Protein 5U1G (pdb70)

Solvent-accessible surface area: 34318 Å² total; per-residue (Å²): 70,81,0,3,0,1,2,2,6,44,16,15,0,17,16,22,34,4,0,2,1,5,1,2,4,2,21,140,72,61,82,86,3,0,0,6,0,11,26,85,49,77,5,0,24,28,10,28,112,23,25,192,12,43,11,65,43,71,63,16,97,45,53,120,40,0,18,22,1,52,170,87,8,47,143,48,60,14,0,5,0,1,2,7,27,22,79,35,20,24,11,2,0,1,0,0,3,0,33,0,0,1,0,0,0,12,8,33,9,24,8,5,16,4,0,29,48,0,11,59,10,12,109,8,0,54,108,17,46,142,14,39,7,26,0,1,23,5,72,62,35,137,15,81,46,5,47,67,15,8,103,58,1,14,146,96,33,60,31,105,38,7,222,31,17,8,32,71,63,99,21,11,46,52,2,8,0,0,4,31,2,1,18,77,21,113,52,55,52,0,67,28,22,1,82,84,1,6,106,34,4,30,136,42,30,81,55,62,88,145,103,57,90,0,2,0,6,0,0,29,40,37,10,0,17,14,26,30,2,0,2,0,9,0,7,5,2,26,168,71,61,70,98,4,0,0,4,1,7,23,82,68,70,8,1,25,58,13,29,129,34,42,195,17,54,13,61,44,79,58,20,92,45,56,134,40,0,26,18,6,56,158,79,13,44,135,48,63,11,0,3,0,1,1,3,20,46,60,61,23,5,3,1,0,0,0,0,7,0,33,0,0,3,0,0,0,6,5,30,19,32,17,22,40,6,0,27,45,0,10,65,11,12,112,11,0,53,118,15,47,150,11,41,8,28,0,2,12,5,53,65,42,138,27,88,54,8,28,88,9,11,92,69,5,3,156,88,36,64,32,104,36,13,199,18,10,5,30,63,65,97,16,11,39,76,11,5,0,44,10,44,3,0,25,106,44,107,49,56,43,0,69,28,27,1,82,75,3,6,81,24,10,38,140,41,26,56,56,66,99,157,136,67,55,0,1,0,1,2,0,40,36,24,12,0,15,13,25,32,3,0,0,0,3,1,8,3,4,19,129,77,70,66,93,3,0,0,6,0,7,21,79,87,69,12,0,6,73,18,18,144,38,66,108,42,53,13,65,43,81,59,14,104,40,49,113,64,1,24,23,2,57,182,88,15,42,134,41,69,13,0,4,1,0,4,4,26,42,59,72,33,5,9,0,0,0,0,4,5,7,40,2,0,0,0,0,0,11,7,30,13,33,13,4,22,2,0,23,56,0,12,58,11,17,115,11,0,56,95,11,146,139,13,57,8,31,0,0,25,4,65,50,47,126,16,72,76,1,30,63,8,5,140,86,3,7,160,75,31,69,35,110,44,13,207,20,23,6,32,58,70,96,22,14,43,69,5,8,4,62,2,14,4,0,14,92,36,116,55,46,57,0,61,25,17,2,77,97,1,12,124,24,5,34,129,34,21,101,88,75,137,213,64,93,0,1,0,2,1,1,12,46,13,8,0,19,12,22,36,4,0,1,2,4,1,5,3,2,21,137,84,64,73,92,3,0,0,4,0,8,24,77,61,70,4,0,5,60,12,18,152,38,64,108,39,54,12,68,48,71,58,17,92,37,59,123,57,0,23,31,2,56,175,90,12,49,136,43,65,10,0,3,1,0,2,4,25,18,81,42,17,16,12,2,0,0,0,0,5,0,26,0,0,0,2,0,0,5,7,27,4,23,9,4,6,2,0,6,25,1,9,41,12,16,114,5,0,55,122,9,50,155,7,56,13,31,2,0,19,7,70,56,40,140,17,86,74,0,35,71,2,6,122,73,2,14,135,83,37,62,30,118,42,14,215,19,22,8,36,68,70,103,21,16,42,61,8,5,1,71,1,18,2,0,18,96,29,120,47,47,53,0,58,28,24,1,81,94,0,10,121,28,0,32,137,31,41,97,100,120,127,48,73,108,75,23,6,139,135,82,113,132,65,4,85,127,54,93,72,62,71,42,92,30,9,2,100,58,14,11,132,61,61,64,44,31,114,75,56,24,182,110

Nearest PDB structures (foldseek):
  4e07-assembly3_A  TM=9.900E-01  e=2.829E-35  Escherichia coli
  4e09-assembly1_A-2  TM=9.935E-01  e=7.713E-35  Escherichia coli
  4e03-assembly3_A  TM=9.875E-01  e=4.671E-35  Escherichia coli
  4dzz-assembly3_A  TM=9.693E-01  e=1.196E-34  Escherichia coli
  3r9j-assembly1_B-1  TM=7.779E-01  e=2.847E-09  Escherichia coli K-12

Radius of gyration: 28.16 Å; Cα contacts (8 Å, |Δi|>4): 1787; chains: 8; bounding box: 77×77×77 Å

CATH classification: 3.40.50.300

Sequence (882 aa):
MKVISFLNPKGGSGKTTAVINIATALSRSGYNIAVVDTDPQMSLTNWSKAGKAAFDVFTAASEKDVYGIRKDLADYDFAIVDGAGSLSVITSAAVMVSDLVIIPVTPSPLDFSAAGSVVTVLEAQAYSRKVEARFLITRKIEMATMLNVLKESIKDTGVKAFRTAITQRQVYVKSILDGDSVFESSDGAAKGEIEILTKEIVRIFEATHHHMKVISFLNPKGGSGKTTAVINIATALSRSGYNIAVVDTDPQMSLTNWSKAGKAAFDVFTAASEKDVYGIRKDLADYDFAIVDGAGSLSVITSAAVMVSDLVIIPVTPSPLDFSAAGSVVTVLEAQAYSRKVEARFLITRKIEMATMLNVLKESIKDTGVKAFRTAITQRQVYVKSILDGDSVFESSDGAAKGEIEILTKEIVRIFEATHHHMKVISFLNPKGGSGKTTAVINIATALSRSGYNIAVVDTDPQMSLTNWSKAGKAAFDVFTAASEKDVYGIRKDLADYDFAIVDGAGSLSVITSAAVMVSDLVIIPVTPSPLDFSAAGSVVTVLEAQAYSRKVEARFLITRKIEMATMLNVLKESIKDTGVKAFRTAITQRQVYVKSILDGDSVFESSDGAAKGEIEILTKEIVRIFEATHHMKVISFLNPKGGSGKTTAVINIATALSRSGYNIAVVDTDPQMSLTNWSKAGKAAFDVFTAASEKDVYGIRKDLADYDFAIVDGAGSLSVITSAAVMVSDLVIIPVTPSPLDFSAAGSVVTVLEAQAYSRKVEARFLITRKIEMATMLNVLKESIKDTGVKAFRTAITQRQVYVKSILDGDSVFESSDGAAKGEIEILTKEIVRIFEATHKKMTFGENRMTFGENRTSVKKMTFGENRDLESVKKMTFGEN

B-factor: mean 56.74, std 16.4, range [6.55, 115.8]

Structure (mmCIF, N/CA/C/O backbone):
data_5U1G
#
_entry.id   5U1G
#
_cell.length_a   87.360
_cell.length_b   87.510
_cell.length_c   133.990
_cell.angle_alpha   90.000
_cell.angle_beta   90.000
_cell.angle_gamma   90.000
#
_symmetry.space_group_name_H-M   'P 21 21 21'
#
loop_
_entity.id
_entity.type
_entity.pdbx_description
1 polymer ParA
2 polymer 'TP228 ParB fragment'
3 non-polymer 'PHOSPHOAMINOPHOSPHONIC ACID-ADENYLATE ESTER'
#
loop_
_atom_site.group_PDB
_atom_site.id
_atom_site.type_symbol
_atom_site.label_atom_id
_atom_site.label_alt_id
_atom_site.label_comp_id
_atom_site.label_asym_id
_atom_site.label_entity_id
_atom_site.label_seq_id
_atom_site.pdbx_PDB_ins_code
_atom_site.Cartn_x
_atom_site.Cartn_y
_atom_site.Cartn_z
_atom_site.occupancy
_atom_site.B_iso_or_equiv
_atom_site.auth_seq_id
_atom_site.auth_comp_id
_atom_site.auth_asym_id
_atom_site.auth_atom_id
_atom_site.pdbx_PDB_model_num
ATOM 1 N N . MET A 1 1 ? -39.642 -17.050 27.832 1.00 37.89 1 MET D N 1
ATOM 2 C CA . MET A 1 1 ? -39.216 -17.200 26.415 1.00 38.22 1 MET D CA 1
ATOM 3 C C . MET A 1 1 ? -38.197 -16.136 26.050 1.00 38.37 1 MET D C 1
ATOM 4 O O . MET A 1 1 ? -38.229 -15.031 26.586 1.00 39.52 1 MET D O 1
ATOM 9 N N . LYS A 1 2 ? -37.286 -16.476 25.142 1.00 38.22 2 LYS D N 1
ATOM 10 C CA . LYS A 1 2 ? -36.262 -15.533 24.716 1.00 38.32 2 LYS D CA 1
ATOM 11 C C . LYS A 1 2 ? -36.166 -15.488 23.196 1.00 37.57 2 LYS D C 1
ATOM 12 O O . LYS A 1 2 ? -36.273 -16.514 22.524 1.00 37.65 2 LYS D O 1
ATOM 18 N N . VAL A 1 3 ? -35.983 -14.280 22.670 1.00 37.79 3 VAL D N 1
ATOM 19 C CA . VAL A 1 3 ? -35.868 -14.061 21.235 1.00 37.05 3 VAL D CA 1
ATOM 20 C C . VAL A 1 3 ? -34.398 -13.945 20.857 1.00 37.19 3 VAL D C 1
ATOM 21 O O . VAL A 1 3 ? -33.577 -13.431 21.625 1.00 39.56 3 VAL D O 1
ATOM 25 N N . ILE A 1 4 ? -34.074 -14.428 19.664 1.00 36.46 4 ILE D N 1
ATOM 26 C CA . ILE A 1 4 ? -32.697 -14.434 19.151 1.00 35.77 4 ILE D CA 1
ATOM 27 C C . ILE A 1 4 ? -32.741 -14.083 17.669 1.00 36.26 4 ILE D C 1
ATOM 28 O O . ILE A 1 4 ? -33.596 -14.585 16.932 1.00 36.24 4 ILE D O 1
ATOM 33 N N . SER A 1 5 ? -31.816 -13.236 17.231 1.00 36.77 5 SER D N 1
ATOM 34 C CA . SER A 1 5 ? -31.811 -12.801 15.843 1.00 37.50 5 SER D CA 1
ATOM 35 C C . SER A 1 5 ? -30.467 -12.940 15.159 1.00 37.57 5 SER D C 1
ATOM 36 O O . SER A 1 5 ? -29.428 -12.765 15.779 1.00 37.76 5 SER D O 1
ATOM 39 N N . PHE A 1 6 ? -30.498 -13.276 13.874 1.00 37.52 6 PHE D N 1
ATOM 40 C CA . PHE A 1 6 ? -29.269 -13.409 13.077 1.00 37.60 6 PHE D CA 1
ATOM 41 C C . PHE A 1 6 ? -29.303 -12.334 11.992 1.00 38.97 6 PHE D C 1
ATOM 42 O O . PHE A 1 6 ? -29.660 -12.601 10.845 1.00 38.68 6 PHE D O 1
ATOM 50 N N . LEU A 1 7 ? -28.881 -11.130 12.362 1.00 40.67 7 LEU D N 1
ATOM 51 C CA . LEU A 1 7 ? -28.960 -9.995 11.464 1.00 41.93 7 LEU D CA 1
ATOM 52 C C . LEU A 1 7 ? -27.640 -9.515 10.929 1.00 44.10 7 LEU D C 1
ATOM 53 O O . LEU A 1 7 ? -26.691 -9.269 11.679 1.00 46.09 7 LEU D O 1
ATOM 58 N N . ASN A 1 8 ? -27.576 -9.427 9.612 1.00 54.86 8 ASN D N 1
ATOM 59 C CA . ASN A 1 8 ? -26.406 -8.942 8.905 1.00 57.19 8 ASN D CA 1
ATOM 60 C C . ASN A 1 8 ? -26.792 -8.644 7.464 1.00 57.26 8 ASN D C 1
ATOM 61 O O . ASN A 1 8 ? -26.914 -9.559 6.650 1.00 58.02 8 ASN D O 1
ATOM 66 N N . PRO A 1 9 ? -27.006 -7.359 7.153 1.00 57.72 9 PRO D N 1
ATOM 67 C CA . PRO A 1 9 ? -27.522 -6.879 5.864 1.00 58.32 9 PRO D CA 1
ATOM 68 C C . PRO A 1 9 ? -26.801 -7.415 4.614 1.00 58.79 9 PRO D C 1
ATOM 69 O O . PRO A 1 9 ? -27.289 -7.187 3.510 1.00 59.73 9 PRO D O 1
ATOM 73 N N . LYS A 1 10 ? -25.688 -8.122 4.783 1.00 58.75 10 LYS D N 1
ATOM 74 C CA . LYS A 1 10 ? -24.918 -8.634 3.646 1.00 58.69 10 LYS D CA 1
ATOM 75 C C . LYS A 1 10 ? -25.308 -10.064 3.272 1.00 57.38 10 LYS D C 1
ATOM 76 O O . LYS A 1 10 ? -25.787 -10.821 4.113 1.00 55.59 10 LYS D O 1
ATOM 82 N N . GLY A 1 11 ? -25.114 -10.398 1.995 1.00 47.52 11 GLY D N 1
ATOM 83 C CA . GLY A 1 11 ? -25.666 -11.630 1.447 1.00 45.63 11 GLY D CA 1
ATOM 84 C C . GLY A 1 11 ? -25.061 -12.994 1.565 1.00 44.12 11 GLY D C 1
ATOM 85 O O . GLY A 1 11 ? -25.782 -13.977 1.692 1.00 42.41 11 GLY D O 1
ATOM 86 N N . GLY A 1 12 ? -23.742 -13.073 1.519 1.00 44.96 12 GLY D N 1
ATOM 87 C CA . GLY A 1 12 ? -23.093 -14.377 1.621 1.00 46.92 12 GLY D CA 1
ATOM 88 C C . GLY A 1 12 ? -22.649 -14.727 3.031 1.00 47.18 12 GLY D C 1
ATOM 89 O O . GLY A 1 12 ? -21.928 -15.715 3.248 1.00 47.65 12 GLY D O 1
ATOM 90 N N . SER A 1 13 ? -23.161 -13.945 3.985 1.00 46.96 13 SER D N 1
ATOM 91 C CA . SER A 1 13 ? -22.785 -14.044 5.395 1.00 46.42 13 SER D CA 1
ATOM 92 C C . SER A 1 13 ? -23.256 -15.248 6.185 1.00 45.98 13 SER D C 1
ATOM 93 O O . SER A 1 13 ? -23.111 -15.297 7.406 1.00 45.11 13 SER D O 1
ATOM 96 N N . GLY A 1 14 ? -23.869 -16.195 5.483 1.00 45.81 14 GLY D N 1
ATOM 97 C CA . GLY A 1 14 ? -24.275 -17.428 6.128 1.00 45.06 14 GLY D CA 1
ATOM 98 C C . GLY A 1 14 ? -25.305 -17.349 7.226 1.00 44.28 14 GLY D C 1
ATOM 99 O O . GLY A 1 14 ? -25.336 -18.206 8.116 1.00 44.41 14 GLY D O 1
ATOM 100 N N . LYS A 1 15 ? -26.150 -16.325 7.181 1.00 42.81 15 LYS D N 1
ATOM 101 C CA . LYS A 1 15 ? -27.202 -16.185 8.186 1.00 40.71 15 LYS D CA 1
ATOM 102 C C . LYS A 1 15 ? -28.093 -17.435 8.203 1.00 39.04 15 LYS D C 1
ATOM 103 O O . LYS A 1 15 ? -28.123 -18.173 9.189 1.00 37.78 15 LYS D O 1
ATOM 109 N N . THR A 1 16 ? -28.810 -17.653 7.104 1.00 38.32 16 THR D N 1
ATOM 110 C CA . THR A 1 16 ? -29.703 -18.797 6.948 1.00 38.66 16 THR D CA 1
ATOM 111 C C . THR A 1 16 ? -29.059 -20.114 7.384 1.00 39.46 16 THR D C 1
ATOM 112 O O . THR A 1 16 ? -29.599 -20.818 8.242 1.00 39.26 16 THR D O 1
ATOM 116 N N . THR A 1 17 ? -27.909 -20.434 6.795 1.00 39.82 17 THR D N 1
ATOM 117 C CA . THR A 1 17 ? -27.196 -21.677 7.114 1.00 39.65 17 THR D CA 1
ATOM 118 C C . THR A 1 17 ? -26.934 -21.829 8.611 1.00 37.83 17 THR D C 1
ATOM 119 O O . THR A 1 17 ? -27.117 -22.906 9.182 1.00 35.55 17 THR D O 1
ATOM 123 N N . ALA A 1 18 ? -26.501 -20.740 9.240 1.00 37.27 18 ALA D N 1
ATOM 124 C CA . ALA A 1 18 ? -26.228 -20.766 10.668 1.00 36.61 18 ALA D CA 1
ATOM 125 C C . ALA A 1 18 ? -27.493 -21.120 11.436 1.00 35.78 18 ALA D C 1
ATOM 126 O O . ALA A 1 18 ? -27.534 -22.123 12.150 1.00 35.89 18 ALA D O 1
ATOM 128 N N . VAL A 1 19 ? -28.525 -20.299 11.257 1.00 34.15 19 VAL D N 1
ATOM 129 C CA . VAL A 1 19 ? -29.804 -20.486 11.926 1.00 32.98 19 VAL D CA 1
ATOM 130 C C . VAL A 1 19 ? -30.271 -21.942 11.949 1.00 32.09 19 VAL D C 1
ATOM 131 O O . VAL A 1 19 ? -30.660 -22.463 12.995 1.00 31.86 19 VAL D O 1
ATOM 135 N N . ILE A 1 20 ? -30.242 -22.592 10.791 1.00 30.46 20 ILE D N 1
ATOM 136 C CA . ILE A 1 20 ? -30.683 -23.965 10.704 1.00 29.26 20 ILE D CA 1
ATOM 137 C C . ILE A 1 20 ? -29.893 -24.864 11.638 1.00 28.60 20 ILE D C 1
ATOM 138 O O . ILE A 1 20 ? -30.436 -25.425 12.581 1.00 27.38 20 ILE D O 1
ATOM 143 N N . ASN A 1 21 ? -28.596 -24.976 11.380 1.00 28.95 21 ASN D N 1
ATOM 144 C CA . ASN A 1 21 ? -27.724 -25.841 12.164 1.00 29.45 21 ASN D CA 1
ATOM 145 C C . ASN A 1 21 ? -27.719 -25.550 13.660 1.00 28.97 21 ASN D C 1
ATOM 146 O O . ASN A 1 21 ? -27.679 -26.474 14.479 1.00 29.94 21 ASN D O 1
ATOM 151 N N . ILE A 1 22 ? -27.760 -24.276 14.020 1.00 27.83 22 ILE D N 1
ATOM 152 C CA . ILE A 1 22 ? -27.759 -23.887 15.425 1.00 27.31 22 ILE D CA 1
ATOM 153 C C . ILE A 1 22 ? -29.091 -24.242 16.080 1.00 28.66 22 ILE D C 1
ATOM 154 O O . ILE A 1 22 ? -29.125 -24.768 17.196 1.00 28.78 22 ILE D O 1
ATOM 159 N N . ALA A 1 23 ? -30.191 -23.954 15.379 1.00 28.81 23 ALA D N 1
ATOM 160 C CA . ALA A 1 23 ? -31.537 -24.239 15.890 1.00 28.12 23 ALA D CA 1
ATOM 161 C C . ALA A 1 23 ? -31.692 -25.734 16.140 1.00 28.25 23 ALA D C 1
ATOM 162 O O . ALA A 1 23 ? -32.159 -26.145 17.197 1.00 28.45 23 ALA D O 1
ATOM 164 N N . THR A 1 24 ? -31.320 -26.542 15.150 1.00 28.57 24 THR D N 1
ATOM 165 C CA . THR A 1 24 ? -31.379 -27.994 15.274 1.00 28.43 24 THR D CA 1
ATOM 166 C C . THR A 1 24 ? -30.630 -28.400 16.531 1.00 30.39 24 THR D C 1
ATOM 167 O O . THR A 1 24 ? -31.160 -29.143 17.353 1.00 31.45 24 THR D O 1
ATOM 171 N N . ALA A 1 25 ? -29.401 -27.903 16.680 1.00 30.95 25 ALA D N 1
ATOM 172 C CA . ALA A 1 25 ? -28.576 -28.225 17.837 1.00 31.96 25 ALA D CA 1
ATOM 173 C C . ALA A 1 25 ? -29.304 -27.948 19.152 1.00 32.77 25 ALA D C 1
ATOM 174 O O . ALA A 1 25 ? -29.106 -28.657 20.137 1.00 33.06 25 ALA D O 1
ATOM 176 N N . LEU A 1 26 ? -30.157 -26.928 19.156 1.00 33.89 26 LEU D N 1
ATOM 177 C CA . LEU A 1 26 ? -30.901 -26.559 20.354 1.00 35.21 26 LEU D CA 1
ATOM 178 C C . LEU A 1 26 ? -32.113 -27.447 20.614 1.00 37.50 26 LEU D C 1
ATOM 179 O O . LEU A 1 26 ? -32.414 -27.784 21.759 1.00 38.70 26 LEU D O 1
ATOM 184 N N . SER A 1 27 ? -32.806 -27.824 19.542 1.00 39.50 27 SER D N 1
ATOM 185 C CA . SER A 1 27 ? -34.002 -28.648 19.660 1.00 41.80 27 SER D CA 1
ATOM 186 C C . SER A 1 27 ? -33.652 -30.055 20.099 1.00 43.54 27 SER D C 1
ATOM 187 O O . SER A 1 27 ? -34.304 -30.630 20.981 1.00 42.74 27 SER D O 1
ATOM 190 N N . ARG A 1 28 ? -32.629 -30.619 19.461 1.00 44.90 28 ARG D N 1
ATOM 191 C CA . ARG A 1 28 ? -32.152 -31.955 19.800 1.00 44.68 28 ARG D CA 1
ATOM 192 C C . ARG A 1 28 ? -31.501 -31.963 21.187 1.00 43.83 28 ARG D C 1
ATOM 193 O O . ARG A 1 28 ? -31.088 -33.008 21.669 1.00 43.92 28 ARG D O 1
ATOM 201 N N . SER A 1 29 ? -31.402 -30.793 21.816 1.00 43.07 29 SER D N 1
ATOM 202 C CA . SER A 1 29 ? -30.844 -30.691 23.162 1.00 43.05 29 SER D CA 1
ATOM 203 C C . SER A 1 29 ? -31.960 -30.631 24.217 1.00 43.05 29 SER D C 1
ATOM 204 O O . SER A 1 29 ? -31.682 -30.512 25.411 1.00 42.79 29 SER D O 1
ATOM 207 N N . GLY A 1 30 ? -33.211 -30.710 23.751 1.00 43.20 30 GLY D N 1
ATOM 208 C CA . GLY A 1 30 ? -34.354 -30.692 24.634 1.00 43.85 30 GLY D CA 1
ATOM 209 C C . GLY A 1 30 ? -35.349 -29.579 24.393 1.00 43.55 30 GLY D C 1
ATOM 210 O O . GLY A 1 30 ? -36.538 -29.835 24.255 1.00 45.08 30 GLY D O 1
ATOM 211 N N . TYR A 1 31 ? -34.860 -28.346 24.299 1.00 43.14 31 TYR D N 1
ATOM 212 C CA . TYR A 1 31 ? -35.745 -27.193 24.159 1.00 42.20 31 TYR D CA 1
ATOM 213 C C . TYR A 1 31 ? -36.728 -27.268 23.011 1.00 42.96 31 TYR D C 1
ATOM 214 O O . TYR A 1 31 ? -36.613 -28.117 22.131 1.00 45.40 31 TYR D O 1
ATOM 223 N N . ASN A 1 32 ? -37.709 -26.373 23.048 1.00 42.30 32 ASN D N 1
ATOM 224 C CA . ASN A 1 32 ? -38.723 -26.227 21.991 1.00 42.93 32 ASN D CA 1
ATOM 225 C C . ASN A 1 32 ? -38.356 -24.958 21.199 1.00 43.15 32 ASN D C 1
ATOM 226 O O . ASN A 1 32 ? -38.513 -23.842 21.706 1.00 43.04 32 ASN D O 1
ATOM 231 N N . ILE A 1 33 ? -37.909 -25.120 19.954 1.00 43.69 33 ILE D N 1
ATOM 232 C CA . ILE A 1 33 ? -37.497 -23.965 19.161 1.00 42.57 33 ILE D CA 1
ATOM 233 C C . ILE A 1 33 ? -38.382 -23.669 17.963 1.00 42.22 33 ILE D C 1
ATOM 234 O O . ILE A 1 33 ? -38.763 -24.574 17.216 1.00 42.67 33 ILE D O 1
ATOM 239 N N . ALA A 1 34 ? -38.722 -22.392 17.808 1.00 40.61 34 ALA D N 1
ATOM 240 C CA . ALA A 1 34 ? -39.537 -21.916 16.692 1.00 40.46 34 ALA D CA 1
ATOM 241 C C . ALA A 1 34 ? -38.729 -20.876 15.907 1.00 40.12 34 ALA D C 1
ATOM 242 O O . ALA A 1 34 ? -38.203 -19.925 16.485 1.00 39.85 34 ALA D O 1
ATOM 244 N N . VAL A 1 35 ? -38.660 -21.047 14.590 1.00 40.59 35 VAL D N 1
ATOM 245 C CA . VAL A 1 35 ? -37.876 -20.162 13.731 1.00 41.11 35 VAL D CA 1
ATOM 246 C C . VAL A 1 35 ? -38.738 -19.358 12.778 1.00 42.16 35 VAL D C 1
ATOM 247 O O . VAL A 1 35 ? -39.655 -19.892 12.157 1.00 42.96 35 VAL D O 1
ATOM 251 N N . VAL A 1 36 ? -38.437 -18.069 12.671 1.00 42.90 36 VAL D N 1
ATOM 252 C CA . VAL A 1 36 ? -39.178 -17.167 11.792 1.00 42.74 36 VAL D CA 1
ATOM 253 C C . VAL A 1 36 ? -38.325 -16.725 10.605 1.00 41.90 36 VAL D C 1
ATOM 254 O O . VAL A 1 36 ? -37.321 -16.033 10.773 1.00 41.10 36 VAL D O 1
ATOM 258 N N . ASP A 1 37 ? -38.728 -17.143 9.411 1.00 41.81 37 ASP D N 1
ATOM 259 C CA . ASP A 1 37 ? -38.044 -16.772 8.177 1.00 41.68 37 ASP D CA 1
ATOM 260 C C . ASP A 1 37 ? -38.580 -15.424 7.694 1.00 41.37 37 ASP D C 1
ATOM 261 O O . ASP A 1 37 ? -39.789 -15.255 7.533 1.00 43.35 37 ASP D O 1
ATOM 266 N N . THR A 1 38 ? -37.686 -14.467 7.455 1.00 39.39 38 THR D N 1
ATOM 267 C CA . THR A 1 38 ? -38.099 -13.143 6.999 1.00 37.88 38 THR D CA 1
ATOM 268 C C . THR A 1 38 ? -37.525 -12.791 5.627 1.00 39.56 38 THR D C 1
ATOM 269 O O . THR A 1 38 ? -37.442 -11.615 5.258 1.00 39.79 38 THR D O 1
ATOM 273 N N . ASP A 1 39 ? -37.133 -13.802 4.870 1.00 40.83 39 ASP D N 1
ATOM 274 C CA . ASP A 1 39 ? -36.573 -13.571 3.551 1.00 42.46 39 ASP D CA 1
ATOM 275 C C . ASP A 1 39 ? -37.687 -13.483 2.510 1.00 41.61 39 ASP D C 1
ATOM 276 O O . ASP A 1 39 ? -38.604 -14.291 2.506 1.00 40.99 39 ASP D O 1
ATOM 281 N N . PRO A 1 40 ? -37.652 -12.445 1.660 1.00 41.60 40 PRO D N 1
ATOM 282 C CA . PRO A 1 40 ? -38.662 -12.233 0.614 1.00 43.76 40 PRO D CA 1
ATOM 283 C C . PRO A 1 40 ? -38.568 -13.350 -0.433 1.00 45.52 40 PRO D C 1
ATOM 284 O O . PRO A 1 40 ? -39.469 -13.513 -1.264 1.00 46.54 40 PRO D O 1
ATOM 288 N N . GLN A 1 41 ? -37.457 -14.095 -0.396 1.00 46.08 41 GLN D N 1
ATOM 289 C CA . GLN A 1 41 ? -37.198 -15.201 -1.315 1.00 48.74 41 GLN D CA 1
ATOM 290 C C . GLN A 1 41 ? -37.490 -16.525 -0.614 1.00 47.88 41 GLN D C 1
ATOM 291 O O . GLN A 1 41 ? -37.445 -17.589 -1.234 1.00 48.93 41 GLN D O 1
ATOM 297 N N . MET A 1 42 ? -37.781 -16.444 0.682 1.00 46.38 42 MET D N 1
ATOM 298 C CA . MET A 1 42 ? -38.122 -17.620 1.477 1.00 46.44 42 MET D CA 1
ATOM 299 C C . MET A 1 42 ? -37.202 -18.797 1.202 1.00 47.48 42 MET D C 1
ATOM 300 O O . MET A 1 42 ? -37.653 -19.857 0.775 1.00 49.51 42 MET D O 1
ATOM 305 N N . SER A 1 43 ? -35.909 -18.617 1.430 1.00 46.17 43 SER D N 1
ATOM 306 C CA . SER A 1 43 ? -34.962 -19.706 1.207 1.00 44.18 43 SER D CA 1
ATOM 307 C C . SER A 1 43 ? -35.085 -20.762 2.298 1.00 41.78 43 SER D C 1
ATOM 308 O O . SER A 1 43 ? -35.153 -21.946 2.003 1.00 42.63 43 SER D O 1
ATOM 311 N N . LEU A 1 44 ? -35.114 -20.323 3.553 1.00 39.41 44 LEU D N 1
ATOM 312 C CA . LEU A 1 44 ? -35.222 -21.246 4.677 1.00 38.18 44 LEU D CA 1
ATOM 313 C C . LEU A 1 44 ? -36.529 -22.013 4.593 1.00 38.27 44 LEU D C 1
ATOM 314 O O . LEU A 1 44 ? -36.562 -23.203 4.878 1.00 38.19 44 LEU D O 1
ATOM 319 N N . THR A 1 45 ? -37.599 -21.334 4.194 1.00 38.75 45 THR D N 1
ATOM 320 C CA . THR A 1 45 ? -38.907 -21.975 4.073 1.00 40.94 45 THR D CA 1
ATOM 321 C C . THR A 1 45 ? -38.882 -22.998 2.952 1.00 42.23 45 THR D C 1
ATOM 322 O O . THR A 1 45 ? -39.330 -24.130 3.122 1.00 42.57 45 THR D O 1
ATOM 326 N N . ASN A 1 46 ? -38.367 -22.589 1.800 1.00 44.11 46 ASN D N 1
ATOM 327 C CA . ASN A 1 46 ? -38.253 -23.474 0.643 1.00 48.62 46 ASN D CA 1
ATOM 328 C C . ASN A 1 46 ? -37.459 -24.726 1.063 1.00 49.79 46 ASN D C 1
ATOM 329 O O . ASN A 1 46 ? -37.637 -25.813 0.499 1.00 52.04 46 ASN D O 1
ATOM 334 N N . TRP A 1 47 ? -36.588 -24.557 2.055 1.00 47.47 47 TRP D N 1
ATOM 335 C CA . TRP A 1 47 ? -35.810 -25.652 2.590 1.00 45.98 47 TRP D CA 1
ATOM 336 C C . TRP A 1 47 ? -36.683 -26.541 3.486 1.00 48.21 47 TRP D C 1
ATOM 337 O O . TRP A 1 47 ? -36.710 -27.759 3.323 1.00 50.88 47 TRP D O 1
ATOM 348 N N . SER A 1 48 ? -37.431 -25.918 4.387 1.00 48.76 48 SER D N 1
ATOM 349 C CA . SER A 1 48 ? -38.239 -26.640 5.354 1.00 50.03 48 SER D CA 1
ATOM 350 C C . SER A 1 48 ? -39.337 -27.508 4.760 1.00 54.23 48 SER D C 1
ATOM 351 O O . SER A 1 48 ? -39.831 -28.420 5.418 1.00 56.34 48 SER D O 1
ATOM 354 N N . LYS A 1 49 ? -39.682 -27.277 3.501 1.00 58.32 49 LYS D N 1
ATOM 355 C CA . LYS A 1 49 ? -40.817 -28.002 2.902 1.00 63.48 49 LYS D CA 1
ATOM 356 C C . LYS A 1 49 ? -40.510 -29.413 2.421 1.00 66.33 49 LYS D C 1
ATOM 357 O O . LYS A 1 49 ? -41.344 -30.050 1.767 1.00 70.35 49 LYS D O 1
ATOM 363 N N . ALA A 1 50 ? -39.366 -29.930 2.850 1.00 65.84 50 ALA D N 1
ATOM 364 C CA . ALA A 1 50 ? -38.849 -31.177 2.278 1.00 68.59 50 ALA D CA 1
ATOM 365 C C . ALA A 1 50 ? -38.456 -32.254 3.253 1.00 69.70 50 ALA D C 1
ATOM 366 O O . ALA A 1 50 ? -39.093 -33.297 3.298 1.00 71.90 50 ALA D O 1
ATOM 368 N N . GLY A 1 51 ? -37.372 -32.032 3.989 1.00 70.25 51 GLY D N 1
ATOM 369 C CA . GLY A 1 51 ? -36.996 -32.983 5.025 1.00 71.67 51 GLY D CA 1
ATOM 370 C C . GLY A 1 51 ? -37.627 -32.398 6.288 1.00 70.60 51 GLY D C 1
ATOM 371 O O . GLY A 1 51 ? -37.784 -31.178 6.374 1.00 69.40 51 GLY D O 1
ATOM 372 N N . LYS A 1 52 ? -38.036 -33.229 7.241 1.00 70.61 52 LYS D N 1
ATOM 373 C CA . LYS A 1 52 ? -38.595 -32.642 8.440 1.00 68.49 52 LYS D CA 1
ATOM 374 C C . LYS A 1 52 ? -37.480 -32.019 9.279 1.00 65.85 52 LYS D C 1
ATOM 375 O O . LYS A 1 52 ? -36.462 -32.652 9.576 1.00 65.47 52 LYS D O 1
ATOM 381 N N . ALA A 1 53 ? -37.680 -30.753 9.624 1.00 62.31 53 ALA D N 1
ATOM 382 C CA . ALA A 1 53 ? -36.739 -30.037 10.469 1.00 59.21 53 ALA D CA 1
ATOM 383 C C . ALA A 1 53 ? -37.030 -30.442 11.923 1.00 57.90 53 ALA D C 1
ATOM 384 O O . ALA A 1 53 ? -38.091 -30.999 12.218 1.00 59.81 53 ALA D O 1
ATOM 386 N N . ALA A 1 54 ? -36.097 -30.162 12.825 1.00 53.86 54 ALA D N 1
ATOM 387 C CA . ALA A 1 54 ? -36.279 -30.539 14.220 1.00 51.55 54 ALA D CA 1
ATOM 388 C C . ALA A 1 54 ? -36.973 -29.442 15.011 1.00 49.89 54 ALA D C 1
ATOM 389 O O . ALA A 1 54 ? -37.493 -29.674 16.102 1.00 49.30 54 ALA D O 1
ATOM 391 N N . PHE A 1 55 ? -37.000 -28.247 14.434 1.00 48.71 55 PHE D N 1
ATOM 392 C CA . PHE A 1 55 ? -37.627 -27.089 15.063 1.00 48.40 55 PHE D CA 1
ATOM 393 C C . PHE A 1 55 ? -38.855 -26.698 14.251 1.00 49.78 55 PHE D C 1
ATOM 394 O O . PHE A 1 55 ? -39.086 -27.241 13.170 1.00 51.75 55 PHE D O 1
ATOM 402 N N . ASP A 1 56 ? -39.649 -25.771 14.778 1.00 49.39 56 ASP D N 1
ATOM 403 C CA . ASP A 1 56 ? -40.844 -25.317 14.075 1.00 50.90 56 ASP D CA 1
ATOM 404 C C . ASP A 1 56 ? -40.483 -24.179 13.132 1.00 50.42 56 ASP D C 1
ATOM 405 O O . ASP A 1 56 ? -39.726 -23.276 13.498 1.00 50.13 56 ASP D O 1
ATOM 410 N N . VAL A 1 57 ? -41.004 -24.236 11.911 1.00 50.29 57 VAL D N 1
ATOM 411 C CA . VAL A 1 57 ? -40.733 -23.192 10.934 1.00 48.11 57 VAL D CA 1
ATOM 412 C C . VAL A 1 57 ? -41.979 -22.347 10.707 1.00 46.81 57 VAL D C 1
ATOM 413 O O . VAL A 1 57 ? -43.100 -22.852 10.690 1.00 46.67 57 VAL D O 1
ATOM 417 N N . PHE A 1 58 ? -41.758 -21.046 10.566 1.00 39.91 58 PHE D N 1
ATOM 418 C CA . PHE A 1 58 ? -42.828 -20.088 10.311 1.00 40.95 58 PHE D CA 1
ATOM 419 C C . PHE A 1 58 ? -42.413 -19.247 9.113 1.00 41.27 58 PHE D C 1
ATOM 420 O O . PHE A 1 58 ? -41.364 -19.487 8.519 1.00 40.56 58 PHE D O 1
ATOM 428 N N . THR A 1 59 ? -43.246 -18.281 8.748 1.00 42.33 59 THR D N 1
ATOM 429 C CA . THR A 1 59 ? -42.930 -17.396 7.636 1.00 43.39 59 THR D CA 1
ATOM 430 C C . THR A 1 59 ? -43.581 -16.021 7.824 1.00 46.30 59 THR D C 1
ATOM 431 O O . THR A 1 59 ? -44.786 -15.919 8.029 1.00 47.45 59 THR D O 1
ATOM 435 N N . ALA A 1 60 ? -42.767 -14.970 7.745 1.00 48.18 60 ALA D N 1
ATOM 436 C CA . ALA A 1 60 ? -43.237 -13.606 7.912 1.00 50.76 60 ALA D CA 1
ATOM 437 C C . ALA A 1 60 ? -43.523 -12.953 6.569 1.00 52.28 60 ALA D C 1
ATOM 438 O O . ALA A 1 60 ? -42.791 -13.154 5.598 1.00 51.49 60 ALA D O 1
ATOM 440 N N . ALA A 1 61 ? -44.594 -12.162 6.527 1.00 54.72 61 ALA D N 1
ATOM 441 C CA . ALA A 1 61 ? -45.005 -11.478 5.304 1.00 55.63 61 ALA D CA 1
ATOM 442 C C . ALA A 1 61 ? -44.596 -10.015 5.352 1.00 57.80 61 ALA D C 1
ATOM 443 O O . ALA A 1 61 ? -44.574 -9.334 4.328 1.00 58.30 61 ALA D O 1
ATOM 445 N N . SER A 1 62 ? -44.267 -9.546 6.551 1.00 59.70 62 SER D N 1
ATOM 446 C CA . SER A 1 62 ? -43.840 -8.170 6.746 1.00 62.80 62 SER D CA 1
ATOM 447 C C . SER A 1 62 ? -43.345 -7.994 8.178 1.00 63.92 62 SER D C 1
ATOM 448 O O . SER A 1 62 ? -43.395 -8.930 8.970 1.00 62.98 62 SER D O 1
ATOM 451 N N . GLU A 1 63 ? -42.847 -6.801 8.497 1.00 65.85 63 GLU D N 1
ATOM 452 C CA . GLU A 1 63 ? -42.380 -6.516 9.848 1.00 67.35 63 GLU D CA 1
ATOM 453 C C . GLU A 1 63 ? -43.528 -6.665 10.853 1.00 65.92 63 GLU D C 1
ATOM 454 O O . GLU A 1 63 ? -43.287 -6.804 12.052 1.00 65.90 63 GLU D O 1
ATOM 460 N N . LYS A 1 64 ? -44.767 -6.618 10.366 1.00 64.30 64 LYS D N 1
ATOM 461 C CA . LYS A 1 64 ? -45.933 -6.801 11.225 1.00 64.22 64 LYS D CA 1
ATOM 462 C C . LYS A 1 64 ? -45.849 -8.167 11.916 1.00 63.57 64 LYS D C 1
ATOM 463 O O . LYS A 1 64 ? -46.284 -8.327 13.058 1.00 64.05 64 LYS D O 1
ATOM 469 N N . ASP A 1 65 ? -45.276 -9.147 11.219 1.00 62.44 65 ASP D N 1
ATOM 470 C CA . ASP A 1 65 ? -45.138 -10.493 11.755 1.00 60.21 65 ASP D CA 1
ATOM 471 C C . ASP A 1 65 ? -44.000 -10.625 12.749 1.00 60.27 65 ASP D C 1
ATOM 472 O O . ASP A 1 65 ? -44.015 -11.514 13.595 1.00 59.54 65 ASP D O 1
ATOM 477 N N . VAL A 1 66 ? -43.013 -9.738 12.653 1.00 61.17 66 VAL D N 1
ATOM 478 C CA . VAL A 1 66 ? -41.881 -9.779 13.571 1.00 60.44 66 VAL D CA 1
ATOM 479 C C . VAL A 1 66 ? -42.192 -9.079 14.893 1.00 62.10 66 VAL D C 1
ATOM 480 O O . VAL A 1 66 ? -41.857 -9.587 15.963 1.00 61.57 66 VAL D O 1
ATOM 484 N N . TYR A 1 67 ? -42.842 -7.921 14.818 1.00 63.81 67 TYR D N 1
ATOM 485 C CA . TYR A 1 67 ? -43.170 -7.150 16.010 1.00 65.81 67 TYR D CA 1
ATOM 486 C C . TYR A 1 67 ? -44.059 -7.905 16.993 1.00 65.25 67 TYR D C 1
ATOM 487 O O . TYR A 1 67 ? -44.056 -7.617 18.188 1.00 66.14 67 TYR D O 1
ATOM 496 N N . GLY A 1 68 ? -44.805 -8.879 16.477 1.00 64.07 68 GLY D N 1
ATOM 497 C CA . GLY A 1 68 ? -45.712 -9.640 17.314 1.00 65.10 68 GLY D CA 1
ATOM 498 C C . GLY A 1 68 ? -45.241 -11.020 17.717 1.00 65.44 68 GLY D C 1
ATOM 499 O O . GLY A 1 68 ? -46.032 -11.836 18.185 1.00 64.88 68 GLY D O 1
ATOM 500 N N . ILE A 1 69 ? -43.947 -11.282 17.569 1.00 65.90 69 ILE D N 1
ATOM 501 C CA . ILE A 1 69 ? -43.417 -12.595 17.901 1.00 65.70 69 ILE D CA 1
ATOM 502 C C . ILE A 1 69 ? -43.590 -12.992 19.364 1.00 67.51 69 ILE D C 1
ATOM 503 O O . ILE A 1 69 ? -43.887 -14.153 19.665 1.00 67.29 69 ILE D O 1
ATOM 508 N N . ARG A 1 70 ? -43.406 -12.033 20.272 1.00 69.10 70 ARG D N 1
ATOM 509 C CA . ARG A 1 70 ? -43.510 -12.329 21.699 1.00 70.17 70 ARG D CA 1
ATOM 510 C C . ARG A 1 70 ? -44.926 -12.749 22.048 1.00 71.24 70 ARG D C 1
ATOM 511 O O . ARG A 1 70 ? -45.190 -13.298 23.122 1.00 72.08 70 ARG D O 1
ATOM 519 N N . LYS A 1 71 ? -45.828 -12.503 21.105 1.00 71.18 71 LYS D N 1
ATOM 520 C CA . LYS A 1 71 ? -47.228 -12.859 21.245 1.00 72.06 71 LYS D CA 1
ATOM 521 C C . LYS A 1 71 ? -47.544 -14.233 20.634 1.00 70.34 71 LYS D C 1
ATOM 522 O O . LYS A 1 71 ? -48.095 -15.101 21.308 1.00 71.62 71 LYS D O 1
ATOM 528 N N . ASP A 1 72 ? -47.170 -14.434 19.371 1.00 68.12 72 ASP D N 1
ATOM 529 C CA . ASP A 1 72 ? -47.486 -15.675 18.674 1.00 64.74 72 ASP D CA 1
ATOM 530 C C . ASP A 1 72 ? -46.717 -16.884 19.177 1.00 62.77 72 ASP D C 1
ATOM 531 O O . ASP A 1 72 ? -47.308 -17.867 19.632 1.00 62.35 72 ASP D O 1
ATOM 536 N N . LEU A 1 73 ? -45.390 -16.798 19.109 1.00 60.75 73 LEU D N 1
ATOM 537 C CA . LEU A 1 73 ? -44.536 -17.915 19.511 1.00 59.47 73 LEU D CA 1
ATOM 538 C C . LEU A 1 73 ? -44.113 -17.783 20.963 1.00 60.63 73 LEU D C 1
ATOM 539 O O . LEU A 1 73 ? -42.926 -17.880 21.283 1.00 61.25 73 LEU D O 1
ATOM 544 N N . ALA A 1 74 ? -45.089 -17.582 21.842 1.00 60.61 74 ALA D N 1
ATOM 545 C CA . ALA A 1 74 ? -44.799 -17.401 23.257 1.00 59.84 74 ALA D CA 1
ATOM 546 C C . ALA A 1 74 ? -44.684 -18.714 24.005 1.00 58.52 74 ALA D C 1
ATOM 547 O O . ALA A 1 74 ? -43.963 -18.806 24.996 1.00 58.74 74 ALA D O 1
ATOM 549 N N . ASP A 1 75 ? -45.386 -19.734 23.522 1.00 56.76 75 ASP D N 1
ATOM 550 C CA . ASP A 1 75 ? -45.359 -21.048 24.158 1.00 55.83 75 ASP D CA 1
ATOM 551 C C . ASP A 1 75 ? -44.036 -21.759 23.927 1.00 53.05 75 ASP D C 1
ATOM 552 O O . ASP A 1 75 ? -43.716 -22.724 24.614 1.00 52.27 75 ASP D O 1
ATOM 557 N N . TYR A 1 76 ? -43.261 -21.267 22.963 1.00 49.94 76 TYR D N 1
ATOM 558 C CA . TYR A 1 76 ? -41.959 -21.854 22.653 1.00 46.40 76 TYR D CA 1
ATOM 559 C C . TYR A 1 76 ? -40.894 -21.417 23.653 1.00 46.11 76 TYR D C 1
ATOM 560 O O . TYR A 1 76 ? -41.140 -20.582 24.521 1.00 46.61 76 TYR D O 1
ATOM 569 N N . ASP A 1 77 ? -39.707 -21.999 23.523 1.00 45.08 77 ASP D N 1
ATOM 570 C CA . ASP A 1 77 ? -38.582 -21.691 24.403 1.00 45.37 77 ASP D CA 1
ATOM 571 C C . AS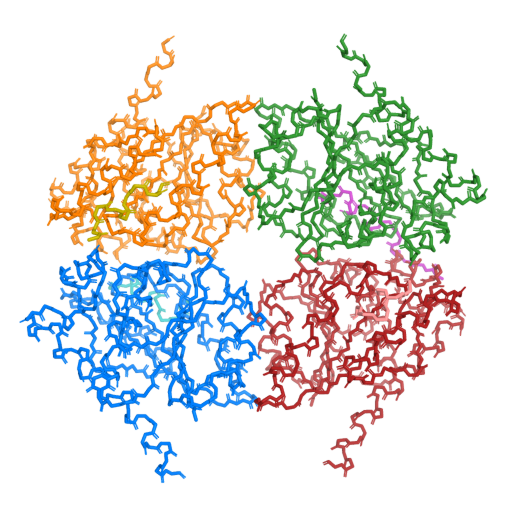P A 1 77 ? -37.633 -20.671 23.776 1.00 44.55 77 ASP D C 1
ATOM 572 O O . ASP A 1 77 ? -37.040 -19.850 24.478 1.00 45.73 77 ASP D O 1
ATOM 577 N N . PHE A 1 78 ? -37.482 -20.730 22.458 1.00 42.04 78 PHE D N 1
ATOM 578 C CA . PHE A 1 78 ? -36.632 -19.785 21.749 1.00 39.38 78 PHE D CA 1
ATOM 579 C C . PHE A 1 78 ? -37.220 -19.415 20.393 1.00 37.90 78 PHE D C 1
ATOM 580 O O . PHE A 1 78 ? -37.805 -20.258 19.708 1.00 37.08 78 PHE D O 1
ATOM 588 N N . ALA A 1 79 ? -37.089 -18.143 20.027 1.00 36.94 79 ALA D N 1
ATOM 589 C CA . ALA A 1 79 ? -37.561 -17.663 18.728 1.00 34.57 79 ALA D CA 1
ATOM 590 C C . ALA A 1 79 ? -36.343 -17.163 17.944 1.00 33.90 79 ALA D C 1
ATOM 591 O O . ALA A 1 79 ? -35.685 -16.208 18.351 1.00 34.92 79 ALA D O 1
ATOM 593 N N . ILE A 1 80 ? -36.051 -17.800 16.818 1.00 31.84 80 ILE D N 1
ATOM 594 C CA . ILE A 1 80 ? -34.893 -17.416 16.023 1.00 30.78 80 ILE D CA 1
ATOM 595 C C . ILE A 1 80 ? -35.341 -16.639 14.799 1.00 31.33 80 ILE D C 1
ATOM 596 O O . ILE A 1 80 ? -36.417 -16.893 14.257 1.00 32.00 80 ILE D O 1
ATOM 601 N N . VAL A 1 81 ? -34.521 -15.687 14.366 1.00 31.44 81 VAL D N 1
ATOM 602 C CA . VAL A 1 81 ? -34.861 -14.871 13.218 1.00 31.32 81 VAL D CA 1
ATOM 603 C C . VAL A 1 81 ? -33.828 -14.920 12.106 1.00 32.07 81 VAL D C 1
ATOM 604 O O . VAL A 1 81 ? -32.677 -14.521 12.298 1.00 34.02 81 VAL D O 1
ATOM 608 N N . ASP A 1 82 ? -34.230 -15.463 10.959 1.00 31.73 82 ASP D N 1
ATOM 609 C CA . ASP A 1 82 ? -33.358 -15.471 9.775 1.00 32.97 82 ASP D CA 1
ATOM 610 C C . ASP A 1 82 ? -33.585 -14.114 9.063 1.00 36.68 82 ASP D C 1
ATOM 611 O O . ASP A 1 82 ? -34.422 -14.004 8.167 1.00 38.80 82 ASP D O 1
ATOM 616 N N . GLY A 1 83 ? -32.794 -13.108 9.443 1.00 39.76 83 GLY D N 1
ATOM 617 C CA . GLY A 1 83 ? -32.961 -11.765 8.908 1.00 43.55 83 GLY D CA 1
ATOM 618 C C . GLY A 1 83 ? -32.827 -11.651 7.416 1.00 45.45 83 GLY D C 1
ATOM 619 O O . GLY A 1 83 ? -32.070 -12.406 6.798 1.00 44.45 83 GLY D O 1
ATOM 620 N N . ALA A 1 84 ? -33.550 -10.698 6.833 1.00 47.94 84 ALA D N 1
ATOM 621 C CA . ALA A 1 84 ? -33.509 -10.502 5.393 1.00 49.61 84 ALA D CA 1
ATOM 622 C C . ALA A 1 84 ? -32.139 -10.007 4.928 1.00 50.84 84 ALA D C 1
ATOM 623 O O . ALA A 1 84 ? -31.467 -9.258 5.639 1.00 51.30 84 ALA D O 1
ATOM 625 N N . GLY A 1 85 ? -31.739 -10.449 3.735 1.00 51.13 85 GLY D N 1
ATOM 626 C CA . GLY A 1 85 ? -30.469 -10.043 3.167 1.00 52.33 85 GLY D CA 1
ATOM 627 C C . GLY A 1 85 ? -30.488 -8.604 2.684 1.00 54.63 85 GLY D C 1
ATOM 628 O O . GLY A 1 85 ? -29.495 -8.108 2.157 1.00 56.20 85 GLY D O 1
ATOM 629 N N . SER A 1 86 ? -31.617 -7.931 2.863 1.00 56.44 86 SER D N 1
ATOM 630 C CA . SER A 1 86 ? -31.747 -6.541 2.451 1.00 59.58 86 SER D CA 1
ATOM 631 C C . SER A 1 86 ? -31.499 -5.591 3.611 1.00 61.89 86 SER D C 1
ATOM 632 O O . SER A 1 86 ? -31.421 -6.006 4.769 1.00 62.12 86 SER D O 1
ATOM 635 N N . LEU A 1 87 ? -31.360 -4.309 3.286 1.00 63.85 87 LEU D N 1
ATOM 636 C CA . LEU A 1 87 ? -31.156 -3.272 4.316 1.00 64.99 87 LEU D CA 1
ATOM 637 C C . LEU A 1 87 ? -32.556 -2.705 4.620 1.00 64.77 87 LEU D C 1
ATOM 638 O O . LEU A 1 87 ? -32.818 -1.522 4.409 1.00 66.59 87 LEU D O 1
ATOM 643 N N . SER A 1 88 ? -33.421 -3.549 5.169 1.00 62.55 88 SER D N 1
ATOM 644 C CA . SER A 1 88 ? -34.810 -3.170 5.413 1.00 61.67 88 SER D CA 1
ATOM 645 C C . SER A 1 88 ? -35.121 -2.803 6.835 1.00 61.77 88 SER D C 1
ATOM 646 O O . SER A 1 88 ? -34.227 -2.515 7.621 1.00 60.45 88 SER D O 1
ATOM 649 N N . VAL A 1 89 ? -36.408 -2.808 7.157 1.00 62.04 89 VAL D N 1
ATOM 650 C CA . VAL A 1 89 ? -36.870 -2.505 8.504 1.00 63.22 89 VAL D CA 1
ATOM 651 C C . VAL A 1 89 ? -36.740 -3.745 9.381 1.00 62.93 89 VAL D C 1
ATOM 652 O O . VAL A 1 89 ? -36.759 -3.649 10.605 1.00 63.10 89 VAL D O 1
ATOM 656 N N . ILE A 1 90 ? -36.624 -4.913 8.756 1.00 62.46 90 ILE D N 1
ATOM 657 C CA . ILE A 1 90 ? -36.496 -6.171 9.496 1.00 60.19 90 ILE D CA 1
ATOM 658 C C . ILE A 1 90 ? -35.374 -6.095 10.519 1.00 60.67 90 ILE D C 1
ATOM 659 O O . ILE A 1 90 ? -35.529 -6.561 11.645 1.00 60.20 90 ILE D O 1
ATOM 664 N N . THR A 1 91 ? -34.238 -5.532 10.116 1.00 60.56 91 THR D N 1
ATOM 665 C CA . THR A 1 91 ? -33.107 -5.381 11.024 1.00 59.46 91 THR D CA 1
ATOM 666 C C . THR A 1 91 ? -33.543 -4.482 12.175 1.00 60.72 91 THR D C 1
ATOM 667 O O . THR A 1 91 ? -33.217 -4.729 13.333 1.00 59.50 91 THR D O 1
ATOM 671 N N . SER A 1 92 ? -34.284 -3.435 11.836 1.00 63.03 92 SER D N 1
ATOM 672 C CA . SER A 1 92 ? -34.799 -2.486 12.817 1.00 65.34 92 SER D CA 1
ATOM 673 C C . SER A 1 92 ? -35.833 -3.155 13.740 1.00 63.26 92 SER D C 1
ATOM 674 O O . SER A 1 92 ? -35.820 -2.957 14.959 1.00 63.71 92 SER D O 1
ATOM 677 N N . ALA A 1 93 ? -36.717 -3.944 13.131 1.00 60.17 93 ALA D N 1
ATOM 678 C CA . ALA A 1 93 ? -37.776 -4.653 13.828 1.00 58.00 93 ALA D CA 1
ATOM 679 C C . ALA A 1 93 ? -37.185 -5.638 14.817 1.00 56.39 93 ALA D C 1
ATOM 680 O O . ALA A 1 93 ? -37.357 -5.514 16.027 1.00 56.43 93 ALA D O 1
ATOM 682 N N . ALA A 1 94 ? -36.478 -6.616 14.270 1.00 55.39 94 ALA D N 1
ATOM 683 C CA . ALA A 1 94 ? -35.836 -7.663 15.043 1.00 54.47 94 ALA D CA 1
ATOM 684 C C . ALA A 1 94 ? -35.232 -7.189 16.361 1.00 55.06 94 ALA D C 1
ATOM 685 O O . ALA A 1 94 ? -35.662 -7.608 17.432 1.00 54.79 94 ALA D O 1
ATOM 687 N N . VAL A 1 95 ? -34.251 -6.299 16.280 1.00 55.87 95 VAL D N 1
ATOM 688 C CA . VAL A 1 95 ? -33.566 -5.821 17.476 1.00 57.27 95 VAL D CA 1
ATOM 689 C C . VAL A 1 95 ? -34.537 -5.297 18.514 1.00 58.92 95 VAL D C 1
ATOM 690 O O . VAL A 1 95 ? -34.359 -5.502 19.712 1.00 58.90 95 VAL D O 1
ATOM 694 N N . MET A 1 96 ? -35.575 -4.625 18.036 1.00 61.54 96 MET D N 1
ATOM 695 C CA . MET A 1 96 ? -36.586 -4.033 18.902 1.00 63.93 96 MET D CA 1
ATOM 696 C C . MET A 1 96 ? -37.164 -5.052 19.886 1.00 63.61 96 MET D C 1
ATOM 697 O O . MET A 1 96 ? -37.442 -4.726 21.039 1.00 63.90 96 MET D O 1
ATOM 702 N N . VAL A 1 97 ? -37.335 -6.288 19.426 1.00 62.63 97 VAL D N 1
ATOM 703 C CA . VAL A 1 97 ? -37.886 -7.349 20.256 1.00 61.09 97 VAL D CA 1
ATOM 704 C C . VAL A 1 97 ? -36.979 -8.576 20.352 1.00 60.29 97 VAL D C 1
ATOM 705 O O . VAL A 1 97 ? -37.361 -9.664 19.921 1.00 60.01 97 VAL D O 1
ATOM 709 N N . SER A 1 98 ? -35.785 -8.404 20.918 1.00 59.84 98 SER D N 1
ATOM 710 C CA . SER A 1 98 ? -34.857 -9.522 21.062 1.00 59.02 98 SER D CA 1
ATOM 711 C C . SER A 1 98 ? -34.063 -9.497 22.364 1.00 59.19 98 SER D C 1
ATOM 712 O O . SER A 1 98 ? -33.738 -8.425 22.879 1.00 61.21 98 SER D O 1
ATOM 715 N N . ASP A 1 99 ? -33.749 -10.679 22.895 1.00 56.76 99 ASP D N 1
ATOM 716 C CA . ASP A 1 99 ? -32.954 -10.755 24.116 1.00 55.42 99 ASP D CA 1
ATOM 717 C C . ASP A 1 99 ? -31.504 -10.995 23.733 1.00 53.70 99 ASP D C 1
ATOM 718 O O . ASP A 1 99 ? -30.612 -10.925 24.573 1.00 53.40 99 ASP D O 1
ATOM 723 N N . LEU A 1 100 ? -31.280 -11.246 22.449 1.00 53.02 100 LEU D N 1
ATOM 724 C CA . LEU A 1 100 ? -29.950 -11.535 21.947 1.00 52.68 100 LEU D CA 1
ATOM 725 C C . LEU A 1 100 ? -29.874 -11.324 20.442 1.00 52.16 100 LEU D C 1
ATOM 726 O O . LEU A 1 100 ? -30.794 -11.689 19.707 1.00 53.07 100 LEU D O 1
ATOM 731 N N . VAL A 1 101 ? -28.783 -10.713 19.995 1.00 50.51 101 VAL D N 1
ATOM 732 C CA . VAL A 1 101 ? -28.572 -10.483 18.578 1.00 49.66 101 VAL D CA 1
ATOM 733 C C . VAL A 1 101 ? -27.220 -11.054 18.146 1.00 48.39 101 VAL D C 1
ATOM 734 O O . VAL A 1 101 ? -26.189 -10.740 18.736 1.00 49.55 101 VAL D O 1
ATOM 738 N N . ILE A 1 102 ? -27.249 -11.906 17.123 1.00 46.62 102 ILE D N 1
ATOM 739 C CA . ILE A 1 102 ? -26.041 -12.507 16.568 1.00 44.64 102 ILE D CA 1
ATOM 740 C C . ILE A 1 102 ? -25.774 -11.867 15.200 1.00 44.59 102 ILE D C 1
ATOM 741 O O . ILE A 1 102 ? -26.667 -11.782 14.358 1.00 43.21 102 ILE D O 1
ATOM 746 N N . ILE A 1 103 ? -24.538 -11.429 14.989 1.00 46.04 103 ILE D N 1
ATOM 747 C CA . ILE A 1 103 ? -24.153 -10.788 13.741 1.00 46.68 103 ILE D CA 1
ATOM 748 C C . ILE A 1 103 ? -23.144 -11.635 12.976 1.00 45.96 103 ILE D C 1
ATOM 749 O O . ILE A 1 103 ? -21.945 -11.587 13.259 1.00 47.18 103 ILE D O 1
ATOM 754 N N . PRO A 1 104 ? -23.614 -12.430 12.004 1.00 45.05 104 PRO D N 1
ATOM 755 C CA . PRO A 1 104 ? -22.745 -13.288 11.198 1.00 45.12 104 PRO D CA 1
ATOM 756 C C . PRO A 1 104 ? -21.883 -12.518 10.198 1.00 47.71 104 PRO D C 1
ATOM 757 O O . PRO A 1 104 ? -22.407 -11.852 9.295 1.00 49.25 104 PRO D O 1
ATOM 761 N N . VAL A 1 105 ? -20.559 -12.625 10.356 1.00 48.75 105 VAL D N 1
ATOM 762 C CA . VAL A 1 105 ? -19.592 -11.970 9.477 1.00 49.05 105 VAL D CA 1
ATOM 763 C C . VAL A 1 105 ? -18.626 -13.026 8.949 1.00 47.25 105 VAL D C 1
ATOM 764 O O . VAL A 1 105 ? -18.274 -13.967 9.662 1.00 45.52 105 VAL D O 1
ATOM 768 N N . THR A 1 106 ? -18.193 -12.870 7.705 1.00 48.91 106 THR D N 1
ATOM 769 C CA . THR A 1 106 ? -17.285 -13.843 7.110 1.00 50.22 106 THR D CA 1
ATOM 770 C C . THR A 1 106 ? -15.902 -13.235 6.904 1.00 51.30 106 THR D C 1
ATOM 771 O O . THR A 1 106 ? -15.748 -12.016 6.825 1.00 52.97 106 THR D O 1
ATOM 775 N N . PRO A 1 107 ? -14.869 -14.090 6.850 1.00 52.17 107 PRO D N 1
ATOM 776 C CA . PRO A 1 107 ? -13.477 -13.679 6.661 1.00 55.03 107 PRO D CA 1
ATOM 777 C C . PRO A 1 107 ? -13.264 -13.046 5.288 1.00 56.58 107 PRO D C 1
ATOM 778 O O . PRO A 1 107 ? -12.696 -13.686 4.401 1.00 56.31 107 PRO D O 1
ATOM 782 N N . SER A 1 108 ? -13.728 -11.808 5.099 1.00 58.46 108 SER D N 1
ATOM 783 C CA . SER A 1 108 ? -13.543 -11.101 3.834 1.00 61.45 108 SER D CA 1
ATOM 784 C C . SER A 1 108 ? -13.732 -9.605 4.040 1.00 63.51 108 SER D C 1
ATOM 785 O O . SER A 1 108 ? -14.414 -9.181 4.966 1.00 62.09 108 SER D O 1
ATOM 788 N N . PRO A 1 109 ? -13.157 -8.792 3.146 1.00 67.58 109 PRO D N 1
ATOM 789 C CA . PRO A 1 109 ? -13.251 -7.330 3.197 1.00 73.37 109 PRO D CA 1
ATOM 790 C C . PRO A 1 109 ? -14.517 -6.666 2.719 1.00 76.62 109 PRO D C 1
ATOM 791 O O . PRO A 1 109 ? -14.866 -5.566 3.166 1.00 77.64 109 PRO D O 1
ATOM 795 N N . LEU A 1 110 ? -15.178 -7.331 1.783 1.00 78.02 110 LEU D N 1
ATOM 796 C CA . LEU A 1 110 ? -16.409 -6.802 1.203 1.00 82.95 110 LEU D CA 1
ATOM 797 C C . LEU A 1 110 ? -17.620 -7.228 2.032 1.00 84.13 110 LEU D C 1
ATOM 798 O O . LEU A 1 110 ? -18.733 -6.708 1.862 1.00 86.07 110 LEU D O 1
ATOM 803 N N . ASP A 1 111 ? -17.384 -8.155 2.957 1.00 91.61 111 ASP D N 1
ATOM 804 C CA . ASP A 1 111 ? -18.437 -8.660 3.839 1.00 90.10 111 ASP D CA 1
ATOM 805 C C . ASP A 1 111 ? -18.722 -7.779 5.066 1.00 90.12 111 ASP D C 1
ATOM 806 O O . ASP A 1 111 ? -19.846 -7.785 5.565 1.00 89.22 111 ASP D O 1
ATOM 811 N N . PHE A 1 112 ? -17.723 -7.032 5.550 1.00 91.46 112 PHE D N 1
ATOM 812 C CA . PHE A 1 112 ? -17.912 -6.175 6.724 1.00 91.33 112 PHE D CA 1
ATOM 813 C C . PHE A 1 112 ? -18.547 -4.824 6.367 1.00 92.13 112 PHE D C 1
ATOM 814 O O . PHE A 1 112 ? -18.562 -3.866 7.153 1.00 92.35 112 PHE D O 1
ATOM 822 N N . SER A 1 113 ? -19.114 -4.778 5.159 1.00 92.58 113 SER D N 1
ATOM 823 C CA . SER A 1 113 ? -19.784 -3.624 4.570 1.00 91.71 113 SER D CA 1
ATOM 824 C C . SER A 1 113 ? -20.949 -3.042 5.353 1.00 89.69 113 SER D C 1
ATOM 825 O O . SER A 1 113 ? -20.895 -1.884 5.778 1.00 89.40 113 SER D O 1
ATOM 828 N N . ALA A 1 114 ? -22.025 -3.808 5.498 1.00 87.21 114 ALA D N 1
ATOM 829 C CA . ALA A 1 114 ? -23.175 -3.319 6.253 1.00 84.00 114 ALA D CA 1
ATOM 830 C C . ALA A 1 114 ? -23.273 -4.055 7.574 1.00 81.23 114 ALA D C 1
ATOM 831 O O . ALA A 1 114 ? -24.290 -3.968 8.258 1.00 79.43 114 ALA D O 1
ATOM 833 N N . ALA A 1 115 ? -22.226 -4.811 7.916 1.00 79.20 115 ALA D N 1
ATOM 834 C CA . ALA A 1 115 ? -22.206 -5.517 9.198 1.00 76.11 115 ALA D CA 1
ATOM 835 C C . ALA A 1 115 ? -22.184 -4.466 10.315 1.00 74.51 115 ALA D C 1
ATOM 836 O O . ALA A 1 115 ? -22.705 -4.686 11.401 1.00 73.89 115 ALA D O 1
ATOM 838 N N . GLY A 1 116 ? -21.571 -3.319 10.012 1.00 73.32 116 GLY D N 1
ATOM 839 C CA . GLY A 1 116 ? -21.499 -2.230 10.967 1.00 71.06 116 GLY D CA 1
ATOM 840 C C . GLY A 1 116 ? -22.875 -1.629 11.206 1.00 68.35 116 GLY D C 1
ATOM 841 O O . GLY A 1 116 ? -23.129 -1.020 12.250 1.00 67.86 116 GLY D O 1
ATOM 842 N N . SER A 1 117 ? -23.763 -1.805 10.235 1.00 66.01 117 SER D N 1
ATOM 843 C CA . SER A 1 117 ? -25.121 -1.292 10.339 1.00 64.15 117 SER D CA 1
ATOM 844 C C . SER A 1 117 ? -25.812 -1.774 11.609 1.00 61.72 117 SER D C 1
ATOM 845 O O . SER A 1 117 ? -26.217 -0.976 12.454 1.00 60.28 117 SER D O 1
ATOM 848 N N . VAL A 1 118 ? -25.939 -3.089 11.734 1.00 59.97 118 VAL D N 1
ATOM 849 C CA . VAL A 1 118 ? -26.603 -3.692 12.876 1.00 57.92 118 VAL D CA 1
ATOM 850 C C . VAL A 1 118 ? -26.105 -3.141 14.205 1.00 58.05 118 VAL D C 1
ATOM 851 O O . VAL A 1 118 ? -26.898 -2.852 15.104 1.00 58.12 118 VAL D O 1
ATOM 855 N N . VAL A 1 119 ? -24.790 -2.976 14.308 1.00 58.33 119 VAL D N 1
ATOM 856 C CA . VAL A 1 119 ? -24.165 -2.521 15.541 1.00 58.18 119 VAL D CA 1
ATOM 857 C C . VAL A 1 119 ? -24.732 -1.220 16.074 1.00 58.24 119 VAL D C 1
ATOM 858 O O . VAL A 1 119 ? -24.874 -1.049 17.282 1.00 58.48 119 VAL D O 1
ATOM 862 N N . THR A 1 120 ? -25.071 -0.307 15.172 1.00 58.80 120 THR D N 1
ATOM 863 C CA . THR A 1 120 ? -25.598 0.999 15.580 1.00 60.21 120 THR D CA 1
ATOM 864 C C . THR A 1 120 ? -27.077 0.987 15.947 1.00 58.84 120 THR D C 1
ATOM 865 O O . THR A 1 120 ? -27.531 1.811 16.745 1.00 59.22 120 THR D O 1
ATOM 869 N N . VAL A 1 121 ? -27.831 0.065 15.354 1.00 56.76 121 VAL D N 1
ATOM 870 C CA . VAL A 1 121 ? -29.250 -0.049 15.666 1.00 55.16 121 VAL D CA 1
ATOM 871 C C . VAL A 1 121 ? -29.416 -0.679 17.053 1.00 54.85 121 VAL D C 1
ATOM 872 O O . VAL A 1 121 ? -30.464 -0.544 17.686 1.00 54.51 121 VAL D O 1
ATOM 876 N N . LEU A 1 122 ? -28.378 -1.375 17.513 1.00 55.06 122 LEU D N 1
ATOM 877 C CA . LEU A 1 122 ? -28.385 -2.003 18.838 1.00 55.05 122 LEU D CA 1
ATOM 878 C C . LEU A 1 122 ? -28.018 -0.976 19.901 1.00 56.32 122 LEU D C 1
ATOM 879 O O . LEU A 1 122 ? -28.595 -0.969 20.991 1.00 55.99 122 LEU D O 1
ATOM 884 N N . GLU A 1 123 ? -27.031 -0.137 19.592 1.00 58.12 123 GLU D N 1
ATOM 885 C CA . GLU A 1 123 ? -26.629 0.933 20.498 1.00 59.31 123 GLU D CA 1
ATOM 886 C C . GLU A 1 123 ? -27.795 1.916 20.571 1.00 59.49 123 GLU D C 1
ATOM 887 O O . GLU A 1 123 ? -28.057 2.495 21.619 1.00 60.07 123 GLU D O 1
ATOM 893 N N . ALA A 1 124 ? -28.491 2.082 19.446 1.00 59.76 124 ALA D N 1
ATOM 894 C CA . ALA A 1 124 ? -29.635 2.980 19.353 1.00 61.24 124 ALA D CA 1
ATOM 895 C C . ALA A 1 124 ? -30.809 2.406 20.146 1.00 61.75 124 ALA D C 1
ATOM 896 O O . ALA A 1 124 ? -31.678 3.138 20.626 1.00 61.56 124 ALA D O 1
ATOM 898 N N . GLN A 1 125 ? -30.829 1.086 20.271 1.00 63.09 125 GLN D N 1
ATOM 899 C CA . GLN A 1 125 ? -31.870 0.402 21.028 1.00 64.21 125 GLN D CA 1
ATOM 900 C C . GLN A 1 125 ? -31.495 0.365 22.512 1.00 65.19 125 GLN D C 1
ATOM 901 O O . GLN A 1 125 ? -32.366 0.322 23.381 1.00 65.54 125 GLN D O 1
ATOM 907 N N . ALA A 1 126 ? -30.193 0.395 22.786 1.00 65.32 126 ALA D N 1
ATOM 908 C CA . ALA A 1 126 ? -29.682 0.347 24.149 1.00 65.56 126 ALA D CA 1
ATOM 909 C C . ALA A 1 126 ? -30.334 1.389 25.046 1.00 66.81 126 ALA D C 1
ATOM 910 O O . ALA A 1 126 ? -30.305 1.272 26.269 1.00 66.78 126 ALA D O 1
ATOM 912 N N . TYR A 1 127 ? -30.929 2.404 24.429 1.00 68.31 127 TYR D N 1
ATOM 913 C CA . TYR A 1 127 ? -31.577 3.477 25.172 1.00 69.72 127 TYR D CA 1
ATOM 914 C C . TYR A 1 127 ? -32.890 3.021 25.813 1.00 68.53 127 TYR D C 1
ATOM 915 O O . TYR A 1 127 ? -33.125 3.254 27.000 1.00 68.30 127 TYR D O 1
ATOM 924 N N . SER A 1 128 ? -33.733 2.358 25.027 1.00 67.62 128 SER D N 1
ATOM 925 C CA . SER A 1 128 ? -35.028 1.894 25.511 1.00 67.25 128 SER D CA 1
ATOM 926 C C . SER A 1 128 ? -34.938 0.563 26.253 1.00 67.46 128 SER D C 1
ATOM 927 O O . SER A 1 128 ? -35.611 0.364 27.266 1.00 68.85 128 SER D O 1
ATOM 930 N N . ARG A 1 129 ? -34.116 -0.350 25.745 1.00 66.11 129 ARG D N 1
ATOM 931 C CA . ARG A 1 129 ? -33.922 -1.648 26.384 1.00 64.49 129 ARG D CA 1
ATOM 932 C C . ARG A 1 129 ? -32.623 -2.305 25.913 1.00 62.88 129 ARG D C 1
ATOM 933 O O . ARG A 1 129 ? -32.497 -2.688 24.752 1.00 61.89 129 ARG D O 1
ATOM 941 N N . LYS A 1 130 ? -31.659 -2.414 26.823 1.00 62.33 130 LYS D N 1
ATOM 942 C CA . LYS A 1 130 ? -30.375 -3.032 26.523 1.00 61.96 130 LYS D CA 1
ATOM 943 C C . LYS A 1 130 ? -30.544 -4.397 25.855 1.00 60.54 130 LYS D C 1
ATOM 944 O O . LYS A 1 130 ? -31.144 -5.313 26.428 1.00 60.30 130 LYS D O 1
ATOM 950 N N . VAL A 1 131 ? -30.023 -4.524 24.635 1.00 59.17 131 VAL D N 1
ATOM 951 C CA . VAL A 1 131 ? -30.094 -5.784 23.899 1.00 57.05 131 VAL D CA 1
ATOM 952 C C . VAL A 1 131 ? -28.684 -6.346 23.703 1.00 56.26 131 VAL D C 1
ATOM 953 O O . VAL A 1 131 ? -27.822 -5.707 23.093 1.00 56.27 131 VAL D O 1
ATOM 957 N N . GLU A 1 132 ? -28.469 -7.553 24.219 1.00 55.16 132 GLU D N 1
ATOM 958 C CA . GLU A 1 132 ? -27.174 -8.213 24.133 1.00 55.15 132 GLU D CA 1
ATOM 959 C C . GLU A 1 132 ? -26.782 -8.446 22.676 1.00 54.93 132 GLU D C 1
ATOM 960 O O . GLU A 1 132 ? -27.625 -8.377 21.791 1.00 55.81 132 GLU D O 1
ATOM 966 N N . ALA A 1 133 ? -25.506 -8.723 22.426 1.00 54.50 133 ALA D N 1
ATOM 967 C CA . ALA A 1 133 ? -25.032 -8.960 21.062 1.00 53.42 133 ALA D CA 1
ATOM 968 C C . ALA A 1 133 ? -23.680 -9.664 20.993 1.00 52.65 133 ALA D C 1
ATOM 969 O O . ALA A 1 133 ? -22.801 -9.441 21.822 1.00 52.74 133 ALA D O 1
ATOM 971 N N . ARG A 1 134 ? -23.527 -10.498 19.973 1.00 51.53 134 ARG D N 1
ATOM 972 C CA . ARG A 1 134 ? -22.313 -11.264 19.753 1.00 51.30 134 ARG D CA 1
ATOM 973 C C . ARG A 1 134 ? -22.097 -11.460 18.258 1.00 49.46 134 ARG D C 1
ATOM 974 O O . ARG A 1 134 ? -23.041 -11.740 17.523 1.00 48.92 134 ARG D O 1
ATOM 982 N N . PHE A 1 135 ? -20.859 -11.283 17.807 1.00 34.05 135 PHE D N 1
ATOM 983 C CA . PHE A 1 135 ? -20.539 -11.513 16.406 1.00 32.20 135 PHE D CA 1
ATOM 984 C C . PHE A 1 135 ? -20.288 -13.005 16.226 1.00 30.93 135 PHE D C 1
ATOM 985 O O . PHE A 1 135 ? -19.981 -13.717 17.186 1.00 31.35 135 PHE D O 1
ATOM 993 N N . LEU A 1 136 ? -20.432 -13.475 14.992 1.00 29.27 136 LEU D N 1
ATOM 994 C CA . LEU A 1 136 ? -20.251 -14.888 14.697 1.00 27.75 136 LEU D CA 1
ATOM 995 C C . LEU A 1 136 ? -19.437 -15.088 13.435 1.00 27.08 136 LEU D C 1
ATOM 996 O O . LEU A 1 136 ? -19.889 -14.789 12.327 1.00 26.58 136 LEU D O 1
ATOM 1001 N N . ILE A 1 137 ? -18.220 -15.574 13.617 1.00 26.68 137 ILE D N 1
ATOM 1002 C CA . ILE A 1 137 ? -17.336 -15.836 12.497 1.00 27.01 137 ILE D CA 1
ATOM 1003 C C . ILE A 1 137 ? -17.958 -17.017 11.759 1.00 27.16 137 ILE D C 1
ATOM 1004 O O . ILE A 1 137 ? -18.392 -17.992 12.381 1.00 26.26 137 ILE D O 1
ATOM 1009 N N . THR A 1 138 ? -18.015 -16.928 10.437 1.00 28.77 138 THR D N 1
ATOM 1010 C CA . THR A 1 138 ? -18.605 -18.002 9.641 1.00 31.39 138 THR D CA 1
ATOM 1011 C C . THR A 1 138 ? -17.786 -18.287 8.396 1.00 34.32 138 THR D C 1
ATOM 1012 O O . THR A 1 138 ? -17.086 -17.410 7.886 1.00 35.93 138 THR D O 1
ATOM 1016 N N . ARG A 1 139 ? -17.891 -19.517 7.906 1.00 36.40 139 ARG D N 1
ATOM 1017 C CA . ARG A 1 139 ? -17.128 -19.940 6.746 1.00 39.52 139 ARG D CA 1
ATOM 1018 C C . ARG A 1 139 ? -15.655 -19.647 7.002 1.00 41.39 139 ARG D C 1
ATOM 1019 O O . ARG A 1 139 ? -14.913 -19.283 6.087 1.00 43.32 139 ARG D O 1
ATOM 1027 N N . LYS A 1 140 ? -15.254 -19.790 8.256 1.00 41.81 140 LYS D N 1
ATOM 1028 C CA . LYS A 1 140 ? -13.888 -19.552 8.630 1.00 45.27 140 LYS D CA 1
ATOM 1029 C C . LYS A 1 140 ? -12.945 -20.382 7.766 1.00 48.47 140 LYS D C 1
ATOM 1030 O O . LYS A 1 140 ? -12.967 -21.615 7.807 1.00 49.99 140 LYS D O 1
ATOM 1036 N N . ILE A 1 141 ? -12.163 -19.690 6.947 1.00 51.39 141 ILE D N 1
ATOM 1037 C CA . ILE A 1 141 ? -11.168 -20.344 6.122 1.00 55.77 141 ILE D CA 1
ATOM 1038 C C . ILE A 1 141 ? -9.844 -20.258 6.890 1.00 58.84 141 ILE D C 1
ATOM 1039 O O . ILE A 1 141 ? -9.798 -19.686 7.983 1.00 58.07 141 ILE D O 1
ATOM 1044 N N . GLU A 1 142 ? -8.779 -20.843 6.342 1.00 63.67 142 GLU D N 1
ATOM 1045 C CA . GLU A 1 142 ? -7.502 -20.790 7.026 1.00 67.01 142 GLU D CA 1
ATOM 1046 C C . GLU A 1 142 ? -6.583 -19.719 6.468 1.00 68.27 142 GLU D C 1
ATOM 1047 O O . GLU A 1 142 ? -5.789 -19.961 5.558 1.00 70.13 142 GLU D O 1
ATOM 1053 N N . MET A 1 143 ? -6.728 -18.516 7.016 1.00 67.47 143 MET D N 1
ATOM 1054 C CA . MET A 1 143 ? -5.904 -17.377 6.626 1.00 69.09 143 MET D CA 1
ATOM 1055 C C . MET A 1 143 ? -5.709 -16.479 7.843 1.00 69.53 143 MET D C 1
ATOM 1056 O O . MET A 1 143 ? -6.605 -15.707 8.202 1.00 68.64 143 MET D O 1
ATOM 1061 N N . ALA A 1 144 ? -4.545 -16.593 8.483 1.00 71.32 144 ALA D N 1
ATOM 1062 C CA . ALA A 1 144 ? -4.252 -15.785 9.660 1.00 72.11 144 ALA D CA 1
ATOM 1063 C C . ALA A 1 144 ? -4.335 -14.309 9.312 1.00 72.92 144 ALA D C 1
ATOM 1064 O O . ALA A 1 144 ? -4.742 -13.480 10.135 1.00 71.89 144 ALA D O 1
ATOM 1066 N N . THR A 1 145 ? -3.954 -13.991 8.082 1.00 74.86 145 THR D N 1
ATOM 1067 C CA . THR A 1 145 ? -3.979 -12.623 7.609 1.00 76.79 145 THR D CA 1
ATOM 1068 C C . THR A 1 145 ? -5.375 -12.015 7.737 1.00 74.41 145 THR D C 1
ATOM 1069 O O . THR A 1 145 ? -5.596 -11.100 8.529 1.00 73.77 145 THR D O 1
ATOM 1073 N N . MET A 1 146 ? -6.312 -12.559 6.966 1.00 73.02 146 MET D N 1
ATOM 1074 C CA . MET A 1 146 ? -7.672 -12.056 6.940 1.00 70.77 146 MET D CA 1
ATOM 1075 C C . MET A 1 146 ? -8.366 -12.143 8.279 1.00 67.07 146 MET D C 1
ATOM 1076 O O . MET A 1 146 ? -9.135 -11.253 8.650 1.00 66.59 146 MET D O 1
ATOM 1081 N N . LEU A 1 147 ? -8.088 -13.221 9.010 1.00 64.22 147 LEU D N 1
ATOM 1082 C CA . LEU A 1 147 ? -8.716 -13.446 10.310 1.00 61.82 147 LEU D CA 1
ATOM 1083 C C . LEU A 1 147 ? -8.447 -12.303 11.274 1.00 63.15 147 LEU D C 1
ATOM 1084 O O . LEU A 1 147 ? -9.306 -11.946 12.083 1.00 61.79 147 LEU D O 1
ATOM 1089 N N . ASN A 1 148 ? -7.241 -11.745 11.203 1.00 65.38 148 ASN D N 1
ATOM 1090 C CA . ASN A 1 148 ? -6.890 -10.619 12.056 1.00 66.32 148 ASN D CA 1
ATOM 1091 C C . ASN A 1 148 ? -7.512 -9.328 11.532 1.00 65.62 148 ASN D C 1
ATOM 1092 O O . ASN A 1 148 ? -7.947 -8.479 12.307 1.00 65.25 148 ASN D O 1
ATOM 1097 N N . VAL A 1 149 ? -7.537 -9.186 10.211 1.00 65.27 149 VAL D N 1
ATOM 1098 C CA . VAL A 1 149 ? -8.107 -8.005 9.568 1.00 65.07 149 VAL D CA 1
ATOM 1099 C C . VAL A 1 149 ? -9.589 -7.898 9.902 1.00 62.82 149 VAL D C 1
ATOM 1100 O O . VAL A 1 149 ? -10.175 -6.821 9.826 1.00 63.47 149 VAL D O 1
ATOM 1104 N N . LEU A 1 150 ? -10.191 -9.030 10.260 1.00 60.53 150 LEU D N 1
ATOM 1105 C CA . LEU A 1 150 ? -11.599 -9.066 10.656 1.00 57.16 150 LEU D CA 1
ATOM 1106 C C . LEU A 1 150 ? -11.640 -8.949 12.184 1.00 58.08 150 LEU D C 1
ATOM 1107 O O . LEU A 1 150 ? -12.284 -8.048 12.728 1.00 57.74 150 LEU D O 1
ATOM 1112 N N . LYS A 1 151 ? -10.935 -9.865 12.854 1.00 59.63 151 LYS D N 1
ATOM 1113 C CA . LYS A 1 151 ? -10.828 -9.893 14.314 1.00 61.78 151 LYS D CA 1
ATOM 1114 C C . LYS A 1 151 ? -10.680 -8.484 14.894 1.00 64.81 151 LYS D C 1
ATOM 1115 O O . LYS A 1 151 ? -11.284 -8.157 15.917 1.00 64.54 151 LYS D O 1
ATOM 1121 N N . GLU A 1 152 ? -9.876 -7.656 14.231 1.00 68.28 152 GLU D N 1
ATOM 1122 C CA . GLU A 1 152 ? -9.670 -6.264 14.649 1.00 71.76 152 GLU D CA 1
ATOM 1123 C C . GLU A 1 152 ? -10.959 -5.459 14.457 1.00 69.77 152 GLU D C 1
ATOM 1124 O O . GLU A 1 152 ? -11.356 -4.693 15.333 1.00 70.14 152 GLU D O 1
ATOM 1130 N N . SER A 1 153 ? -11.580 -5.608 13.291 1.00 67.28 153 SER D N 1
ATOM 1131 C CA . SER A 1 153 ? -12.832 -4.932 13.010 1.00 65.55 153 SER D CA 1
ATOM 1132 C C . SER A 1 153 ? -13.875 -5.320 14.056 1.00 64.02 153 SER D C 1
ATOM 1133 O O . SER A 1 153 ? -14.633 -4.475 14.534 1.00 63.81 153 SER D O 1
ATOM 1136 N N . ILE A 1 154 ? -13.886 -6.598 14.420 1.00 62.81 154 ILE D N 1
ATOM 1137 C CA . ILE A 1 154 ? -14.857 -7.128 15.376 1.00 61.27 154 ILE D CA 1
ATOM 1138 C C . ILE A 1 154 ? -14.553 -6.640 16.786 1.00 63.13 154 ILE D C 1
ATOM 1139 O O . ILE A 1 154 ? -15.289 -6.948 17.727 1.00 62.29 154 ILE D O 1
ATOM 1144 N N . LYS A 1 155 ? -13.471 -5.875 16.928 1.00 65.88 155 LYS D N 1
ATOM 1145 C CA . LYS A 1 155 ? -13.072 -5.359 18.235 1.00 68.24 155 LYS D CA 1
ATOM 1146 C C . LYS A 1 155 ? -13.390 -3.883 18.404 1.00 69.57 155 LYS D C 1
ATOM 1147 O O . LYS A 1 155 ? -13.931 -3.477 19.433 1.00 69.72 155 LYS D O 1
ATOM 1153 N N . ASP A 1 156 ? -13.046 -3.081 17.401 1.00 71.10 156 ASP D N 1
ATOM 1154 C CA . ASP A 1 156 ? -13.314 -1.644 17.457 1.00 73.70 156 ASP D CA 1
ATOM 1155 C C . ASP A 1 156 ? -14.791 -1.406 17.732 1.00 70.55 156 ASP D C 1
ATOM 1156 O O . ASP A 1 156 ? -15.157 -0.504 18.488 1.00 71.68 156 ASP D O 1
ATOM 1161 N N . THR A 1 157 ? -15.630 -2.239 17.117 1.00 66.08 157 THR D N 1
ATOM 1162 C CA . THR A 1 157 ? -17.085 -2.159 17.257 1.00 62.70 157 THR D CA 1
ATOM 1163 C C . THR A 1 157 ? -17.528 -2.073 18.717 1.00 62.96 157 THR D C 1
ATOM 1164 O O . THR A 1 157 ? -18.484 -1.368 19.044 1.00 64.16 157 THR D O 1
ATOM 1168 N N . GLY A 1 158 ? -16.833 -2.806 19.580 1.00 62.66 158 GLY D N 1
ATOM 1169 C CA . GLY A 1 158 ? -17.139 -2.782 20.999 1.00 62.65 158 GLY D CA 1
ATOM 1170 C C . GLY A 1 158 ? -18.090 -3.859 21.458 1.00 58.92 158 GLY D C 1
ATOM 1171 O O . GLY A 1 158 ? -18.801 -3.672 22.443 1.00 59.56 158 GLY D O 1
ATOM 1172 N N . VAL A 1 159 ? -18.119 -4.980 20.742 1.00 55.44 159 VAL D N 1
ATOM 1173 C CA . VAL A 1 159 ? -18.989 -6.092 21.116 1.00 52.72 159 VAL D CA 1
ATOM 1174 C C . VAL A 1 159 ? -18.192 -7.393 21.167 1.00 50.83 159 VAL D C 1
ATOM 1175 O O . VAL A 1 159 ? -17.135 -7.509 20.544 1.00 51.12 159 VAL D O 1
ATOM 1179 N N . LYS A 1 160 ? -18.695 -8.364 21.923 1.00 49.41 160 LYS D N 1
ATOM 1180 C CA . LYS A 1 160 ? -18.025 -9.658 22.032 1.00 48.17 160 LYS D CA 1
ATOM 1181 C C . LYS A 1 160 ? -18.259 -10.498 20.779 1.00 45.90 160 LYS D C 1
ATOM 1182 O O . LYS A 1 160 ? -19.027 -10.122 19.892 1.00 44.97 160 LYS D O 1
ATOM 1188 N N . ALA A 1 161 ? -17.572 -11.633 20.715 1.00 44.94 161 ALA D N 1
ATOM 1189 C CA . ALA A 1 161 ? -17.701 -12.569 19.605 1.00 42.70 161 ALA D CA 1
ATOM 1190 C C . ALA A 1 161 ? -17.424 -13.971 20.138 1.00 42.17 161 ALA D C 1
ATOM 1191 O O . ALA A 1 161 ? -16.444 -14.195 20.837 1.00 43.50 161 ALA D O 1
ATOM 1193 N N . PHE A 1 162 ? -18.292 -14.913 19.797 1.00 41.53 162 PHE D N 1
ATOM 1194 C CA . PHE A 1 162 ? -18.146 -16.281 20.273 1.00 42.02 162 PHE D CA 1
ATOM 1195 C C . PHE A 1 162 ? -16.767 -16.842 20.024 1.00 43.34 162 PHE D C 1
ATOM 1196 O O . PHE A 1 162 ? -16.203 -16.682 18.942 1.00 43.54 162 PHE D O 1
ATOM 1204 N N . ARG A 1 163 ? -16.227 -17.495 21.046 1.00 45.52 163 ARG D N 1
ATOM 1205 C CA . ARG A 1 163 ? -14.894 -18.085 20.982 1.00 47.79 163 ARG D CA 1
ATOM 1206 C C . ARG A 1 163 ? -14.803 -19.114 19.868 1.00 46.22 163 ARG D C 1
ATOM 1207 O O . ARG A 1 163 ? -13.727 -19.373 19.332 1.00 46.37 163 ARG D O 1
ATOM 1215 N N . THR A 1 164 ? -15.940 -19.704 19.527 1.00 44.79 164 THR D N 1
ATOM 1216 C CA . THR A 1 164 ? -15.983 -20.689 18.446 1.00 43.53 164 THR D CA 1
ATOM 1217 C C . THR A 1 164 ? -16.467 -20.016 17.160 1.00 41.95 164 THR D C 1
ATOM 1218 O O . THR A 1 164 ? -17.160 -18.991 17.197 1.00 41.95 164 THR D O 1
ATOM 1222 N N . ALA A 1 165 ? -16.090 -20.596 16.030 1.00 40.11 165 ALA D N 1
ATOM 1223 C CA . ALA A 1 165 ? -16.491 -20.077 14.734 1.00 38.12 165 ALA D CA 1
ATOM 1224 C C . ALA A 1 165 ? -17.085 -21.195 13.893 1.00 37.48 165 ALA D C 1
ATOM 1225 O O . ALA A 1 165 ? -16.925 -22.381 14.210 1.00 38.05 165 ALA D O 1
ATOM 1227 N N . ILE A 1 166 ? -17.790 -20.813 12.834 1.00 36.86 166 ILE D N 1
ATOM 1228 C CA . ILE A 1 166 ? -18.383 -21.791 11.910 1.00 36.98 166 ILE D CA 1
ATOM 1229 C C . ILE A 1 166 ? -17.428 -21.920 10.722 1.00 37.79 166 ILE D C 1
ATOM 1230 O O . ILE A 1 166 ? -17.261 -20.984 9.941 1.00 38.26 166 ILE D O 1
ATOM 1235 N N . THR A 1 167 ? -16.814 -23.081 10.589 1.00 38.20 167 THR D N 1
ATOM 1236 C CA . THR A 1 167 ? -15.855 -23.294 9.521 1.00 40.06 167 THR D CA 1
ATOM 1237 C C . THR A 1 167 ? -16.543 -23.512 8.185 1.00 40.42 167 THR D C 1
ATOM 1238 O O . THR A 1 167 ? -17.739 -23.780 8.141 1.00 39.51 167 THR D O 1
ATOM 1242 N N . GLN A 1 168 ? -15.788 -23.355 7.103 1.00 41.97 168 GLN D N 1
ATOM 1243 C CA . GLN A 1 168 ? -16.315 -23.645 5.781 1.00 44.91 168 GLN D CA 1
ATOM 1244 C C . GLN A 1 168 ? -16.109 -25.143 5.499 1.00 46.87 168 GLN D C 1
ATOM 1245 O O . GLN A 1 168 ? -14.989 -25.648 5.529 1.00 49.82 168 GLN D O 1
ATOM 1251 N N . ARG A 1 169 ? -17.202 -25.840 5.228 1.00 46.60 169 ARG D N 1
ATOM 1252 C CA . ARG A 1 169 ? -17.155 -27.263 4.935 1.00 47.93 169 ARG D CA 1
ATOM 1253 C C . ARG A 1 169 ? -18.211 -27.611 3.891 1.00 48.94 169 ARG D C 1
ATOM 1254 O O . ARG A 1 169 ? -19.323 -27.081 3.915 1.00 48.41 169 ARG D O 1
ATOM 1262 N N . GLN A 1 170 ? -17.858 -28.511 2.976 1.00 51.23 170 GLN D N 1
ATOM 1263 C CA . GLN A 1 170 ? -18.759 -28.895 1.903 1.00 52.50 170 GLN D CA 1
ATOM 1264 C C . GLN A 1 170 ? -19.984 -29.603 2.433 1.00 52.37 170 GLN D C 1
ATOM 1265 O O . GLN A 1 170 ? -20.917 -29.875 1.682 1.00 55.95 170 GLN D O 1
ATOM 1271 N N . VAL A 1 171 ? -19.984 -29.919 3.728 1.00 49.47 171 VAL D N 1
ATOM 1272 C CA . VAL A 1 171 ? -21.143 -30.556 4.358 1.00 46.46 171 VAL D CA 1
ATOM 1273 C C . VAL A 1 171 ? -22.223 -29.515 4.682 1.00 42.78 171 VAL D C 1
ATOM 1274 O O . VAL A 1 171 ? -23.400 -29.749 4.432 1.00 43.30 171 VAL D O 1
ATOM 1278 N N . TYR A 1 172 ? -21.819 -28.375 5.239 1.00 38.81 172 TYR D N 1
ATOM 1279 C CA . TYR A 1 172 ? -22.764 -27.325 5.579 1.00 36.00 172 TYR D CA 1
ATOM 1280 C C . TYR A 1 172 ? -23.612 -26.950 4.369 1.00 36.74 172 TYR D C 1
ATOM 1281 O O . TYR A 1 172 ? -24.713 -26.437 4.514 1.00 36.13 172 TYR D O 1
ATOM 1290 N N . VAL A 1 173 ? -23.086 -27.205 3.178 1.00 38.74 173 VAL D N 1
ATOM 1291 C CA . VAL A 1 173 ? -23.784 -26.889 1.936 1.00 40.82 173 VAL D CA 1
ATOM 1292 C C . VAL A 1 173 ? -24.488 -28.125 1.406 1.00 44.28 173 VAL D C 1
ATOM 1293 O O . VAL A 1 173 ? -25.688 -28.092 1.107 1.00 46.30 173 VAL D O 1
ATOM 1297 N N . LYS A 1 174 ? -23.731 -29.204 1.261 1.00 46.73 174 LYS D N 1
ATOM 1298 C CA . LYS A 1 174 ? -24.282 -30.452 0.778 1.00 49.89 174 LYS D CA 1
ATOM 1299 C C . LYS A 1 174 ? -25.511 -30.833 1.581 1.00 50.78 174 LYS D C 1
ATOM 1300 O O . LYS A 1 174 ? -26.432 -31.412 1.029 1.00 53.84 174 LYS D O 1
ATOM 1306 N N . SER A 1 175 ? -25.544 -30.449 2.857 1.00 49.73 175 SER D N 1
ATOM 1307 C CA . SER A 1 175 ? -26.651 -30.815 3.753 1.00 49.83 175 SER D CA 1
ATOM 1308 C C . SER A 1 175 ? -27.933 -30.046 3.463 1.00 48.02 175 SER D C 1
ATOM 1309 O O . SER A 1 175 ? -29.032 -30.543 3.685 1.00 48.54 175 SER D O 1
ATOM 1312 N N . ILE A 1 176 ? -27.783 -28.825 2.977 1.00 46.07 176 ILE D N 1
ATOM 1313 C CA . ILE A 1 176 ? -28.925 -27.996 2.639 1.00 45.89 176 ILE D CA 1
ATOM 1314 C C . ILE A 1 176 ? -29.525 -28.394 1.292 1.00 50.63 176 ILE D C 1
ATOM 1315 O O . ILE A 1 176 ? -30.709 -28.136 1.028 1.00 53.79 176 ILE D O 1
ATOM 1320 N N . LEU A 1 177 ? -28.713 -29.023 0.445 1.00 52.87 177 LEU D N 1
ATOM 1321 C CA . LEU A 1 177 ? -29.169 -29.482 -0.871 1.00 57.42 177 LEU D CA 1
ATOM 1322 C C . LEU A 1 177 ? -30.127 -30.651 -0.674 1.00 60.32 177 LEU D C 1
ATOM 1323 O O . LEU A 1 177 ? -31.205 -30.681 -1.274 1.00 60.41 177 LEU D O 1
ATOM 1328 N N . ASP A 1 178 ? -29.719 -31.616 0.160 1.00 61.94 178 ASP D N 1
ATOM 1329 C CA . ASP A 1 178 ? -30.584 -32.751 0.434 1.00 64.46 178 ASP D CA 1
ATOM 1330 C C . ASP A 1 178 ? -31.811 -32.230 1.171 1.00 62.49 178 ASP D C 1
ATOM 1331 O O . ASP A 1 178 ? -32.891 -32.258 0.637 1.00 65.57 178 ASP D O 1
ATOM 1336 N N . GLY A 1 179 ? -31.617 -31.705 2.379 1.00 59.38 179 GLY D N 1
ATOM 1337 C CA . GLY A 1 179 ? -32.733 -31.221 3.176 1.00 55.96 179 GLY D CA 1
ATOM 1338 C C . GLY A 1 179 ? -32.418 -31.360 4.655 1.00 52.47 179 GLY D C 1
ATOM 1339 O O . GLY A 1 179 ? -33.103 -30.788 5.506 1.00 50.00 179 GLY D O 1
ATOM 1340 N N . ASP A 1 180 ? -31.372 -32.118 4.960 1.00 51.43 180 ASP D N 1
ATOM 1341 C CA . ASP A 1 180 ? -30.971 -32.316 6.342 1.00 47.86 180 ASP D CA 1
ATOM 1342 C C . ASP A 1 180 ? -30.249 -31.091 6.869 1.00 42.78 180 ASP D C 1
ATOM 1343 O O . ASP A 1 180 ? -30.109 -30.088 6.173 1.00 41.24 180 ASP D O 1
ATOM 1348 N N . SER A 1 181 ? -29.854 -31.181 8.134 1.00 39.29 181 SER D N 1
ATOM 1349 C CA . SER A 1 181 ? -29.024 -30.153 8.741 1.00 36.08 181 SER D CA 1
ATOM 1350 C C . SER A 1 181 ? -27.610 -30.791 8.716 1.00 37.09 181 SER D C 1
ATOM 1351 O O . SER A 1 181 ? -27.264 -31.485 7.762 1.00 38.68 181 SER D O 1
ATOM 1354 N N . VAL A 1 182 ? -26.802 -30.547 9.743 1.00 36.41 182 VAL D N 1
ATOM 1355 C CA . VAL A 1 182 ? -25.466 -31.140 9.790 1.00 37.28 182 VAL D CA 1
ATOM 1356 C C . VAL A 1 182 ? -25.407 -32.312 10.782 1.00 38.72 182 VAL D C 1
ATOM 1357 O O . VAL A 1 182 ? -24.418 -33.057 10.813 1.00 42.03 182 VAL D O 1
ATOM 1361 N N . PHE A 1 183 ? -26.463 -32.476 11.586 1.00 36.39 183 PHE D N 1
ATOM 1362 C CA . PHE A 1 183 ? -26.523 -33.571 12.554 1.00 35.65 183 PHE D CA 1
ATOM 1363 C C . PHE A 1 183 ? -27.139 -34.809 11.925 1.00 38.82 183 PHE D C 1
ATOM 1364 O O . PHE A 1 183 ? -27.281 -35.839 12.578 1.00 40.89 183 PHE D O 1
ATOM 1372 N N . GLU A 1 184 ? -27.518 -34.695 10.657 1.00 41.26 184 GLU D N 1
ATOM 1373 C CA . GLU A 1 184 ? -28.083 -35.820 9.931 1.00 47.45 184 GLU D CA 1
ATOM 1374 C C . GLU A 1 184 ? -27.039 -36.312 8.927 1.00 50.83 184 GLU D C 1
ATOM 1375 O O . GLU A 1 184 ? -27.314 -36.514 7.749 1.00 51.90 184 GLU D O 1
ATOM 1381 N N . SER A 1 185 ? -25.826 -36.502 9.435 1.00 53.32 185 SER D N 1
ATOM 1382 C CA . SER A 1 185 ? -24.674 -36.964 8.657 1.00 57.36 185 SER D CA 1
ATOM 1383 C C . SER A 1 185 ? -23.555 -37.330 9.631 1.00 58.91 185 SER D C 1
ATOM 1384 O O . SER A 1 185 ? -23.541 -36.872 10.767 1.00 56.86 185 SER D O 1
ATOM 1387 N N . SER A 1 186 ? -22.592 -38.113 9.171 1.00 63.01 186 SER D N 1
ATOM 1388 C CA . SER A 1 186 ? -21.535 -38.592 10.053 1.00 64.94 186 SER D CA 1
ATOM 1389 C C . SER A 1 186 ? -20.400 -37.626 10.321 1.00 64.45 186 SER D C 1
ATOM 1390 O O . SER A 1 186 ? -19.604 -37.841 11.236 1.00 65.44 186 SER D O 1
ATOM 1393 N N . ASP A 1 187 ? -20.308 -36.561 9.527 1.00 63.72 187 ASP D N 1
ATOM 1394 C CA . ASP A 1 187 ? -19.227 -35.581 9.708 1.00 61.89 187 ASP D CA 1
ATOM 1395 C C . ASP A 1 187 ? -19.258 -35.047 11.143 1.00 59.10 187 ASP D C 1
ATOM 1396 O O . ASP A 1 187 ? -20.233 -34.431 11.567 1.00 57.33 187 ASP D O 1
ATOM 1401 N N . GLY A 1 188 ? -18.173 -35.301 11.875 1.00 58.33 188 GLY D N 1
ATOM 1402 C CA . GLY A 1 188 ? -18.082 -34.890 13.268 1.00 55.05 188 GLY D CA 1
ATOM 1403 C C . GLY A 1 188 ? -17.285 -33.619 13.481 1.00 51.56 188 GLY D C 1
ATOM 1404 O O . GLY A 1 188 ? -17.112 -33.161 14.614 1.00 49.83 188 GLY D O 1
ATOM 1405 N N . ALA A 1 189 ? -16.784 -33.057 12.386 1.00 49.97 189 ALA D N 1
ATOM 1406 C CA . ALA A 1 189 ? -16.031 -31.810 12.439 1.00 47.68 189 ALA D CA 1
ATOM 1407 C C . ALA A 1 189 ? -16.983 -30.638 12.688 1.00 45.64 189 ALA D C 1
ATOM 1408 O O . ALA A 1 189 ? -16.634 -29.674 13.369 1.00 43.61 189 ALA D O 1
ATOM 1410 N N . ALA A 1 190 ? -18.188 -30.734 12.129 1.00 45.10 190 ALA D N 1
ATOM 1411 C CA . ALA A 1 190 ? -19.194 -29.684 12.267 1.00 42.52 190 ALA D CA 1
ATOM 1412 C C . ALA A 1 190 ? -20.123 -29.989 13.434 1.00 41.57 190 ALA D C 1
ATOM 1413 O O . ALA A 1 190 ? -20.423 -29.114 14.258 1.00 40.24 190 ALA D O 1
ATOM 1415 N N . LYS A 1 191 ? -20.575 -31.234 13.495 1.00 42.40 191 LYS D N 1
ATOM 1416 C CA . LYS A 1 191 ? -21.471 -31.688 14.550 1.00 42.75 191 LYS D CA 1
ATOM 1417 C C . LYS A 1 191 ? -20.963 -31.283 15.939 1.00 41.59 191 LYS D C 1
ATOM 1418 O O . LYS A 1 191 ? -21.744 -31.191 16.897 1.00 40.67 191 LYS D O 1
ATOM 1424 N N . GLY A 1 192 ? -19.652 -31.048 16.027 1.00 40.88 192 GLY D N 1
ATOM 1425 C CA . GLY A 1 192 ? -19.046 -30.665 17.284 1.00 40.35 192 GLY D CA 1
ATOM 1426 C C . GLY A 1 192 ? -19.084 -29.173 17.549 1.00 38.53 192 GLY D C 1
ATOM 1427 O O . GLY A 1 192 ? -19.624 -28.732 18.564 1.00 37.67 192 GLY D O 1
ATOM 1428 N N . GLU A 1 193 ? -18.526 -28.387 16.633 1.00 37.57 193 GLU D N 1
ATOM 1429 C CA . GLU A 1 193 ? -18.472 -26.933 16.792 1.00 35.69 193 GLU D CA 1
ATOM 1430 C C . GLU A 1 193 ? -19.832 -26.296 16.990 1.00 34.00 193 GLU D C 1
ATOM 1431 O O . GLU A 1 193 ? -19.980 -25.387 17.806 1.00 33.36 193 GLU D O 1
ATOM 1437 N N . ILE A 1 194 ? -20.819 -26.752 16.224 1.00 32.73 194 ILE D N 1
ATOM 1438 C CA . ILE A 1 194 ? -22.172 -26.223 16.344 1.00 30.52 194 ILE D CA 1
ATOM 1439 C C . ILE A 1 194 ? -22.678 -26.483 17.754 1.00 30.78 194 ILE D C 1
ATOM 1440 O O . ILE A 1 194 ? -23.320 -25.628 18.364 1.00 29.71 194 ILE D O 1
ATOM 1445 N N . GLU A 1 195 ? -22.378 -27.676 18.260 1.00 32.30 195 GLU D N 1
ATOM 1446 C CA . GLU A 1 195 ? -22.803 -28.082 19.590 1.00 32.66 195 GLU D CA 1
ATOM 1447 C C . GLU A 1 195 ? -22.112 -27.243 20.673 1.00 32.81 195 GLU D C 1
ATOM 1448 O O . GLU A 1 195 ? -22.710 -26.924 21.698 1.00 32.53 195 GLU D O 1
ATOM 1454 N N . ILE A 1 196 ? -20.854 -26.891 20.432 1.00 33.93 196 ILE D N 1
ATOM 1455 C CA . ILE A 1 196 ? -20.085 -26.091 21.382 1.00 36.20 196 ILE D CA 1
ATOM 1456 C C . ILE A 1 196 ? -20.558 -24.636 21.344 1.00 35.51 196 ILE D C 1
ATOM 1457 O O . ILE A 1 196 ? -20.736 -23.996 22.386 1.00 36.73 196 ILE D O 1
ATOM 1462 N N . LEU A 1 197 ? -20.736 -24.125 20.129 1.00 34.11 197 LEU D N 1
ATOM 1463 C CA . LEU A 1 197 ? -21.208 -22.769 19.910 1.00 32.29 197 LEU D CA 1
ATOM 1464 C C . LEU A 1 197 ? -22.565 -22.603 20.591 1.00 31.24 197 LEU D C 1
ATOM 1465 O O . LEU A 1 197 ? -22.835 -21.590 21.234 1.00 30.98 197 LEU D O 1
ATOM 1470 N N . THR A 1 198 ? -23.412 -23.609 20.431 1.00 30.51 198 THR D N 1
ATOM 1471 C CA . THR A 1 198 ? -24.741 -23.609 21.016 1.00 29.89 198 THR D CA 1
ATOM 1472 C C . THR A 1 198 ? -24.661 -23.561 22.538 1.00 31.15 198 THR D C 1
ATOM 1473 O O . THR A 1 198 ? -25.433 -22.849 23.178 1.00 31.61 198 THR D O 1
ATOM 1477 N N . LYS A 1 199 ? -23.732 -24.324 23.117 1.00 32.61 199 LYS D N 1
ATOM 1478 C CA . LYS A 1 199 ? -23.559 -24.349 24.573 1.00 34.13 199 LYS D CA 1
ATOM 1479 C C . LYS A 1 199 ? -23.246 -22.949 25.105 1.00 33.67 199 LYS D C 1
ATOM 1480 O O . LYS A 1 199 ? -23.574 -22.627 26.245 1.00 33.05 199 LYS D O 1
ATOM 1486 N N . GLU A 1 200 ? -22.594 -22.125 24.284 1.00 33.10 200 GLU D N 1
ATOM 1487 C CA . GLU A 1 200 ? -22.280 -20.747 24.672 1.00 33.92 200 GLU D CA 1
ATOM 1488 C C . GLU A 1 200 ? -23.573 -19.957 24.841 1.00 33.52 200 GLU D C 1
ATOM 1489 O O . GLU A 1 200 ? -23.791 -19.320 25.872 1.00 35.18 200 GLU D O 1
ATOM 1495 N N . ILE A 1 201 ? -24.415 -19.992 23.807 1.00 30.94 201 ILE D N 1
ATOM 1496 C CA . ILE A 1 201 ? -25.687 -19.288 23.807 1.00 28.06 201 ILE D CA 1
ATOM 1497 C C . ILE A 1 201 ? -26.480 -19.601 25.069 1.00 29.67 201 ILE D C 1
ATOM 1498 O O . ILE A 1 201 ? -27.097 -18.712 25.656 1.00 29.84 201 ILE D O 1
ATOM 1503 N N . VAL A 1 202 ? -26.461 -20.864 25.486 1.00 32.03 202 VAL D N 1
ATOM 1504 C CA . VAL A 1 202 ? -27.165 -21.301 26.696 1.00 34.99 202 VAL D CA 1
ATOM 1505 C C . VAL A 1 202 ? -26.587 -20.638 27.950 1.00 38.50 202 VAL D C 1
ATOM 1506 O O . VAL A 1 202 ? -27.312 -20.350 28.896 1.00 39.01 202 VAL D O 1
ATOM 1510 N N . ARG A 1 203 ? -25.277 -20.409 27.952 1.00 41.59 203 ARG D N 1
ATOM 1511 C CA . ARG A 1 203 ? -24.609 -19.751 29.075 1.00 45.65 203 ARG D CA 1
ATOM 1512 C C . ARG A 1 203 ? -25.029 -18.287 29.192 1.00 45.78 203 ARG D C 1
ATOM 1513 O O . ARG A 1 203 ? -25.153 -17.753 30.292 1.00 47.35 203 ARG D O 1
ATOM 1521 N N . ILE A 1 204 ? -25.227 -17.641 28.048 1.00 44.77 204 ILE D N 1
ATOM 1522 C CA . ILE A 1 204 ? -25.631 -16.238 28.014 1.00 45.55 204 ILE D CA 1
ATOM 1523 C C . ILE A 1 204 ? -26.929 -16.034 28.802 1.00 46.09 204 ILE D C 1
ATOM 1524 O O . ILE A 1 204 ? -27.032 -15.101 29.609 1.00 47.35 204 ILE D O 1
ATOM 1529 N N . PHE A 1 205 ? -27.913 -16.905 28.566 1.00 45.42 205 PHE D N 1
ATOM 1530 C CA . PHE A 1 205 ? -29.190 -16.824 29.261 1.00 46.30 205 PHE D CA 1
ATOM 1531 C C . PHE A 1 205 ? -29.100 -17.466 30.642 1.00 50.13 205 PHE D C 1
ATOM 1532 O O . PHE A 1 205 ? -30.053 -17.431 31.420 1.00 50.75 205 PHE D O 1
ATOM 1540 N N . GLU A 1 206 ? -27.952 -18.068 30.929 1.00 53.23 206 GLU D N 1
ATOM 1541 C CA . GLU A 1 206 ? -27.717 -18.677 32.227 1.00 58.69 206 GLU D CA 1
ATOM 1542 C C . GLU A 1 206 ? -27.423 -17.551 33.222 1.00 62.24 206 GLU D C 1
ATOM 1543 O O . GLU A 1 206 ? -27.780 -17.636 34.399 1.00 63.61 206 GLU D O 1
ATOM 1549 N N . ALA A 1 207 ? -26.773 -16.496 32.728 1.00 64.24 207 ALA D N 1
ATOM 1550 C CA . ALA A 1 207 ? -26.426 -15.334 33.535 1.00 69.50 207 ALA D CA 1
ATOM 1551 C C . ALA A 1 207 ? -27.608 -14.372 33.700 1.00 71.89 207 ALA D C 1
ATOM 1552 O O . ALA A 1 207 ? -27.460 -13.276 34.238 1.00 74.29 207 ALA D O 1
ATOM 1554 N N . THR A 1 208 ? -28.773 -14.766 33.191 1.00 72.41 208 THR D N 1
ATOM 1555 C CA . THR A 1 208 ? -29.972 -13.954 33.384 1.00 74.29 208 THR D CA 1
ATOM 1556 C C . THR A 1 208 ? -30.794 -14.634 34.492 1.00 76.68 208 THR D C 1
ATOM 1557 O O . THR A 1 208 ? -31.708 -14.039 35.067 1.00 78.61 208 THR D O 1
ATOM 1559 N N . HIS A 1 209 ? -30.459 -15.895 34.765 1.00 76.71 209 HIS D N 1
ATOM 1560 C CA . HIS A 1 209 ? -31.089 -16.632 35.850 1.00 77.61 209 HIS D CA 1
ATOM 1561 C C . HIS A 1 209 ? -30.252 -16.356 37.113 1.00 78.58 209 HIS D C 1
ATOM 1562 O O . HIS A 1 209 ? -30.748 -16.463 38.237 1.00 80.59 209 HIS D O 1
ATOM 1564 N N . HIS A 1 210 ? -28.982 -16.005 36.909 1.00 75.91 210 HIS D N 1
ATOM 1565 C CA . HIS A 1 210 ? -28.083 -15.684 38.011 1.00 75.38 210 HIS D CA 1
ATOM 1566 C C . HIS A 1 210 ? -28.376 -14.256 38.489 1.00 78.13 210 HIS D C 1
ATOM 1567 O O . HIS A 1 210 ? -28.386 -13.984 39.693 1.00 81.07 210 HIS D O 1
ATOM 1574 N N . HIS A 1 211 ? -28.592 -13.348 37.536 1.00 76.30 211 HIS D N 1
ATOM 1575 C CA . HIS A 1 211 ? -28.933 -11.972 37.863 1.00 77.09 211 HIS D CA 1
ATOM 1576 C C . HIS A 1 211 ? -30.041 -11.471 36.937 1.00 74.00 211 HIS D C 1
ATOM 1577 O O . HIS A 1 211 ? -31.186 -11.389 37.408 1.00 57.02 211 HIS D O 1
ATOM 1579 N N . MET B 1 1 ? -33.736 17.048 27.505 1.00 61.66 1 MET A N 1
ATOM 1580 C CA . MET B 1 1 ? -34.152 17.212 26.082 1.00 59.47 1 MET A CA 1
ATOM 1581 C C . MET B 1 1 ? -35.138 16.112 25.716 1.00 58.30 1 MET A C 1
ATOM 1582 O O . MET B 1 1 ? -34.867 14.930 25.926 1.00 60.13 1 MET A O 1
ATOM 1587 N N . LYS B 1 2 ? -36.281 16.507 25.162 1.00 55.95 2 LYS A N 1
ATOM 1588 C CA . LYS B 1 2 ? -37.324 15.558 24.796 1.00 55.85 2 LYS A CA 1
ATOM 1589 C C . LYS B 1 2 ? -37.417 15.423 23.292 1.00 53.52 2 LYS A C 1
ATOM 1590 O O . LYS B 1 2 ? -37.070 16.345 22.560 1.00 52.19 2 LYS A O 1
ATOM 1596 N N . VAL B 1 3 ? -37.897 14.269 22.838 1.00 52.64 3 VAL A N 1
ATOM 1597 C CA . VAL B 1 3 ? -37.991 13.983 21.414 1.00 51.15 3 VAL A CA 1
ATOM 1598 C C . VAL B 1 3 ? -39.444 13.919 20.974 1.00 50.72 3 VAL A C 1
ATOM 1599 O O . VAL B 1 3 ? -40.320 13.503 21.735 1.00 52.46 3 VAL A O 1
ATOM 1603 N N . ILE B 1 4 ? -39.690 14.323 19.734 1.00 48.95 4 ILE A N 1
ATOM 1604 C CA . ILE B 1 4 ? -41.040 14.349 19.170 1.00 47.16 4 ILE A CA 1
ATOM 1605 C C . ILE B 1 4 ? -40.943 14.047 17.679 1.00 46.83 4 ILE A C 1
ATOM 1606 O O . ILE B 1 4 ? -40.147 14.657 16.968 1.00 47.21 4 ILE A O 1
ATOM 1611 N N . SER B 1 5 ? -41.761 13.114 17.212 1.00 46.25 5 SER A N 1
ATOM 1612 C CA . SER B 1 5 ? -41.725 12.704 15.815 1.00 46.09 5 SER A CA 1
ATOM 1613 C C . SER B 1 5 ? -43.076 12.820 15.127 1.00 46.23 5 SER A C 1
ATOM 1614 O O . SER B 1 5 ? -44.112 12.576 15.734 1.00 48.57 5 SER A O 1
ATOM 1617 N N . PHE B 1 6 ? -43.055 13.205 13.856 1.00 44.99 6 PHE A N 1
ATOM 1618 C CA . PHE B 1 6 ? -44.276 13.331 13.038 1.00 44.41 6 PHE A CA 1
ATOM 1619 C C . PHE B 1 6 ? -44.207 12.216 11.966 1.00 47.19 6 PHE A C 1
ATOM 1620 O O . PHE B 1 6 ? -43.635 12.412 10.897 1.00 47.49 6 PHE A O 1
ATOM 1628 N N . LEU B 1 7 ? -44.837 11.072 12.243 1.00 50.70 7 LEU A N 1
ATOM 1629 C CA . LEU B 1 7 ? -44.739 9.910 11.356 1.00 53.88 7 LEU A CA 1
ATOM 1630 C C . LEU B 1 7 ? -46.038 9.441 10.720 1.00 57.15 7 LEU A C 1
ATOM 1631 O O . LEU B 1 7 ? -47.051 9.283 11.398 1.00 58.43 7 LEU A O 1
ATOM 1636 N N . ASN B 1 8 ? -46.007 9.225 9.405 1.00 59.76 8 ASN A N 1
ATOM 1637 C CA . ASN B 1 8 ? -47.184 8.779 8.653 1.00 62.87 8 ASN A CA 1
ATOM 1638 C C . ASN B 1 8 ? -46.827 8.701 7.174 1.00 63.78 8 ASN A C 1
ATOM 1639 O O . ASN B 1 8 ? -46.736 9.719 6.490 1.00 64.35 8 ASN A O 1
ATOM 1644 N N . PRO B 1 9 ? -46.616 7.482 6.658 1.00 65.22 9 PRO A N 1
ATOM 1645 C CA . PRO B 1 9 ? -46.277 7.283 5.252 1.00 65.91 9 PRO A CA 1
ATOM 1646 C C . PRO B 1 9 ? -46.997 8.118 4.189 1.00 65.92 9 PRO A C 1
ATOM 1647 O O . PRO B 1 9 ? -46.357 8.609 3.265 1.00 67.59 9 PRO A O 1
ATOM 1651 N N . LYS B 1 10 ? -48.314 8.281 4.311 1.00 64.89 10 LYS A N 1
ATOM 1652 C CA . LYS B 1 10 ? -49.117 9.000 3.302 1.00 65.50 10 LYS A CA 1
ATOM 1653 C C . LYS B 1 10 ? -48.543 10.379 2.986 1.00 62.88 10 LYS A C 1
ATOM 1654 O O . LYS B 1 10 ? -48.201 11.128 3.892 1.00 61.64 10 LYS A O 1
ATOM 1660 N N . GLY B 1 11 ? -48.467 10.718 1.699 1.00 62.26 11 GLY A N 1
ATOM 1661 C CA . GLY B 1 11 ? -47.870 11.985 1.280 1.00 60.27 11 GLY A CA 1
ATOM 1662 C C . GLY B 1 11 ? -48.669 13.265 1.442 1.00 59.58 11 GLY A C 1
ATOM 1663 O O . GLY B 1 11 ? -48.098 14.349 1.490 1.00 59.38 11 GLY A O 1
ATOM 1664 N N . GLY B 1 12 ? -49.989 13.148 1.503 1.00 60.30 12 GLY A N 1
ATOM 1665 C CA . GLY B 1 12 ? -50.826 14.322 1.679 1.00 61.15 12 GLY A CA 1
ATOM 1666 C C . GLY B 1 12 ? -51.176 14.576 3.139 1.00 59.76 12 GLY A C 1
ATOM 1667 O O . GLY B 1 12 ? -51.925 15.510 3.454 1.00 60.84 12 GLY A O 1
ATOM 1668 N N . SER B 1 13 ? -50.622 13.748 4.017 1.00 57.04 13 SER A N 1
ATOM 1669 C CA . SER B 1 13 ? -50.868 13.814 5.461 1.00 57.30 13 SER A CA 1
ATOM 1670 C C . SER B 1 13 ? -50.550 15.123 6.241 1.00 56.51 13 SER A C 1
ATOM 1671 O O . SER B 1 13 ? -51.070 15.300 7.335 1.00 56.77 13 SER A O 1
ATOM 1674 N N . GLY B 1 14 ? -49.690 15.998 5.704 1.00 56.33 14 GLY A N 1
ATOM 1675 C CA . GLY B 1 14 ? -49.385 17.282 6.354 1.00 54.87 14 GLY A CA 1
ATOM 1676 C C . GLY B 1 14 ? -48.428 17.234 7.502 1.00 53.98 14 GLY A C 1
ATOM 1677 O O . GLY B 1 14 ? -48.488 18.032 8.455 1.00 53.92 14 GLY A O 1
ATOM 1678 N N . LYS B 1 15 ? -47.523 16.269 7.416 1.00 53.73 15 LYS A N 1
ATOM 1679 C CA . LYS B 1 15 ? -46.552 16.075 8.462 1.00 52.08 15 LYS A CA 1
ATOM 1680 C C . LYS B 1 15 ? -45.597 17.275 8.420 1.00 49.38 15 LYS A C 1
ATOM 1681 O O . LYS B 1 15 ? -45.491 18.028 9.404 1.00 48.77 15 LYS A O 1
ATOM 1687 N N . THR B 1 16 ? -44.933 17.418 7.284 1.00 47.13 16 THR A N 1
ATOM 1688 C CA . THR B 1 16 ? -43.973 18.488 7.032 1.00 43.98 16 THR A CA 1
ATOM 1689 C C . THR B 1 16 ? -44.566 19.843 7.394 1.00 41.63 16 THR A C 1
ATOM 1690 O O . THR B 1 16 ? -44.018 20.549 8.246 1.00 39.35 16 THR A O 1
ATOM 1694 N N . THR B 1 17 ? -45.696 20.192 6.768 1.00 39.75 17 THR A N 1
ATOM 1695 C CA . THR B 1 17 ? -46.330 21.485 7.029 1.00 38.05 17 THR A CA 1
ATOM 1696 C C . THR B 1 17 ? -46.638 21.703 8.507 1.00 36.71 17 THR A C 1
ATOM 1697 O O . THR B 1 17 ? -46.357 22.771 9.059 1.00 36.15 17 THR A O 1
ATOM 1701 N N . ALA B 1 18 ? -47.209 20.685 9.143 1.00 36.10 18 ALA A N 1
ATOM 1702 C CA . ALA B 1 18 ? -47.537 20.788 10.556 1.00 35.16 18 ALA A CA 1
ATOM 1703 C C . ALA B 1 18 ? -46.284 21.095 11.372 1.00 33.47 18 ALA A C 1
ATOM 1704 O O . ALA B 1 18 ? -46.277 22.009 12.191 1.00 32.42 18 ALA A O 1
ATOM 1706 N N . VAL B 1 19 ? -45.218 20.342 11.106 1.00 32.52 19 VAL A N 1
ATOM 1707 C CA . VAL B 1 19 ? -43.953 20.516 11.814 1.00 30.48 19 VAL A CA 1
ATOM 1708 C C . VAL B 1 19 ? -43.461 21.955 11.780 1.00 27.57 19 VAL A C 1
ATOM 1709 O O . VAL B 1 19 ? -43.035 22.494 12.795 1.00 26.72 19 VAL A O 1
ATOM 1713 N N . ILE B 1 20 ? -43.489 22.562 10.601 1.00 25.64 20 ILE A N 1
ATOM 1714 C CA . ILE B 1 20 ? -43.033 23.929 10.463 1.00 25.45 20 ILE A CA 1
ATOM 1715 C C . ILE B 1 20 ? -43.786 24.901 11.354 1.00 26.65 20 ILE A C 1
ATOM 1716 O O . ILE B 1 20 ? -43.212 25.528 12.245 1.00 26.06 20 ILE A O 1
ATOM 1721 N N . ASN B 1 21 ? -45.079 25.027 11.096 1.00 28.63 21 ASN A N 1
ATOM 1722 C CA . ASN B 1 21 ? -45.950 25.934 11.844 1.00 29.85 21 ASN A CA 1
ATOM 1723 C C . ASN B 1 21 ? -46.009 25.613 13.340 1.00 30.84 21 ASN A C 1
ATOM 1724 O O . ASN B 1 21 ? -46.114 26.519 14.169 1.00 32.90 21 ASN A O 1
ATOM 1729 N N . ILE B 1 22 ? -45.945 24.328 13.676 1.00 31.23 22 ILE A N 1
ATOM 1730 C CA . ILE B 1 22 ? -45.977 23.890 15.068 1.00 30.68 22 ILE A CA 1
ATOM 1731 C C . ILE B 1 22 ? -44.651 24.227 15.753 1.00 31.73 22 ILE A C 1
ATOM 1732 O O . ILE B 1 22 ? -44.636 24.771 16.857 1.00 32.48 22 ILE A O 1
ATOM 1737 N N . ALA B 1 23 ? -43.539 23.915 15.082 1.00 32.72 23 ALA A N 1
ATOM 1738 C CA . ALA B 1 23 ? -42.194 24.161 15.625 1.00 32.62 23 ALA A CA 1
ATOM 1739 C C . ALA B 1 23 ? -41.986 25.645 15.914 1.00 33.13 23 ALA A C 1
ATOM 1740 O O . ALA B 1 23 ? -41.500 26.015 16.983 1.00 34.63 23 ALA A O 1
ATOM 1742 N N . THR B 1 24 ? -42.335 26.493 14.949 1.00 32.33 24 THR A N 1
ATOM 1743 C CA . THR B 1 24 ? -42.206 27.934 15.118 1.00 31.85 24 THR A CA 1
ATOM 1744 C C . THR B 1 24 ? -42.926 28.364 16.388 1.00 33.68 24 THR A C 1
ATOM 1745 O O . THR B 1 24 ? -42.374 29.105 17.198 1.00 33.76 24 THR A O 1
ATOM 1749 N N . ALA B 1 25 ? -44.158 27.891 16.556 1.00 35.36 25 ALA A N 1
ATOM 1750 C CA . ALA B 1 25 ? -44.953 28.239 17.725 1.00 37.42 25 ALA A CA 1
ATOM 1751 C C . ALA B 1 25 ? -44.179 27.988 19.011 1.00 38.07 25 ALA A C 1
ATOM 1752 O O . ALA B 1 25 ? -44.349 28.708 19.993 1.00 38.28 25 ALA A O 1
ATOM 1754 N N . LEU B 1 26 ? -43.315 26.977 18.988 1.00 39.23 26 LEU A N 1
ATOM 1755 C CA . LEU B 1 26 ? -42.514 26.612 20.159 1.00 41.62 26 LEU A CA 1
ATOM 1756 C C . LEU B 1 26 ? -41.428 27.629 20.492 1.00 43.19 26 LEU A C 1
ATOM 1757 O O . LEU B 1 26 ? -41.182 27.917 21.662 1.00 44.33 26 LEU A O 1
ATOM 1762 N N . SER B 1 27 ? -40.774 28.161 19.462 1.00 44.41 27 SER A N 1
ATOM 1763 C CA . SER B 1 27 ? -39.726 29.158 19.656 1.00 47.57 27 SER A CA 1
ATOM 1764 C C . SER B 1 27 ? -40.302 30.456 20.211 1.00 49.36 27 SER A C 1
ATOM 1765 O O . SER B 1 27 ? -39.733 31.065 21.124 1.00 50.18 27 SER A O 1
ATOM 1768 N N . ARG B 1 28 ? -41.424 30.887 19.640 1.00 49.47 28 ARG A N 1
ATOM 1769 C CA . ARG B 1 28 ? -42.100 32.094 20.107 1.00 50.79 28 ARG A CA 1
ATOM 1770 C C . ARG B 1 28 ? -42.588 31.919 21.548 1.00 52.01 28 ARG A C 1
ATOM 1771 O O . ARG B 1 28 ? -42.937 32.892 22.206 1.00 53.00 28 ARG A O 1
ATOM 1779 N N . SER B 1 29 ? -42.608 30.677 22.031 1.00 52.56 29 SER A N 1
ATOM 1780 C CA . SER B 1 29 ? -43.029 30.394 23.403 1.00 53.72 29 SER A CA 1
ATOM 1781 C C . SER B 1 29 ? -41.837 30.501 24.363 1.00 54.02 29 SER A C 1
ATOM 1782 O O . SER B 1 29 ? -42.023 30.661 25.568 1.00 54.90 29 SER A O 1
ATOM 1785 N N . GLY B 1 30 ? -40.627 30.394 23.808 1.00 52.91 30 GLY A N 1
ATOM 1786 C CA . GLY B 1 30 ? -39.417 30.516 24.588 1.00 52.73 30 GLY A CA 1
ATOM 1787 C C . GLY B 1 30 ? -38.389 29.439 24.319 1.00 51.48 30 GLY A C 1
ATOM 1788 O O . GLY B 1 30 ? -37.202 29.723 24.196 1.00 52.79 30 GLY A O 1
ATOM 1789 N N . TYR B 1 31 ? -38.850 28.202 24.185 1.00 50.26 31 TYR A N 1
ATOM 1790 C CA . TYR B 1 31 ? -37.946 27.079 24.011 1.00 48.72 31 TYR A CA 1
ATOM 1791 C C . TYR B 1 31 ? -36.975 27.206 22.855 1.00 48.21 31 TYR A C 1
ATOM 1792 O O . TYR B 1 31 ? -37.208 27.962 21.919 1.00 47.29 31 TYR A O 1
ATOM 1801 N N . ASN B 1 32 ? -35.858 26.493 22.975 1.00 49.44 32 ASN A N 1
ATOM 1802 C CA . ASN B 1 32 ? -34.884 26.357 21.885 1.00 51.10 32 ASN A CA 1
ATOM 1803 C C . ASN B 1 32 ? -35.257 25.037 21.160 1.00 49.86 32 ASN A C 1
ATOM 1804 O O . ASN B 1 32 ? -35.224 23.964 21.764 1.00 50.51 32 ASN A O 1
ATOM 1809 N N . ILE B 1 33 ? -35.572 25.110 19.868 1.00 48.72 33 ILE A N 1
ATOM 1810 C CA . ILE B 1 33 ? -35.964 23.910 19.140 1.00 46.93 33 ILE A CA 1
ATOM 1811 C C . ILE B 1 33 ? -35.047 23.536 17.989 1.00 46.05 33 ILE A C 1
ATOM 1812 O O . ILE B 1 33 ? -34.463 24.394 17.325 1.00 46.88 33 ILE A O 1
ATOM 1817 N N . ALA B 1 34 ? -34.916 22.231 17.784 1.00 44.45 34 ALA A N 1
ATOM 1818 C CA . ALA B 1 34 ? -34.094 21.658 16.730 1.00 43.71 34 ALA A CA 1
ATOM 1819 C C . ALA B 1 34 ? -34.957 20.681 15.943 1.00 43.35 34 ALA A C 1
ATOM 1820 O O . ALA B 1 34 ? -35.565 19.779 16.518 1.00 44.75 34 ALA A O 1
ATOM 1822 N N . VAL B 1 35 ? -34.995 20.855 14.629 1.00 42.60 35 VAL A N 1
ATOM 1823 C CA . VAL B 1 35 ? -35.814 20.017 13.759 1.00 42.35 35 VAL A CA 1
ATOM 1824 C C . VAL B 1 35 ? -34.941 19.152 12.858 1.00 42.45 35 VAL A C 1
ATOM 1825 O O . VAL B 1 35 ? -33.951 19.635 12.304 1.00 44.03 35 VAL A O 1
ATOM 1829 N N . VAL B 1 36 ? -35.298 17.875 12.731 1.00 40.97 36 VAL A N 1
ATOM 1830 C CA . VAL B 1 36 ? -34.553 16.948 11.884 1.00 40.18 36 VAL A CA 1
ATOM 1831 C C . VAL B 1 36 ? -35.374 16.603 10.649 1.00 37.85 36 VAL A C 1
ATOM 1832 O O . VAL B 1 36 ? -36.456 16.042 10.760 1.00 37.02 36 VAL A O 1
ATOM 1836 N N . ASP B 1 37 ? -34.846 16.937 9.480 1.00 36.92 37 ASP A N 1
ATOM 1837 C CA . ASP B 1 37 ? -35.501 16.658 8.210 1.00 36.50 37 ASP A CA 1
ATOM 1838 C C . ASP B 1 37 ? -35.027 15.303 7.681 1.00 36.60 37 ASP A C 1
ATOM 1839 O O . ASP B 1 37 ? -33.860 15.138 7.342 1.00 38.41 37 ASP A O 1
ATOM 1844 N N . THR B 1 38 ? -35.935 14.340 7.595 1.00 35.51 38 THR A N 1
ATOM 1845 C CA . THR B 1 38 ? -35.581 13.011 7.129 1.00 36.61 38 THR A CA 1
ATOM 1846 C C . THR B 1 38 ? -36.219 12.669 5.786 1.00 38.74 38 THR A C 1
ATOM 1847 O O . THR B 1 38 ? -36.479 11.496 5.489 1.00 39.95 38 THR A O 1
ATOM 1851 N N . ASP B 1 39 ? -36.475 13.686 4.973 1.00 39.04 39 ASP A N 1
ATOM 1852 C CA . ASP B 1 39 ? -37.057 13.448 3.666 1.00 40.46 39 ASP A CA 1
ATOM 1853 C C . ASP B 1 39 ? -35.965 13.416 2.598 1.00 40.43 39 ASP A C 1
ATOM 1854 O O . ASP B 1 39 ? -35.095 14.285 2.556 1.00 39.14 39 ASP A O 1
ATOM 1859 N N . PRO B 1 40 ? -35.974 12.368 1.747 1.00 41.72 40 PRO A N 1
ATOM 1860 C CA . PRO B 1 40 ? -35.021 12.131 0.647 1.00 44.21 40 PRO A CA 1
ATOM 1861 C C . PRO B 1 40 ? -35.096 13.227 -0.415 1.00 45.39 40 PRO A C 1
ATOM 1862 O O . PRO B 1 40 ? -34.250 13.298 -1.318 1.00 47.21 40 PRO A O 1
ATOM 1866 N N . GLN B 1 41 ? -36.147 14.045 -0.325 1.00 45.37 41 GLN A N 1
ATOM 1867 C CA . GLN B 1 41 ? -36.360 15.167 -1.239 1.00 46.38 41 GLN A CA 1
ATOM 1868 C C . GLN B 1 41 ? -36.001 16.457 -0.490 1.00 45.08 41 GLN A C 1
ATOM 1869 O O . GLN B 1 41 ? -35.762 17.498 -1.103 1.00 44.24 41 GLN A O 1
ATOM 1875 N N . MET B 1 42 ? -35.985 16.371 0.839 1.00 43.93 42 MET A N 1
ATOM 1876 C CA . MET B 1 42 ? -35.626 17.500 1.693 1.00 42.38 42 MET A CA 1
ATOM 1877 C C . MET B 1 42 ? -36.456 18.725 1.379 1.00 41.19 42 MET A C 1
ATOM 1878 O O . MET B 1 42 ? -35.908 19.793 1.132 1.00 42.31 42 MET A O 1
ATOM 1883 N N . SER B 1 43 ? -37.775 18.583 1.396 1.00 40.34 43 SER A N 1
ATOM 1884 C CA . SER B 1 43 ? -38.652 19.709 1.094 1.00 38.55 43 SER A CA 1
ATOM 1885 C C . SER B 1 43 ? -38.639 20.754 2.204 1.00 36.47 43 SER A C 1
ATOM 1886 O O . SER B 1 43 ? -38.735 21.944 1.936 1.00 36.32 43 SER A O 1
ATOM 1889 N N . LEU B 1 44 ? -38.517 20.306 3.447 1.00 35.93 44 LEU A N 1
ATOM 1890 C CA . LEU B 1 44 ? -38.469 21.218 4.581 1.00 35.17 44 LEU A CA 1
ATOM 1891 C C . LEU B 1 44 ? -37.132 21.952 4.550 1.00 35.14 44 LEU A C 1
ATOM 1892 O O . LEU B 1 44 ? -37.054 23.120 4.914 1.00 35.93 44 LEU A O 1
ATOM 1897 N N . THR B 1 45 ? -36.088 21.272 4.092 1.00 35.14 45 THR A N 1
ATOM 1898 C CA . THR B 1 45 ? -34.758 21.869 4.010 1.00 36.05 45 THR A CA 1
ATOM 1899 C C . THR B 1 45 ? -34.728 23.006 2.999 1.00 36.65 45 THR A C 1
ATOM 1900 O O . THR B 1 45 ? -34.232 24.087 3.293 1.00 37.82 45 THR A O 1
ATOM 1904 N N . ASN B 1 46 ? -35.249 22.766 1.802 1.00 37.03 46 ASN A N 1
ATOM 1905 C CA . ASN B 1 46 ? -35.279 23.787 0.761 1.00 37.87 46 ASN A CA 1
ATOM 1906 C C . ASN B 1 46 ? -36.042 25.001 1.262 1.00 38.62 46 ASN A C 1
ATOM 1907 O O . ASN B 1 46 ? -35.675 26.132 0.963 1.00 40.07 46 ASN A O 1
ATOM 1912 N N . TRP B 1 47 ? -37.111 24.758 2.013 1.00 38.97 47 TRP A N 1
ATOM 1913 C CA . TRP B 1 47 ? -37.923 25.831 2.566 1.00 40.74 47 TRP A CA 1
ATOM 1914 C C . TRP B 1 47 ? -37.073 26.731 3.459 1.00 42.78 47 TRP A C 1
ATOM 1915 O O . TRP B 1 47 ? -37.088 27.958 3.319 1.00 45.34 47 TRP A O 1
ATOM 1926 N N . SER B 1 48 ? -36.325 26.122 4.363 1.00 44.95 48 SER A N 1
ATOM 1927 C CA . SER B 1 48 ? -35.468 26.864 5.274 1.00 48.79 48 SER A CA 1
ATOM 1928 C C . SER B 1 48 ? -34.451 27.751 4.538 1.00 51.94 48 SER A C 1
ATOM 1929 O O . SER B 1 48 ? -33.947 28.721 5.099 1.00 52.72 48 SER A O 1
ATOM 1932 N N . LYS B 1 49 ? -34.235 27.455 3.261 1.00 54.91 49 LYS A N 1
ATOM 1933 C CA . LYS B 1 49 ? -33.176 28.102 2.492 1.00 58.28 49 LYS A CA 1
ATOM 1934 C C . LYS B 1 49 ? -33.308 29.538 2.029 1.00 60.27 49 LYS A C 1
ATOM 1935 O O . LYS B 1 49 ? -32.305 30.211 1.787 1.00 61.96 49 LYS A O 1
ATOM 1941 N N . ALA B 1 50 ? -34.539 30.021 1.911 1.00 61.07 50 ALA A N 1
ATOM 1942 C CA . ALA B 1 50 ? -34.758 31.386 1.414 1.00 63.65 50 ALA A CA 1
ATOM 1943 C C . ALA B 1 50 ? -35.547 32.219 2.399 1.00 63.17 50 ALA A C 1
ATOM 1944 O O . ALA B 1 50 ? -36.492 32.925 2.037 1.00 64.17 50 ALA A O 1
ATOM 1946 N N . GLY B 1 51 ? -35.120 32.135 3.650 1.00 60.82 51 GLY A N 1
ATOM 1947 C CA . GLY B 1 51 ? -35.777 32.837 4.729 1.00 59.13 51 GLY A CA 1
ATOM 1948 C C . GLY B 1 51 ? -35.172 32.352 6.025 1.00 56.93 51 GLY A C 1
ATOM 1949 O O . GLY B 1 51 ? -34.440 31.368 6.034 1.00 55.41 51 GLY A O 1
ATOM 1950 N N . LYS B 1 52 ? -35.482 33.030 7.121 1.00 57.18 52 LYS A N 1
ATOM 1951 C CA . LYS B 1 52 ? -34.922 32.652 8.399 1.00 56.12 52 LYS A CA 1
ATOM 1952 C C . LYS B 1 52 ? -35.966 31.994 9.283 1.00 54.38 52 LYS A C 1
ATOM 1953 O O . LYS B 1 52 ? -36.940 32.621 9.692 1.00 55.89 52 LYS A O 1
ATOM 1959 N N . ALA B 1 53 ? -35.774 30.707 9.541 1.00 52.12 53 ALA A N 1
ATOM 1960 C CA . ALA B 1 53 ? -36.682 29.963 10.404 1.00 49.93 53 ALA A CA 1
ATOM 1961 C C . ALA B 1 53 ? -36.472 30.425 11.852 1.00 49.73 53 ALA A C 1
ATOM 1962 O O . ALA B 1 53 ? -35.506 31.135 12.155 1.00 51.85 53 ALA A O 1
ATOM 1964 N N . ALA B 1 54 ? -37.387 30.040 12.737 1.00 46.47 54 ALA A N 1
ATOM 1965 C CA . ALA B 1 54 ? -37.276 30.423 14.135 1.00 45.44 54 ALA A CA 1
ATOM 1966 C C . ALA B 1 54 ? -36.574 29.325 14.910 1.00 44.98 54 ALA A C 1
ATOM 1967 O O . ALA B 1 54 ? -36.090 29.542 16.022 1.00 45.16 54 ALA A O 1
ATOM 1969 N N . PHE B 1 55 ? -36.501 28.144 14.301 1.00 44.67 55 PHE A N 1
ATOM 1970 C CA . PHE B 1 55 ? -35.852 26.986 14.917 1.00 45.12 55 PHE A CA 1
ATOM 1971 C C . PHE B 1 55 ? -34.604 26.618 14.122 1.00 46.56 55 PHE A C 1
ATOM 1972 O O . PHE B 1 55 ? -34.223 27.332 13.191 1.00 48.00 55 PHE A O 1
ATOM 1980 N N . ASP B 1 56 ? -33.963 25.516 14.497 1.00 46.29 56 ASP A N 1
ATOM 1981 C CA . ASP B 1 56 ? -32.767 25.055 13.797 1.00 45.75 56 ASP A CA 1
ATOM 1982 C C . ASP B 1 56 ? -33.109 23.908 12.854 1.00 44.23 56 ASP A C 1
ATOM 1983 O O . ASP B 1 56 ? -33.794 22.958 13.242 1.00 43.98 56 ASP A O 1
ATOM 1988 N N . VAL B 1 57 ? -32.646 24.009 11.613 1.00 42.20 57 VAL A N 1
ATOM 1989 C CA . VAL B 1 57 ? -32.906 22.978 10.624 1.00 40.94 57 VAL A CA 1
ATOM 1990 C C . VAL B 1 57 ? -31.703 22.061 10.430 1.00 41.89 57 VAL A C 1
ATOM 1991 O O . VAL B 1 57 ? -30.655 22.487 9.928 1.00 43.46 57 VAL A O 1
ATOM 1995 N N . PHE B 1 58 ? -31.861 20.811 10.862 1.00 35.73 58 PHE A N 1
ATOM 1996 C CA . PHE B 1 58 ? -30.831 19.793 10.717 1.00 36.88 58 PHE A CA 1
ATOM 1997 C C . PHE B 1 58 ? -31.324 18.765 9.699 1.00 37.37 58 PHE A C 1
ATOM 1998 O O . PHE B 1 58 ? -32.401 18.209 9.869 1.00 36.97 58 PHE A O 1
ATOM 2006 N N . THR B 1 59 ? -30.537 18.506 8.653 1.00 38.77 59 THR A N 1
ATOM 2007 C CA . THR B 1 59 ? -30.934 17.537 7.632 1.00 39.72 59 THR A CA 1
ATOM 2008 C C . THR B 1 59 ? -30.208 16.213 7.791 1.00 41.04 59 THR A C 1
ATOM 2009 O O . THR B 1 59 ? -28.993 16.178 7.933 1.00 42.82 59 THR A O 1
ATOM 2013 N N . ALA B 1 60 ? -30.967 15.122 7.742 1.00 43.00 60 ALA A N 1
ATOM 2014 C CA . ALA B 1 60 ? -30.422 13.785 7.921 1.00 46.66 60 ALA A CA 1
ATOM 2015 C C . ALA B 1 60 ? -29.938 13.153 6.628 1.00 49.04 60 ALA A C 1
ATOM 2016 O O . ALA B 1 60 ? -30.629 13.186 5.606 1.00 48.54 60 ALA A O 1
ATOM 2018 N N . ALA B 1 61 ? -28.734 12.591 6.681 1.00 51.90 61 ALA A N 1
ATOM 2019 C CA . ALA B 1 61 ? -28.137 11.911 5.534 1.00 52.79 61 ALA A CA 1
ATOM 2020 C C . ALA B 1 61 ? -28.755 10.516 5.379 1.00 53.74 61 ALA A C 1
ATOM 2021 O O . ALA B 1 61 ? -28.750 9.949 4.287 1.00 53.35 61 ALA A O 1
ATOM 2023 N N . SER B 1 62 ? -29.253 9.967 6.486 1.00 55.10 62 SER A N 1
ATOM 2024 C CA . SER B 1 62 ? -29.921 8.674 6.500 1.00 56.18 62 SER A CA 1
ATOM 2025 C C . SER B 1 62 ? -30.307 8.295 7.923 1.00 57.42 62 SER A C 1
ATOM 2026 O O . SER B 1 62 ? -30.188 9.096 8.844 1.00 56.62 62 SER A O 1
ATOM 2029 N N . GLU B 1 63 ? -30.776 7.062 8.084 1.00 59.60 63 GLU A N 1
ATOM 2030 C CA . GLU B 1 63 ? -31.193 6.523 9.377 1.00 61.86 63 GLU A CA 1
ATOM 2031 C C . GLU B 1 63 ? -30.061 6.535 10.401 1.00 63.24 63 GLU A C 1
ATOM 2032 O O . GLU B 1 63 ? -30.300 6.420 11.603 1.00 64.16 63 GLU A O 1
ATOM 2038 N N . LYS B 1 64 ? -28.831 6.681 9.919 1.00 63.45 64 LYS A N 1
ATOM 2039 C CA . LYS B 1 64 ? -27.666 6.704 10.792 1.00 65.04 64 LYS A CA 1
ATOM 2040 C C . LYS B 1 64 ? -27.605 7.981 11.634 1.00 65.02 64 LYS A C 1
ATOM 2041 O O . LYS B 1 64 ? -26.792 8.094 12.547 1.00 65.71 64 LYS A O 1
ATOM 2047 N N . ASP B 1 65 ? -28.487 8.928 11.341 1.00 64.34 65 ASP A N 1
ATOM 2048 C CA . ASP B 1 65 ? -28.515 10.208 12.056 1.00 63.97 65 ASP A CA 1
ATOM 2049 C C . ASP B 1 65 ? -29.683 10.312 13.032 1.00 62.68 65 ASP A C 1
ATOM 2050 O O . ASP B 1 65 ? -29.590 11.010 14.038 1.00 62.85 65 ASP A O 1
ATOM 2055 N N . VAL B 1 66 ? -30.783 9.622 12.729 1.00 60.50 66 VAL A N 1
ATOM 2056 C CA . VAL B 1 66 ? -31.937 9.631 13.616 1.00 58.04 66 VAL A CA 1
ATOM 2057 C C . VAL B 1 66 ? -31.618 8.744 14.818 1.00 59.55 66 VAL A C 1
ATOM 2058 O O . VAL B 1 66 ? -32.062 9.006 15.933 1.00 58.87 66 VAL A O 1
ATOM 2062 N N . TYR B 1 67 ? -30.836 7.699 14.575 1.00 61.28 67 TYR A N 1
ATOM 2063 C CA . TYR B 1 67 ? -30.448 6.756 15.612 1.00 63.34 67 TYR A CA 1
ATOM 2064 C C . TYR B 1 67 ? -29.478 7.338 16.640 1.00 64.34 67 TYR A C 1
ATOM 2065 O O . TYR B 1 67 ? -28.950 6.611 17.485 1.00 65.87 67 TYR A O 1
ATOM 2074 N N . GLY B 1 68 ? -29.243 8.645 16.558 1.00 64.03 68 GLY A N 1
ATOM 2075 C CA . GLY B 1 68 ? -28.355 9.298 17.508 1.00 66.27 68 GLY A CA 1
ATOM 2076 C C . GLY B 1 68 ? -28.807 10.696 17.896 1.00 66.43 68 GLY A C 1
ATOM 2077 O O . GLY B 1 68 ? -28.018 11.485 18.407 1.00 67.15 68 GLY A O 1
ATOM 2078 N N . ILE B 1 69 ? -30.084 10.992 17.681 1.00 65.65 69 ILE A N 1
ATOM 2079 C CA . ILE B 1 69 ? -30.615 12.321 17.967 1.00 64.33 69 ILE A CA 1
ATOM 2080 C C . ILE B 1 69 ? -30.454 12.760 19.414 1.00 64.25 69 ILE A C 1
ATOM 2081 O O . ILE B 1 69 ? -30.106 13.907 19.684 1.00 64.23 69 ILE A O 1
ATOM 2086 N N . ARG B 1 70 ? -30.689 11.841 20.344 1.00 64.25 70 ARG A N 1
ATOM 2087 C CA . ARG B 1 70 ? -30.614 12.173 21.762 1.00 64.25 70 ARG A CA 1
ATOM 2088 C C . ARG B 1 70 ? -29.211 12.519 22.217 1.00 65.28 70 ARG A C 1
ATOM 2089 O O . ARG B 1 70 ? -29.015 13.045 23.313 1.00 65.66 70 ARG A O 1
ATOM 2097 N N . LYS B 1 71 ? -28.235 12.242 21.359 1.00 65.65 71 LYS A N 1
ATOM 2098 C CA . LYS B 1 71 ? -26.837 12.517 21.672 1.00 65.56 71 LYS A CA 1
ATOM 2099 C C . LYS B 1 71 ? -26.319 13.761 20.959 1.00 63.45 71 LYS A C 1
ATOM 2100 O O . LYS B 1 71 ? -25.587 14.554 21.541 1.00 63.73 71 LYS A O 1
ATOM 2106 N N . ASP B 1 72 ? -26.713 13.939 19.702 1.00 60.74 72 ASP A N 1
ATOM 2107 C CA . ASP B 1 72 ? -26.269 15.085 18.918 1.00 58.05 72 ASP A CA 1
ATOM 2108 C C . ASP B 1 72 ? -26.905 16.374 19.418 1.00 55.17 72 ASP A C 1
ATOM 2109 O O . ASP B 1 72 ? -26.231 17.237 19.979 1.00 56.06 72 ASP A O 1
ATOM 2114 N N . LEU B 1 73 ? -28.216 16.487 19.220 1.00 51.16 73 LEU A N 1
ATOM 2115 C CA . LEU B 1 73 ? -28.971 17.679 19.607 1.00 47.47 73 LEU A CA 1
ATOM 2116 C C . LEU B 1 73 ? -29.451 17.565 21.045 1.00 48.09 73 LEU A C 1
ATOM 2117 O O . LEU B 1 73 ? -30.624 17.794 21.338 1.00 46.36 73 LEU A O 1
ATOM 2122 N N . ALA B 1 74 ? -28.535 17.236 21.944 1.00 50.35 74 ALA A N 1
ATOM 2123 C CA . ALA B 1 74 ? -28.880 17.035 23.341 1.00 51.02 74 ALA A CA 1
ATOM 2124 C C . ALA B 1 74 ? -29.262 18.317 24.040 1.00 51.12 74 ALA A C 1
ATOM 2125 O O . ALA B 1 74 ? -30.343 18.418 24.616 1.00 50.43 74 ALA A O 1
ATOM 2127 N N . ASP B 1 75 ? -28.370 19.307 23.961 1.00 52.14 75 ASP A N 1
ATOM 2128 C CA . ASP B 1 75 ? -28.573 20.599 24.614 1.00 52.59 75 ASP A CA 1
ATOM 2129 C C . ASP B 1 75 ? -29.819 21.391 24.229 1.00 49.97 75 ASP A C 1
ATOM 2130 O O . ASP B 1 75 ? -30.034 22.488 24.739 1.00 49.55 75 ASP A O 1
ATOM 2135 N N . TYR B 1 76 ? -30.631 20.860 23.321 1.00 47.54 76 TYR A N 1
ATOM 2136 C CA . TYR B 1 76 ? -31.871 21.542 22.947 1.00 43.99 76 TYR A CA 1
ATOM 2137 C C . TYR B 1 76 ? -33.007 21.146 23.905 1.00 41.87 76 TYR A C 1
ATOM 2138 O O . TYR B 1 76 ? -32.870 20.214 24.695 1.00 41.28 76 TYR A O 1
ATOM 2147 N N . ASP B 1 77 ? -34.118 21.872 23.840 1.00 39.50 77 ASP A N 1
ATOM 2148 C CA . ASP B 1 77 ? -35.262 21.601 24.699 1.00 37.88 77 ASP A CA 1
ATOM 2149 C C . ASP B 1 77 ? -36.179 20.578 24.057 1.00 36.91 77 ASP A C 1
ATOM 2150 O O . ASP B 1 77 ? -36.762 19.735 24.740 1.00 38.64 77 ASP A O 1
ATOM 2155 N N . PHE B 1 78 ? -36.308 20.659 22.739 1.00 35.26 78 PHE A N 1
ATOM 2156 C CA . PHE B 1 78 ? -37.146 19.731 21.990 1.00 32.78 78 PHE A CA 1
ATOM 2157 C C . PHE B 1 78 ? -36.513 19.410 20.640 1.00 33.48 78 PHE A C 1
ATOM 2158 O O . PHE B 1 78 ? -36.007 20.304 19.960 1.00 35.20 78 PHE A O 1
ATOM 2166 N N . ALA B 1 79 ? -36.529 18.129 20.270 1.00 32.72 79 ALA A N 1
ATOM 2167 C CA . ALA B 1 79 ? -35.983 17.672 18.981 1.00 32.74 79 ALA A CA 1
ATOM 2168 C C . ALA B 1 79 ? -37.147 17.119 18.143 1.00 32.25 79 ALA A C 1
ATOM 2169 O O . ALA B 1 79 ? -37.672 16.044 18.429 1.00 32.01 79 ALA A O 1
ATOM 2171 N N . ILE B 1 80 ? -37.519 17.849 17.095 1.00 32.21 80 ILE A N 1
ATOM 2172 C CA . ILE B 1 80 ? -38.652 17.484 16.255 1.00 31.93 80 ILE A CA 1
ATOM 2173 C C . ILE B 1 80 ? -38.228 16.850 14.958 1.00 32.18 80 ILE A C 1
ATOM 2174 O O . ILE B 1 80 ? -37.335 17.353 14.288 1.00 32.42 80 ILE A O 1
ATOM 2179 N N . VAL B 1 81 ? -38.896 15.768 14.580 1.00 31.28 81 VAL A N 1
ATOM 2180 C CA . VAL B 1 81 ? -38.546 15.046 13.369 1.00 31.30 81 VAL A CA 1
ATOM 2181 C C . VAL B 1 81 ? -39.635 15.104 12.309 1.00 31.36 81 VAL A C 1
ATOM 2182 O O . VAL B 1 81 ? -40.806 14.856 12.598 1.00 32.34 81 VAL A O 1
ATOM 2186 N N . ASP B 1 82 ? -39.244 15.486 11.094 1.00 31.35 82 ASP A N 1
ATOM 2187 C CA . ASP B 1 82 ? -40.152 15.503 9.940 1.00 30.72 82 ASP A CA 1
ATOM 2188 C C . ASP B 1 82 ? -40.039 14.128 9.236 1.00 34.23 82 ASP A C 1
ATOM 2189 O O . ASP B 1 82 ? -39.254 13.960 8.304 1.00 37.20 82 ASP A O 1
ATOM 2194 N N . GLY B 1 83 ? -40.851 13.167 9.675 1.00 36.39 83 GLY A N 1
ATOM 2195 C CA . GLY B 1 83 ? -40.824 11.821 9.120 1.00 41.08 83 GLY A CA 1
ATOM 2196 C C . GLY B 1 83 ? -41.003 11.801 7.617 1.00 43.95 83 GLY A C 1
ATOM 2197 O O . GLY B 1 83 ? -41.453 12.792 7.042 1.00 42.55 83 GLY A O 1
ATOM 2198 N N . ALA B 1 84 ? -40.706 10.668 6.982 1.00 48.22 84 ALA A N 1
ATOM 2199 C CA . ALA B 1 84 ? -40.779 10.583 5.523 1.00 51.89 84 ALA A CA 1
ATOM 2200 C C . ALA B 1 84 ? -41.926 9.741 4.995 1.00 54.75 84 ALA A C 1
ATOM 2201 O O . ALA B 1 84 ? -42.529 8.970 5.738 1.00 55.34 84 ALA A O 1
ATOM 2203 N N . GLY B 1 85 ? -42.201 9.886 3.699 1.00 57.20 85 GLY A N 1
ATOM 2204 C CA . GLY B 1 85 ? -43.318 9.191 3.092 1.00 60.42 85 GLY A CA 1
ATOM 2205 C C . GLY B 1 85 ? -43.020 7.872 2.435 1.00 63.77 85 GLY A C 1
ATOM 2206 O O . GLY B 1 85 ? -43.937 7.131 2.109 1.00 66.19 85 GLY A O 1
ATOM 2207 N N . SER B 1 86 ? -41.747 7.540 2.275 1.00 65.82 86 SER A N 1
ATOM 2208 C CA . SER B 1 86 ? -41.396 6.302 1.584 1.00 68.45 86 SER A CA 1
ATOM 2209 C C . SER B 1 86 ? -40.480 5.374 2.347 1.00 68.75 86 SER A C 1
ATOM 2210 O O . SER B 1 86 ? -40.644 4.150 2.288 1.00 69.65 86 SER A O 1
ATOM 2213 N N . LEU B 1 87 ? -39.511 5.944 3.061 1.00 67.95 87 LEU A N 1
ATOM 2214 C CA . LEU B 1 87 ? -38.591 5.127 3.859 1.00 67.75 87 LEU A CA 1
ATOM 2215 C C . LEU B 1 87 ? -39.293 4.743 5.162 1.00 67.66 87 LEU A C 1
ATOM 2216 O O . LEU B 1 87 ? -39.196 5.469 6.155 1.00 68.47 87 LEU A O 1
ATOM 2221 N N . SER B 1 88 ? -39.984 3.599 5.161 1.00 66.35 88 SER A N 1
ATOM 2222 C CA . SER B 1 88 ? -40.698 3.152 6.351 1.00 63.48 88 SER A CA 1
ATOM 2223 C C . SER B 1 88 ? -39.742 2.675 7.447 1.00 62.48 88 SER A C 1
ATOM 2224 O O . SER B 1 88 ? -40.171 2.252 8.514 1.00 61.95 88 SER A O 1
ATOM 2227 N N . VAL B 1 89 ? -38.445 2.736 7.170 1.00 61.81 89 VAL A N 1
ATOM 2228 C CA . VAL B 1 89 ? -37.438 2.354 8.151 1.00 62.68 89 VAL A CA 1
ATOM 2229 C C . VAL B 1 89 ? -37.188 3.531 9.092 1.00 62.91 89 VAL A C 1
ATOM 2230 O O . VAL B 1 89 ? -36.649 3.365 10.189 1.00 63.65 89 VAL A O 1
ATOM 2234 N N . ILE B 1 90 ? -37.569 4.726 8.649 1.00 62.14 90 ILE A N 1
ATOM 2235 C CA . ILE B 1 90 ? -37.436 5.937 9.465 1.00 59.43 90 ILE A CA 1
ATOM 2236 C C . ILE B 1 90 ? -38.556 5.935 10.510 1.00 57.89 90 ILE A C 1
ATOM 2237 O O . ILE B 1 90 ? -38.386 6.444 11.615 1.00 57.66 90 ILE A O 1
ATOM 2242 N N . THR B 1 91 ? -39.704 5.380 10.134 1.00 55.50 91 THR A N 1
ATOM 2243 C CA . THR B 1 91 ? -40.833 5.286 11.039 1.00 53.03 91 THR A CA 1
ATOM 2244 C C . THR B 1 91 ? -40.438 4.387 12.207 1.00 52.19 91 THR A C 1
ATOM 2245 O O . THR B 1 91 ? -40.872 4.588 13.335 1.00 51.33 91 THR A O 1
ATOM 2249 N N . SER B 1 92 ? -39.601 3.403 11.916 1.00 52.60 92 SER A N 1
ATOM 2250 C CA . SER B 1 92 ? -39.133 2.460 12.923 1.00 54.28 92 SER A CA 1
ATOM 2251 C C . SER B 1 92 ? -37.987 3.046 13.759 1.00 52.67 92 SER A C 1
ATOM 2252 O O 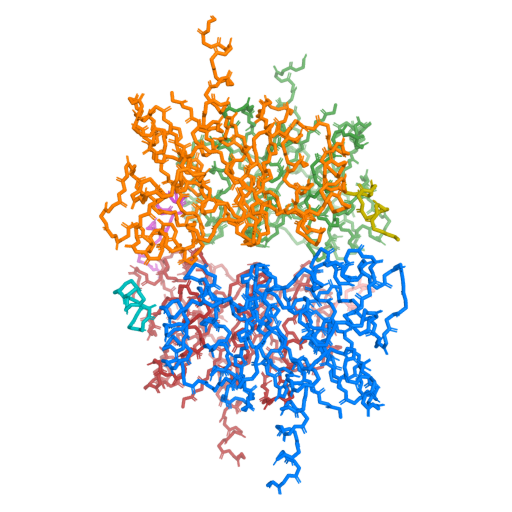. SER B 1 92 ? -37.856 2.748 14.949 1.00 53.30 92 SER A O 1
ATOM 2255 N N . ALA B 1 93 ? -37.153 3.866 13.124 1.00 50.49 93 ALA A N 1
ATOM 2256 C CA . ALA B 1 93 ? -36.037 4.499 13.811 1.00 49.62 93 ALA A CA 1
ATOM 2257 C C . ALA B 1 93 ? -36.554 5.507 14.829 1.00 48.59 93 ALA A C 1
ATOM 2258 O O . ALA B 1 93 ? -36.262 5.424 16.020 1.00 48.05 93 ALA A O 1
ATOM 2260 N N . ALA B 1 94 ? -37.339 6.456 14.335 1.00 48.21 94 ALA A N 1
ATOM 2261 C CA . ALA B 1 94 ? -37.905 7.528 15.144 1.00 47.78 94 ALA A CA 1
ATOM 2262 C C . ALA B 1 94 ? -38.542 7.075 16.453 1.00 48.16 94 ALA A C 1
ATOM 2263 O O . ALA B 1 94 ? -38.114 7.484 17.532 1.00 48.89 94 ALA A O 1
ATOM 2265 N N . VAL B 1 95 ? -39.569 6.243 16.360 1.00 48.02 95 VAL A N 1
ATOM 2266 C CA . VAL B 1 95 ? -40.267 5.776 17.548 1.00 48.44 95 VAL A CA 1
ATOM 2267 C C . VAL B 1 95 ? -39.317 5.263 18.618 1.00 50.58 95 VAL A C 1
ATOM 2268 O O . VAL B 1 95 ? -39.548 5.460 19.808 1.00 48.15 95 VAL A O 1
ATOM 2272 N N . MET B 1 96 ? -38.231 4.635 18.179 1.00 54.98 96 MET A N 1
ATOM 2273 C CA . MET B 1 96 ? -37.277 4.024 19.095 1.00 58.74 96 MET A CA 1
ATOM 2274 C C . MET B 1 96 ? -36.519 5.008 19.975 1.00 58.68 96 MET A C 1
ATOM 2275 O O . MET B 1 96 ? -35.889 4.617 20.962 1.00 60.53 96 MET A O 1
ATOM 2280 N N . VAL B 1 97 ? -36.588 6.287 19.623 1.00 55.94 97 VAL A N 1
ATOM 2281 C CA . VAL B 1 97 ? -35.875 7.321 20.363 1.00 54.65 97 VAL A CA 1
ATOM 2282 C C . VAL B 1 97 ? -36.714 8.561 20.663 1.00 51.92 97 VAL A C 1
ATOM 2283 O O . VAL B 1 97 ? -36.166 9.635 20.916 1.00 52.02 97 VAL A O 1
ATOM 2287 N N . SER B 1 98 ? -38.035 8.420 20.634 1.00 47.90 98 SER A N 1
ATOM 2288 C CA . SER B 1 98 ? -38.895 9.557 20.918 1.00 44.14 98 SER A CA 1
ATOM 2289 C C . SER B 1 98 ? -39.659 9.419 22.236 1.00 43.83 98 SER A C 1
ATOM 2290 O O . SER B 1 98 ? -39.754 8.328 22.798 1.00 45.65 98 SER A O 1
ATOM 2293 N N . ASP B 1 99 ? -40.167 10.550 22.738 1.00 41.76 99 ASP A N 1
ATOM 2294 C CA . ASP B 1 99 ? -40.975 10.567 23.958 1.00 39.47 99 ASP A CA 1
ATOM 2295 C C . ASP B 1 99 ? -42.410 10.888 23.556 1.00 36.92 99 ASP A C 1
ATOM 2296 O O . ASP B 1 99 ? -43.324 10.824 24.377 1.00 36.67 99 ASP A O 1
ATOM 2301 N N . LEU B 1 100 ? -42.588 11.246 22.289 1.00 35.07 100 LEU A N 1
ATOM 2302 C CA . LEU B 1 100 ? -43.901 11.562 21.752 1.00 33.13 100 LEU A CA 1
ATOM 2303 C C . LEU B 1 100 ? -43.901 11.381 20.238 1.00 32.94 100 LEU A C 1
ATOM 2304 O O . LEU B 1 100 ? -42.988 11.860 19.555 1.00 33.08 100 LEU A O 1
ATOM 2309 N N . VAL B 1 101 ? -44.906 10.664 19.730 1.00 30.96 101 VAL A N 1
ATOM 2310 C CA . VAL B 1 101 ? -45.035 10.452 18.300 1.00 29.88 101 VAL A CA 1
ATOM 2311 C C . VAL B 1 101 ? -46.406 10.941 17.858 1.00 29.41 101 VAL A C 1
ATOM 2312 O O . VAL B 1 101 ? -47.421 10.363 18.228 1.00 31.12 101 VAL A O 1
ATOM 2316 N N . ILE B 1 102 ? -46.426 12.013 17.074 1.00 28.76 102 ILE A N 1
ATOM 2317 C CA . ILE B 1 102 ? -47.671 12.568 16.559 1.00 28.06 102 ILE A CA 1
ATOM 2318 C C . ILE B 1 102 ? -47.951 12.012 15.160 1.00 29.86 102 ILE A C 1
ATOM 2319 O O . ILE B 1 102 ? -47.095 12.075 14.271 1.00 30.66 102 ILE A O 1
ATOM 2324 N N . ILE B 1 103 ? -49.151 11.465 14.989 1.00 31.28 103 ILE A N 1
ATOM 2325 C CA . ILE B 1 103 ? -49.557 10.890 13.724 1.00 33.41 103 ILE A CA 1
ATOM 2326 C C . ILE B 1 103 ? -50.590 11.735 13.007 1.00 33.83 103 ILE A C 1
ATOM 2327 O O . ILE B 1 103 ? -51.765 11.733 13.375 1.00 34.58 103 ILE A O 1
ATOM 2332 N N . PRO B 1 104 ? -50.147 12.521 12.004 1.00 34.19 104 PRO A N 1
ATOM 2333 C CA . PRO B 1 104 ? -51.051 13.392 11.243 1.00 35.91 104 PRO A CA 1
ATOM 2334 C C . PRO B 1 104 ? -51.875 12.565 10.241 1.00 38.58 104 PRO A C 1
ATOM 2335 O O . PRO B 1 104 ? -51.338 11.732 9.496 1.00 39.67 104 PRO A O 1
ATOM 2339 N N . VAL B 1 105 ? -53.181 12.821 10.220 1.00 40.35 105 VAL A N 1
ATOM 2340 C CA . VAL B 1 105 ? -54.120 12.152 9.328 1.00 41.98 105 VAL A CA 1
ATOM 2341 C C . VAL B 1 105 ? -55.122 13.182 8.826 1.00 43.59 105 VAL A C 1
ATOM 2342 O O . VAL B 1 105 ? -55.567 14.048 9.586 1.00 43.67 105 VAL A O 1
ATOM 2346 N N . THR B 1 106 ? -55.480 13.086 7.554 1.00 46.55 106 THR A N 1
ATOM 2347 C CA . THR B 1 106 ? -56.401 14.042 6.969 1.00 50.32 106 THR A CA 1
ATOM 2348 C C . THR B 1 106 ? -57.783 13.422 6.880 1.00 53.40 106 THR A C 1
ATOM 2349 O O . THR B 1 106 ? -57.932 12.200 6.935 1.00 54.01 106 THR A O 1
ATOM 2353 N N . PRO B 1 107 ? -58.825 14.271 6.798 1.00 56.00 107 PRO A N 1
ATOM 2354 C CA . PRO B 1 107 ? -60.204 13.809 6.704 1.00 58.85 107 PRO A CA 1
ATOM 2355 C C . PRO B 1 107 ? -60.516 13.259 5.323 1.00 61.40 107 PRO A C 1
ATOM 2356 O O . PRO B 1 107 ? -61.473 13.697 4.694 1.00 61.62 107 PRO A O 1
ATOM 2360 N N . SER B 1 108 ? -59.673 12.359 4.818 1.00 63.32 108 SER A N 1
ATOM 2361 C CA . SER B 1 108 ? -59.976 11.700 3.560 1.00 66.18 108 SER A CA 1
ATOM 2362 C C . SER B 1 108 ? -59.913 10.195 3.804 1.00 66.15 108 SER A C 1
ATOM 2363 O O . SER B 1 108 ? -59.002 9.695 4.457 1.00 62.82 108 SER A O 1
ATOM 2366 N N . PRO B 1 109 ? -60.902 9.461 3.278 1.00 69.12 109 PRO A N 1
ATOM 2367 C CA . PRO B 1 109 ? -60.970 8.006 3.427 1.00 72.73 109 PRO A CA 1
ATOM 2368 C C . PRO B 1 109 ? -59.711 7.303 2.917 1.00 74.56 109 PRO A C 1
ATOM 2369 O O . PRO B 1 109 ? -59.242 6.326 3.510 1.00 73.79 109 PRO A O 1
ATOM 2373 N N . LEU B 1 110 ? -59.167 7.812 1.813 1.00 76.44 110 LEU A N 1
ATOM 2374 C CA . LEU B 1 110 ? -57.992 7.216 1.202 1.00 78.37 110 LEU A CA 1
ATOM 2375 C C . LEU B 1 110 ? -56.682 7.778 1.737 1.00 78.01 110 LEU A C 1
ATOM 2376 O O . LEU B 1 110 ? -55.615 7.331 1.322 1.00 79.07 110 LEU A O 1
ATOM 2381 N N . ASP B 1 111 ? -56.743 8.733 2.647 1.00 87.34 111 ASP A N 1
ATOM 2382 C CA . ASP B 1 111 ? -55.512 9.296 3.215 1.00 86.03 111 ASP A CA 1
ATOM 2383 C C . ASP B 1 111 ? -55.144 8.635 4.585 1.00 85.59 111 ASP A C 1
ATOM 2384 O O . ASP B 1 111 ? -54.183 9.057 5.239 1.00 82.84 111 ASP A O 1
ATOM 2389 N N . PHE B 1 112 ? -55.874 7.581 4.986 1.00 87.41 112 PHE A N 1
ATOM 2390 C CA . PHE B 1 112 ? -55.705 6.961 6.303 1.00 86.39 112 PHE A CA 1
ATOM 2391 C C . PHE B 1 112 ? -55.014 5.658 6.398 1.00 82.74 112 PHE A C 1
ATOM 2392 O O . PHE B 1 112 ? -54.615 5.189 7.460 1.00 81.55 112 PHE A O 1
ATOM 2400 N N . SER B 1 113 ? -54.878 5.030 5.259 1.00 81.21 113 SER A N 1
ATOM 2401 C CA . SER B 1 113 ? -54.251 3.752 5.253 1.00 78.23 113 SER A CA 1
ATOM 2402 C C . SER B 1 113 ? -53.034 3.543 6.166 1.00 75.03 113 SER A C 1
ATOM 2403 O O . SER B 1 113 ? -52.948 2.523 6.851 1.00 74.34 113 SER A O 1
ATOM 2406 N N . ALA B 1 114 ? -52.092 4.490 6.183 1.00 72.38 114 ALA A N 1
ATOM 2407 C CA . ALA B 1 114 ? -50.842 4.302 6.922 1.00 68.20 114 ALA A CA 1
ATOM 2408 C C . ALA B 1 114 ? -50.842 4.602 8.410 1.00 67.82 114 ALA A C 1
ATOM 2409 O O . ALA B 1 114 ? -49.942 4.178 9.144 1.00 65.90 114 ALA A O 1
ATOM 2411 N N . ALA B 1 115 ? -51.840 5.365 8.848 1.00 69.57 115 ALA A N 1
ATOM 2412 C CA . ALA B 1 115 ? -51.975 5.685 10.263 1.00 69.51 115 ALA A CA 1
ATOM 2413 C C . ALA B 1 115 ? -51.652 4.415 11.067 1.00 66.66 115 ALA A C 1
ATOM 2414 O O . ALA B 1 115 ? -50.825 4.434 11.983 1.00 64.80 115 ALA A O 1
ATOM 2416 N N . GLY B 1 116 ? -52.304 3.323 10.677 1.00 65.52 116 GLY A N 1
ATOM 2417 C CA . GLY B 1 116 ? -52.123 2.059 11.340 1.00 62.85 116 GLY A CA 1
ATOM 2418 C C . GLY B 1 116 ? -50.707 1.609 11.612 1.00 57.96 116 GLY A C 1
ATOM 2419 O O . GLY B 1 116 ? -50.355 1.343 12.765 1.00 57.81 116 GLY A O 1
ATOM 2420 N N . SER B 1 117 ? -49.880 1.551 10.572 1.00 54.31 117 SER A N 1
ATOM 2421 C CA . SER B 1 117 ? -48.523 1.037 10.744 1.00 49.96 117 SER A CA 1
ATOM 2422 C C . SER B 1 117 ? -47.770 1.621 11.925 1.00 47.44 117 SER A C 1
ATOM 2423 O O . SER B 1 117 ? -47.315 0.888 12.801 1.00 45.23 117 SER A O 1
ATOM 2426 N N . VAL B 1 118 ? -47.680 2.946 11.975 1.00 46.59 118 VAL A N 1
ATOM 2427 C CA . VAL B 1 118 ? -46.947 3.624 13.048 1.00 44.32 118 VAL A CA 1
ATOM 2428 C C . VAL B 1 118 ? -47.469 3.181 14.403 1.00 45.14 118 VAL A C 1
ATOM 2429 O O . VAL B 1 118 ? -46.734 3.184 15.398 1.00 45.12 118 VAL A O 1
ATOM 2433 N N . VAL B 1 119 ? -48.749 2.817 14.432 1.00 46.32 119 VAL A N 1
ATOM 2434 C CA . VAL B 1 119 ? -49.399 2.342 15.649 1.00 46.83 119 VAL A CA 1
ATOM 2435 C C . VAL B 1 119 ? -48.810 1.009 16.085 1.00 45.04 119 VAL A C 1
ATOM 2436 O O . VAL B 1 119 ? -48.330 0.879 17.208 1.00 45.44 119 VAL A O 1
ATOM 2440 N N . THR B 1 120 ? -48.861 0.013 15.204 1.00 44.07 120 THR A N 1
ATOM 2441 C CA . THR B 1 120 ? -48.327 -1.315 15.523 1.00 41.77 120 THR A CA 1
ATOM 2442 C C . THR B 1 120 ? -46.815 -1.267 15.770 1.00 41.65 120 THR A C 1
ATOM 2443 O O . THR B 1 120 ? -46.276 -2.112 16.494 1.00 43.95 120 THR A O 1
ATOM 2447 N N . VAL B 1 121 ? -46.133 -0.287 15.168 1.00 39.53 121 VAL A N 1
ATOM 2448 C CA . VAL B 1 121 ? -44.692 -0.139 15.368 1.00 38.44 121 VAL A CA 1
ATOM 2449 C C . VAL B 1 121 ? -44.446 0.526 16.724 1.00 40.24 121 VAL A C 1
ATOM 2450 O O . VAL B 1 121 ? -43.350 0.442 17.282 1.00 41.32 121 VAL A O 1
ATOM 2454 N N . LEU B 1 122 ? -45.475 1.194 17.241 1.00 41.66 122 LEU A N 1
ATOM 2455 C CA . LEU B 1 122 ? -45.408 1.860 18.542 1.00 44.37 122 LEU A CA 1
ATOM 2456 C C . LEU B 1 122 ? -45.693 0.851 19.650 1.00 48.25 122 LEU A C 1
ATOM 2457 O O . LEU B 1 122 ? -44.922 0.732 20.612 1.00 50.03 122 LEU A O 1
ATOM 2462 N N . GLU B 1 123 ? -46.818 0.146 19.517 1.00 50.90 123 GLU A N 1
ATOM 2463 C CA . GLU B 1 123 ? -47.203 -0.879 20.484 1.00 53.75 123 GLU A CA 1
ATOM 2464 C C . GLU B 1 123 ? -46.086 -1.922 20.561 1.00 52.86 123 GLU A C 1
ATOM 2465 O O . GLU B 1 123 ? -45.880 -2.543 21.598 1.00 52.66 123 GLU A O 1
ATOM 2471 N N . ALA B 1 124 ? -45.382 -2.108 19.448 1.00 51.29 124 ALA A N 1
ATOM 2472 C CA . ALA B 1 124 ? -44.268 -3.039 19.389 1.00 52.49 124 ALA A CA 1
ATOM 2473 C C . ALA B 1 124 ? -43.135 -2.518 20.277 1.00 53.85 124 ALA A C 1
ATOM 2474 O O . ALA B 1 124 ? -42.540 -3.271 21.054 1.00 56.12 124 ALA A O 1
ATOM 2476 N N . GLN B 1 125 ? -42.839 -1.230 20.154 1.00 53.78 125 GLN A N 1
ATOM 2477 C CA . GLN B 1 125 ? -41.797 -0.593 20.946 1.00 55.67 125 GLN A CA 1
ATOM 2478 C C . GLN B 1 125 ? -42.135 -0.632 22.440 1.00 58.98 125 GLN A C 1
ATOM 2479 O O . GLN B 1 125 ? -41.237 -0.636 23.286 1.00 60.63 125 GLN A O 1
ATOM 2485 N N . ALA B 1 126 ? -43.431 -0.685 22.749 1.00 60.36 126 ALA A N 1
ATOM 2486 C CA . ALA B 1 126 ? -43.907 -0.672 24.130 1.00 62.31 126 ALA A CA 1
ATOM 2487 C C . ALA B 1 126 ? -43.203 -1.630 25.096 1.00 64.12 126 ALA A C 1
ATOM 2488 O O . ALA B 1 126 ? -43.088 -1.339 26.286 1.00 65.62 126 ALA A O 1
ATOM 2490 N N . TYR B 1 127 ? -42.734 -2.767 24.591 1.00 63.95 127 TYR A N 1
ATOM 2491 C CA . TYR B 1 127 ? -42.073 -3.751 25.443 1.00 65.67 127 TYR A CA 1
ATOM 2492 C C . TYR B 1 127 ? -40.734 -3.239 25.955 1.00 64.88 127 TYR A C 1
ATOM 2493 O O . TYR B 1 127 ? -40.301 -3.581 27.062 1.00 65.28 127 TYR A O 1
ATOM 2502 N N . SER B 1 128 ? -40.083 -2.409 25.146 1.00 63.42 128 SER A N 1
ATOM 2503 C CA . SER B 1 128 ? -38.787 -1.847 25.502 1.00 63.48 128 SER A CA 1
ATOM 2504 C C . SER B 1 128 ? -38.922 -0.482 26.183 1.00 63.68 128 SER A C 1
ATOM 2505 O O . SER B 1 128 ? -38.172 -0.174 27.109 1.00 64.49 128 SER A O 1
ATOM 2508 N N . ARG B 1 129 ? -39.887 0.325 25.736 1.00 62.58 129 ARG A N 1
ATOM 2509 C CA . ARG B 1 129 ? -40.099 1.655 26.303 1.00 61.74 129 ARG A CA 1
ATOM 2510 C C . ARG B 1 129 ? -41.411 2.264 25.814 1.00 59.61 129 ARG A C 1
ATOM 2511 O O . ARG B 1 129 ? -41.597 2.492 24.619 1.00 56.48 129 ARG A O 1
ATOM 2519 N N . LYS B 1 130 ? -42.316 2.517 26.749 1.00 61.28 130 LYS A N 1
ATOM 2520 C CA . LYS B 1 130 ? -43.607 3.106 26.430 1.00 62.28 130 LYS A CA 1
ATOM 2521 C C . LYS B 1 130 ? -43.459 4.463 25.744 1.00 59.65 130 LYS A C 1
ATOM 2522 O O . LYS B 1 130 ? -43.172 5.469 26.395 1.00 59.15 130 LYS A O 1
ATOM 2528 N N . VAL B 1 131 ? -43.643 4.481 24.427 1.00 57.67 131 VAL A N 1
ATOM 2529 C CA . VAL B 1 131 ? -43.566 5.724 23.664 1.00 57.81 131 VAL A CA 1
ATOM 2530 C C . VAL B 1 131 ? -44.979 6.299 23.502 1.00 61.22 131 VAL A C 1
ATOM 2531 O O . VAL B 1 131 ? -45.832 5.710 22.833 1.00 62.31 131 VAL A O 1
ATOM 2535 N N . GLU B 1 132 ? -45.207 7.459 24.112 1.00 63.02 132 GLU A N 1
ATOM 2536 C CA . GLU B 1 132 ? -46.513 8.111 24.069 1.00 65.20 132 GLU A CA 1
ATOM 2537 C C . GLU B 1 132 ? -46.847 8.539 22.646 1.00 63.76 132 GLU A C 1
ATOM 2538 O O . GLU B 1 132 ? -45.971 8.972 21.907 1.00 62.19 132 GLU A O 1
ATOM 2544 N N . ALA B 1 133 ? -48.112 8.417 22.262 1.00 63.71 133 ALA A N 1
ATOM 2545 C CA . ALA B 1 133 ? -48.548 8.788 20.919 1.00 61.78 133 ALA A CA 1
ATOM 2546 C C . ALA B 1 133 ? -49.901 9.492 20.910 1.00 63.74 133 ALA A C 1
ATOM 2547 O O . ALA B 1 133 ? -50.703 9.345 21.828 1.00 64.94 133 ALA A O 1
ATOM 2549 N N . ARG B 1 134 ? -50.145 10.240 19.842 1.00 63.35 134 ARG A N 1
ATOM 2550 C CA . ARG B 1 134 ? -51.372 10.997 19.669 1.00 66.55 134 ARG A CA 1
ATOM 2551 C C . ARG B 1 134 ? -51.583 11.280 18.189 1.00 65.70 134 ARG A C 1
ATOM 2552 O O . ARG B 1 134 ? -50.633 11.572 17.472 1.00 63.48 134 ARG A O 1
ATOM 2560 N N . PHE B 1 135 ? -52.822 11.171 17.725 1.00 71.79 135 PHE A N 1
ATOM 2561 C CA . PHE B 1 135 ? -53.120 11.482 16.333 1.00 69.81 135 PHE A CA 1
ATOM 2562 C C . PHE B 1 135 ? -53.290 12.999 16.213 1.00 66.81 135 PHE A C 1
ATOM 2563 O O . PHE B 1 135 ? -53.171 13.724 17.199 1.00 65.47 135 PHE A O 1
ATOM 2571 N N . LEU B 1 136 ? -53.557 13.471 15.001 1.00 65.25 136 LEU A N 1
ATOM 2572 C CA . LEU B 1 136 ? -53.725 14.898 14.760 1.00 63.07 136 LEU A CA 1
ATOM 2573 C C . LEU B 1 136 ? -54.439 15.120 13.434 1.00 62.29 136 LEU A C 1
ATOM 2574 O O . LEU B 1 136 ? -53.877 14.897 12.362 1.00 61.49 136 LEU A O 1
ATOM 2579 N N . ILE B 1 137 ? -55.687 15.560 13.519 1.00 61.73 137 ILE A N 1
ATOM 2580 C CA . ILE B 1 137 ? -56.487 15.797 12.328 1.00 63.06 137 ILE A CA 1
ATOM 2581 C C . ILE B 1 137 ? -55.934 17.042 11.654 1.00 64.01 137 ILE A C 1
ATOM 2582 O O . ILE B 1 137 ? -55.717 18.066 12.302 1.00 62.44 137 ILE A O 1
ATOM 2587 N N . THR B 1 138 ? -55.699 16.951 10.353 1.00 66.09 138 THR A N 1
ATOM 2588 C CA . THR B 1 138 ? -55.139 18.065 9.599 1.00 67.05 138 THR A CA 1
ATOM 2589 C C . THR B 1 138 ? -55.934 18.283 8.324 1.00 68.46 138 THR A C 1
ATOM 2590 O O . THR B 1 138 ? -56.541 17.359 7.805 1.00 68.73 138 THR A O 1
ATOM 2594 N N . ARG B 1 139 ? -55.918 19.507 7.815 1.00 69.47 139 ARG A N 1
ATOM 2595 C CA . ARG B 1 139 ? -56.661 19.844 6.611 1.00 71.20 139 ARG A CA 1
ATOM 2596 C C . ARG B 1 139 ? -58.149 19.639 6.869 1.00 72.42 139 ARG A C 1
ATOM 2597 O O . ARG B 1 139 ? -58.933 19.436 5.940 1.00 74.70 139 ARG A O 1
ATOM 2605 N N . LYS B 1 140 ? -58.524 19.689 8.141 1.00 72.44 140 LYS A N 1
ATOM 2606 C CA . LYS B 1 140 ? -59.905 19.518 8.517 1.00 73.71 140 LYS A CA 1
ATOM 2607 C C . LYS B 1 140 ? -60.839 20.482 7.809 1.00 74.73 140 LYS A C 1
ATOM 2608 O O . LYS B 1 140 ? -60.713 21.702 7.933 1.00 73.48 140 LYS A O 1
ATOM 2614 N N . ILE B 1 141 ? -61.747 19.904 7.032 1.00 78.13 141 ILE A N 1
ATOM 2615 C CA . ILE B 1 141 ? -62.777 20.655 6.335 1.00 80.98 141 ILE A CA 1
ATOM 2616 C C . ILE B 1 141 ? -64.098 20.170 6.950 1.00 82.89 141 ILE A C 1
ATOM 2617 O O . ILE B 1 141 ? -64.154 19.063 7.487 1.00 84.33 141 ILE A O 1
ATOM 2622 N N . GLU B 1 142 ? -65.153 20.981 6.877 1.00 84.67 142 GLU A N 1
ATOM 2623 C CA . GLU B 1 142 ? -66.408 20.570 7.483 1.00 87.17 142 GLU A CA 1
ATOM 2624 C C . GLU B 1 142 ? -67.073 19.432 6.741 1.00 89.72 142 GLU A C 1
ATOM 2625 O O . GLU B 1 142 ? -67.746 19.622 5.729 1.00 89.49 142 GLU A O 1
ATOM 2631 N N . MET B 1 143 ? -66.838 18.228 7.253 1.00 91.74 143 MET A N 1
ATOM 2632 C CA . MET B 1 143 ? -67.402 17.003 6.694 1.00 94.57 143 MET A CA 1
ATOM 2633 C C . MET B 1 143 ? -67.974 16.195 7.850 1.00 94.91 143 MET A C 1
ATOM 2634 O O . MET B 1 143 ? -67.272 15.376 8.435 1.00 94.76 143 MET A O 1
ATOM 2639 N N . ALA B 1 144 ? -69.240 16.419 8.180 1.00 95.02 144 ALA A N 1
ATOM 2640 C CA . ALA B 1 144 ? -69.848 15.696 9.285 1.00 95.52 144 ALA A CA 1
ATOM 2641 C C . ALA B 1 144 ? -69.567 14.206 9.196 1.00 97.02 144 ALA A C 1
ATOM 2642 O O . ALA B 1 144 ? -69.091 13.593 10.153 1.00 97.10 144 ALA A O 1
ATOM 2644 N N . THR B 1 145 ? -69.840 13.637 8.028 1.00 98.77 145 THR A N 1
ATOM 2645 C CA . THR B 1 145 ? -69.661 12.214 7.802 1.00 101.10 145 THR A CA 1
ATOM 2646 C C . THR B 1 145 ? -68.198 11.782 7.854 1.00 100.22 145 THR A C 1
ATOM 2647 O O . THR B 1 145 ? -67.795 11.000 8.717 1.00 100.30 145 THR A O 1
ATOM 2651 N N . MET B 1 146 ? -67.405 12.320 6.931 1.00 98.62 146 MET A N 1
ATOM 2652 C CA . MET B 1 146 ? -65.996 11.974 6.814 1.00 96.47 146 MET A CA 1
ATOM 2653 C C . MET B 1 146 ? -65.228 12.125 8.111 1.00 92.60 146 MET A C 1
ATOM 2654 O O . MET B 1 146 ? -64.251 11.420 8.342 1.00 92.52 146 MET A O 1
ATOM 2659 N N . LEU B 1 147 ? -65.679 13.040 8.962 1.00 89.09 147 LEU A N 1
ATOM 2660 C CA . LEU B 1 147 ? -65.018 13.296 10.234 1.00 86.33 147 LEU A CA 1
ATOM 2661 C C . LEU B 1 147 ? -65.400 12.291 11.303 1.00 88.20 147 LEU A C 1
ATOM 2662 O O . LEU B 1 147 ? -64.559 11.845 12.081 1.00 88.11 147 LEU A O 1
ATOM 2667 N N . ASN B 1 148 ? -66.674 11.931 11.336 1.00 90.81 148 ASN A N 1
ATOM 2668 C CA . ASN B 1 148 ? -67.162 11.003 12.341 1.00 93.45 148 ASN A CA 1
ATOM 2669 C C . ASN B 1 148 ? -66.419 9.673 12.279 1.00 94.95 148 ASN A C 1
ATOM 2670 O O . ASN B 1 148 ? -66.148 9.046 13.303 1.00 95.64 148 ASN A O 1
ATOM 2675 N N . VAL B 1 149 ? -66.072 9.272 11.060 1.00 95.79 149 VAL A N 1
ATOM 2676 C CA . VAL B 1 149 ? -65.411 7.991 10.797 1.00 97.98 149 VAL A CA 1
ATOM 2677 C C . VAL B 1 149 ? -63.930 8.031 11.034 1.00 96.99 149 VAL A C 1
ATOM 2678 O O . VAL B 1 149 ? -63.327 7.031 11.422 1.00 98.87 149 VAL A O 1
ATOM 2682 N N . LEU B 1 150 ? -63.327 9.162 10.698 1.00 94.72 150 LEU A N 1
ATOM 2683 C CA . LEU B 1 150 ? -61.917 9.347 10.999 1.00 92.17 150 LEU A CA 1
ATOM 2684 C C . LEU B 1 150 ? -61.863 9.316 12.536 1.00 92.04 150 LEU A C 1
ATOM 2685 O O . LEU B 1 150 ? -60.898 8.829 13.118 1.00 90.66 150 LEU A O 1
ATOM 2690 N N . LYS B 1 151 ? -62.925 9.814 13.169 1.00 92.44 151 LYS A N 1
ATOM 2691 C CA . LYS B 1 151 ? -63.031 9.836 14.619 1.00 92.42 151 LYS A CA 1
ATOM 2692 C C . LYS B 1 151 ? -63.267 8.437 15.186 1.00 95.22 151 LYS A C 1
ATOM 2693 O O . LYS B 1 151 ? -63.051 8.198 16.373 1.00 96.02 151 LYS A O 1
ATOM 2699 N N . GLU B 1 152 ?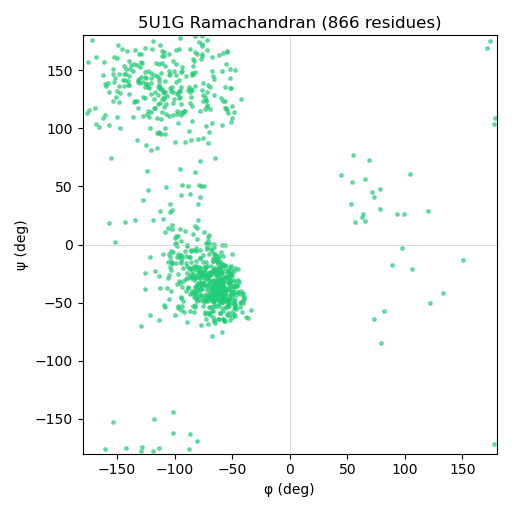 -63.716 7.516 14.336 1.00 97.26 152 GLU A N 1
ATOM 2700 C CA . GLU B 1 152 ? -63.956 6.140 14.768 1.00 99.34 152 GLU A CA 1
ATOM 2701 C C . GLU B 1 152 ? -62.747 5.261 14.450 1.00 99.77 152 GLU A C 1
ATOM 2702 O O . GLU B 1 152 ? -62.465 4.304 15.165 1.00 100.87 152 GLU A O 1
ATOM 2708 N N . SER B 1 153 ? -62.044 5.588 13.370 1.00 98.33 153 SER A N 1
ATOM 2709 C CA . SER B 1 153 ? -60.836 4.862 12.994 1.00 97.91 153 SER A CA 1
ATOM 2710 C C . SER B 1 153 ? -59.784 5.155 14.066 1.00 96.61 153 SER A C 1
ATOM 2711 O O . SER B 1 153 ? -59.113 4.247 14.561 1.00 96.90 153 SER A O 1
ATOM 2714 N N . ILE B 1 154 ? -59.652 6.433 14.412 1.00 94.43 154 ILE A N 1
ATOM 2715 C CA . ILE B 1 154 ? -58.715 6.871 15.441 1.00 93.41 154 ILE A CA 1
ATOM 2716 C C . ILE B 1 154 ? -59.059 6.189 16.764 1.00 95.73 154 ILE A C 1
ATOM 2717 O O . ILE B 1 154 ? -58.185 5.948 17.592 1.00 96.16 154 ILE A O 1
ATOM 2722 N N . LYS B 1 155 ? -60.339 5.897 16.961 1.00 97.82 155 LYS A N 1
ATOM 2723 C CA . LYS B 1 155 ? -60.794 5.252 18.180 1.00 99.70 155 LYS A CA 1
ATOM 2724 C C . LYS B 1 155 ? -60.344 3.797 18.260 1.00 100.83 155 LYS A C 1
ATOM 2725 O O . LYS B 1 155 ? -59.720 3.387 19.236 1.00 101.10 155 LYS A O 1
ATOM 2731 N N . ASP B 1 156 ? -60.659 3.028 17.225 1.00 101.91 156 ASP A N 1
ATOM 2732 C CA . ASP B 1 156 ? -60.321 1.616 17.181 1.00 103.80 156 ASP A CA 1
ATOM 2733 C C . ASP B 1 156 ? -58.877 1.325 17.560 1.00 101.44 156 ASP A C 1
ATOM 2734 O O . ASP B 1 156 ? -58.589 0.323 18.219 1.00 103.41 156 ASP A O 1
ATOM 2739 N N . THR B 1 157 ? -57.978 2.223 17.165 1.00 96.85 157 THR A N 1
ATOM 2740 C CA . THR B 1 157 ? -56.546 2.042 17.398 1.00 93.49 157 THR A CA 1
ATOM 2741 C C . THR B 1 157 ? -56.171 1.975 18.870 1.00 90.98 157 THR A C 1
ATOM 2742 O O . THR B 1 157 ? -55.268 1.236 19.261 1.00 91.38 157 THR A O 1
ATOM 2746 N N . GLY B 1 158 ? -56.872 2.758 19.680 1.00 88.13 158 GLY A N 1
ATOM 2747 C CA . GLY B 1 158 ? -56.629 2.780 21.110 1.00 86.58 158 GLY A CA 1
ATOM 2748 C C . GLY B 1 158 ? -55.907 4.026 21.566 1.00 84.01 158 GLY A C 1
ATOM 2749 O O . GLY B 1 158 ? -55.955 4.391 22.742 1.00 85.07 158 GLY A O 1
ATOM 2750 N N . VAL B 1 159 ? -55.232 4.690 20.634 1.00 81.14 159 VAL A N 1
ATOM 2751 C CA . VAL B 1 159 ? -54.483 5.898 20.965 1.00 77.13 159 VAL A CA 1
ATOM 2752 C C . VAL B 1 159 ? -55.439 7.069 21.144 1.00 76.27 159 VAL A C 1
ATOM 2753 O O . VAL B 1 159 ? -56.608 7.001 20.755 1.00 77.17 159 VAL A O 1
ATOM 2757 N N . LYS B 1 160 ? -54.941 8.135 21.757 1.00 74.01 160 LYS A N 1
ATOM 2758 C CA . LYS B 1 160 ? -55.731 9.341 21.955 1.00 72.02 160 LYS A CA 1
ATOM 2759 C C . LYS B 1 160 ? -55.590 10.251 20.730 1.00 70.01 160 LYS A C 1
ATOM 2760 O O . LYS B 1 160 ? -54.959 9.884 19.739 1.00 69.99 160 LYS A O 1
ATOM 2766 N N . ALA B 1 161 ? -56.199 11.429 20.803 1.00 68.03 161 ALA A N 1
ATOM 2767 C CA . ALA B 1 161 ? -56.118 12.410 19.729 1.00 65.31 161 ALA A CA 1
ATOM 2768 C C . ALA B 1 161 ? -56.037 13.818 20.329 1.00 62.89 161 ALA A C 1
ATOM 2769 O O . ALA B 1 161 ? -55.941 13.981 21.544 1.00 60.53 161 ALA A O 1
ATOM 2771 N N . PHE B 1 162 ? -56.060 14.830 19.471 1.00 62.60 162 PHE A N 1
ATOM 2772 C CA . PHE B 1 162 ? -56.004 16.209 19.925 1.00 63.43 162 PHE A CA 1
ATOM 2773 C C . PHE B 1 162 ? -57.301 16.956 19.641 1.00 64.36 162 PHE A C 1
ATOM 2774 O O . PHE B 1 162 ? -57.894 16.809 18.574 1.00 64.00 162 PHE A O 1
ATOM 2782 N N . ARG B 1 163 ? -57.746 17.744 20.616 1.00 66.27 163 ARG A N 1
ATOM 2783 C CA . ARG B 1 163 ? -58.963 18.541 20.477 1.00 67.67 163 ARG A CA 1
ATOM 2784 C C . ARG B 1 163 ? -58.821 19.491 19.292 1.00 66.43 163 ARG A C 1
ATOM 2785 O O . ARG B 1 163 ? -59.733 19.633 18.476 1.00 65.70 163 ARG A O 1
ATOM 2793 N N . THR B 1 164 ? -57.668 20.149 19.214 1.00 65.20 164 THR A N 1
ATOM 2794 C CA . THR B 1 164 ? -57.401 21.074 18.125 1.00 62.88 164 THR A CA 1
ATOM 2795 C C . THR B 1 164 ? -57.059 20.279 16.871 1.00 62.74 164 THR A C 1
ATOM 2796 O O . THR B 1 164 ? -56.683 19.112 16.942 1.00 64.44 164 THR A O 1
ATOM 2800 N N . ALA B 1 165 ? -57.209 20.923 15.726 1.00 60.77 165 ALA A N 1
ATOM 2801 C CA . ALA B 1 165 ? -56.907 20.312 14.456 1.00 61.18 165 ALA A CA 1
ATOM 2802 C C . ALA B 1 165 ? -56.529 21.381 13.453 1.00 60.91 165 ALA A C 1
ATOM 2803 O O . ALA B 1 165 ? -57.121 22.458 13.437 1.00 60.15 165 ALA A O 1
ATOM 2805 N N . ILE B 1 166 ? -55.522 21.099 12.637 1.00 61.43 166 ILE A N 1
ATOM 2806 C CA . ILE B 1 166 ? -55.138 22.051 11.607 1.00 61.36 166 ILE A CA 1
ATOM 2807 C C . ILE B 1 166 ? -56.319 22.064 10.629 1.00 61.80 166 ILE A C 1
ATOM 2808 O O . ILE B 1 166 ? -57.022 21.064 10.473 1.00 62.22 166 ILE A O 1
ATOM 2813 N N . THR B 1 167 ? -56.545 23.204 9.998 1.00 60.93 167 THR A N 1
ATOM 2814 C CA . THR B 1 167 ? -57.632 23.313 9.049 1.00 61.67 167 THR A CA 1
ATOM 2815 C C . THR B 1 167 ? -57.100 23.532 7.644 1.00 62.21 167 THR A C 1
ATOM 2816 O O . THR B 1 167 ? -55.985 23.994 7.457 1.00 62.29 167 THR A O 1
ATOM 2820 N N . GLN B 1 168 ? -57.900 23.145 6.664 1.00 63.52 168 GLN A N 1
ATOM 2821 C CA . GLN B 1 168 ? -57.563 23.355 5.265 1.00 65.11 168 GLN A CA 1
ATOM 2822 C C . GLN B 1 168 ? -57.720 24.857 4.969 1.00 63.65 168 GLN A C 1
ATOM 2823 O O . GLN B 1 168 ? -58.835 25.351 4.788 1.00 65.07 168 GLN A O 1
ATOM 2829 N N . ARG B 1 169 ? -56.599 25.567 4.909 1.00 61.87 169 ARG A N 1
ATOM 2830 C CA . ARG B 1 169 ? -56.612 26.996 4.653 1.00 59.90 169 ARG A CA 1
ATOM 2831 C C . ARG B 1 169 ? -55.562 27.440 3.649 1.00 59.18 169 ARG A C 1
ATOM 2832 O O . ARG B 1 169 ? -54.506 26.832 3.533 1.00 60.86 169 ARG A O 1
ATOM 2840 N N . GLN B 1 170 ? -55.877 28.497 2.911 1.00 58.07 170 GLN A N 1
ATOM 2841 C CA . GLN B 1 170 ? -54.979 29.064 1.919 1.00 57.10 170 GLN A CA 1
ATOM 2842 C C . GLN B 1 170 ? -53.622 29.377 2.537 1.00 56.40 170 GLN A C 1
ATOM 2843 O O . GLN B 1 170 ? -52.585 29.007 1.995 1.00 58.36 170 GLN A O 1
ATOM 2849 N N . VAL B 1 171 ? -53.639 30.053 3.683 1.00 54.72 171 VAL A N 1
ATOM 2850 C CA . VAL B 1 171 ? -52.417 30.458 4.371 1.00 53.10 171 VAL A CA 1
ATOM 2851 C C . VAL B 1 171 ? -51.388 29.356 4.569 1.00 52.35 171 VAL A C 1
ATOM 2852 O O . VAL B 1 171 ? -50.224 29.536 4.242 1.00 53.99 171 VAL A O 1
ATOM 2856 N N . TYR B 1 172 ? -51.811 28.214 5.098 1.00 49.83 172 TYR A N 1
ATOM 2857 C CA . TYR B 1 172 ? -50.884 27.121 5.347 1.00 49.21 172 TYR A CA 1
ATOM 2858 C C . TYR B 1 172 ? -50.074 26.730 4.118 1.00 50.56 172 TYR A C 1
ATOM 2859 O O . TYR B 1 172 ? -49.004 26.132 4.229 1.00 50.79 172 TYR A O 1
ATOM 2868 N N . VAL B 1 173 ? -50.588 27.065 2.944 1.00 51.34 173 VAL A N 1
ATOM 2869 C CA . VAL B 1 173 ? -49.919 26.742 1.690 1.00 53.16 173 VAL A CA 1
ATOM 2870 C C . VAL B 1 173 ? -49.268 27.980 1.077 1.00 52.62 173 VAL A C 1
ATOM 2871 O O . VAL B 1 173 ? -48.293 27.868 0.334 1.00 54.27 173 VAL A O 1
ATOM 2875 N N . LYS B 1 174 ? -49.806 29.154 1.399 1.00 51.57 174 LYS A N 1
ATOM 2876 C CA . LYS B 1 174 ? -49.288 30.415 0.879 1.00 51.13 174 LYS A CA 1
ATOM 2877 C C . LYS B 1 174 ? -48.017 30.823 1.618 1.00 50.24 174 LYS A C 1
ATOM 2878 O O . LYS B 1 174 ? -47.077 31.335 1.012 1.00 51.01 174 LYS A O 1
ATOM 2884 N N . SER B 1 175 ? -47.993 30.589 2.928 1.00 49.35 175 SER A N 1
ATOM 2885 C CA . SER B 1 175 ? -46.829 30.903 3.753 1.00 49.44 175 SER A CA 1
ATOM 2886 C C . SER B 1 175 ? -45.632 30.037 3.339 1.00 50.89 175 SER A C 1
ATOM 2887 O O . SER B 1 175 ? -44.513 30.520 3.259 1.00 51.73 175 SER A O 1
ATOM 2890 N N . ILE B 1 176 ? -45.861 28.758 3.092 1.00 53.58 176 ILE A N 1
ATOM 2891 C CA . ILE B 1 176 ? -44.785 27.893 2.630 1.00 56.38 176 ILE A CA 1
ATOM 2892 C C . ILE B 1 176 ? -44.264 28.429 1.298 1.00 59.36 176 ILE A C 1
ATOM 2893 O O . ILE B 1 176 ? -43.055 28.544 1.100 1.00 62.84 176 ILE A O 1
ATOM 2898 N N . LEU B 1 177 ? -45.183 28.772 0.403 1.00 60.90 177 LEU A N 1
ATOM 2899 C CA . LEU B 1 177 ? -44.843 29.270 -0.923 1.00 63.29 177 LEU A CA 1
ATOM 2900 C C . LEU B 1 177 ? -43.805 30.386 -0.915 1.00 63.18 177 LEU A C 1
ATOM 2901 O O . LEU B 1 177 ? -42.903 30.408 -1.754 1.00 64.48 177 LEU A O 1
ATOM 2906 N N . ASP B 1 178 ? -43.924 31.310 0.034 1.00 61.74 178 ASP A N 1
ATOM 2907 C CA . ASP B 1 178 ? -42.978 32.426 0.122 1.00 60.58 178 ASP A CA 1
ATOM 2908 C C . ASP B 1 178 ? -41.748 32.063 0.942 1.00 59.40 178 ASP A C 1
ATOM 2909 O O . ASP B 1 178 ? -40.681 32.640 0.751 1.00 60.43 178 ASP A O 1
ATOM 2914 N N . GLY B 1 179 ? -41.911 31.111 1.858 1.00 57.76 179 GLY A N 1
ATOM 2915 C CA . GLY B 1 179 ? -40.808 30.665 2.688 1.00 57.07 179 GLY A CA 1
ATOM 2916 C C . GLY B 1 179 ? -40.891 31.199 4.098 1.00 55.72 179 GLY A C 1
ATOM 2917 O O . GLY B 1 179 ? -39.996 31.914 4.552 1.00 56.84 179 GLY A O 1
ATOM 2918 N N . ASP B 1 180 ? -41.971 30.858 4.794 1.00 54.11 180 ASP A N 1
ATOM 2919 C CA . ASP B 1 180 ? -42.179 31.307 6.167 1.00 51.67 180 ASP A CA 1
ATOM 2920 C C . ASP B 1 180 ? -43.421 30.686 6.775 1.00 49.49 180 ASP A C 1
ATOM 2921 O O . ASP B 1 180 ? -44.320 30.254 6.055 1.00 49.80 180 ASP A O 1
ATOM 2926 N N . SER B 1 181 ? -43.460 30.632 8.104 1.00 47.39 181 SER A N 1
ATOM 2927 C CA . SER B 1 181 ? -44.596 30.061 8.816 1.00 46.52 181 SER A CA 1
ATOM 2928 C C . SER B 1 181 ? -45.807 30.992 8.731 1.00 44.70 181 SER A C 1
ATOM 2929 O O . SER B 1 181 ? -45.719 32.086 8.191 1.00 44.60 181 SER A O 1
ATOM 2932 N N . VAL B 1 182 ? -46.931 30.535 9.273 1.00 43.29 182 VAL A N 1
ATOM 2933 C CA . VAL B 1 182 ? -48.185 31.272 9.264 1.00 42.08 182 VAL A CA 1
ATOM 2934 C C . VAL B 1 182 ? -48.177 32.460 10.219 1.00 40.36 182 VAL A C 1
ATOM 2935 O O . VAL B 1 182 ? -49.003 33.364 10.094 1.00 40.98 182 VAL A O 1
ATOM 2939 N N . PHE B 1 183 ? -47.258 32.451 11.185 1.00 38.80 183 PHE A N 1
ATOM 2940 C CA . PHE B 1 183 ? -47.146 33.550 12.143 1.00 37.85 183 PHE A CA 1
ATOM 2941 C C . PHE B 1 183 ? -46.583 34.795 11.468 1.00 38.84 183 PHE A C 1
ATOM 2942 O O . PHE B 1 183 ? -46.351 35.800 12.122 1.00 39.47 183 PHE A O 1
ATOM 2950 N N . GLU B 1 184 ? -46.354 34.717 10.158 1.00 41.08 184 GLU A N 1
ATOM 2951 C CA . GLU B 1 184 ? -45.861 35.858 9.380 1.00 43.45 184 GLU A CA 1
ATOM 2952 C C . GLU B 1 184 ? -47.046 36.629 8.786 1.00 44.99 184 GLU A C 1
ATOM 2953 O O . GLU B 1 184 ? -46.918 37.787 8.385 1.00 46.99 184 GLU A O 1
ATOM 2959 N N . SER B 1 185 ? -48.188 35.960 8.707 1.00 46.08 185 SER A N 1
ATOM 2960 C CA . SER B 1 185 ? -49.403 36.600 8.240 1.00 47.35 185 SER A CA 1
ATOM 2961 C C . SER B 1 185 ? -50.202 36.983 9.498 1.00 47.25 185 SER A C 1
ATOM 2962 O O . SER B 1 185 ? -49.887 36.543 10.603 1.00 47.64 185 SER A O 1
ATOM 2965 N N . SER B 1 186 ? -51.225 37.812 9.324 1.00 47.23 186 SER A N 1
ATOM 2966 C CA . SER B 1 186 ? -52.045 38.238 10.441 1.00 47.26 186 SER A CA 1
ATOM 2967 C C . SER B 1 186 ? -53.362 37.483 10.470 1.00 48.75 186 SER A C 1
ATOM 2968 O O . SER B 1 186 ? -54.375 38.005 10.938 1.00 50.08 186 SER A O 1
ATOM 2971 N N . ASP B 1 187 ? -53.352 36.245 9.974 1.00 50.01 187 ASP A N 1
ATOM 2972 C CA . ASP B 1 187 ? -54.566 35.419 9.964 1.00 50.42 187 ASP A CA 1
ATOM 2973 C C . ASP B 1 187 ? -54.811 34.848 11.367 1.00 50.16 187 ASP A C 1
ATOM 2974 O O . ASP B 1 187 ? -54.020 34.059 11.873 1.00 51.04 187 ASP A O 1
ATOM 2979 N N . GLY B 1 188 ? -55.918 35.270 11.976 1.00 48.89 188 GLY A N 1
ATOM 2980 C CA . GLY B 1 188 ? -56.264 34.841 13.320 1.00 48.33 188 GLY A CA 1
ATOM 2981 C C . GLY B 1 188 ? -56.676 33.389 13.398 1.00 48.54 188 GLY A C 1
ATOM 2982 O O . GLY B 1 188 ? -56.476 32.730 14.420 1.00 48.02 188 GLY A O 1
ATOM 2983 N N . ALA B 1 189 ? -57.274 32.887 12.325 1.00 49.38 189 ALA A N 1
ATOM 2984 C CA . ALA B 1 189 ? -57.687 31.488 12.276 1.00 51.59 189 ALA A CA 1
ATOM 2985 C C . ALA B 1 189 ? -56.462 30.579 12.406 1.00 52.61 189 ALA A C 1
ATOM 2986 O O . ALA B 1 189 ? -56.435 29.674 13.240 1.00 53.16 189 ALA A O 1
ATOM 2988 N N . ALA B 1 190 ? -55.454 30.835 11.577 1.00 52.50 190 ALA A N 1
ATOM 2989 C CA . ALA B 1 190 ? -54.236 30.052 11.584 1.00 53.61 190 ALA A CA 1
ATOM 2990 C C . ALA B 1 190 ? -53.552 30.050 12.946 1.00 53.99 190 ALA A C 1
ATOM 2991 O O . ALA B 1 190 ? -53.341 28.986 13.539 1.00 55.71 190 ALA A O 1
ATOM 2993 N N . LYS B 1 191 ? -53.224 31.238 13.449 1.00 52.47 191 LYS A N 1
ATOM 2994 C CA . LYS B 1 191 ? -52.520 31.336 14.718 1.00 51.82 191 LYS A CA 1
ATOM 2995 C C . LYS B 1 191 ? -53.221 30.600 15.846 1.00 51.92 191 LYS A C 1
ATOM 2996 O O . LYS B 1 191 ? -52.652 29.681 16.430 1.00 53.49 191 LYS A O 1
ATOM 3002 N N . GLY B 1 192 ? -54.465 30.982 16.124 1.00 51.19 192 GLY A N 1
ATOM 3003 C CA . GLY B 1 192 ? -55.212 30.365 17.205 1.00 52.98 192 GLY A CA 1
ATOM 3004 C C . GLY B 1 192 ? -55.090 28.857 17.286 1.00 55.55 192 GLY A C 1
ATOM 3005 O O . GLY B 1 192 ? -54.741 28.299 18.330 1.00 55.09 192 GLY A O 1
ATOM 3006 N N . GLU B 1 193 ? -55.371 28.190 16.175 1.00 57.71 193 GLU A N 1
ATOM 3007 C CA . GLU B 1 193 ? -55.310 26.737 16.120 1.00 59.00 193 GLU A CA 1
ATOM 3008 C C . GLU B 1 193 ? -53.990 26.182 16.617 1.00 57.73 193 GLU A C 1
ATOM 3009 O O . GLU B 1 193 ? -53.936 25.491 17.627 1.00 57.68 193 GLU A O 1
ATOM 3015 N N . ILE B 1 194 ? -52.924 26.493 15.887 1.00 55.92 194 ILE A N 1
ATOM 3016 C CA . ILE B 1 194 ? -51.585 26.024 16.215 1.00 55.41 194 ILE A CA 1
ATOM 3017 C C . ILE B 1 194 ? -51.188 26.494 17.598 1.00 55.35 194 ILE A C 1
ATOM 3018 O O . ILE B 1 194 ? -50.708 25.711 18.414 1.00 56.22 194 ILE A O 1
ATOM 3023 N N . GLU B 1 195 ? -51.366 27.785 17.847 1.00 54.34 195 GLU A N 1
ATOM 3024 C CA . GLU B 1 195 ? -51.064 28.367 19.149 1.00 54.34 195 GLU A CA 1
ATOM 3025 C C . GLU B 1 195 ? -51.628 27.511 20.278 1.00 53.97 195 GLU A C 1
ATOM 3026 O O . GLU B 1 195 ? -51.022 27.404 21.345 1.00 54.12 195 GLU A O 1
ATOM 3032 N N . ILE B 1 196 ? -52.781 26.896 20.033 1.00 54.41 196 ILE A N 1
ATOM 3033 C CA . ILE B 1 196 ? -53.445 26.060 21.040 1.00 55.84 196 ILE A CA 1
ATOM 3034 C C . ILE B 1 196 ? -52.996 24.602 20.955 1.00 56.74 196 ILE A C 1
ATOM 3035 O O . ILE B 1 196 ? -52.812 23.936 21.976 1.00 57.82 196 ILE A O 1
ATOM 3040 N N . LEU B 1 197 ? -52.845 24.112 19.728 1.00 55.88 197 LEU A N 1
ATOM 3041 C CA . LEU B 1 197 ? -52.395 22.750 19.499 1.00 55.43 197 LEU A CA 1
ATOM 3042 C C . LEU B 1 197 ? -51.069 22.567 20.220 1.00 54.96 197 LEU A C 1
ATOM 3043 O O . LEU B 1 197 ? -50.810 21.522 20.820 1.00 55.84 197 LEU A O 1
ATOM 3048 N N . THR B 1 198 ? -50.244 23.609 20.160 1.00 53.55 198 THR A N 1
ATOM 3049 C CA . THR B 1 198 ? -48.931 23.618 20.785 1.00 54.20 198 THR A CA 1
ATOM 3050 C C . THR B 1 198 ? -49.053 23.525 22.298 1.00 55.35 198 THR A C 1
ATOM 3051 O O . THR B 1 198 ? -48.253 22.852 22.947 1.00 56.72 198 THR A O 1
ATOM 3055 N N . LYS B 1 199 ? -50.051 24.198 22.860 1.00 56.15 199 LYS A N 1
ATOM 3056 C CA . LYS B 1 199 ? -50.254 24.176 24.302 1.00 58.79 199 LYS A CA 1
ATOM 3057 C C . LYS B 1 199 ? -50.448 22.746 24.778 1.00 60.49 199 LYS A C 1
ATOM 3058 O O . LYS B 1 199 ? -49.828 22.327 25.751 1.00 62.09 199 LYS A O 1
ATOM 3064 N N . GLU B 1 200 ? -51.278 21.986 24.068 1.00 61.02 200 GLU A N 1
ATOM 3065 C CA . GLU B 1 200 ? -51.561 20.601 24.433 1.00 62.11 200 GLU A CA 1
ATOM 3066 C C . GLU B 1 200 ? -50.278 19.808 24.598 1.00 62.19 200 GLU A C 1
ATOM 3067 O O . GLU B 1 200 ? -50.098 19.088 25.585 1.00 64.16 200 GLU A O 1
ATOM 3073 N N . ILE B 1 201 ? -49.383 19.949 23.624 1.00 59.25 201 ILE A N 1
ATOM 3074 C CA . ILE B 1 201 ? -48.093 19.260 23.630 1.00 55.72 201 ILE A CA 1
ATOM 3075 C C . ILE B 1 201 ? -47.266 19.602 24.865 1.00 54.14 201 ILE A C 1
ATOM 3076 O O . ILE B 1 201 ? -46.736 18.713 25.521 1.00 54.10 201 ILE A O 1
ATOM 3081 N N . VAL B 1 202 ? -47.162 20.888 25.178 1.00 51.73 202 VAL A N 1
ATOM 3082 C CA . VAL B 1 202 ? -46.402 21.340 26.342 1.00 52.36 202 VAL A CA 1
ATOM 3083 C C . VAL B 1 202 ? -47.010 20.818 27.642 1.00 54.55 202 VAL A C 1
ATOM 3084 O O . VAL B 1 202 ? -46.376 20.854 28.694 1.00 52.09 202 VAL A O 1
ATOM 3088 N N . ARG B 1 203 ? -48.240 20.315 27.561 1.00 58.71 203 ARG A N 1
ATOM 3089 C CA . ARG B 1 203 ? -48.932 19.777 28.734 1.00 62.93 203 ARG A CA 1
ATOM 3090 C C . ARG B 1 203 ? -48.573 18.307 28.951 1.00 62.96 203 ARG A C 1
ATOM 3091 O O . ARG B 1 203 ? -48.355 17.873 30.083 1.00 63.78 203 ARG A O 1
ATOM 3099 N N . ILE B 1 204 ? -48.527 17.545 27.863 1.00 61.77 204 ILE A N 1
ATOM 3100 C CA . ILE B 1 204 ? -48.188 16.131 27.935 1.00 63.13 204 ILE A CA 1
ATOM 3101 C C . ILE B 1 204 ? -46.913 15.961 28.755 1.00 63.97 204 ILE A C 1
ATOM 3102 O O . ILE B 1 204 ? -46.841 15.109 29.640 1.00 65.15 204 ILE A O 1
ATOM 3107 N N . PHE B 1 205 ? -45.918 16.791 28.458 1.00 63.55 205 PHE A N 1
ATOM 3108 C CA . PHE B 1 205 ? -44.628 16.736 29.130 1.00 64.65 205 PHE A CA 1
ATOM 3109 C C . PHE B 1 205 ? -44.672 17.311 30.536 1.00 67.51 205 PHE A C 1
ATOM 3110 O O . PHE B 1 205 ? -43.839 16.976 31.379 1.00 68.00 205 PHE A O 1
ATOM 3118 N N . GLU B 1 206 ? -45.643 18.179 30.797 1.00 69.78 206 GLU A N 1
ATOM 3119 C CA . GLU B 1 206 ? -45.761 18.777 32.113 1.00 73.58 206 GLU A CA 1
ATOM 3120 C C . GLU B 1 206 ? -46.307 17.739 33.099 1.00 75.64 206 GLU A C 1
ATOM 3121 O O . GLU B 1 206 ? -46.012 17.784 34.296 1.00 76.95 206 GLU A O 1
ATOM 3123 N N . ALA B 1 207 ? -47.103 16.802 32.578 1.00 76.35 207 ALA A N 1
ATOM 3124 C CA . ALA B 1 207 ? -47.680 15.720 33.391 1.00 78.15 207 ALA A CA 1
ATOM 3125 C C . ALA B 1 207 ? -46.608 14.644 33.587 1.00 79.54 207 ALA A C 1
ATOM 3126 O O . ALA B 1 207 ? -46.652 13.847 34.521 1.00 81.63 207 ALA A O 1
ATOM 3128 N N . THR B 1 208 ? -45.648 14.670 32.678 1.00 78.04 208 THR A N 1
ATOM 3129 C CA . THR B 1 208 ? -44.480 13.795 32.677 1.00 78.72 208 THR A CA 1
ATOM 3130 C C . THR B 1 208 ? -43.672 14.125 33.943 1.00 80.68 208 THR A C 1
ATOM 3131 O O . THR B 1 208 ? -43.246 13.222 34.674 1.00 81.84 208 THR A O 1
ATOM 3133 N N . HIS B 1 209 ? -43.475 15.422 34.179 1.00 82.45 209 HIS A N 1
ATOM 3134 C CA . HIS B 1 209 ? -42.758 15.886 35.362 1.00 84.68 209 HIS A CA 1
ATOM 3135 C C . HIS B 1 209 ? -43.686 15.992 36.589 1.00 86.83 209 HIS A C 1
ATOM 3136 O O . HIS B 1 209 ? -43.306 16.503 37.636 1.00 86.78 209 HIS A O 1
ATOM 3138 N N . HIS B 1 210 ? -44.906 15.472 36.424 1.00 88.08 210 HIS A N 1
ATOM 3139 C CA . HIS B 1 210 ? -45.981 15.450 37.435 1.00 88.22 210 HIS A CA 1
ATOM 3140 C C . HIS B 1 210 ? -45.907 14.215 38.295 1.00 90.71 210 HIS A C 1
ATOM 3141 O O . HIS B 1 210 ? -45.696 14.271 39.501 1.00 91.12 210 HIS A O 1
ATOM 3148 N N . HIS B 1 211 ? -46.158 13.086 37.639 1.00 90.06 211 HIS A N 1
ATOM 3149 C CA . HIS B 1 211 ? -46.123 11.810 38.316 1.00 92.64 211 HIS A CA 1
ATOM 3150 C C . HIS B 1 211 ? -44.737 11.216 38.075 1.00 91.90 211 HIS A C 1
ATOM 3151 O O . HIS B 1 211 ? -44.241 10.466 38.943 1.00 57.31 211 HIS A O 1
ATOM 3153 N N . MET C 1 1 ? -53.788 -3.281 -28.072 1.00 56.11 1 MET B N 1
ATOM 3154 C CA . MET C 1 1 ? -53.998 -2.862 -26.658 1.00 54.32 1 MET B CA 1
ATOM 3155 C C . MET C 1 1 ? -53.001 -1.770 -26.282 1.00 52.39 1 MET B C 1
ATOM 3156 O O . MET C 1 1 ? -51.846 -1.810 -26.687 1.00 52.80 1 MET B O 1
ATOM 3161 N N . LYS C 1 2 ? -53.465 -0.794 -25.511 1.00 49.99 2 LYS B N 1
ATOM 3162 C CA . LYS C 1 2 ? -52.618 0.315 -25.081 1.00 49.32 2 LYS B CA 1
ATOM 3163 C C . LYS C 1 2 ? -52.536 0.375 -23.562 1.00 47.73 2 LYS B C 1
ATOM 3164 O O . LYS C 1 2 ? -53.500 0.031 -22.868 1.00 48.25 2 LYS B O 1
ATOM 3170 N N . VAL C 1 3 ? -51.384 0.809 -23.048 1.00 45.90 3 VAL B N 1
ATOM 3171 C CA . VAL C 1 3 ? -51.169 0.886 -21.601 1.00 45.15 3 VAL B CA 1
ATOM 3172 C C . VAL C 1 3 ? -50.849 2.312 -21.174 1.00 44.69 3 VAL B C 1
ATOM 3173 O O . VAL C 1 3 ? -50.153 3.034 -21.880 1.00 46.30 3 VAL B O 1
ATOM 3177 N N . ILE C 1 4 ? -51.357 2.699 -20.006 1.00 43.95 4 ILE B N 1
ATOM 3178 C CA . ILE C 1 4 ? -51.188 4.054 -19.482 1.00 43.84 4 ILE B CA 1
ATOM 3179 C C . ILE C 1 4 ? -50.918 4.019 -17.981 1.00 44.75 4 ILE B C 1
ATOM 3180 O O . ILE C 1 4 ? -51.571 3.280 -17.242 1.00 45.81 4 ILE B O 1
ATOM 3185 N N . SER C 1 5 ? -49.963 4.830 -17.536 1.00 45.70 5 SER B N 1
ATOM 3186 C CA . SER C 1 5 ? -49.575 4.849 -16.134 1.00 47.38 5 SER B CA 1
ATOM 3187 C C . SER C 1 5 ? -49.665 6.212 -15.486 1.00 48.57 5 SER B C 1
ATOM 3188 O O . SER C 1 5 ? -49.284 7.217 -16.077 1.00 50.32 5 SER B O 1
ATOM 3191 N N . PHE C 1 6 ? -50.164 6.237 -14.257 1.00 49.21 6 PHE B N 1
ATOM 3192 C CA . PHE C 1 6 ? -50.290 7.479 -13.487 1.00 50.38 6 PHE B CA 1
ATOM 3193 C C . PHE C 1 6 ? -49.239 7.454 -12.376 1.00 52.55 6 PHE B C 1
ATOM 3194 O O . PHE C 1 6 ? -49.470 6.905 -11.299 1.00 53.44 6 PHE B O 1
ATOM 3202 N N . LEU C 1 7 ? -48.095 8.073 -12.645 1.00 53.93 7 LEU B N 1
ATOM 3203 C CA . LEU C 1 7 ? -47.001 8.070 -11.704 1.00 56.23 7 LEU B CA 1
ATOM 3204 C C . LEU C 1 7 ? -46.664 9.405 -11.109 1.00 58.42 7 LEU B C 1
ATOM 3205 O O . LEU C 1 7 ? -46.764 10.444 -11.761 1.00 58.70 7 LEU B O 1
ATOM 3210 N N . ASN C 1 8 ? -46.300 9.356 -9.837 1.00 61.05 8 ASN B N 1
ATOM 3211 C CA . ASN C 1 8 ? -45.851 10.518 -9.081 1.00 64.27 8 ASN B CA 1
ATOM 3212 C C . ASN C 1 8 ? -45.580 10.041 -7.665 1.00 65.18 8 ASN B C 1
ATOM 3213 O O . ASN C 1 8 ? -46.498 9.694 -6.931 1.00 65.87 8 ASN B O 1
ATOM 3218 N N . PRO C 1 9 ? -44.307 9.983 -7.268 1.00 66.17 9 PRO B N 1
ATOM 3219 C CA . PRO C 1 9 ? -43.932 9.543 -5.923 1.00 66.57 9 PRO B CA 1
ATOM 3220 C C . PRO C 1 9 ? -44.549 10.305 -4.746 1.00 66.46 9 PRO B C 1
ATOM 3221 O O . PRO C 1 9 ? -44.274 9.965 -3.601 1.00 68.71 9 PRO B O 1
ATOM 3225 N N . LYS C 1 10 ? -45.378 11.321 -5.015 1.00 64.53 10 LYS B N 1
ATOM 3226 C CA . LYS C 1 10 ? -45.993 12.130 -3.945 1.00 64.42 10 LYS B CA 1
ATOM 3227 C C . LYS C 1 10 ? -47.415 11.675 -3.628 1.00 62.36 10 LYS B C 1
ATOM 3228 O O . LYS C 1 10 ? -48.249 11.556 -4.519 1.00 61.18 10 LYS B O 1
ATOM 3234 N N . GLY C 1 11 ? -47.670 11.464 -2.339 1.00 62.50 11 GLY B N 1
ATOM 3235 C CA . GLY C 1 11 ? -48.947 10.946 -1.868 1.00 63.49 11 GLY B CA 1
ATOM 3236 C C . GLY C 1 11 ? -50.216 11.765 -2.038 1.00 62.49 11 GLY B C 1
ATOM 3237 O O . GLY C 1 11 ? -51.318 11.209 -2.029 1.00 63.02 11 GLY B O 1
ATOM 3238 N N . GLY C 1 12 ? -50.078 13.082 -2.166 1.00 60.76 12 GLY B N 1
ATOM 3239 C CA . GLY C 1 12 ? -51.250 13.919 -2.350 1.00 58.76 12 GLY B CA 1
ATOM 3240 C C . GLY C 1 12 ? -51.454 14.295 -3.807 1.00 57.26 12 GLY B C 1
ATOM 3241 O O . GLY C 1 12 ? -52.362 15.058 -4.149 1.00 57.51 12 GLY B O 1
ATOM 3242 N N . SER C 1 13 ? -50.624 13.719 -4.669 1.00 56.92 13 SER B N 1
ATOM 3243 C CA . SER C 1 13 ? -50.639 14.015 -6.100 1.00 56.91 13 SER B CA 1
ATOM 3244 C C . SER C 1 13 ? -51.941 13.649 -6.809 1.00 54.14 13 SER B C 1
ATOM 3245 O O . SER C 1 13 ? -52.173 14.065 -7.943 1.00 52.56 13 SER B O 1
ATOM 3248 N N . GLY C 1 14 ? -52.766 12.843 -6.145 1.00 52.36 14 GLY B N 1
ATOM 3249 C CA . GLY C 1 14 ? -54.049 12.481 -6.707 1.00 49.75 14 GLY B CA 1
ATOM 3250 C C . GLY C 1 14 ? -54.022 11.507 -7.857 1.00 49.11 14 GLY B C 1
ATOM 3251 O O . GLY C 1 14 ? -54.757 11.669 -8.834 1.00 49.41 14 GLY B O 1
ATOM 3252 N N . LYS C 1 15 ? -53.164 10.497 -7.755 1.00 48.59 15 LYS B N 1
ATOM 3253 C CA . LYS C 1 15 ? -53.064 9.461 -8.783 1.00 46.48 15 LYS B CA 1
ATOM 3254 C C . LYS C 1 15 ? -54.290 8.543 -8.720 1.00 43.04 15 LYS B C 1
ATOM 3255 O O . LYS C 1 15 ? -55.073 8.475 -9.672 1.00 41.79 15 LYS B O 1
ATOM 3261 N N . THR C 1 16 ? -54.439 7.833 -7.600 1.00 40.98 16 THR B N 1
ATOM 3262 C CA . THR C 1 16 ? -55.569 6.923 -7.399 1.00 36.88 16 THR B CA 1
ATOM 3263 C C . THR C 1 16 ? -56.886 7.601 -7.749 1.00 34.08 16 THR B C 1
ATOM 3264 O O . THR C 1 16 ? -57.594 7.135 -8.637 1.00 32.79 16 THR B O 1
ATOM 3268 N N . THR C 1 17 ? -57.204 8.702 -7.062 1.00 32.37 17 THR B N 1
ATOM 3269 C CA . THR C 1 17 ? -58.450 9.434 -7.328 1.00 28.90 17 THR B CA 1
ATOM 3270 C C . THR C 1 17 ? -58.622 9.747 -8.812 1.00 27.83 17 THR B C 1
ATOM 3271 O O . THR C 1 17 ? -59.723 9.631 -9.347 1.00 26.72 17 THR B O 1
ATOM 3275 N N . ALA C 1 18 ? -57.531 10.131 -9.472 1.00 28.35 18 ALA B N 1
ATOM 3276 C CA . ALA C 1 18 ? -57.596 10.448 -10.888 1.00 28.59 18 ALA B CA 1
ATOM 3277 C C . ALA C 1 18 ? -57.982 9.236 -11.721 1.00 28.02 18 ALA B C 1
ATOM 3278 O O . ALA C 1 18 ? -58.877 9.313 -12.569 1.00 27.70 18 ALA B O 1
ATOM 3280 N N . VAL C 1 19 ? -57.316 8.113 -11.466 1.00 27.94 19 VAL B N 1
ATOM 3281 C CA . VAL C 1 19 ? -57.571 6.879 -12.210 1.00 27.43 19 VAL B CA 1
ATOM 3282 C C . VAL C 1 19 ? -59.031 6.452 -12.114 1.00 26.51 19 VAL B C 1
ATOM 3283 O O . VAL C 1 19 ? -59.647 6.060 -13.103 1.00 26.82 19 VAL B O 1
ATOM 3287 N N . ILE C 1 20 ? -59.572 6.526 -10.908 1.00 26.34 20 ILE B N 1
ATOM 3288 C CA . ILE C 1 20 ? -60.935 6.128 -10.674 1.00 25.74 20 ILE B CA 1
ATOM 3289 C C . ILE C 1 20 ? -61.883 6.851 -11.611 1.00 26.43 20 ILE B C 1
ATOM 3290 O O . ILE C 1 20 ? -62.691 6.219 -12.291 1.00 27.31 20 ILE B O 1
ATOM 3295 N N . ASN C 1 21 ? -61.755 8.169 -11.681 1.00 27.20 21 ASN B N 1
ATOM 3296 C CA . ASN C 1 21 ? -62.663 8.977 -12.493 1.00 28.29 21 ASN B CA 1
ATOM 3297 C C . ASN C 1 21 ? -62.400 8.992 -13.986 1.00 29.18 21 ASN B C 1
ATOM 3298 O O . ASN C 1 21 ? -63.342 9.020 -14.785 1.00 31.18 21 ASN B O 1
ATOM 3303 N N . ILE C 1 22 ? -61.127 8.963 -14.367 1.00 28.45 22 ILE B N 1
ATOM 3304 C CA . ILE C 1 22 ? -60.756 8.988 -15.781 1.00 28.85 22 ILE B CA 1
A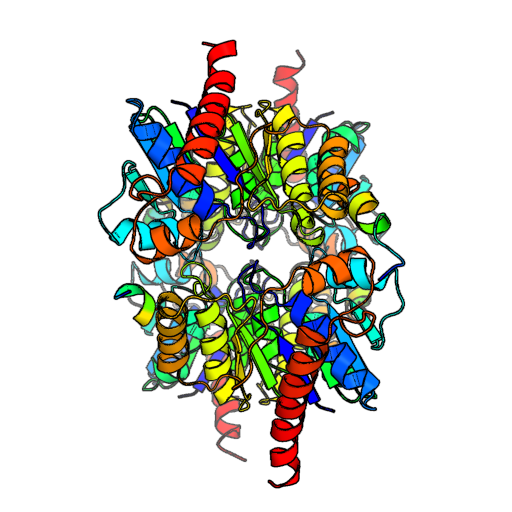TOM 3305 C C . ILE C 1 22 ? -61.051 7.658 -16.449 1.00 30.81 22 ILE B C 1
ATOM 3306 O O . ILE C 1 22 ? -61.573 7.621 -17.564 1.00 32.90 22 ILE B O 1
ATOM 3311 N N . ALA C 1 23 ? -60.723 6.564 -15.766 1.00 30.58 23 ALA B N 1
ATOM 3312 C CA . ALA C 1 23 ? -60.981 5.216 -16.299 1.00 29.37 23 ALA B CA 1
ATOM 3313 C C . ALA C 1 23 ? -62.489 4.989 -16.441 1.00 28.63 23 ALA B C 1
ATOM 3314 O O . ALA C 1 23 ? -62.938 4.395 -17.416 1.00 29.33 23 ALA B O 1
ATOM 3316 N N . THR C 1 24 ? -63.264 5.446 -15.458 1.00 25.97 24 THR B N 1
ATOM 3317 C CA . THR C 1 24 ? -64.722 5.346 -15.522 1.00 23.88 24 THR B CA 1
ATOM 3318 C C . THR C 1 24 ? -65.186 6.089 -16.766 1.00 25.57 24 THR B C 1
ATOM 3319 O O . THR C 1 24 ? -65.908 5.536 -17.594 1.00 26.24 24 THR B O 1
ATOM 3323 N N . ALA C 1 25 ? -64.783 7.350 -16.869 1.00 26.62 25 ALA B N 1
ATOM 3324 C CA . ALA C 1 25 ? -65.112 8.184 -18.016 1.00 29.91 25 ALA B CA 1
ATOM 3325 C C . ALA C 1 25 ? -64.838 7.439 -19.330 1.00 32.31 25 ALA B C 1
ATOM 3326 O O . ALA C 1 25 ? -65.572 7.596 -20.313 1.00 33.66 25 ALA B O 1
ATOM 3328 N N . LEU C 1 26 ? -63.798 6.616 -19.332 1.00 34.39 26 LEU B N 1
ATOM 3329 C CA . LEU C 1 26 ? -63.415 5.872 -20.524 1.00 37.58 26 LEU B CA 1
ATOM 3330 C C . LEU C 1 26 ? -64.306 4.668 -20.798 1.00 39.78 26 LEU B C 1
ATOM 3331 O O . LEU C 1 26 ? -64.608 4.362 -21.954 1.00 42.21 26 LEU B O 1
ATOM 3336 N N . SER C 1 27 ? -64.732 3.992 -19.735 1.00 40.33 27 SER B N 1
ATOM 3337 C CA . SER C 1 27 ? -65.589 2.821 -19.865 1.00 41.63 27 SER B CA 1
ATOM 3338 C C . SER C 1 27 ? -66.871 3.151 -20.604 1.00 42.11 27 SER B C 1
ATOM 3339 O O . SER C 1 27 ? -67.257 2.457 -21.546 1.00 42.46 27 SER B O 1
ATOM 3342 N N . ARG C 1 28 ? -67.520 4.222 -20.158 1.00 41.69 28 ARG B N 1
ATOM 3343 C CA . ARG C 1 28 ? -68.787 4.673 -20.721 1.00 43.32 28 ARG B CA 1
ATOM 3344 C C . ARG C 1 28 ? -68.594 5.404 -22.046 1.00 44.40 28 ARG B C 1
ATOM 3345 O O . ARG C 1 28 ? -69.107 6.509 -22.246 1.00 44.95 28 ARG B O 1
ATOM 3353 N N . SER C 1 29 ? -67.847 4.770 -22.949 1.00 44.76 29 SER B N 1
ATOM 3354 C CA . SER C 1 29 ? -67.567 5.327 -24.275 1.00 45.67 29 SER B CA 1
ATOM 3355 C C . SER C 1 29 ? -67.205 4.200 -25.251 1.00 46.98 29 SER B C 1
ATOM 3356 O O . SER C 1 29 ? -66.620 4.458 -26.307 1.00 47.01 29 SER B O 1
ATOM 3359 N N . GLY C 1 30 ? -67.556 2.963 -24.891 1.00 47.93 30 GLY B N 1
ATOM 3360 C CA . GLY C 1 30 ? -67.230 1.817 -25.727 1.00 49.22 30 GLY B CA 1
ATOM 3361 C C . GLY C 1 30 ? -65.771 1.412 -25.567 1.00 48.27 30 GLY B C 1
ATOM 3362 O O . GLY C 1 30 ? -65.058 1.192 -26.552 1.00 49.19 30 GLY B O 1
ATOM 3363 N N . TYR C 1 31 ? -65.329 1.305 -24.319 1.00 46.41 31 TYR B N 1
ATOM 3364 C CA . TYR C 1 31 ? -63.954 0.949 -24.009 1.00 43.36 31 TYR B CA 1
ATOM 3365 C C . TYR C 1 31 ? -63.888 -0.002 -22.827 1.00 43.69 31 TYR B C 1
ATOM 3366 O O . TYR C 1 31 ? -64.513 0.235 -21.793 1.00 43.44 31 TYR B O 1
ATOM 3375 N N . ASN C 1 32 ? -63.159 -1.095 -23.000 1.00 45.39 32 ASN B N 1
ATOM 3376 C CA . ASN C 1 32 ? -62.948 -2.042 -21.899 1.00 47.70 32 ASN B CA 1
ATOM 3377 C C . ASN C 1 32 ? -61.647 -1.641 -21.187 1.00 46.61 32 ASN B C 1
ATOM 3378 O O . ASN C 1 32 ? -60.551 -1.753 -21.751 1.00 47.92 32 ASN B O 1
ATOM 3383 N N . ILE C 1 33 ? -61.769 -1.191 -19.940 1.00 44.21 33 ILE B N 1
ATOM 3384 C CA . ILE C 1 33 ? -60.603 -0.748 -19.183 1.00 39.77 33 ILE B CA 1
ATOM 3385 C C . ILE C 1 33 ? -60.284 -1.630 -17.995 1.00 38.06 33 ILE B C 1
ATOM 3386 O O . ILE C 1 33 ? -61.181 -2.121 -17.307 1.00 37.51 33 ILE B O 1
ATOM 3391 N N . ALA C 1 34 ? -58.994 -1.847 -17.785 1.00 37.30 34 ALA B N 1
ATOM 3392 C CA . ALA C 1 34 ? -58.506 -2.643 -16.666 1.00 38.21 34 ALA B CA 1
ATOM 3393 C C . ALA C 1 34 ? -57.506 -1.783 -15.898 1.00 37.61 34 ALA B C 1
ATOM 3394 O O . ALA C 1 34 ? -56.814 -0.956 -16.486 1.00 36.23 34 ALA B O 1
ATOM 3396 N N . VAL C 1 35 ? -57.426 -1.977 -14.587 1.00 38.01 35 VAL B N 1
ATOM 3397 C CA . VAL C 1 35 ? -56.518 -1.183 -13.764 1.00 37.74 35 VAL B CA 1
ATOM 3398 C C . VAL C 1 35 ? -55.664 -2.069 -12.863 1.00 38.93 35 VAL B C 1
ATOM 3399 O O . VAL C 1 35 ? -56.063 -3.178 -12.506 1.00 40.97 35 VAL B O 1
ATOM 3403 N N . VAL C 1 36 ? -54.480 -1.581 -12.507 1.00 38.68 36 VAL B N 1
ATOM 3404 C CA . VAL C 1 36 ? -53.548 -2.330 -11.666 1.00 39.60 36 VAL B CA 1
ATOM 3405 C C . VAL C 1 36 ? -53.200 -1.545 -10.416 1.00 38.49 36 VAL B C 1
ATOM 3406 O O . VAL C 1 36 ? -52.490 -0.546 -10.480 1.00 39.07 36 VAL B O 1
ATOM 3410 N N . ASP C 1 37 ? -53.692 -2.007 -9.276 1.00 37.21 37 ASP B N 1
ATOM 3411 C CA . ASP C 1 37 ? -53.441 -1.332 -8.004 1.00 38.55 37 ASP B CA 1
ATOM 3412 C C . ASP C 1 37 ? -52.117 -1.791 -7.410 1.00 40.27 37 ASP B C 1
ATOM 3413 O O . ASP C 1 37 ? -52.020 -2.900 -6.884 1.00 41.69 37 ASP B O 1
ATOM 3418 N N . THR C 1 38 ? -51.102 -0.932 -7.469 1.00 41.44 38 THR B N 1
ATOM 3419 C CA . THR C 1 38 ? -49.778 -1.297 -6.979 1.00 44.56 38 THR B CA 1
ATOM 3420 C C . THR C 1 38 ? -49.496 -0.793 -5.579 1.00 46.86 38 THR B C 1
ATOM 3421 O O . THR C 1 38 ? -48.493 -1.170 -4.960 1.00 48.37 38 THR B O 1
ATOM 3425 N N . ASP C 1 39 ? -50.364 0.071 -5.079 1.00 47.18 39 ASP B N 1
ATOM 3426 C CA . ASP C 1 39 ? -50.178 0.579 -3.732 1.00 51.31 39 ASP B CA 1
ATOM 3427 C C . ASP C 1 39 ? -50.192 -0.602 -2.756 1.00 53.24 39 ASP B C 1
ATOM 3428 O O . ASP C 1 39 ? -51.121 -1.409 -2.753 1.00 52.45 39 ASP B O 1
ATOM 3433 N N . PRO C 1 40 ? -49.136 -0.729 -1.927 1.00 55.01 40 PRO B N 1
ATOM 3434 C CA . PRO C 1 40 ? -49.033 -1.814 -0.942 1.00 56.75 40 PRO B CA 1
ATOM 3435 C C . PRO C 1 40 ? -50.250 -1.843 -0.025 1.00 56.66 40 PRO B C 1
ATOM 3436 O O . PRO C 1 40 ? -50.720 -2.910 0.379 1.00 57.50 40 PRO B O 1
ATOM 3440 N N . GLN C 1 41 ? -50.722 -0.649 0.330 1.00 56.56 41 GLN B N 1
ATOM 3441 C CA . GLN C 1 41 ? -51.904 -0.468 1.171 1.00 57.72 41 GLN B CA 1
ATOM 3442 C C . GLN C 1 41 ? -53.171 -0.944 0.461 1.00 55.99 41 GLN B C 1
ATOM 3443 O O . GLN C 1 41 ? -54.121 -1.381 1.110 1.00 56.79 41 GLN B O 1
ATOM 3449 N N . MET C 1 42 ? -53.189 -0.836 -0.865 1.00 54.04 42 MET B N 1
ATOM 3450 C CA . MET C 1 42 ? -54.322 -1.313 -1.656 1.00 51.90 42 MET B CA 1
ATOM 3451 C C . MET C 1 42 ? -55.581 -0.481 -1.444 1.00 51.21 42 MET B C 1
ATOM 3452 O O . MET C 1 42 ? -56.533 -0.935 -0.796 1.00 50.77 42 MET B O 1
ATOM 3457 N N . SER C 1 43 ? -55.591 0.738 -1.981 1.00 50.02 43 SER B N 1
ATOM 3458 C CA . SER C 1 43 ? -56.758 1.609 -1.844 1.00 47.91 43 SER B CA 1
ATOM 3459 C C . SER C 1 43 ? -57.715 1.475 -3.021 1.00 46.13 43 SER B C 1
ATOM 3460 O O . SER C 1 43 ? -58.918 1.336 -2.826 1.00 46.35 43 SER B O 1
ATOM 3463 N N . LEU C 1 44 ? -57.191 1.534 -4.242 1.00 45.46 44 LEU B N 1
ATOM 3464 C CA . LEU C 1 44 ? -58.030 1.386 -5.437 1.00 43.87 44 LEU B CA 1
ATOM 3465 C C . LEU C 1 44 ? -58.634 -0.019 -5.453 1.00 43.47 44 LEU B C 1
ATOM 3466 O O . LEU C 1 44 ? -59.511 -0.312 -6.254 1.00 43.35 44 LEU B O 1
ATOM 3471 N N . THR C 1 45 ? -58.156 -0.871 -4.548 1.00 44.23 45 THR B N 1
ATOM 3472 C CA . THR C 1 45 ? -58.679 -2.223 -4.404 1.00 45.08 45 THR B CA 1
ATOM 3473 C C . THR C 1 45 ? -59.700 -2.256 -3.266 1.00 44.29 45 THR B C 1
ATOM 3474 O O . THR C 1 45 ? -60.836 -2.688 -3.459 1.00 45.23 45 THR B O 1
ATOM 3478 N N . ASN C 1 46 ? -59.289 -1.802 -2.087 1.00 43.67 46 ASN B N 1
ATOM 3479 C CA . ASN C 1 46 ? -60.168 -1.780 -0.927 1.00 45.07 46 ASN B CA 1
ATOM 3480 C C . ASN C 1 46 ? -61.400 -0.912 -1.209 1.00 43.73 46 ASN B C 1
ATOM 3481 O O . ASN C 1 46 ? -62.460 -1.087 -0.591 1.00 45.36 46 ASN B O 1
ATOM 3486 N N . TRP C 1 47 ? -61.252 0.013 -2.157 1.00 40.98 47 TRP B N 1
ATOM 3487 C CA . TRP C 1 47 ? -62.329 0.915 -2.542 1.00 38.19 47 TRP B CA 1
ATOM 3488 C C . TRP C 1 47 ? -63.269 0.207 -3.502 1.00 40.05 47 TRP B C 1
ATOM 3489 O O . TRP C 1 47 ? -64.493 0.253 -3.342 1.00 41.45 47 TRP B O 1
ATOM 3500 N N . SER C 1 48 ? -62.684 -0.459 -4.496 1.00 41.07 48 SER B N 1
ATOM 3501 C CA . SER C 1 48 ? -63.442 -1.183 -5.506 1.00 43.22 48 SER B CA 1
ATOM 3502 C C . SER C 1 48 ? -64.308 -2.273 -4.881 1.00 46.78 48 SER B C 1
ATOM 3503 O O . SER C 1 48 ? -65.086 -2.925 -5.571 1.00 47.95 48 SER B O 1
ATOM 3506 N N . LYS C 1 49 ? -64.142 -2.487 -3.576 1.00 50.32 49 LYS B N 1
ATOM 3507 C CA . LYS C 1 49 ? -64.981 -3.443 -2.852 1.00 56.16 49 LYS B CA 1
ATOM 3508 C C . LYS C 1 49 ? -66.288 -2.713 -2.507 1.00 59.07 49 LYS B C 1
ATOM 3509 O O . LYS C 1 49 ? -66.637 -2.534 -1.340 1.00 61.16 49 LYS B O 1
ATOM 3515 N N . ALA C 1 50 ? -66.999 -2.307 -3.555 1.00 61.22 50 ALA B N 1
ATOM 3516 C CA . ALA C 1 50 ? -68.257 -1.585 -3.424 1.00 62.92 50 ALA B CA 1
ATOM 3517 C C . ALA C 1 50 ? -69.159 -1.847 -4.630 1.00 64.40 50 ALA B C 1
ATOM 3518 O O . ALA C 1 50 ? -70.258 -1.309 -4.720 1.00 65.67 50 ALA B O 1
ATOM 3520 N N . GLY C 1 51 ? -68.680 -2.692 -5.543 1.00 65.57 51 GLY B N 1
ATOM 3521 C CA . GLY C 1 51 ? -69.453 -3.047 -6.734 1.00 66.05 51 GLY B CA 1
ATOM 3522 C C . GLY C 1 51 ? -69.328 -1.993 -7.810 1.00 63.50 51 GLY B C 1
ATOM 3523 O O . GLY C 1 51 ? -68.923 -2.280 -8.935 1.00 61.62 51 GLY B O 1
ATOM 3524 N N . LYS C 1 52 ? -69.688 -0.766 -7.457 1.00 62.72 52 LYS B N 1
ATOM 3525 C CA . LYS C 1 52 ? -69.605 0.352 -8.388 1.00 62.15 52 LYS B CA 1
ATOM 3526 C C . LYS C 1 52 ? -68.207 0.401 -9.001 1.00 60.06 52 LYS B C 1
ATOM 3527 O O . LYS C 1 52 ? -67.237 0.802 -8.347 1.00 59.35 52 LYS B O 1
ATOM 3533 N N . ALA C 1 53 ? -68.120 -0.009 -10.265 1.00 58.22 53 ALA B N 1
ATOM 3534 C CA . ALA C 1 53 ? -66.856 -0.033 -10.983 1.00 54.21 53 ALA B CA 1
ATOM 3535 C C . ALA C 1 53 ? -67.113 -0.255 -12.463 1.00 52.51 53 ALA B C 1
ATOM 3536 O O . ALA C 1 53 ? -67.418 -1.368 -12.890 1.00 54.29 53 ALA B O 1
ATOM 3538 N N . ALA C 1 54 ? -66.994 0.814 -13.239 1.00 48.40 54 ALA B N 1
ATOM 3539 C CA . ALA C 1 54 ? -67.212 0.724 -14.671 1.00 47.58 54 ALA B CA 1
ATOM 3540 C C . ALA C 1 54 ? -66.065 -0.024 -15.339 1.00 47.68 54 ALA B C 1
ATOM 3541 O O . ALA C 1 54 ? -66.106 -0.294 -16.540 1.00 47.89 54 ALA B O 1
ATOM 3543 N N . PHE C 1 55 ? -65.055 -0.380 -14.549 1.00 47.29 55 PHE B N 1
ATOM 3544 C CA . PHE C 1 55 ? -63.882 -1.094 -15.056 1.00 47.83 55 PHE B CA 1
ATOM 3545 C C . PHE C 1 55 ? -63.579 -2.342 -14.236 1.00 49.23 55 PHE B C 1
ATOM 3546 O O . PHE C 1 55 ? -64.357 -2.721 -13.352 1.00 50.81 55 PHE B O 1
ATOM 3554 N N . ASP C 1 56 ? -62.463 -2.990 -14.555 1.00 49.54 56 ASP B N 1
ATOM 3555 C CA . ASP C 1 56 ? -62.025 -4.178 -13.828 1.00 50.75 56 ASP B CA 1
ATOM 3556 C C . ASP C 1 56 ? -60.851 -3.808 -12.916 1.00 49.90 56 ASP B C 1
ATOM 3557 O O . ASP C 1 56 ? -60.031 -2.951 -13.258 1.00 48.53 56 ASP B O 1
ATOM 3562 N N . VAL C 1 57 ? -60.776 -4.457 -11.758 1.00 49.30 57 VAL B N 1
ATOM 3563 C CA . VAL C 1 57 ? -59.716 -4.173 -10.821 1.00 47.60 57 VAL B CA 1
ATOM 3564 C C . VAL C 1 57 ? -58.861 -5.391 -10.517 1.00 48.04 57 VAL B C 1
ATOM 3565 O O . VAL C 1 57 ? -59.339 -6.384 -9.968 1.00 49.34 57 VAL B O 1
ATOM 3569 N N . PHE C 1 58 ? -57.598 -5.308 -10.932 1.00 46.04 58 PHE B N 1
ATOM 3570 C CA . PHE C 1 58 ? -56.621 -6.351 -10.667 1.00 45.57 58 PHE B CA 1
ATOM 3571 C C . PHE C 1 58 ? -55.642 -5.775 -9.646 1.00 45.49 58 PHE B C 1
ATOM 3572 O O . PHE C 1 58 ? -55.067 -4.711 -9.879 1.00 45.71 58 PHE B O 1
ATOM 3580 N N . THR C 1 59 ? -55.453 -6.461 -8.520 1.00 46.34 59 THR B N 1
ATOM 3581 C CA . THR C 1 59 ? -54.502 -5.975 -7.522 1.00 46.04 59 THR B CA 1
ATOM 3582 C C . THR C 1 59 ? -53.115 -6.547 -7.804 1.00 47.63 59 THR B C 1
ATOM 3583 O O . THR C 1 59 ? -52.974 -7.686 -8.241 1.00 48.16 59 THR B O 1
ATOM 3587 N N . ALA C 1 60 ? -52.092 -5.741 -7.537 1.00 49.43 60 ALA B N 1
ATOM 3588 C CA . ALA C 1 60 ? -50.718 -6.131 -7.790 1.00 52.41 60 ALA B CA 1
ATOM 3589 C C . ALA C 1 60 ? -49.972 -6.500 -6.522 1.00 55.50 60 ALA B C 1
ATOM 3590 O O . ALA C 1 60 ? -50.069 -5.809 -5.503 1.00 54.46 60 ALA B O 1
ATOM 3592 N N . ALA C 1 61 ? -49.241 -7.611 -6.592 1.00 58.25 61 ALA B N 1
ATOM 3593 C CA . ALA C 1 61 ? -48.447 -8.092 -5.468 1.00 60.99 61 ALA B CA 1
ATOM 3594 C C . ALA C 1 61 ? -47.007 -7.582 -5.599 1.00 62.68 61 ALA B C 1
ATOM 3595 O O . ALA C 1 61 ? -46.406 -7.116 -4.627 1.00 63.75 61 ALA B O 1
ATOM 3597 N N . SER C 1 62 ? -46.465 -7.686 -6.810 1.00 62.27 62 SER B N 1
ATOM 3598 C CA . SER C 1 62 ? -45.113 -7.233 -7.089 1.00 63.45 62 SER B CA 1
ATOM 3599 C C . SER C 1 62 ? -45.016 -6.762 -8.539 1.00 62.61 62 SER B C 1
ATOM 3600 O O . SER C 1 62 ? -45.956 -6.930 -9.315 1.00 60.18 62 SER B O 1
ATOM 3603 N N . GLU C 1 63 ? -43.878 -6.165 -8.893 1.00 64.01 63 GLU B N 1
ATOM 3604 C CA . GLU C 1 63 ? -43.646 -5.683 -10.248 1.00 64.32 63 GLU B CA 1
ATOM 3605 C C . GLU C 1 63 ? -43.786 -6.786 -11.290 1.00 64.67 63 GLU B C 1
ATOM 3606 O O . GLU C 1 63 ? -43.930 -6.498 -12.474 1.00 64.36 63 GLU B O 1
ATOM 3612 N N . LYS C 1 64 ? -43.728 -8.043 -10.857 1.00 66.35 64 LYS B N 1
ATOM 3613 C CA . LYS C 1 64 ? -43.897 -9.169 -11.776 1.00 68.15 64 LYS B CA 1
ATOM 3614 C C . LYS C 1 64 ? -45.252 -9.062 -12.486 1.00 67.84 64 LYS B C 1
ATOM 3615 O O . LYS C 1 64 ? -45.386 -9.420 -13.657 1.00 68.53 64 LYS B O 1
ATOM 3621 N N . ASP C 1 65 ? -46.253 -8.564 -11.765 1.00 55.28 65 ASP B N 1
ATOM 3622 C CA . ASP C 1 65 ? -47.591 -8.381 -12.313 1.00 54.72 65 ASP B CA 1
ATOM 3623 C C . ASP C 1 65 ? -47.589 -7.236 -13.319 1.00 54.88 65 ASP B C 1
ATOM 3624 O O . ASP C 1 65 ? -48.167 -7.354 -14.397 1.00 54.69 65 ASP B O 1
ATOM 3629 N N . VAL C 1 66 ? -46.938 -6.133 -12.960 1.00 55.73 66 VAL B N 1
ATOM 3630 C CA . VAL C 1 66 ? -46.859 -4.973 -13.831 1.00 55.22 66 VAL B CA 1
ATOM 3631 C C . VAL C 1 66 ? -46.134 -5.303 -15.134 1.00 54.74 66 VAL B C 1
ATOM 3632 O O . VAL C 1 66 ? -46.592 -4.944 -16.217 1.00 54.05 66 VAL B O 1
ATOM 3636 N N . TYR C 1 67 ? -45.020 -6.020 -15.010 1.00 55.21 67 TYR B N 1
ATOM 3637 C CA . TYR C 1 67 ? -44.171 -6.347 -16.147 1.00 54.30 67 TYR B CA 1
ATOM 3638 C C . TYR C 1 67 ? -44.801 -7.232 -17.206 1.00 53.01 67 TYR B C 1
ATOM 3639 O O . TYR C 1 67 ? -44.370 -7.223 -18.358 1.00 52.05 67 TYR B O 1
ATOM 3648 N N . GLY C 1 68 ? -45.837 -7.977 -16.815 1.00 52.41 68 GLY B N 1
ATOM 3649 C CA . GLY C 1 68 ? -46.468 -8.901 -17.745 1.00 50.85 68 GLY B CA 1
ATOM 3650 C C . GLY C 1 68 ? -47.813 -8.489 -18.277 1.00 49.30 68 GLY B C 1
ATOM 3651 O O . GLY C 1 68 ? -48.516 -9.292 -18.880 1.00 47.29 68 GLY B O 1
ATOM 3652 N N . ILE C 1 69 ? -48.161 -7.220 -18.086 1.00 49.91 69 ILE B N 1
ATOM 3653 C CA . ILE C 1 69 ? -49.461 -6.701 -18.517 1.00 49.83 69 ILE B CA 1
ATOM 3654 C C . ILE C 1 69 ? -49.815 -6.940 -19.983 1.00 51.10 69 ILE B C 1
ATOM 3655 O O . ILE C 1 69 ? -50.891 -7.473 -20.294 1.00 50.89 69 ILE B O 1
ATOM 3660 N N . ARG C 1 70 ? -48.921 -6.543 -20.885 1.00 52.56 70 ARG B N 1
ATOM 3661 C CA . ARG C 1 70 ? -49.174 -6.715 -22.316 1.00 53.18 70 ARG B CA 1
ATOM 3662 C C . ARG C 1 70 ? -49.587 -8.140 -22.667 1.00 53.49 70 ARG B C 1
ATOM 3663 O O . ARG C 1 70 ? -50.213 -8.377 -23.700 1.00 52.82 70 ARG B O 1
ATOM 3671 N N . LYS C 1 71 ? -49.236 -9.082 -21.802 1.00 54.81 71 LYS B N 1
ATOM 3672 C CA . LYS C 1 71 ? -49.554 -10.485 -22.030 1.00 56.19 71 LYS B CA 1
ATOM 3673 C C . LYS C 1 71 ? -50.818 -10.945 -21.306 1.00 55.22 71 LYS B C 1
ATOM 3674 O O . LYS C 1 71 ? -51.478 -11.891 -21.743 1.00 54.61 71 LYS B O 1
ATOM 3680 N N . ASP C 1 72 ? -51.157 -10.270 -20.208 1.00 54.39 72 ASP B N 1
ATOM 3681 C CA . ASP C 1 72 ? -52.324 -10.649 -19.416 1.00 52.97 72 ASP B CA 1
ATOM 3682 C C . ASP C 1 72 ? -53.536 -9.783 -19.707 1.00 52.15 72 ASP B C 1
ATOM 3683 O O . ASP C 1 72 ? -54.574 -10.293 -20.133 1.00 52.53 72 ASP B O 1
ATOM 3688 N N . LEU C 1 73 ? -53.411 -8.479 -19.472 1.00 50.66 73 LEU B N 1
ATOM 3689 C CA . LEU C 1 73 ? -54.516 -7.544 -19.725 1.00 48.65 73 LEU B CA 1
ATOM 3690 C C . LEU C 1 73 ? -54.481 -7.077 -21.182 1.00 48.39 73 LEU B C 1
ATOM 3691 O O . LEU C 1 73 ? -54.705 -5.900 -21.468 1.00 49.38 73 LEU B O 1
ATOM 3696 N N . ALA C 1 74 ? -54.250 -8.012 -22.097 1.00 47.07 74 ALA B N 1
ATOM 3697 C CA . ALA C 1 74 ? -54.111 -7.678 -23.508 1.00 46.05 74 ALA B CA 1
ATOM 3698 C C . ALA C 1 74 ? -55.417 -7.599 -24.268 1.00 45.63 74 ALA B C 1
ATOM 3699 O O . ALA C 1 74 ? -55.493 -6.952 -25.320 1.00 45.49 74 ALA B O 1
ATOM 3701 N N . ASP C 1 75 ? -56.452 -8.230 -23.726 1.00 44.71 75 ASP B N 1
ATOM 3702 C CA . ASP C 1 75 ? -57.744 -8.251 -24.402 1.00 44.21 75 ASP B CA 1
ATOM 3703 C C . ASP C 1 75 ? -58.503 -6.953 -24.239 1.00 42.12 75 ASP B C 1
ATOM 3704 O O . ASP C 1 75 ? -59.506 -6.720 -24.915 1.00 41.44 75 ASP B O 1
ATOM 3709 N N . TYR C 1 76 ? -58.020 -6.099 -23.347 1.00 39.85 76 TYR B N 1
ATOM 3710 C CA . TYR C 1 76 ? -58.666 -4.815 -23.101 1.00 38.21 76 TYR B CA 1
ATOM 3711 C C . TYR C 1 76 ? -58.220 -3.756 -24.103 1.00 38.95 76 TYR B C 1
ATOM 3712 O O . TYR C 1 76 ? -57.133 -3.853 -24.679 1.00 38.45 76 TYR B O 1
ATOM 3721 N N . ASP C 1 77 ? -59.078 -2.770 -24.343 1.00 39.37 77 ASP B N 1
ATOM 3722 C CA . ASP C 1 77 ? -58.726 -1.658 -25.220 1.00 40.16 77 ASP B CA 1
ATOM 3723 C C . ASP C 1 77 ? -57.761 -0.735 -24.465 1.00 40.42 77 ASP B C 1
ATOM 3724 O O . ASP C 1 77 ? -57.038 0.059 -25.079 1.00 42.15 77 ASP B O 1
ATOM 3729 N N . PHE C 1 78 ? -57.748 -0.847 -23.139 1.00 39.18 78 PHE B N 1
ATOM 3730 C CA . PHE C 1 78 ? -56.864 -0.036 -22.316 1.00 37.75 78 PHE B CA 1
ATOM 3731 C C . PHE C 1 78 ? -56.514 -0.710 -21.000 1.00 35.51 78 PHE B C 1
ATOM 3732 O O . PHE C 1 78 ? -57.319 -1.460 -20.441 1.00 35.60 78 PHE B O 1
ATOM 3740 N N . ALA C 1 79 ? -55.293 -0.453 -20.531 1.00 32.40 79 ALA B N 1
ATOM 3741 C CA . ALA C 1 79 ? -54.802 -0.984 -19.262 1.00 30.08 79 ALA B CA 1
ATOM 3742 C C . ALA C 1 79 ? -54.128 0.180 -18.550 1.00 29.47 79 ALA B C 1
ATOM 3743 O O . ALA C 1 79 ? -53.209 0.787 -19.082 1.00 29.78 79 ALA B O 1
ATOM 3745 N N . ILE C 1 80 ? -54.577 0.470 -17.334 1.00 29.54 80 ILE B N 1
ATOM 3746 C CA . ILE C 1 80 ? -54.068 1.614 -16.581 1.00 30.61 80 ILE B CA 1
ATOM 3747 C C . ILE C 1 80 ? -53.504 1.187 -15.240 1.00 31.84 80 ILE B C 1
ATOM 3748 O O . ILE C 1 80 ? -53.961 0.195 -14.660 1.00 34.17 80 ILE B O 1
ATOM 3753 N N . VAL C 1 81 ? -52.506 1.920 -14.754 1.00 32.35 81 VAL B N 1
ATOM 3754 C CA . VAL C 1 81 ? -51.864 1.566 -13.507 1.00 33.91 81 VAL B CA 1
ATOM 3755 C C . VAL C 1 81 ? -51.910 2.664 -12.467 1.00 36.46 81 VAL B C 1
ATOM 3756 O O . VAL C 1 81 ? -51.691 3.828 -12.782 1.00 37.30 81 VAL B O 1
ATOM 3760 N N . ASP C 1 82 ? -52.244 2.282 -11.237 1.00 38.38 82 ASP B N 1
ATOM 3761 C CA . ASP C 1 82 ? -52.230 3.205 -10.108 1.00 41.68 82 ASP B CA 1
ATOM 3762 C C . ASP C 1 82 ? -50.754 3.257 -9.654 1.00 45.76 82 ASP B C 1
ATOM 3763 O O . ASP C 1 82 ? -50.082 2.233 -9.554 1.00 46.38 82 ASP B O 1
ATOM 3768 N N . GLY C 1 83 ? -50.265 4.461 -9.377 1.00 50.06 83 GLY B N 1
ATOM 3769 C CA . GLY C 1 83 ? -48.868 4.623 -8.999 1.00 54.87 83 GLY B CA 1
ATOM 3770 C C . GLY C 1 83 ? -48.592 4.413 -7.533 1.00 57.53 83 GLY B C 1
ATOM 3771 O O . GLY C 1 83 ? -49.434 4.718 -6.685 1.00 57.73 83 GLY B O 1
ATOM 3772 N N . ALA C 1 84 ? -47.419 3.871 -7.232 1.00 60.33 84 ALA B N 1
ATOM 3773 C CA . ALA C 1 84 ? -47.017 3.637 -5.852 1.00 64.18 84 ALA B CA 1
ATOM 3774 C C . ALA C 1 84 ? -46.371 4.897 -5.283 1.00 67.71 84 ALA B C 1
ATOM 3775 O O . ALA C 1 84 ? -45.532 5.518 -5.931 1.00 67.94 84 ALA B O 1
ATOM 3777 N N . GLY C 1 85 ? -46.784 5.270 -4.076 1.00 71.48 85 GLY B N 1
ATOM 3778 C CA . GLY C 1 85 ? -46.210 6.436 -3.438 1.00 76.58 85 GLY B CA 1
ATOM 3779 C C . GLY C 1 85 ? -44.820 6.169 -2.877 1.00 80.34 85 GLY B C 1
ATOM 3780 O O . GLY C 1 85 ? -43.989 7.073 -2.795 1.00 81.16 85 GLY B O 1
ATOM 3781 N N . SER C 1 86 ? -44.551 4.914 -2.540 1.00 82.87 86 SER B N 1
ATOM 3782 C CA . SER C 1 86 ? -43.284 4.559 -1.928 1.00 86.68 86 SER B CA 1
ATOM 3783 C C . SER C 1 86 ? -42.356 3.690 -2.746 1.00 86.56 86 SER B C 1
ATOM 3784 O O . SER C 1 86 ? -41.141 3.893 -2.725 1.00 87.81 86 SER B O 1
ATOM 3787 N N . LEU C 1 87 ? -42.918 2.744 -3.495 1.00 84.89 87 LEU B N 1
ATOM 3788 C CA . LEU C 1 87 ? -42.078 1.824 -4.264 1.00 83.99 87 LEU B CA 1
ATOM 3789 C C . LEU C 1 87 ? -41.504 2.487 -5.497 1.00 83.92 87 LEU B C 1
ATOM 3790 O O . LEU C 1 87 ? -42.130 2.483 -6.556 1.00 82.82 87 LEU B O 1
ATOM 3795 N N . SER C 1 88 ? -40.309 3.062 -5.358 1.00 84.89 88 SER B N 1
ATOM 3796 C CA . SER C 1 88 ? -39.651 3.747 -6.467 1.00 84.03 88 SER B CA 1
ATOM 3797 C C . SER C 1 88 ? -39.183 2.779 -7.554 1.00 81.30 88 SER B C 1
ATOM 3798 O O . SER C 1 88 ? -38.578 3.195 -8.545 1.00 81.34 88 SER B O 1
ATOM 3801 N N . VAL C 1 89 ? -39.438 1.487 -7.344 1.00 77.76 89 VAL B N 1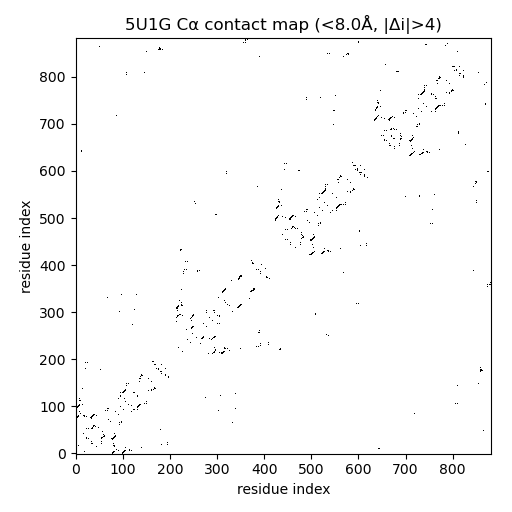
ATOM 3802 C CA . VAL C 1 89 ? -39.107 0.473 -8.338 1.00 74.64 89 VAL B CA 1
ATOM 3803 C C . VAL C 1 89 ? -40.265 0.363 -9.333 1.00 72.51 89 VAL B C 1
ATOM 3804 O O . VAL C 1 89 ? -40.068 0.015 -10.499 1.00 71.84 89 VAL B O 1
ATOM 3808 N N . ILE C 1 90 ? -41.471 0.658 -8.858 1.00 70.88 90 ILE B N 1
ATOM 3809 C CA . ILE C 1 90 ? -42.669 0.598 -9.690 1.00 67.51 90 ILE B CA 1
ATOM 3810 C C . ILE C 1 90 ? -42.624 1.646 -10.791 1.00 65.72 90 ILE B C 1
ATOM 3811 O O . ILE C 1 90 ? -43.072 1.397 -11.908 1.00 65.09 90 ILE B O 1
ATOM 3816 N N . THR C 1 91 ? -42.108 2.822 -10.463 1.00 64.45 91 THR B N 1
ATOM 3817 C CA . THR C 1 91 ? -42.009 3.895 -11.442 1.00 61.95 91 THR B CA 1
ATOM 3818 C C . THR C 1 91 ? -41.392 3.366 -12.736 1.00 60.06 91 THR B C 1
ATOM 3819 O O . THR C 1 91 ? -41.916 3.593 -13.825 1.00 57.62 91 THR B O 1
ATOM 3823 N N . SER C 1 92 ? -40.283 2.648 -12.608 1.00 59.91 92 SER B N 1
ATOM 3824 C CA . SER C 1 92 ? -39.589 2.091 -13.767 1.00 59.18 92 SER B CA 1
ATOM 3825 C C . SER C 1 92 ? -40.279 0.839 -14.299 1.00 56.46 92 SER B C 1
ATOM 3826 O O . SER C 1 92 ? -40.239 0.566 -15.503 1.00 56.42 92 SER B O 1
ATOM 3829 N N . ALA C 1 93 ? -40.882 0.063 -13.405 1.00 54.03 93 ALA B N 1
ATOM 3830 C CA . ALA C 1 93 ? -41.611 -1.125 -13.828 1.00 50.92 93 ALA B CA 1
ATOM 3831 C C . ALA C 1 93 ? -42.721 -0.672 -14.766 1.00 49.07 93 ALA B C 1
ATOM 3832 O O . ALA C 1 93 ? -43.093 -1.384 -15.692 1.00 47.17 93 ALA B O 1
ATOM 3834 N N . ALA C 1 94 ? -43.215 0.538 -14.527 1.00 49.84 94 ALA B N 1
ATOM 3835 C CA . ALA C 1 94 ? -44.292 1.121 -15.307 1.00 48.52 94 ALA B CA 1
ATOM 3836 C C . ALA C 1 94 ? -43.819 1.633 -16.660 1.00 47.79 94 ALA B C 1
ATOM 3837 O O . ALA C 1 94 ? -44.142 1.048 -17.696 1.00 46.92 94 ALA B O 1
ATOM 3839 N N . VAL C 1 95 ? -43.031 2.705 -16.643 1.00 47.25 95 VAL B N 1
ATOM 3840 C CA . VAL C 1 95 ? -42.555 3.313 -17.877 1.00 47.00 95 VAL B CA 1
ATOM 3841 C C . VAL C 1 95 ? -42.045 2.278 -18.872 1.00 46.93 95 VAL B C 1
ATOM 3842 O O . VAL C 1 95 ? -42.215 2.431 -20.086 1.00 46.76 95 VAL B O 1
ATOM 3846 N N . MET C 1 96 ? -41.422 1.222 -18.354 1.00 47.11 96 MET B N 1
ATOM 3847 C CA . MET C 1 96 ? -40.861 0.176 -19.196 1.00 46.66 96 MET B CA 1
ATOM 3848 C C . MET C 1 96 ? -41.944 -0.469 -20.063 1.00 45.39 96 MET B C 1
ATOM 3849 O O . MET C 1 96 ? -41.773 -0.614 -21.275 1.00 45.95 96 MET B O 1
ATOM 3854 N N . VAL C 1 97 ? -43.059 -0.847 -19.441 1.00 44.20 97 VAL B N 1
ATOM 3855 C CA . VAL C 1 97 ? -44.167 -1.461 -20.163 1.00 43.03 97 VAL B CA 1
ATOM 3856 C C . VAL C 1 97 ? -45.334 -0.499 -20.385 1.00 42.51 97 VAL B C 1
ATOM 3857 O O . VAL C 1 97 ? -46.480 -0.922 -20.494 1.00 41.15 97 VAL B O 1
ATOM 3861 N N . SER C 1 98 ? -45.050 0.794 -20.456 1.00 43.91 98 SER B N 1
ATOM 3862 C CA . SER C 1 98 ? -46.115 1.772 -20.657 1.00 44.21 98 SER B CA 1
ATOM 3863 C C . SER C 1 98 ? -46.082 2.402 -22.040 1.00 43.17 98 SER B C 1
ATOM 3864 O O . SER C 1 98 ? -45.061 2.336 -22.746 1.00 43.04 98 SER B O 1
ATOM 3867 N N . ASP C 1 99 ? -47.208 2.999 -22.425 1.00 41.09 99 ASP B N 1
ATOM 3868 C CA . ASP C 1 99 ? -47.325 3.655 -23.718 1.00 38.57 99 ASP B CA 1
ATOM 3869 C C . ASP C 1 99 ? -47.586 5.150 -23.506 1.00 37.69 99 ASP B C 1
ATOM 3870 O O . ASP C 1 99 ? -47.298 5.968 -24.374 1.00 38.28 99 ASP B O 1
ATOM 3875 N N . LEU C 1 100 ? -48.120 5.488 -22.336 1.00 36.76 100 LEU B N 1
ATOM 3876 C CA . LEU C 1 100 ? -48.452 6.864 -21.999 1.00 37.44 100 LEU B CA 1
ATOM 3877 C C . LEU C 1 100 ? -48.406 7.041 -20.489 1.00 38.48 100 LEU B C 1
ATOM 3878 O O . LEU C 1 100 ? -49.093 6.325 -19.764 1.00 38.54 100 LEU B O 1
ATOM 3883 N N . VAL C 1 101 ? -47.602 7.991 -20.013 1.00 39.47 101 VAL B N 1
ATOM 3884 C CA . VAL C 1 101 ? -47.487 8.224 -18.581 1.00 40.38 101 VAL B CA 1
ATOM 3885 C C . VAL C 1 101 ? -47.936 9.623 -18.193 1.00 40.76 101 VAL B C 1
ATOM 3886 O O . VAL C 1 101 ? -47.370 10.616 -18.629 1.00 41.12 101 VAL B O 1
ATOM 3890 N N . ILE C 1 102 ? -48.979 9.678 -17.377 1.00 40.30 102 ILE B N 1
ATOM 3891 C CA . ILE C 1 102 ? -49.541 10.927 -16.885 1.00 40.75 102 ILE B CA 1
ATOM 3892 C C . ILE C 1 102 ? -48.942 11.208 -15.504 1.00 42.87 102 ILE B C 1
ATOM 3893 O O . ILE C 1 102 ? -48.910 10.326 -14.643 1.00 41.73 102 ILE B O 1
ATOM 3898 N N . ILE C 1 103 ? -48.481 12.443 -15.301 1.00 44.68 103 ILE B N 1
ATOM 3899 C CA . ILE C 1 103 ? -47.851 12.832 -14.043 1.00 45.97 103 ILE B CA 1
ATOM 3900 C C . ILE C 1 103 ? -48.678 13.861 -13.300 1.00 46.77 103 ILE B C 1
ATOM 3901 O O . ILE C 1 103 ? -48.587 15.052 -13.573 1.00 46.98 103 ILE B O 1
ATOM 3906 N N . PRO C 1 104 ? -49.511 13.411 -12.349 1.00 48.34 104 PRO B N 1
ATOM 3907 C CA . PRO C 1 104 ? -50.389 14.258 -11.525 1.00 51.57 104 PRO B CA 1
ATOM 3908 C C . PRO C 1 104 ? -49.645 15.089 -10.484 1.00 55.37 104 PRO B C 1
ATOM 3909 O O . PRO C 1 104 ? -49.030 14.523 -9.583 1.00 56.88 104 PRO B O 1
ATOM 3913 N N . VAL C 1 105 ? -49.763 16.419 -10.567 1.00 57.45 105 VAL B N 1
ATOM 3914 C CA . VAL C 1 105 ? -49.073 17.321 -9.652 1.00 59.54 105 VAL B CA 1
ATOM 3915 C C . VAL C 1 105 ? -50.018 18.365 -9.076 1.00 60.61 105 VAL B C 1
ATOM 3916 O O . VAL C 1 105 ? -50.897 18.855 -9.773 1.00 59.13 105 VAL B O 1
ATOM 3920 N N . THR C 1 106 ? -49.835 18.696 -7.800 1.00 64.26 106 THR B N 1
ATOM 3921 C CA . THR C 1 106 ? -50.680 19.686 -7.145 1.00 68.43 106 THR B CA 1
ATOM 3922 C C . THR C 1 106 ? -49.959 21.027 -7.085 1.00 72.52 106 THR B C 1
ATOM 3923 O O . THR C 1 106 ? -48.733 21.081 -6.985 1.00 74.26 106 THR B O 1
ATOM 3927 N N . PRO C 1 107 ? -50.721 22.136 -7.130 1.00 65.01 107 PRO B N 1
ATOM 3928 C CA . PRO C 1 107 ? -50.152 23.480 -7.073 1.00 68.89 107 PRO B CA 1
ATOM 3929 C C . PRO C 1 107 ? -49.037 23.660 -6.066 1.00 71.75 107 PRO B C 1
ATOM 3930 O O . PRO C 1 107 ? -48.050 24.353 -6.342 1.00 74.93 107 PRO B O 1
ATOM 3934 N N . SER C 1 108 ? -49.187 23.045 -4.893 1.00 72.10 108 SER B N 1
ATOM 3935 C CA . SER C 1 108 ? -48.178 23.182 -3.842 1.00 73.64 108 SER B CA 1
ATOM 3936 C C . SER C 1 108 ? -46.801 22.768 -4.335 1.00 74.04 108 SER B C 1
ATOM 3937 O O . SER C 1 108 ? -46.648 21.746 -4.994 1.00 71.46 108 SER B O 1
ATOM 3940 N N . PRO C 1 109 ? -45.777 23.573 -4.012 1.00 76.65 109 PRO B N 1
ATOM 3941 C CA . PRO C 1 109 ? -44.371 23.373 -4.368 1.00 79.08 109 PRO B CA 1
ATOM 3942 C C . PRO C 1 109 ? -43.748 22.096 -3.841 1.00 79.11 109 PRO B C 1
ATOM 3943 O O . PRO C 1 109 ? -43.075 21.371 -4.580 1.00 78.48 109 PRO B O 1
ATOM 3947 N N . LEU C 1 110 ? -43.951 21.838 -2.554 1.00 80.25 110 LEU B N 1
ATOM 3948 C CA . LEU C 1 110 ? -43.375 20.657 -1.922 1.00 80.59 110 LEU B CA 1
ATOM 3949 C C . LEU C 1 110 ? -43.748 19.386 -2.677 1.00 80.20 110 LEU B C 1
ATOM 3950 O O . LEU C 1 110 ? -43.030 18.381 -2.619 1.00 79.91 110 LEU B O 1
ATOM 3955 N N . ASP C 1 111 ? -44.854 19.453 -3.410 1.00 80.10 111 ASP B N 1
ATOM 3956 C CA . ASP C 1 111 ? -45.368 18.303 -4.135 1.00 78.82 111 ASP B CA 1
ATOM 3957 C C . ASP C 1 111 ? -44.626 17.968 -5.416 1.00 79.05 111 ASP B C 1
ATOM 3958 O O . ASP C 1 111 ? -44.314 16.806 -5.674 1.00 77.49 111 ASP B O 1
ATOM 3963 N N . PHE C 1 112 ? -44.316 18.992 -6.204 1.00 81.32 112 PHE B N 1
ATOM 3964 C CA . PHE C 1 112 ? -43.663 18.795 -7.501 1.00 81.84 112 PHE B CA 1
ATOM 3965 C C . PHE C 1 112 ? -42.308 18.124 -7.445 1.00 81.32 112 PHE B C 1
ATOM 3966 O O . PHE C 1 112 ? -41.775 17.694 -8.469 1.00 80.61 112 PHE B O 1
ATOM 3974 N N . SER C 1 113 ? -41.740 18.051 -6.253 1.00 81.68 113 SER B N 1
ATOM 3975 C CA . SER C 1 113 ? -40.430 17.450 -6.075 1.00 81.64 113 SER B CA 1
ATOM 3976 C C . SER C 1 113 ? -40.228 16.148 -6.845 1.00 79.75 113 SER B C 1
ATOM 3977 O O . SER C 1 113 ? -39.246 15.994 -7.571 1.00 78.59 113 SER B O 1
ATOM 3980 N N . ALA C 1 114 ? -41.175 15.221 -6.696 1.00 78.58 114 ALA B N 1
ATOM 3981 C CA . ALA C 1 114 ? -41.060 13.910 -7.334 1.00 76.02 114 ALA B CA 1
ATOM 3982 C C . ALA C 1 114 ? -41.389 13.917 -8.810 1.00 75.19 114 ALA B C 1
ATOM 3983 O O . ALA C 1 114 ? -41.136 12.936 -9.507 1.00 73.33 114 ALA B O 1
ATOM 3985 N N . ALA C 1 115 ? -41.964 15.021 -9.285 1.00 75.43 115 ALA B N 1
ATOM 3986 C CA . ALA C 1 115 ? -42.299 15.147 -10.700 1.00 74.09 115 ALA B CA 1
ATOM 3987 C C . ALA C 1 115 ? -41.063 14.842 -11.552 1.00 73.12 115 ALA B C 1
ATOM 3988 O O . ALA C 1 115 ? -41.068 13.899 -12.348 1.00 72.23 115 ALA B O 1
ATOM 3990 N N . GLY C 1 116 ? -40.014 15.642 -11.371 1.00 72.60 116 GLY B N 1
ATOM 3991 C CA . GLY C 1 116 ? -38.785 15.439 -12.118 1.00 69.54 116 GLY B CA 1
ATOM 3992 C C . GLY C 1 116 ? -38.258 14.018 -12.043 1.00 64.74 116 GLY B C 1
ATOM 3993 O O . GLY C 1 116 ? -37.697 13.510 -13.010 1.00 62.41 116 GLY B O 1
ATOM 3994 N N . SER C 1 117 ? -38.457 13.372 -10.898 1.00 62.08 117 SER B N 1
ATOM 3995 C CA . SER C 1 117 ? -37.972 12.012 -10.688 1.00 59.84 117 SER B CA 1
ATOM 3996 C C . SER C 1 117 ? -38.435 11.057 -11.773 1.00 57.68 117 SER B C 1
ATOM 3997 O O . SER C 1 117 ? -37.643 10.297 -12.326 1.00 56.13 117 SER B O 1
ATOM 4000 N N . VAL C 1 118 ? -39.727 11.076 -12.063 1.00 56.73 118 VAL B N 1
ATOM 4001 C CA . VAL C 1 118 ? -40.278 10.218 -13.110 1.00 54.56 118 VAL B CA 1
ATOM 4002 C C . VAL C 1 118 ? -39.713 10.686 -14.448 1.00 55.21 118 VAL B C 1
ATOM 4003 O O . VAL C 1 118 ? -39.222 9.880 -15.242 1.00 54.22 118 VAL B O 1
ATOM 4007 N N . VAL C 1 119 ? -39.787 11.991 -14.682 1.00 69.01 119 VAL B N 1
ATOM 4008 C CA . VAL C 1 119 ? -39.289 12.591 -15.901 1.00 69.23 119 VAL B CA 1
ATOM 4009 C C . VAL C 1 119 ? -37.979 11.969 -16.367 1.00 71.00 119 VAL B C 1
ATOM 4010 O O . VAL C 1 119 ? -37.826 11.625 -17.535 1.00 70.73 119 VAL B O 1
ATOM 4014 N N . THR C 1 120 ? -37.043 11.811 -15.435 1.00 72.64 120 THR B N 1
ATOM 4015 C CA . THR C 1 120 ? -35.715 11.307 -15.781 1.00 73.53 120 THR B CA 1
ATOM 4016 C C . THR C 1 120 ? -35.756 9.904 -16.351 1.00 71.74 120 THR B C 1
ATOM 4017 O O . THR C 1 120 ? -35.080 9.609 -17.338 1.00 7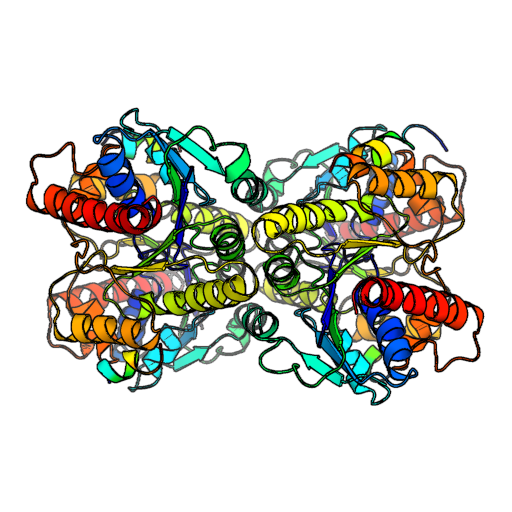2.02 120 THR B O 1
ATOM 4021 N N . VAL C 1 121 ? -36.566 9.045 -15.744 1.00 69.00 121 VAL B N 1
ATOM 4022 C CA . VAL C 1 121 ? -36.730 7.674 -16.219 1.00 66.90 121 VAL B CA 1
ATOM 4023 C C . VAL C 1 121 ? -37.238 7.603 -17.666 1.00 66.64 121 VAL B C 1
ATOM 4024 O O . VAL C 1 121 ? -36.744 6.804 -18.453 1.00 67.69 121 VAL B O 1
ATOM 4028 N N . LEU C 1 122 ? -38.228 8.424 -18.014 1.00 65.62 122 LEU B N 1
ATOM 4029 C CA . LEU C 1 122 ? -38.783 8.392 -19.373 1.00 64.75 122 LEU B CA 1
ATOM 4030 C C . LEU C 1 122 ? -37.697 8.656 -20.399 1.00 67.67 122 LEU B C 1
ATOM 4031 O O . LEU C 1 122 ? -37.676 8.054 -21.473 1.00 68.08 122 LEU B O 1
ATOM 4036 N N . GLU C 1 123 ? -36.810 9.585 -20.065 1.00 70.70 123 GLU B N 1
ATOM 4037 C CA . GLU C 1 123 ? -35.691 9.942 -20.925 1.00 73.56 123 GLU B CA 1
ATOM 4038 C C . GLU C 1 123 ? -34.772 8.735 -21.064 1.00 75.75 123 GLU B C 1
ATOM 4039 O O . GLU C 1 123 ? -34.148 8.535 -22.106 1.00 78.17 123 GLU B O 1
ATOM 4045 N N . ALA C 1 124 ? -34.693 7.940 -20.001 1.00 76.69 124 ALA B N 1
ATOM 4046 C CA . ALA C 1 124 ? -33.880 6.723 -19.997 1.00 79.00 124 ALA B CA 1
ATOM 4047 C C . ALA C 1 124 ? -34.534 5.658 -20.885 1.00 78.46 124 ALA B C 1
ATOM 4048 O O . ALA C 1 124 ? -33.853 4.814 -21.460 1.00 80.29 124 ALA B O 1
ATOM 4050 N N . GLN C 1 125 ? -35.856 5.711 -20.991 1.00 76.84 125 GLN B N 1
ATOM 4051 C CA . GLN C 1 125 ? -36.602 4.771 -21.816 1.00 75.95 125 GLN B CA 1
ATOM 4052 C C . GLN C 1 125 ? -36.419 5.110 -23.293 1.00 77.09 125 GLN B C 1
ATOM 4053 O O . GLN C 1 125 ? -36.508 4.233 -24.153 1.00 77.98 125 GLN B O 1
ATOM 4059 N N . ALA C 1 126 ? -36.164 6.385 -23.575 1.00 76.98 126 ALA B N 1
ATOM 4060 C CA . ALA C 1 126 ? -35.984 6.860 -24.939 1.00 77.77 126 ALA B CA 1
ATOM 4061 C C . ALA C 1 126 ? -34.934 6.076 -25.730 1.00 79.88 126 ALA B C 1
ATOM 4062 O O . ALA C 1 126 ? -35.066 5.898 -26.942 1.00 79.79 126 ALA B O 1
ATOM 4064 N N . TYR C 1 127 ? -33.905 5.594 -25.041 1.00 81.52 127 TYR B N 1
ATOM 4065 C CA . TYR C 1 127 ? -32.825 4.858 -25.695 1.00 85.28 127 TYR B CA 1
ATOM 4066 C C . TYR C 1 127 ? -33.298 3.545 -26.309 1.00 84.69 127 TYR B C 1
ATOM 4067 O O . TYR C 1 127 ? -32.587 2.915 -27.092 1.00 86.65 127 TYR B O 1
ATOM 4076 N N . SER C 1 128 ? -34.515 3.147 -25.958 1.00 82.68 128 SER B N 1
ATOM 4077 C CA . SER C 1 128 ? -35.106 1.901 -26.446 1.00 81.87 128 SER B CA 1
ATOM 4078 C C . SER C 1 128 ? -36.413 2.188 -27.178 1.00 81.07 128 SER B C 1
ATOM 4079 O O . SER C 1 128 ? -36.549 1.874 -28.363 1.00 83.14 128 SER B O 1
ATOM 4082 N N . ARG C 1 129 ? -37.379 2.764 -26.466 1.00 78.42 129 ARG B N 1
ATOM 4083 C CA . ARG C 1 129 ? -38.657 3.145 -27.070 1.00 75.41 129 ARG B CA 1
ATOM 4084 C C . ARG C 1 129 ? -39.202 4.380 -26.359 1.00 72.32 129 ARG B C 1
ATOM 4085 O O . ARG C 1 129 ? -39.405 4.365 -25.148 1.00 70.53 129 ARG B O 1
ATOM 4093 N N . LYS C 1 130 ? -39.444 5.444 -27.117 1.00 70.89 130 LYS B N 1
ATOM 4094 C CA . LYS C 1 130 ? -39.947 6.671 -26.537 1.00 68.07 130 LYS B CA 1
ATOM 4095 C C . LYS C 1 130 ? -41.366 6.528 -26.004 1.00 65.27 130 LYS B C 1
ATOM 4096 O O . LYS C 1 130 ? -42.326 6.470 -26.776 1.00 64.12 130 LYS B O 1
ATOM 4102 N N . VAL C 1 131 ? -41.496 6.446 -24.683 1.00 63.48 131 VAL B N 1
ATOM 4103 C CA . VAL C 1 131 ? -42.812 6.364 -24.043 1.00 60.73 131 VAL B CA 1
ATOM 4104 C C . VAL C 1 131 ? -43.324 7.795 -23.800 1.00 60.53 131 VAL B C 1
ATOM 4105 O O . VAL C 1 131 ? -42.972 8.441 -22.809 1.00 60.40 131 VAL B O 1
ATOM 4109 N N . GLU C 1 132 ? -44.168 8.268 -24.713 1.00 60.62 132 GLU B N 1
ATOM 4110 C CA . GLU C 1 132 ? -44.724 9.615 -24.645 1.00 61.48 132 GLU B CA 1
ATOM 4111 C C . GLU C 1 132 ? -45.340 9.876 -23.283 1.00 59.88 132 GLU B C 1
ATOM 4112 O O . GLU C 1 132 ? -45.818 8.954 -22.631 1.00 58.46 132 GLU B O 1
ATOM 4118 N N . ALA C 1 133 ? -45.338 11.132 -22.852 1.00 59.97 133 ALA B N 1
ATOM 4119 C CA . ALA C 1 133 ? -45.890 11.473 -21.547 1.00 58.56 133 ALA B CA 1
ATOM 4120 C C . ALA C 1 133 ? -46.408 12.904 -21.450 1.00 58.15 133 ALA B C 1
ATOM 4121 O O . ALA C 1 133 ? -46.068 13.764 -22.264 1.00 59.88 133 ALA B O 1
ATOM 4123 N N . ARG C 1 134 ? -47.243 13.136 -20.441 1.00 56.02 134 ARG B N 1
ATOM 4124 C CA . ARG C 1 134 ? -47.831 14.441 -20.190 1.00 56.10 134 ARG B CA 1
ATOM 4125 C C . ARG C 1 134 ? -47.901 14.699 -18.689 1.00 55.78 134 ARG B C 1
ATOM 4126 O O . ARG C 1 134 ? -47.710 13.794 -17.882 1.00 54.13 134 ARG B O 1
ATOM 4134 N N . PHE C 1 135 ? -48.151 15.953 -18.332 1.00 57.07 135 PHE B N 1
ATOM 4135 C CA . PHE C 1 135 ? -48.330 16.335 -16.938 1.00 57.40 135 PHE B CA 1
ATOM 4136 C C . PHE C 1 135 ? -49.832 16.560 -16.723 1.00 56.29 135 PHE B C 1
ATOM 4137 O O . PHE C 1 135 ? -50.585 16.704 -17.680 1.00 55.91 135 PHE B O 1
ATOM 4145 N N . LEU C 1 136 ? -50.256 16.595 -15.467 1.00 55.98 136 LEU B N 1
ATOM 4146 C CA . LEU C 1 136 ? -51.666 16.772 -15.148 1.00 54.99 136 LEU B CA 1
ATOM 4147 C C . LEU C 1 136 ? -51.853 17.481 -13.816 1.00 54.95 136 LEU B C 1
ATOM 4148 O O . LEU C 1 136 ? -51.567 16.933 -12.754 1.00 54.38 136 LEU B O 1
ATOM 4153 N N . ILE C 1 137 ? -52.320 18.716 -13.887 1.00 55.25 137 ILE B N 1
ATOM 4154 C CA . ILE C 1 137 ? -52.559 19.504 -12.692 1.00 56.01 137 ILE B CA 1
ATOM 4155 C C . ILE C 1 137 ? -53.830 18.986 -12.035 1.00 56.17 137 ILE B C 1
ATOM 4156 O O . ILE C 1 137 ? -54.863 18.854 -12.684 1.00 56.05 137 ILE B O 1
ATOM 4161 N N . THR C 1 138 ? -53.744 18.684 -10.747 1.00 57.11 138 THR B N 1
ATOM 4162 C CA . THR C 1 138 ? -54.888 18.164 -10.000 1.00 57.59 138 THR B CA 1
ATOM 4163 C C . THR C 1 138 ? -55.059 18.946 -8.702 1.00 58.81 138 THR B C 1
ATOM 4164 O O . THR C 1 138 ? -54.154 19.663 -8.280 1.00 60.15 138 THR B O 1
ATOM 4168 N N . ARG C 1 139 ? -56.224 18.812 -8.080 1.00 58.98 139 ARG B N 1
ATOM 4169 C CA . ARG C 1 139 ? -56.522 19.508 -6.831 1.00 60.02 139 ARG B CA 1
ATOM 4170 C C . ARG C 1 139 ? -56.344 21.012 -7.023 1.00 61.83 139 ARG B C 1
ATOM 4171 O O . ARG C 1 139 ? -56.202 21.766 -6.062 1.00 63.85 139 ARG B O 1
ATOM 4179 N N . LYS C 1 140 ? -56.369 21.428 -8.279 1.00 62.24 140 LYS B N 1
ATOM 4180 C CA . LYS C 1 140 ? -56.189 22.807 -8.643 1.00 65.99 140 LYS B CA 1
ATOM 4181 C C . LYS C 1 140 ? -57.170 23.750 -7.969 1.00 70.25 140 LYS B C 1
ATOM 4182 O O . LYS C 1 140 ? -58.385 23.571 -8.058 1.00 70.00 140 LYS B O 1
ATOM 4188 N N . ILE C 1 141 ? -56.630 24.737 -7.263 1.00 74.90 141 ILE B N 1
ATOM 4189 C CA . ILE C 1 141 ? -57.440 25.763 -6.618 1.00 78.08 141 ILE B CA 1
ATOM 4190 C C . ILE C 1 141 ? -57.032 27.099 -7.240 1.00 79.69 141 ILE B C 1
ATOM 4191 O O . ILE C 1 141 ? -56.196 27.132 -8.143 1.00 78.45 141 ILE B O 1
ATOM 4196 N N . GLU C 1 142 ? -57.616 28.194 -6.768 1.00 82.88 142 GLU B N 1
ATOM 4197 C CA . GLU C 1 142 ? -57.273 29.485 -7.334 1.00 85.96 142 GLU B CA 1
ATOM 4198 C C . GLU C 1 142 ? -56.225 30.249 -6.554 1.00 88.65 142 GLU B C 1
ATOM 4199 O O . GLU C 1 142 ? -56.482 30.783 -5.476 1.00 89.81 142 GLU B O 1
ATOM 4205 N N . MET C 1 143 ? -55.018 30.249 -7.106 1.00 89.79 143 MET B N 1
ATOM 4206 C CA . MET C 1 143 ? -53.883 30.971 -6.535 1.00 92.56 143 MET B CA 1
ATOM 4207 C C . MET C 1 143 ? -52.918 31.257 -7.679 1.00 92.14 143 MET B C 1
ATOM 4208 O O . MET C 1 143 ? -51.879 30.622 -7.784 1.00 91.28 143 MET B O 1
ATOM 4213 N N . ALA C 1 144 ? -53.266 32.216 -8.533 1.00 93.06 144 ALA B N 1
ATOM 4214 C CA . ALA C 1 144 ? -52.439 32.545 -9.689 1.00 92.76 144 ALA B CA 1
ATOM 4215 C C . ALA C 1 144 ? -50.974 32.644 -9.339 1.00 93.53 144 ALA B C 1
ATOM 4216 O O . ALA C 1 144 ? -50.116 32.203 -10.100 1.00 92.44 144 ALA B O 1
ATOM 4218 N N . THR C 1 145 ? -50.686 33.240 -8.188 1.00 95.21 145 THR B N 1
ATOM 4219 C CA . THR C 1 145 ? -49.306 33.381 -7.734 1.00 95.32 145 THR B CA 1
ATOM 4220 C C . THR C 1 145 ? -48.626 32.008 -7.655 1.00 92.39 145 THR B C 1
ATOM 4221 O O . THR C 1 145 ? -47.468 31.855 -8.036 1.00 90.92 145 THR B O 1
ATOM 4225 N N . MET C 1 146 ? -49.359 31.020 -7.152 1.00 90.74 146 MET B N 1
ATOM 4226 C CA . MET C 1 146 ? -48.866 29.653 -7.040 1.00 88.71 146 MET B CA 1
ATOM 4227 C C . MET C 1 146 ? -48.956 28.896 -8.374 1.00 87.31 146 MET B C 1
ATOM 4228 O O . MET C 1 146 ? -48.015 28.217 -8.777 1.00 86.82 146 MET B O 1
ATOM 4233 N N . LEU C 1 147 ? -50.100 29.005 -9.043 1.00 87.58 147 LEU B N 1
ATOM 4234 C CA . LEU C 1 147 ? -50.334 28.333 -10.324 1.00 86.22 147 LEU B CA 1
ATOM 4235 C C . LEU C 1 147 ? -49.327 28.757 -11.377 1.00 87.36 147 LEU B C 1
ATOM 4236 O O . LEU C 1 147 ? -48.936 27.961 -12.231 1.00 85.01 147 LEU B O 1
ATOM 4241 N N . ASN C 1 148 ? -48.932 30.027 -11.329 1.00 90.15 148 ASN B N 1
ATOM 4242 C CA . ASN C 1 148 ? -47.941 30.537 -12.264 1.00 91.74 148 ASN B CA 1
ATOM 4243 C C . ASN C 1 148 ? -46.616 29.812 -12.002 1.00 91.02 148 ASN B C 1
ATOM 4244 O O . ASN C 1 148 ? -45.846 29.541 -12.927 1.00 90.33 148 ASN B O 1
ATOM 4249 N N . VAL C 1 149 ? -46.362 29.510 -10.732 1.00 90.47 149 VAL B N 1
ATOM 4250 C CA . VAL C 1 149 ? -45.163 28.781 -10.331 1.00 89.65 149 VAL B CA 1
ATOM 4251 C C . VAL C 1 149 ? -45.140 27.391 -10.978 1.00 87.01 149 VAL B C 1
ATOM 4252 O O . VAL C 1 149 ? -44.245 27.097 -11.765 1.00 87.64 149 VAL B O 1
ATOM 4256 N N . LEU C 1 150 ? -46.108 26.540 -10.632 1.00 84.31 150 LEU B N 1
ATOM 4257 C CA . LEU C 1 150 ? -46.195 25.193 -11.200 1.00 81.45 150 LEU B CA 1
ATOM 4258 C C . LEU C 1 150 ? -46.210 25.260 -12.724 1.00 82.04 150 LEU B C 1
ATOM 4259 O O . LEU C 1 150 ? -45.477 24.540 -13.395 1.00 81.52 150 LEU B O 1
ATOM 4264 N N . LYS C 1 151 ? -47.066 26.130 -13.255 1.00 83.53 151 LYS B N 1
ATOM 4265 C CA . LYS C 1 151 ? -47.200 26.340 -14.692 1.00 84.89 151 LYS B CA 1
ATOM 4266 C C . LYS C 1 151 ? -45.825 26.451 -15.365 1.00 87.27 151 LYS B C 1
ATOM 4267 O O . LYS C 1 151 ? -45.659 26.075 -16.528 1.00 86.62 151 LYS B O 1
ATOM 4273 N N . GLU C 1 152 ? -44.841 26.962 -14.625 1.00 90.40 152 GLU B N 1
ATOM 4274 C CA . GLU C 1 152 ? -43.480 27.114 -15.140 1.00 92.53 152 GLU B CA 1
ATOM 4275 C C . GLU C 1 152 ? -42.516 26.046 -14.620 1.00 91.05 152 GLU B C 1
ATOM 4276 O O . GLU C 1 152 ? -41.474 25.809 -15.223 1.00 92.06 152 GLU B O 1
ATOM 4282 N N . SER C 1 153 ? -42.849 25.424 -13.490 1.00 88.83 153 SER B N 1
ATOM 4283 C CA . SER C 1 153 ? -42.028 24.339 -12.953 1.00 87.19 153 SER B CA 1
ATOM 4284 C C . SER C 1 153 ? -42.145 23.158 -13.917 1.00 84.58 153 SER B C 1
ATOM 4285 O O . SER C 1 153 ? -41.253 22.316 -14.004 1.00 85.13 153 SER B O 1
ATOM 4288 N N . ILE C 1 154 ? -43.257 23.118 -14.640 1.00 82.18 154 ILE B N 1
ATOM 4289 C CA . ILE C 1 154 ? -43.529 22.070 -15.617 1.00 79.82 154 ILE B CA 1
ATOM 4290 C C . ILE C 1 154 ? -42.862 22.459 -16.933 1.00 82.31 154 ILE B C 1
ATOM 4291 O O . ILE C 1 154 ? -42.523 21.600 -17.746 1.00 81.39 154 ILE B O 1
ATOM 4296 N N . LYS C 1 155 ? -42.702 23.761 -17.149 1.00 85.49 155 LYS B N 1
ATOM 4297 C CA . LYS C 1 155 ? -42.053 24.235 -18.362 1.00 87.87 155 LYS B CA 1
ATOM 4298 C C . LYS C 1 155 ? -40.558 23.909 -18.310 1.00 87.99 155 LYS B C 1
ATOM 4299 O O . LYS C 1 155 ? -39.916 23.749 -19.345 1.00 89.05 155 LYS B O 1
ATOM 4305 N N . ASP C 1 156 ? -40.018 23.800 -17.100 1.00 87.04 156 ASP B N 1
ATOM 4306 C CA . ASP C 1 156 ? -38.606 23.495 -16.920 1.00 87.26 156 ASP B CA 1
ATOM 4307 C C . ASP C 1 156 ? -38.322 22.001 -17.100 1.00 83.54 156 ASP B C 1
ATOM 4308 O O . ASP C 1 156 ? -37.310 21.493 -16.617 1.00 83.15 156 ASP B O 1
ATOM 4313 N N . THR C 1 157 ? -39.218 21.299 -17.792 1.00 80.24 157 THR B N 1
ATOM 4314 C CA . THR C 1 157 ? -39.036 19.869 -18.036 1.00 77.61 157 THR B CA 1
ATOM 4315 C C . THR C 1 157 ? -39.117 19.520 -19.528 1.00 77.58 157 THR B C 1
ATOM 4316 O O . THR C 1 157 ? -38.567 18.507 -19.963 1.00 77.78 157 THR B O 1
ATOM 4320 N N . GLY C 1 158 ? -39.807 20.361 -20.300 1.00 78.03 158 GLY B N 1
ATOM 4321 C CA . GLY C 1 158 ? -39.924 20.133 -21.733 1.00 77.80 158 GLY B CA 1
ATOM 4322 C C . GLY C 1 158 ? -41.105 19.274 -22.119 1.00 75.72 158 GLY B C 1
ATOM 4323 O O . GLY C 1 158 ? -41.515 19.252 -23.278 1.00 75.73 158 GLY B O 1
ATOM 4324 N N . VAL C 1 159 ? -41.649 18.550 -21.147 1.00 73.85 159 VAL B N 1
ATOM 4325 C CA . VAL C 1 159 ? -42.804 17.691 -21.392 1.00 71.65 159 VAL B CA 1
ATOM 4326 C C . VAL C 1 159 ? -44.081 18.542 -21.343 1.00 70.46 159 VAL B C 1
ATOM 4327 O O . VAL C 1 159 ? -44.155 19.530 -20.605 1.00 70.96 159 VAL B O 1
ATOM 4331 N N . LYS C 1 160 ? -45.082 18.157 -22.130 1.00 68.37 160 LYS B N 1
ATOM 4332 C CA . LYS C 1 160 ? -46.335 18.905 -22.174 1.00 67.03 160 LYS B CA 1
ATOM 4333 C C . LYS C 1 160 ? -47.199 18.629 -20.951 1.00 64.22 160 LYS B C 1
ATOM 4334 O O . LYS C 1 160 ? -46.900 17.739 -20.155 1.00 62.83 160 LYS B O 1
ATOM 4340 N N . ALA C 1 161 ? -48.265 19.409 -20.802 1.00 62.73 161 ALA B N 1
ATOM 4341 C CA . ALA C 1 161 ? -49.195 19.252 -19.691 1.00 60.35 161 ALA B CA 1
ATOM 4342 C C . ALA C 1 161 ? -50.625 19.300 -20.220 1.00 59.71 161 ALA B C 1
ATOM 4343 O O . ALA C 1 161 ? -50.859 19.682 -21.364 1.00 59.82 161 ALA B O 1
ATOM 4345 N N . PHE C 1 162 ? -51.585 18.911 -19.391 1.00 58.87 162 PHE B N 1
ATOM 4346 C CA . PHE C 1 162 ? -52.970 18.907 -19.823 1.00 58.28 162 PHE B CA 1
ATOM 4347 C C . PHE C 1 162 ? -53.654 20.245 -19.666 1.00 59.96 162 PHE B C 1
ATOM 4348 O O . PHE C 1 162 ? -53.744 20.791 -18.566 1.00 59.21 162 PHE B O 1
ATOM 4356 N N . ARG C 1 163 ? -54.108 20.782 -20.793 1.00 62.07 163 ARG B N 1
ATOM 4357 C CA . ARG C 1 163 ? -54.824 22.054 -20.826 1.00 64.58 163 ARG B CA 1
ATOM 4358 C C . ARG C 1 163 ? -55.962 22.037 -19.803 1.00 62.99 163 ARG B C 1
ATOM 4359 O O . ARG C 1 163 ? -56.359 23.083 -19.295 1.00 64.42 163 ARG B O 1
ATOM 4367 N N . THR C 1 164 ? -56.473 20.845 -19.502 1.00 59.82 164 THR B N 1
ATOM 4368 C CA . THR C 1 164 ? -57.554 20.696 -18.537 1.00 57.96 164 THR B CA 1
ATOM 4369 C C . THR C 1 164 ? -57.008 20.245 -17.186 1.00 56.49 164 THR B C 1
ATOM 4370 O O . THR C 1 164 ? -56.314 19.235 -17.090 1.00 55.77 164 THR B O 1
ATOM 4374 N N . ALA C 1 165 ? -57.331 21.002 -16.147 1.00 56.06 165 ALA B N 1
ATOM 4375 C CA . ALA C 1 165 ? -56.881 20.685 -14.808 1.00 54.81 165 ALA B CA 1
ATOM 4376 C C . ALA C 1 165 ? -58.012 20.112 -13.971 1.00 54.08 165 ALA B C 1
ATOM 4377 O O . ALA C 1 165 ? -59.185 20.425 -14.194 1.00 55.81 165 ALA B O 1
ATOM 4379 N N . ILE C 1 166 ? -57.655 19.242 -13.033 1.00 52.91 166 ILE B N 1
ATOM 4380 C CA . ILE C 1 166 ? -58.630 18.667 -12.108 1.00 52.82 166 ILE B CA 1
ATOM 4381 C C . ILE C 1 166 ? -58.75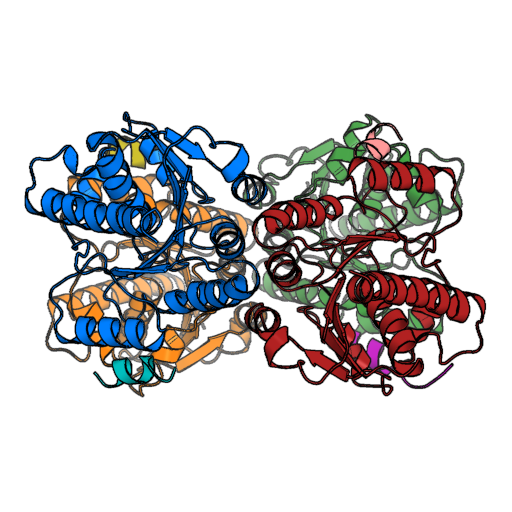4 19.685 -10.969 1.00 54.03 166 ILE B C 1
ATOM 4382 O O . ILE C 1 166 ? -57.748 20.158 -10.438 1.00 54.91 166 ILE B O 1
ATOM 4387 N N . THR C 1 167 ? -59.979 20.006 -10.596 1.00 54.56 167 THR B N 1
ATOM 4388 C CA . THR C 1 167 ? -60.181 20.967 -9.542 1.00 56.87 167 THR B CA 1
ATOM 4389 C C . THR C 1 167 ? -60.337 20.325 -8.180 1.00 57.26 167 THR B C 1
ATOM 4390 O O . THR C 1 167 ? -60.756 19.180 -8.070 1.00 55.65 167 THR B O 1
ATOM 4394 N N . GLN C 1 168 ? -59.907 21.059 -7.163 1.00 59.56 168 GLN B N 1
ATOM 4395 C CA . GLN C 1 168 ? -60.138 20.643 -5.793 1.00 61.09 168 GLN B CA 1
ATOM 4396 C C . GLN C 1 168 ? -61.661 20.830 -5.578 1.00 61.76 168 GLN B C 1
ATOM 4397 O O . GLN C 1 168 ? -62.133 21.891 -5.149 1.00 66.26 168 GLN B O 1
ATOM 4403 N N . ARG C 1 169 ? -62.413 19.794 -5.920 1.00 60.18 169 ARG B N 1
ATOM 4404 C CA . ARG C 1 169 ? -63.860 19.794 -5.735 1.00 61.37 169 ARG B CA 1
ATOM 4405 C C . ARG C 1 169 ? -64.156 18.806 -4.624 1.00 60.87 169 ARG B C 1
ATOM 4406 O O . ARG C 1 169 ? -63.665 17.678 -4.633 1.00 59.41 169 ARG B O 1
ATOM 4414 N N . GLN C 1 170 ? -64.964 19.240 -3.663 1.00 62.50 170 GLN B N 1
ATOM 4415 C CA . GLN C 1 170 ? -65.270 18.407 -2.518 1.00 63.24 170 GLN B CA 1
ATOM 4416 C C . GLN C 1 170 ? -65.970 17.140 -2.942 1.00 61.49 170 GLN B C 1
ATOM 4417 O O . GLN C 1 170 ? -65.924 16.134 -2.237 1.00 62.07 170 GLN B O 1
ATOM 4423 N N . VAL C 1 171 ? -66.599 17.178 -4.115 1.00 59.18 171 VAL B N 1
ATOM 4424 C CA . VAL C 1 171 ? -67.333 16.020 -4.632 1.00 54.91 171 VAL B CA 1
ATOM 4425 C C . VAL C 1 171 ? -66.423 14.838 -4.964 1.00 51.41 171 VAL B C 1
ATOM 4426 O O . VAL C 1 171 ? -66.887 13.707 -5.049 1.00 50.83 171 VAL B O 1
ATOM 4430 N N . TYR C 1 172 ? -65.133 15.102 -5.169 1.00 48.27 172 TYR B N 1
ATOM 4431 C CA . TYR C 1 172 ? -64.190 14.027 -5.460 1.00 44.54 172 TYR B CA 1
ATOM 4432 C C . TYR C 1 172 ? -63.925 13.218 -4.196 1.00 45.14 172 TYR B C 1
ATOM 4433 O O . TYR C 1 172 ? -63.592 12.043 -4.262 1.00 44.40 172 TYR B O 1
ATOM 4442 N N . VAL C 1 173 ? -64.098 13.862 -3.051 1.00 47.70 173 VAL B N 1
ATOM 4443 C CA . VAL C 1 173 ? -63.821 13.245 -1.765 1.00 50.68 173 VAL B CA 1
ATOM 4444 C C . VAL C 1 173 ? -64.986 12.443 -1.244 1.00 50.97 173 VAL B C 1
ATOM 4445 O O . VAL C 1 173 ? -64.806 11.370 -0.689 1.00 51.06 173 VAL B O 1
ATOM 4449 N N . LYS C 1 174 ? -66.187 12.970 -1.435 1.00 52.28 174 LYS B N 1
ATOM 4450 C CA . LYS C 1 174 ? -67.397 12.319 -0.957 1.00 54.52 174 LYS B CA 1
ATOM 4451 C C . LYS C 1 174 ? -67.801 11.169 -1.865 1.00 53.10 174 LYS B C 1
ATOM 4452 O O . LYS C 1 174 ? -68.341 10.164 -1.404 1.00 53.84 174 LYS B O 1
ATOM 4458 N N . SER C 1 175 ? -67.533 11.316 -3.159 1.00 52.35 175 SER B N 1
ATOM 4459 C CA . SER C 1 175 ? -67.875 10.274 -4.125 1.00 51.53 175 SER B CA 1
ATOM 4460 C C . SER C 1 175 ? -67.125 8.980 -3.813 1.00 51.51 175 SER B C 1
ATOM 4461 O O . SER C 1 175 ? -67.727 7.918 -3.692 1.00 51.98 175 SER B O 1
ATOM 4464 N N . ILE C 1 176 ? -65.811 9.078 -3.678 1.00 51.17 176 ILE B N 1
ATOM 4465 C CA . ILE C 1 176 ? -64.975 7.928 -3.370 1.00 50.81 176 ILE B CA 1
ATOM 4466 C C . ILE C 1 176 ? -65.391 7.329 -2.032 1.00 54.13 176 ILE B C 1
ATOM 4467 O O . ILE C 1 176 ? -65.289 6.123 -1.820 1.00 55.29 176 ILE B O 1
ATOM 4472 N N . LEU C 1 177 ? -65.878 8.183 -1.142 1.00 56.38 177 LEU B N 1
ATOM 4473 C CA . LEU C 1 177 ? -66.287 7.774 0.194 1.00 58.99 177 LEU B CA 1
ATOM 4474 C C . LEU C 1 177 ? -67.437 6.773 0.195 1.00 60.11 177 LEU B C 1
ATOM 4475 O O . LEU C 1 177 ? -67.551 5.945 1.101 1.00 63.19 177 LEU B O 1
ATOM 4480 N N . ASP C 1 178 ? -68.296 6.848 -0.817 1.00 58.51 178 ASP B N 1
ATOM 4481 C CA . ASP C 1 178 ? -69.436 5.938 -0.920 1.00 57.74 178 ASP B CA 1
ATOM 4482 C C . ASP C 1 178 ? -69.101 4.731 -1.788 1.00 55.19 178 ASP B C 1
ATOM 4483 O O . ASP C 1 178 ? -69.878 3.780 -1.863 1.00 56.61 178 ASP B O 1
ATOM 4488 N N . GLY C 1 179 ? -67.945 4.792 -2.449 1.00 51.31 179 GLY B N 1
ATOM 4489 C CA . GLY C 1 179 ? -67.484 3.695 -3.278 1.00 47.79 179 GLY B CA 1
ATOM 4490 C C . GLY C 1 179 ? -67.762 3.894 -4.746 1.00 44.88 179 GLY B C 1
ATOM 4491 O O . GLY C 1 179 ? -67.879 2.928 -5.499 1.00 42.81 179 GLY B O 1
ATOM 4492 N N . ASP C 1 180 ? -67.864 5.150 -5.162 1.00 44.84 180 ASP B N 1
ATOM 4493 C CA . ASP C 1 180 ? -68.143 5.474 -6.556 1.00 43.84 180 ASP B CA 1
ATOM 4494 C C . ASP C 1 180 ? -67.447 6.754 -7.018 1.00 42.10 180 ASP B C 1
ATOM 4495 O O . ASP C 1 180 ? -66.920 7.510 -6.207 1.00 41.92 180 ASP B O 1
ATOM 4500 N N . SER C 1 181 ? -67.449 6.982 -8.330 1.00 39.80 181 SER B N 1
ATOM 4501 C CA . SER C 1 181 ? -66.811 8.145 -8.921 1.00 39.09 181 SER B CA 1
ATOM 4502 C C . SER C 1 181 ? -67.695 9.382 -8.814 1.00 41.19 181 SER B C 1
ATOM 4503 O O . SER C 1 181 ? -68.706 9.375 -8.117 1.00 42.23 181 SER B O 1
ATOM 4506 N N . VAL C 1 182 ? -67.303 10.443 -9.516 1.00 41.94 182 VAL B N 1
ATOM 4507 C CA . VAL C 1 182 ? -68.030 11.705 -9.485 1.00 42.67 182 VAL B CA 1
ATOM 4508 C C . VAL C 1 182 ? -69.170 11.708 -10.492 1.00 42.61 182 VAL B C 1
ATOM 4509 O O . VAL C 1 182 ? -69.953 12.655 -10.550 1.00 44.31 182 VAL B O 1
ATOM 4513 N N . PHE C 1 183 ? -69.252 10.639 -11.283 1.00 40.38 183 PHE B N 1
ATOM 4514 C CA . PHE C 1 183 ? -70.305 10.502 -12.286 1.00 39.66 183 PHE B CA 1
ATOM 4515 C C . PHE C 1 183 ? -71.623 10.059 -11.657 1.00 41.57 183 PHE B C 1
ATOM 4516 O O . PHE C 1 183 ? -72.686 10.200 -12.256 1.00 42.23 183 PHE B O 1
ATOM 4524 N N . GLU C 1 184 ? -71.545 9.502 -10.454 1.00 43.29 184 GLU B N 1
ATOM 4525 C CA . GLU C 1 184 ? -72.741 9.086 -9.734 1.00 45.84 184 GLU B CA 1
ATOM 4526 C C . GLU C 1 184 ? -73.164 10.211 -8.791 1.00 48.80 184 GLU B C 1
ATOM 4527 O O . GLU C 1 184 ? -73.535 9.977 -7.644 1.00 49.56 184 GLU B O 1
ATOM 4533 N N . SER C 1 185 ? -73.109 11.438 -9.298 1.00 51.51 185 SER B N 1
ATOM 4534 C CA . SER C 1 185 ? -73.475 12.615 -8.516 1.00 55.72 185 SER B CA 1
ATOM 4535 C C . SER C 1 185 ? -74.022 13.715 -9.428 1.00 57.17 185 SER B C 1
ATOM 4536 O O . SER C 1 185 ? -73.780 13.719 -10.641 1.00 55.85 185 SER B O 1
ATOM 4539 N N . SER C 1 186 ? -74.753 14.651 -8.834 1.00 59.51 186 SER B N 1
ATOM 4540 C CA . SER C 1 186 ? -75.370 15.733 -9.582 1.00 60.31 186 SER B CA 1
ATOM 4541 C C . SER C 1 186 ? -74.347 16.776 -9.992 1.00 60.46 186 SER B C 1
ATOM 4542 O O . SER C 1 186 ? -74.536 17.482 -10.980 1.00 61.47 186 SER B O 1
ATOM 4545 N N . ASP C 1 187 ? -73.252 16.853 -9.240 1.00 60.33 187 ASP B N 1
ATOM 4546 C CA . ASP C 1 187 ? -72.195 17.832 -9.513 1.00 61.67 187 ASP B CA 1
ATOM 4547 C C . ASP C 1 187 ? -71.730 17.693 -10.962 1.00 60.26 187 ASP B C 1
ATOM 4548 O O . ASP C 1 187 ? -71.183 16.663 -11.349 1.00 59.11 187 ASP B O 1
ATOM 4553 N N . GLY C 1 188 ? -71.957 18.747 -11.748 1.00 60.93 188 GLY B N 1
ATOM 4554 C CA . GLY C 1 188 ? -71.609 18.733 -13.162 1.00 59.08 188 GLY B CA 1
ATOM 4555 C C . GLY C 1 188 ? -70.356 19.509 -13.477 1.00 57.90 188 GLY B C 1
ATOM 4556 O O . GLY C 1 188 ? -69.809 19.396 -14.571 1.00 55.92 188 GLY B O 1
ATOM 4557 N N . ALA C 1 189 ? -69.911 20.323 -12.530 1.00 59.31 189 ALA B N 1
ATOM 4558 C CA . ALA C 1 189 ? -68.672 21.080 -12.705 1.00 61.20 189 ALA B CA 1
ATOM 4559 C C . ALA C 1 189 ? -67.515 20.073 -12.741 1.00 59.94 189 ALA B C 1
ATOM 4560 O O . ALA C 1 189 ? -66.574 20.203 -13.531 1.00 59.15 189 ALA B O 1
ATOM 4562 N N . ALA C 1 190 ? -67.595 19.074 -11.870 1.00 58.77 190 ALA B N 1
ATOM 4563 C CA . ALA C 1 190 ? -66.587 18.028 -11.807 1.00 55.33 190 ALA B CA 1
ATOM 4564 C C . ALA C 1 190 ? -66.728 17.079 -13.001 1.00 53.11 190 ALA B C 1
ATOM 4565 O O . ALA C 1 190 ? -65.792 16.940 -13.790 1.00 52.13 190 ALA B O 1
ATOM 4567 N N . LYS C 1 191 ? -67.890 16.433 -13.126 1.00 51.25 191 LYS B N 1
ATOM 4568 C CA . LYS C 1 191 ? -68.128 15.505 -14.222 1.00 48.56 191 LYS B CA 1
ATOM 4569 C C . LYS C 1 191 ? -67.630 16.056 -15.556 1.00 47.91 191 LYS B C 1
ATOM 4570 O O . LYS C 1 191 ? -67.173 15.304 -16.414 1.00 46.56 191 LYS B O 1
ATOM 4576 N N . GLY C 1 192 ? -67.705 17.373 -15.709 1.00 49.54 192 GLY B N 1
ATOM 4577 C CA . GLY C 1 192 ? -67.271 18.004 -16.933 1.00 50.32 192 GLY B CA 1
ATOM 4578 C C . GLY C 1 192 ? -65.786 17.878 -17.179 1.00 49.47 192 GLY B C 1
ATOM 4579 O O . GLY C 1 192 ? -65.364 17.193 -18.116 1.00 47.68 192 GLY B O 1
ATOM 4580 N N . GLU C 1 193 ? -64.986 18.510 -16.320 1.00 49.64 193 GLU B N 1
ATOM 4581 C CA . GLU C 1 193 ? -63.530 18.496 -16.476 1.00 48.97 193 GLU B CA 1
ATOM 4582 C C . GLU C 1 193 ? -62.938 17.117 -16.708 1.00 46.32 193 GLU B C 1
ATOM 4583 O O . GLU C 1 193 ? -62.025 16.959 -17.517 1.00 45.58 193 GLU B O 1
ATOM 4589 N N . ILE C 1 194 ? -63.441 16.115 -15.994 1.00 44.47 194 ILE B N 1
ATOM 4590 C CA . ILE C 1 194 ? -62.932 14.756 -16.166 1.00 41.68 194 ILE B CA 1
ATOM 4591 C C . ILE C 1 194 ? -63.139 14.291 -17.603 1.00 42.83 194 ILE B C 1
ATOM 4592 O O . ILE C 1 194 ? -62.249 13.684 -18.191 1.00 42.70 194 ILE B O 1
ATOM 4597 N N . GLU C 1 195 ? -64.307 14.594 -18.167 1.00 44.70 195 GLU B N 1
ATOM 4598 C CA . GLU C 1 195 ? -64.629 14.184 -19.524 1.00 45.69 195 GLU B CA 1
ATOM 4599 C C . GLU C 1 195 ? -63.901 14.998 -20.572 1.00 46.48 195 GLU B C 1
ATOM 4600 O O . GLU C 1 195 ? -63.532 14.483 -21.629 1.00 44.95 195 GLU B O 1
ATOM 4606 N N . ILE C 1 196 ? -63.697 16.275 -20.276 1.00 48.79 196 ILE B N 1
ATOM 4607 C CA . ILE C 1 196 ? -62.990 17.172 -21.196 1.00 51.86 196 ILE B CA 1
ATOM 4608 C C . ILE C 1 196 ? -61.514 16.773 -21.197 1.00 51.39 196 ILE B C 1
ATOM 4609 O O . ILE C 1 196 ? -60.786 17.021 -22.163 1.00 52.06 196 ILE B O 1
ATOM 4614 N N . LEU C 1 197 ? -61.089 16.146 -20.100 1.00 49.66 197 LEU B N 1
ATOM 4615 C CA . LEU C 1 197 ? -59.719 15.686 -19.942 1.00 47.49 197 LEU B CA 1
ATOM 4616 C C . LEU C 1 197 ? -59.549 14.346 -20.635 1.00 46.78 197 LEU B C 1
ATOM 4617 O O . LEU C 1 197 ? -58.564 14.131 -21.339 1.00 46.56 197 LEU B O 1
ATOM 4622 N N . THR C 1 198 ? -60.516 13.452 -20.434 1.00 46.21 198 THR B N 1
ATOM 4623 C CA . THR C 1 198 ? -60.469 12.124 -21.046 1.00 45.48 198 THR B CA 1
ATOM 4624 C C . THR C 1 198 ? -60.480 12.255 -22.565 1.00 47.37 198 THR B C 1
ATOM 4625 O O . THR C 1 198 ? -59.921 11.419 -23.276 1.00 46.54 198 THR B O 1
ATOM 4629 N N . LYS C 1 199 ? -61.130 13.307 -23.058 1.00 50.53 199 LYS B N 1
ATOM 4630 C CA . LYS C 1 199 ? -61.178 13.559 -24.495 1.00 54.05 199 LYS B CA 1
ATOM 4631 C C . LYS C 1 199 ? -59.767 13.793 -25.027 1.00 54.79 199 LYS B C 1
ATOM 4632 O O . LYS C 1 199 ? -59.410 13.274 -26.080 1.00 55.76 199 LYS B O 1
ATOM 4638 N N . GLU C 1 200 ? -58.968 14.562 -24.293 1.00 55.10 200 GLU B N 1
ATOM 4639 C CA . GLU C 1 200 ? -57.595 14.828 -24.698 1.00 55.48 200 GLU B CA 1
ATOM 4640 C C . GLU C 1 200 ? -56.774 13.542 -24.703 1.00 52.60 200 GLU B C 1
ATOM 4641 O O . GLU C 1 200 ? -56.049 13.259 -25.662 1.00 54.31 200 GLU B O 1
ATOM 4647 N N . ILE C 1 201 ? -56.896 12.770 -23.624 1.00 47.81 201 ILE B N 1
ATOM 4648 C CA . ILE C 1 201 ? -56.140 11.530 -23.463 1.00 43.54 201 ILE B CA 1
ATOM 4649 C C . ILE C 1 201 ? -56.319 10.586 -24.648 1.00 43.22 201 ILE B C 1
ATOM 4650 O O . ILE C 1 201 ? -55.397 9.851 -25.013 1.00 42.76 201 ILE B O 1
ATOM 4655 N N . VAL C 1 202 ? -57.513 10.607 -25.242 1.00 43.29 202 VAL B N 1
ATOM 4656 C CA . VAL C 1 202 ? -57.812 9.761 -26.392 1.00 43.52 202 VAL B CA 1
ATOM 4657 C C . VAL C 1 202 ? -57.299 10.409 -27.675 1.00 47.82 202 VAL B C 1
ATOM 4658 O O . VAL C 1 202 ? -56.956 9.722 -28.630 1.00 48.07 202 VAL B O 1
ATOM 4662 N N . ARG C 1 203 ? -57.246 11.738 -27.690 1.00 52.40 203 ARG B N 1
ATOM 4663 C CA . ARG C 1 203 ? -56.746 12.478 -28.849 1.00 57.16 203 ARG B CA 1
ATOM 4664 C C . ARG C 1 203 ? -55.300 12.108 -29.156 1.00 57.46 203 ARG B C 1
ATOM 4665 O O . ARG C 1 203 ? -54.827 12.301 -30.275 1.00 59.90 203 ARG B O 1
ATOM 4673 N N . ILE C 1 204 ? -54.603 11.577 -28.157 1.00 55.83 204 ILE B N 1
ATOM 4674 C CA . ILE C 1 204 ? -53.208 11.186 -28.330 1.00 56.22 204 ILE B CA 1
ATOM 4675 C C . ILE C 1 204 ? -53.117 10.041 -29.330 1.00 57.43 204 ILE B C 1
ATOM 4676 O O . ILE C 1 204 ? -52.593 10.202 -30.432 1.00 59.06 204 ILE B O 1
ATOM 4681 N N . PHE C 1 205 ? -53.646 8.892 -28.931 1.00 56.67 205 PHE B N 1
ATOM 4682 C CA . PHE C 1 205 ? -53.633 7.690 -29.755 1.00 58.80 205 PHE B CA 1
ATOM 4683 C C . PHE C 1 205 ? -54.291 7.924 -31.114 1.00 62.35 205 PHE B C 1
ATOM 4684 O O . PHE C 1 205 ? -53.941 7.276 -32.105 1.00 64.18 205 PHE B O 1
ATOM 4692 N N . GLU C 1 206 ? -55.235 8.858 -31.151 1.00 64.53 206 GLU B N 1
ATOM 4693 C CA . GLU C 1 206 ? -55.969 9.163 -32.369 1.00 68.19 206 GLU B CA 1
ATOM 4694 C C . GLU C 1 206 ? -55.047 9.534 -33.522 1.00 71.00 206 GLU B C 1
ATOM 4695 O O . GLU C 1 206 ? -55.255 9.099 -34.658 1.00 72.33 206 GLU B O 1
ATOM 4701 N N . ALA C 1 207 ? -54.022 10.323 -33.224 1.00 72.44 207 ALA B N 1
ATOM 4702 C CA . ALA C 1 207 ? -53.091 10.760 -34.253 1.00 76.70 207 ALA B CA 1
ATOM 4703 C C . ALA C 1 207 ? -52.318 9.620 -34.915 1.00 77.86 207 ALA B C 1
ATOM 4704 O O . ALA C 1 207 ? -52.006 9.682 -36.107 1.00 80.22 207 ALA B O 1
ATOM 4706 N N . THR C 1 208 ? -52.055 8.565 -34.153 1.00 76.61 208 THR B N 1
ATOM 4707 C CA . THR C 1 208 ? -51.236 7.482 -34.655 1.00 78.06 208 THR B CA 1
ATOM 4708 C C . THR C 1 208 ? -51.890 6.423 -35.518 1.00 77.91 208 THR B C 1
ATOM 4709 O O . THR C 1 208 ? -51.452 6.194 -36.642 1.00 81.35 208 THR B O 1
ATOM 4711 N N . HIS C 1 209 ? -52.976 5.821 -35.020 1.00 73.88 209 HIS B N 1
ATOM 4712 C CA . HIS C 1 209 ? -53.643 4.717 -35.725 1.00 73.43 209 HIS B CA 1
ATOM 4713 C C . HIS C 1 209 ? -53.988 4.968 -37.185 1.00 75.11 209 HIS B C 1
ATOM 4714 O O . HIS C 1 209 ? -54.276 4.035 -37.935 1.00 75.47 209 HIS B O 1
ATOM 4721 N N . HIS C 1 210 ? -54.017 6.247 -37.560 1.00 77.60 210 HIS B N 1
ATOM 4722 C CA . HIS C 1 210 ? -54.163 6.594 -38.973 1.00 80.21 210 HIS B CA 1
ATOM 4723 C C . HIS C 1 210 ? -52.724 6.473 -39.571 1.00 83.94 210 HIS B C 1
ATOM 4724 O O . HIS C 1 210 ? -52.457 5.463 -40.250 1.00 57.17 210 HIS B O 1
ATOM 4731 N N . MET D 1 1 ? -19.435 3.020 -27.766 1.00 56.98 1 MET C N 1
ATOM 4732 C CA . MET D 1 1 ? -19.443 2.598 -26.338 1.00 56.47 1 MET C CA 1
ATOM 4733 C C . MET D 1 1 ? -20.497 1.524 -26.106 1.00 56.35 1 MET C C 1
ATOM 4734 O O . MET D 1 1 ? -21.495 1.462 -26.818 1.00 57.36 1 MET C O 1
ATOM 4739 N N . LYS D 1 2 ? -20.259 0.673 -25.110 1.00 54.89 2 LYS C N 1
ATOM 4740 C CA . LYS D 1 2 ? -21.176 -0.410 -24.780 1.00 55.00 2 LYS C CA 1
ATOM 4741 C C . LYS D 1 2 ? -21.236 -0.577 -23.268 1.00 52.15 2 LYS C C 1
ATOM 4742 O O . LYS D 1 2 ? -20.269 -0.281 -22.576 1.00 51.34 2 LYS C O 1
ATOM 4748 N N . VAL D 1 3 ? -22.369 -1.048 -22.756 1.00 51.72 3 VAL C N 1
ATOM 4749 C CA . VAL D 1 3 ? -22.525 -1.214 -21.320 1.00 50.67 3 VAL C CA 1
ATOM 4750 C C . VAL D 1 3 ? -22.753 -2.656 -20.880 1.00 53.65 3 VAL C C 1
ATOM 4751 O O . VAL D 1 3 ? -23.651 -3.341 -21.381 1.00 56.35 3 VAL C O 1
ATOM 4755 N N . ILE D 1 4 ? -21.907 -3.117 -19.958 1.00 53.75 4 ILE C N 1
ATOM 4756 C CA . ILE D 1 4 ? -22.008 -4.463 -19.390 1.00 54.91 4 ILE C CA 1
ATOM 4757 C C . ILE D 1 4 ? -22.430 -4.308 -17.920 1.00 55.61 4 ILE C C 1
ATOM 4758 O O . ILE D 1 4 ? -21.857 -3.496 -17.188 1.00 54.51 4 ILE C O 1
ATOM 4763 N N . SER D 1 5 ? -23.412 -5.100 -17.490 1.00 56.81 5 SER C N 1
ATOM 4764 C CA . SER D 1 5 ? -23.907 -5.015 -16.124 1.00 57.10 5 SER C CA 1
ATOM 4765 C C . SER D 1 5 ? -23.906 -6.362 -15.425 1.00 58.84 5 SER C C 1
ATOM 4766 O O . SER D 1 5 ? -24.244 -7.375 -16.018 1.00 60.98 5 SER C O 1
ATOM 4769 N N . PHE D 1 6 ? -23.524 -6.359 -14.155 1.00 58.53 6 PHE C N 1
ATOM 4770 C CA . PHE D 1 6 ? -23.470 -7.574 -13.344 1.00 60.26 6 PHE C CA 1
ATOM 4771 C C . PHE D 1 6 ? -24.495 -7.480 -12.215 1.00 61.78 6 PHE C C 1
ATOM 4772 O O . PHE D 1 6 ? -24.201 -6.928 -11.159 1.00 61.11 6 PHE C O 1
ATOM 4780 N N . LEU D 1 7 ? -25.678 -8.048 -12.424 1.00 64.42 7 LEU C N 1
ATOM 4781 C CA . LEU D 1 7 ? -26.720 -7.966 -11.421 1.00 66.64 7 LEU C CA 1
ATOM 4782 C C . LEU D 1 7 ? -27.253 -9.281 -10.872 1.00 70.50 7 LEU C C 1
ATOM 4783 O O . LEU D 1 7 ? -27.434 -10.261 -11.596 1.00 73.06 7 LEU C O 1
ATOM 4788 N N . ASN D 1 8 ? -27.471 -9.281 -9.565 1.00 72.13 8 ASN C N 1
ATOM 4789 C CA . ASN D 1 8 ? -28.048 -10.405 -8.847 1.00 76.33 8 ASN C CA 1
ATOM 4790 C C . ASN D 1 8 ? -28.209 -9.961 -7.417 1.00 76.79 8 ASN C C 1
ATOM 4791 O O . ASN D 1 8 ? -27.230 -9.691 -6.737 1.00 76.05 8 ASN C O 1
ATOM 4796 N N . PRO D 1 9 ? -29.450 -9.822 -6.956 1.00 78.46 9 PRO C N 1
ATOM 4797 C CA . PRO D 1 9 ? -29.710 -9.403 -5.584 1.00 79.37 9 PRO C CA 1
ATOM 4798 C C . PRO D 1 9 ? -28.961 -10.189 -4.494 1.00 81.05 9 PRO C C 1
ATOM 4799 O O . PRO D 1 9 ? -28.729 -9.656 -3.415 1.00 80.43 9 PRO C O 1
ATOM 4803 N N . LYS D 1 10 ? -28.591 -11.447 -4.769 1.00 82.98 10 LYS C N 1
ATOM 4804 C CA . LYS D 1 10 ? -27.934 -12.323 -3.774 1.00 85.92 10 LYS C CA 1
ATOM 4805 C C . LYS D 1 10 ? -26.489 -11.904 -3.504 1.00 83.81 10 LYS C C 1
ATOM 4806 O O . LYS D 1 10 ? -25.672 -11.870 -4.420 1.00 82.56 10 LYS C O 1
ATOM 4812 N N . GLY D 1 11 ? -26.176 -11.647 -2.233 1.00 83.41 11 GLY C N 1
ATOM 4813 C CA . GLY D 1 11 ? -24.861 -11.145 -1.856 1.00 80.24 11 GLY C CA 1
ATOM 4814 C C . GLY D 1 11 ? -23.656 -12.059 -1.834 1.00 80.18 11 GLY C C 1
ATOM 4815 O O . GLY D 1 11 ? -22.527 -11.598 -1.664 1.00 80.08 11 GLY C O 1
ATOM 4816 N N . GLY D 1 12 ? -23.879 -13.356 -1.987 1.00 81.26 12 GLY C N 1
ATOM 4817 C CA . GLY D 1 12 ? -22.756 -14.279 -1.992 1.00 83.58 12 GLY C CA 1
ATOM 4818 C C . GLY D 1 12 ? -22.316 -14.685 -3.393 1.00 82.58 12 GLY C C 1
ATOM 4819 O O . GLY D 1 12 ? -21.417 -15.520 -3.553 1.00 83.27 12 GLY C O 1
ATOM 4820 N N . SER D 1 13 ? -22.900 -14.036 -4.398 1.00 80.44 13 SER C N 1
ATOM 4821 C CA . SER D 1 13 ? -22.661 -14.409 -5.791 1.00 80.22 13 SER C CA 1
ATOM 4822 C C . SER D 1 13 ? -21.425 -13.858 -6.464 1.00 77.49 13 SER C C 1
ATOM 4823 O O . SER D 1 13 ? -21.146 -14.179 -7.618 1.00 76.63 13 SER C O 1
ATOM 4826 N N . GLY D 1 14 ? -20.700 -13.001 -5.753 1.00 74.98 14 GLY C N 1
ATOM 4827 C CA . GLY D 1 14 ? -19.469 -12.465 -6.299 1.00 70.64 14 GLY C CA 1
ATOM 4828 C C . GLY D 1 14 ? -19.624 -11.582 -7.506 1.00 67.54 14 GLY C C 1
ATOM 4829 O O . GLY D 1 14 ? -19.049 -11.848 -8.561 1.00 68.45 14 GLY C O 1
ATOM 4830 N N . LYS D 1 15 ? -20.419 -10.532 -7.350 1.00 64.63 15 LYS C N 1
ATOM 4831 C CA . LYS D 1 15 ? -20.642 -9.559 -8.412 1.00 61.68 15 LYS C CA 1
ATOM 4832 C C . LYS D 1 15 ? -19.502 -8.541 -8.405 1.00 57.93 15 LYS C C 1
ATOM 4833 O O . LYS D 1 15 ? -18.954 -8.189 -9.451 1.00 56.82 15 LYS C O 1
ATOM 4839 N N . THR D 1 16 ? -19.156 -8.073 -7.211 1.00 55.02 16 THR C N 1
ATOM 4840 C CA . THR D 1 16 ? -18.085 -7.105 -7.044 1.00 49.06 16 THR C CA 1
ATOM 4841 C C . THR D 1 16 ? -16.723 -7.702 -7.384 1.00 46.65 16 THR C C 1
ATOM 4842 O O . THR D 1 16 ? -15.931 -7.083 -8.094 1.00 44.75 16 THR C O 1
ATOM 4846 N N . THR D 1 17 ? -16.464 -8.915 -6.900 1.00 47.06 17 THR C N 1
ATOM 4847 C CA . THR D 1 17 ? -15.179 -9.571 -7.141 1.00 46.66 17 THR C CA 1
ATOM 4848 C C . THR D 1 17 ? -14.955 -9.930 -8.606 1.00 45.76 17 THR C C 1
ATOM 4849 O O . THR D 1 17 ? -13.823 -9.906 -9.089 1.00 45.39 17 THR C O 1
ATOM 4853 N N . ALA D 1 18 ? -16.031 -10.260 -9.311 1.00 45.75 18 ALA C N 1
ATOM 4854 C CA . ALA D 1 18 ? -15.914 -10.608 -10.718 1.00 46.21 18 ALA C CA 1
ATOM 4855 C C . ALA D 1 18 ? -15.485 -9.401 -11.542 1.00 44.16 18 ALA C C 1
ATOM 4856 O O . ALA D 1 18 ? -14.500 -9.455 -12.280 1.00 43.34 18 ALA C O 1
ATOM 4858 N N . VAL D 1 19 ? -16.231 -8.312 -11.397 1.00 41.76 19 VAL C N 1
ATOM 4859 C CA . VAL D 1 19 ? -15.976 -7.073 -12.120 1.00 39.15 19 VAL C CA 1
ATOM 4860 C C . VAL D 1 19 ? -14.524 -6.636 -12.038 1.00 37.34 19 VAL C C 1
ATOM 4861 O O . VAL D 1 19 ? -13.898 -6.329 -13.050 1.00 37.44 19 VAL C O 1
ATOM 4865 N N . ILE D 1 20 ? -13.993 -6.601 -10.824 1.00 36.29 20 ILE C N 1
ATOM 4866 C CA . ILE D 1 20 ? -12.626 -6.174 -10.620 1.00 35.23 20 ILE C CA 1
ATOM 4867 C C . ILE D 1 20 ? -11.655 -6.921 -11.520 1.00 37.67 20 ILE C C 1
ATOM 4868 O O . ILE D 1 20 ? -10.805 -6.314 -12.172 1.00 35.89 20 ILE C O 1
ATOM 4873 N N . ASN D 1 21 ? -11.812 -8.240 -11.591 1.00 41.05 21 ASN C N 1
ATOM 4874 C CA . ASN D 1 21 ? -10.902 -9.069 -12.371 1.00 43.39 21 ASN C CA 1
ATOM 4875 C C . ASN D 1 21 ? -11.157 -9.123 -13.864 1.00 44.83 21 ASN C C 1
ATOM 4876 O O . ASN D 1 21 ? -10.240 -9.369 -14.641 1.00 45.78 21 ASN C O 1
ATOM 4881 N N . ILE D 1 22 ? -12.401 -8.890 -14.272 1.00 45.48 22 ILE C N 1
ATOM 4882 C CA . ILE D 1 22 ? -12.759 -8.921 -15.692 1.00 45.90 22 ILE C CA 1
ATOM 4883 C C . ILE D 1 22 ? -12.473 -7.580 -16.346 1.00 44.62 22 ILE C C 1
ATOM 4884 O O . ILE D 1 22 ? -11.983 -7.519 -17.467 1.00 44.10 22 ILE C O 1
ATOM 4889 N N . ALA D 1 23 ? -12.796 -6.508 -15.635 1.00 44.53 23 ALA C N 1
ATOM 4890 C CA . ALA D 1 23 ? -12.566 -5.144 -16.117 1.00 44.57 23 ALA C CA 1
ATOM 4891 C C . ALA D 1 23 ? -11.058 -4.892 -16.176 1.00 45.69 23 ALA C C 1
ATOM 4892 O O . ALA D 1 23 ? -10.563 -4.217 -17.086 1.00 45.88 23 ALA C O 1
ATOM 4894 N N . THR D 1 24 ? -10.334 -5.417 -15.185 1.00 46.26 24 THR C N 1
ATOM 4895 C CA . THR D 1 24 ? -8.881 -5.300 -15.150 1.00 45.20 24 THR C CA 1
ATOM 4896 C C . THR D 1 24 ? -8.336 -6.016 -16.370 1.00 47.22 24 THR C C 1
ATOM 4897 O O . THR D 1 24 ? -7.432 -5.518 -17.023 1.00 45.85 24 THR C O 1
ATOM 4901 N N . ALA D 1 25 ? -8.898 -7.180 -16.675 1.00 51.01 25 ALA C N 1
ATOM 4902 C CA . ALA D 1 25 ? -8.478 -7.963 -17.831 1.00 54.58 25 ALA C CA 1
ATOM 4903 C C . ALA D 1 25 ? -8.870 -7.267 -19.132 1.00 54.74 25 ALA C C 1
ATOM 4904 O O . ALA D 1 25 ? -8.228 -7.448 -20.167 1.00 55.18 25 ALA C O 1
ATOM 4906 N N . LEU D 1 26 ? -9.920 -6.460 -19.068 1.00 54.52 26 LEU C N 1
ATOM 4907 C CA . LEU D 1 26 ? -10.407 -5.752 -20.250 1.00 55.19 26 LEU C CA 1
ATOM 4908 C C . LEU D 1 26 ? -9.541 -4.554 -20.604 1.00 54.48 26 LEU C C 1
ATOM 4909 O O . LEU D 1 26 ? -9.479 -4.145 -21.765 1.00 54.49 26 LEU C O 1
ATOM 4914 N N . SER D 1 27 ? -8.876 -3.990 -19.602 1.00 53.48 27 SER C N 1
ATOM 4915 C CA . SER D 1 27 ? -8.025 -2.846 -19.843 1.00 53.16 27 SER C CA 1
ATOM 4916 C C . SER D 1 27 ? -6.691 -3.250 -20.428 1.00 54.77 27 SER C C 1
ATOM 4917 O O . SER D 1 27 ? -6.153 -2.572 -21.307 1.00 54.88 27 SER C O 1
ATOM 4920 N N . ARG D 1 28 ? -6.161 -4.369 -19.950 1.00 56.13 28 ARG C N 1
ATOM 4921 C CA . ARG D 1 28 ? -4.876 -4.875 -20.416 1.00 57.22 28 ARG C CA 1
ATOM 4922 C C . ARG D 1 28 ? -4.865 -5.178 -21.915 1.00 58.61 28 ARG C C 1
ATOM 4923 O O . ARG D 1 28 ? -3.801 -5.258 -22.523 1.00 58.90 28 ARG C O 1
ATOM 4931 N N . SER D 1 29 ? -6.047 -5.343 -22.511 1.00 58.87 29 SER C N 1
ATOM 4932 C CA . SER D 1 29 ? -6.143 -5.640 -23.936 1.00 59.92 29 SER C CA 1
ATOM 4933 C C . SER D 1 29 ? -6.252 -4.394 -24.807 1.00 58.81 29 SER C C 1
ATOM 4934 O O . SER D 1 29 ? -6.561 -4.484 -25.990 1.00 60.07 29 SER C O 1
ATOM 4937 N N . GLY D 1 30 ? -6.008 -3.233 -24.206 1.00 56.95 30 GLY C N 1
ATOM 4938 C CA . GLY D 1 30 ? -6.044 -1.978 -24.942 1.00 57.56 30 GLY C CA 1
ATOM 4939 C C . GLY D 1 30 ? -7.337 -1.202 -24.832 1.00 56.61 30 GLY C C 1
ATOM 4940 O O . GLY D 1 30 ? -7.446 -0.101 -25.370 1.00 55.46 30 GLY C O 1
ATOM 4941 N N . TYR D 1 31 ? -8.324 -1.762 -24.139 1.00 56.72 31 TYR C N 1
ATOM 4942 C CA . TYR D 1 31 ? -9.602 -1.077 -23.994 1.00 53.92 31 TYR C CA 1
ATOM 4943 C C . TYR D 1 31 ? -9.581 -0.076 -22.845 1.00 51.00 31 TYR C C 1
ATOM 4944 O O . TYR D 1 31 ? -8.884 -0.272 -21.852 1.00 50.42 31 TYR C O 1
ATOM 4953 N N . ASN D 1 32 ? -10.312 1.014 -23.018 1.00 50.03 32 ASN C N 1
ATOM 4954 C CA . ASN D 1 32 ? -10.494 2.000 -21.943 1.00 50.49 32 ASN C CA 1
ATOM 4955 C C . ASN D 1 32 ? -11.817 1.638 -21.223 1.00 51.13 32 ASN C C 1
ATOM 4956 O O . ASN D 1 32 ? -12.913 1.819 -21.778 1.00 52.78 32 ASN C O 1
ATOM 4961 N N . ILE D 1 33 ? -11.721 1.170 -19.979 1.00 50.40 33 ILE C N 1
ATOM 4962 C CA . ILE D 1 33 ? -12.922 0.775 -19.241 1.00 49.57 33 ILE C CA 1
ATOM 4963 C C . ILE D 1 33 ? -13.208 1.625 -18.014 1.00 47.30 33 ILE C C 1
ATOM 4964 O O . ILE D 1 33 ? -12.291 2.101 -17.338 1.00 46.74 33 ILE C O 1
ATOM 4969 N N . ALA D 1 34 ? -14.496 1.821 -17.757 1.00 46.63 34 ALA C N 1
ATOM 4970 C CA . ALA D 1 34 ? -14.970 2.588 -16.613 1.00 45.20 34 ALA C CA 1
ATOM 4971 C C . ALA D 1 34 ? -16.031 1.756 -15.896 1.00 46.37 34 ALA C C 1
ATOM 4972 O O . ALA D 1 34 ? -16.865 1.119 -16.539 1.00 48.54 34 ALA C O 1
ATOM 4974 N N . VAL D 1 35 ? -16.001 1.762 -14.566 1.00 44.92 35 VAL C N 1
ATOM 4975 C CA . VAL D 1 35 ? -16.958 0.989 -13.779 1.00 46.18 35 VAL C CA 1
ATOM 4976 C C . VAL D 1 35 ? -17.704 1.863 -12.779 1.00 44.27 35 VAL C C 1
ATOM 4977 O O . VAL D 1 35 ? -17.109 2.725 -12.131 1.00 42.45 35 VAL C O 1
ATOM 4981 N N . VAL D 1 36 ? -19.009 1.625 -12.658 1.00 44.49 36 VAL C N 1
ATOM 4982 C CA . VAL D 1 36 ? -19.866 2.383 -11.751 1.00 41.93 36 VAL C CA 1
ATOM 4983 C C . VAL D 1 36 ? -20.247 1.533 -10.544 1.00 41.55 36 VAL C C 1
ATOM 4984 O O . VAL D 1 36 ? -20.740 0.417 -10.687 1.00 42.68 36 VAL C O 1
ATOM 4988 N N . ASP D 1 37 ? -20.028 2.079 -9.354 1.00 38.93 37 ASP C N 1
ATOM 4989 C CA . ASP D 1 37 ? -20.325 1.376 -8.104 1.00 40.18 37 ASP C CA 1
ATOM 4990 C C . ASP D 1 37 ? -21.679 1.831 -7.565 1.00 42.29 37 ASP C C 1
ATOM 4991 O O . ASP D 1 37 ? -21.838 2.992 -7.177 1.00 43.02 37 ASP C O 1
ATOM 4996 N N . THR D 1 38 ? -22.650 0.915 -7.522 1.00 44.89 38 THR C N 1
ATOM 4997 C CA . THR D 1 38 ? -23.997 1.261 -7.072 1.00 46.87 38 THR C CA 1
ATOM 4998 C C . THR D 1 38 ? -24.327 0.769 -5.674 1.00 49.72 38 THR C C 1
ATOM 4999 O O . THR D 1 38 ? -25.373 1.120 -5.114 1.00 49.86 38 THR C O 1
ATOM 5003 N N . ASP D 1 39 ? -23.449 -0.041 -5.105 1.00 52.33 39 ASP C N 1
ATOM 5004 C CA . ASP D 1 39 ? -23.684 -0.543 -3.762 1.00 56.80 39 ASP C CA 1
ATOM 5005 C C . ASP D 1 39 ? -23.638 0.631 -2.784 1.00 56.29 39 ASP C C 1
ATOM 5006 O O . ASP D 1 39 ? -22.715 1.443 -2.814 1.00 54.07 39 ASP C O 1
ATOM 5011 N N . PRO D 1 40 ? -24.674 0.766 -1.936 1.00 58.62 40 PRO C N 1
ATOM 5012 C CA . PRO D 1 40 ? -24.761 1.845 -0.942 1.00 59.09 40 PRO C CA 1
ATOM 5013 C C . PRO D 1 40 ? -23.624 1.802 0.074 1.00 58.96 40 PRO C C 1
ATOM 5014 O O . PRO D 1 40 ? -23.466 2.723 0.877 1.00 58.66 40 PRO C O 1
ATOM 5018 N N . GLN D 1 41 ? -22.857 0.707 0.053 1.00 59.87 41 GLN C N 1
ATOM 5019 C CA . GLN D 1 41 ? -21.724 0.501 0.956 1.00 60.02 41 GLN C CA 1
ATOM 5020 C C . GLN D 1 41 ? -20.430 0.864 0.242 1.00 57.28 41 GLN C C 1
ATOM 5021 O O . GLN D 1 41 ? -19.387 1.026 0.865 1.00 56.60 41 GLN C O 1
ATOM 5027 N N . MET D 1 42 ? -20.517 0.959 -1.081 1.00 56.75 42 MET C N 1
ATOM 5028 C CA . MET D 1 42 ? -19.390 1.370 -1.917 1.00 54.54 42 MET C CA 1
ATOM 5029 C C . MET D 1 42 ? -18.167 0.512 -1.674 1.00 55.21 42 MET C C 1
ATOM 5030 O O . MET D 1 42 ? -17.219 0.929 -1.013 1.00 55.46 42 MET C O 1
ATOM 5035 N N . SER D 1 43 ? -18.185 -0.694 -2.228 1.00 56.32 43 SER C N 1
ATOM 5036 C CA . SER D 1 43 ? -17.080 -1.628 -2.049 1.00 56.26 43 SER C CA 1
ATOM 5037 C C . SER D 1 43 ? -16.059 -1.490 -3.164 1.00 54.03 43 SER C C 1
ATOM 5038 O O . SER D 1 43 ? -14.889 -1.233 -2.904 1.00 53.58 43 SER C O 1
ATOM 5041 N N . LEU D 1 44 ? -16.499 -1.666 -4.406 1.00 52.89 44 LEU C N 1
ATOM 5042 C CA . LEU D 1 44 ? -15.611 -1.541 -5.558 1.00 49.90 44 LEU C CA 1
ATOM 5043 C C . LEU D 1 44 ? -14.937 -0.164 -5.538 1.00 47.59 44 LEU C C 1
ATOM 5044 O O . LEU D 1 44 ? -13.905 0.033 -6.166 1.00 46.29 44 LEU C O 1
ATOM 5049 N N . THR D 1 45 ? -15.515 0.771 -4.787 1.00 47.46 45 THR C N 1
ATOM 5050 C CA . THR D 1 45 ? -14.970 2.118 -4.671 1.00 48.11 45 THR C CA 1
ATOM 5051 C C . THR D 1 45 ? -13.938 2.245 -3.545 1.00 50.15 45 THR C C 1
ATOM 5052 O O . THR D 1 45 ? -12.955 2.976 -3.682 1.00 51.16 45 THR C O 1
ATOM 5056 N N . ASN D 1 46 ? -14.170 1.557 -2.429 1.00 52.38 46 ASN C N 1
ATOM 5057 C CA . ASN D 1 46 ? -13.220 1.568 -1.305 1.00 54.75 46 ASN C CA 1
ATOM 5058 C C . ASN D 1 46 ? -11.965 0.770 -1.667 1.00 55.39 46 ASN C C 1
ATOM 5059 O O . ASN D 1 46 ? -10.841 1.177 -1.353 1.00 56.69 46 ASN C O 1
ATOM 5064 N N . TRP D 1 47 ? -12.174 -0.382 -2.299 1.00 53.83 47 TRP C N 1
ATOM 5065 C CA . TRP D 1 47 ? -11.084 -1.229 -2.739 1.00 51.58 47 TRP C CA 1
ATOM 5066 C C . TRP D 1 47 ? -10.152 -0.427 -3.649 1.00 52.06 47 TRP C C 1
ATOM 5067 O O . TRP D 1 47 ? -8.936 -0.444 -3.459 1.00 53.88 47 TRP C O 1
ATOM 5078 N N . SER D 1 48 ? -10.730 0.285 -4.618 1.00 51.38 48 SER C N 1
ATOM 5079 C CA . SER D 1 48 ? -9.958 1.079 -5.581 1.00 51.16 48 SER C CA 1
ATOM 5080 C C . SER D 1 48 ? -9.247 2.284 -4.969 1.00 52.19 48 SER C C 1
ATOM 5081 O O . SER D 1 48 ? -8.510 2.997 -5.660 1.00 52.34 48 SER C O 1
ATOM 5084 N N . LYS D 1 49 ? -9.494 2.537 -3.682 1.00 53.75 49 LYS C N 1
ATOM 5085 C CA . LYS D 1 49 ? -8.812 3.625 -2.966 1.00 55.31 49 LYS C CA 1
ATOM 5086 C C . LYS D 1 49 ? -7.374 3.178 -2.690 1.00 57.18 49 LYS C C 1
ATOM 5087 O O . LYS D 1 49 ? -6.633 3.818 -1.948 1.00 57.67 49 LYS C O 1
ATOM 5093 N N . ALA D 1 50 ? -6.996 2.077 -3.327 1.00 58.70 50 ALA C N 1
ATOM 5094 C CA . ALA D 1 50 ? -5.664 1.503 -3.206 1.00 60.11 50 ALA C CA 1
ATOM 5095 C C . ALA D 1 50 ? -4.800 1.827 -4.437 1.00 59.52 50 ALA C C 1
ATOM 5096 O O . ALA D 1 50 ? -3.739 1.237 -4.616 1.00 61.48 50 ALA C O 1
ATOM 5098 N N . GLY D 1 51 ? -5.248 2.766 -5.270 1.00 56.65 51 GLY C N 1
ATOM 5099 C CA . GLY D 1 51 ? -4.493 3.120 -6.466 1.00 54.30 51 GLY C CA 1
ATOM 5100 C C . GLY D 1 51 ? -4.559 2.057 -7.553 1.00 52.77 51 GLY C C 1
ATOM 5101 O O . GLY D 1 51 ? -5.081 2.286 -8.643 1.00 50.59 51 GLY C O 1
ATOM 5102 N N . LYS D 1 52 ? -4.019 0.888 -7.249 1.00 53.48 52 LYS C N 1
ATOM 5103 C CA . LYS D 1 52 ? -4.010 -0.218 -8.190 1.00 53.67 52 LYS C CA 1
ATOM 5104 C C . LYS D 1 52 ? -5.400 -0.457 -8.765 1.00 52.71 52 LYS C C 1
ATOM 5105 O O . LYS D 1 52 ? -6.313 -0.932 -8.074 1.00 52.91 52 LYS C O 1
ATOM 5111 N N . ALA D 1 53 ? -5.546 -0.122 -10.046 1.00 51.46 53 ALA C N 1
ATOM 5112 C CA . ALA D 1 53 ? -6.811 -0.277 -10.764 1.00 49.68 53 ALA C CA 1
ATOM 5113 C C . ALA D 1 53 ? -6.564 0.074 -12.221 1.00 48.13 53 ALA C C 1
ATOM 5114 O O . ALA D 1 53 ? -6.229 1.211 -12.540 1.00 47.19 53 ALA C O 1
ATOM 5116 N N . ALA D 1 54 ? -6.730 -0.908 -13.100 1.00 46.35 54 ALA C N 1
ATOM 5117 C CA . ALA D 1 54 ? -6.506 -0.668 -14.511 1.00 44.34 54 ALA C CA 1
ATOM 5118 C C . ALA D 1 54 ? -7.724 -0.013 -15.150 1.00 42.91 54 ALA C C 1
ATOM 5119 O O . ALA D 1 54 ? -7.698 0.339 -16.326 1.00 44.03 54 ALA C O 1
ATOM 5121 N N . PHE D 1 55 ? -8.786 0.170 -14.369 1.00 41.21 55 PHE C N 1
ATOM 5122 C CA . PHE D 1 55 ? -9.992 0.822 -14.873 1.00 40.29 55 PHE C CA 1
ATOM 5123 C C . PHE D 1 55 ? -10.310 2.103 -14.095 1.00 38.83 55 PHE C C 1
ATOM 5124 O O . PHE D 1 55 ? -9.623 2.439 -13.123 1.00 38.94 55 PHE C O 1
ATOM 5132 N N . ASP D 1 56 ? -11.330 2.826 -14.547 1.00 38.44 56 ASP C N 1
ATOM 5133 C CA . ASP D 1 56 ? -11.741 4.066 -13.898 1.00 38.65 56 ASP C CA 1
ATOM 5134 C C . ASP D 1 56 ? -12.925 3.783 -12.982 1.00 40.18 56 ASP C C 1
ATOM 5135 O O . ASP D 1 56 ? -13.821 3.004 -13.330 1.00 41.80 56 ASP C O 1
ATOM 5140 N N . VAL D 1 57 ? -12.931 4.409 -11.808 1.00 39.87 57 VAL C N 1
ATOM 5141 C CA . VAL D 1 57 ? -14.008 4.197 -10.851 1.00 39.99 57 VAL C CA 1
ATOM 5142 C C . VAL D 1 57 ? -14.907 5.415 -10.729 1.00 40.37 57 VAL C C 1
ATOM 5143 O O . VAL D 1 57 ? -14.431 6.545 -10.589 1.00 40.73 57 VAL C O 1
ATOM 5147 N N . PHE D 1 58 ? -16.214 5.163 -10.808 1.00 40.40 58 PHE C N 1
ATOM 5148 C CA . PHE D 1 58 ? -17.237 6.201 -10.691 1.00 39.83 58 PHE C CA 1
ATOM 5149 C C . PHE D 1 58 ? -18.287 5.695 -9.707 1.00 41.71 58 PHE C C 1
ATOM 5150 O O . PHE D 1 58 ? -18.936 4.687 -9.973 1.00 42.68 58 PHE C O 1
ATOM 5158 N N . THR D 1 59 ? -18.467 6.387 -8.585 1.00 42.34 59 THR C N 1
ATOM 5159 C CA . THR D 1 59 ? -19.456 5.949 -7.602 1.00 42.70 59 THR C CA 1
ATOM 5160 C C . THR D 1 59 ? -20.857 6.453 -7.960 1.00 43.82 59 THR C C 1
ATOM 5161 O O . THR D 1 59 ? -21.002 7.413 -8.711 1.00 44.19 59 THR C O 1
ATOM 5165 N N . ALA D 1 60 ? -21.881 5.800 -7.417 1.00 45.67 60 ALA C N 1
ATOM 5166 C CA . ALA D 1 60 ? -23.265 6.168 -7.685 1.00 48.66 60 ALA C CA 1
ATOM 5167 C C . ALA D 1 60 ? -23.954 6.720 -6.443 1.00 50.47 60 ALA C C 1
ATOM 5168 O O . ALA D 1 60 ? -24.033 6.047 -5.408 1.00 49.66 60 ALA C O 1
ATOM 5170 N N . ALA D 1 61 ? -24.451 7.951 -6.552 1.00 52.24 61 ALA C N 1
ATOM 5171 C CA . ALA D 1 61 ? -25.132 8.604 -5.438 1.00 53.88 61 ALA C CA 1
ATOM 5172 C C . ALA D 1 61 ? -26.613 8.226 -5.437 1.00 56.14 61 ALA C C 1
ATOM 5173 O O . ALA D 1 61 ? -27.344 8.500 -4.477 1.00 57.16 61 ALA C O 1
ATOM 5175 N N . SER D 1 62 ? -27.038 7.595 -6.527 1.00 57.59 62 SER C N 1
ATOM 5176 C CA . SER D 1 62 ? -28.411 7.146 -6.695 1.00 60.12 62 SER C CA 1
ATOM 5177 C C . SER D 1 62 ? -28.579 6.598 -8.107 1.00 61.39 62 SER C C 1
ATOM 5178 O O . SER D 1 62 ? -27.647 6.645 -8.914 1.00 60.35 62 SER C O 1
ATOM 5181 N N . GLU D 1 63 ? -29.765 6.058 -8.387 1.00 64.14 63 GLU C N 1
ATOM 5182 C CA . GLU D 1 63 ? -30.077 5.498 -9.700 1.00 65.67 63 GLU C CA 1
ATOM 5183 C C . GLU D 1 63 ? -30.081 6.565 -10.797 1.00 63.97 63 GLU C C 1
ATOM 5184 O O . GLU D 1 63 ? -29.971 6.247 -11.981 1.00 63.61 63 GLU C O 1
ATOM 5190 N N . LYS D 1 64 ? -30.219 7.824 -10.395 1.00 63.33 64 LYS C N 1
ATOM 5191 C CA . LYS D 1 64 ? -30.193 8.939 -11.331 1.00 64.57 64 LYS C CA 1
ATOM 5192 C C . LYS D 1 64 ? -28.812 9.021 -12.003 1.00 64.67 64 LYS C C 1
ATOM 5193 O O . LYS D 1 64 ? -28.672 9.557 -13.102 1.00 64.58 64 LYS C O 1
ATOM 5199 N N . ASP D 1 65 ? -27.799 8.470 -11.338 1.00 71.29 65 ASP C N 1
ATOM 5200 C CA . ASP D 1 65 ? -26.432 8.469 -11.859 1.00 71.36 65 ASP C CA 1
ATOM 5201 C C . ASP D 1 65 ? -26.164 7.237 -12.717 1.00 72.48 65 ASP C C 1
ATOM 5202 O O . ASP D 1 65 ? -25.218 7.215 -13.496 1.00 72.59 65 ASP C O 1
ATOM 5207 N N . VAL D 1 66 ? -26.994 6.209 -12.569 1.00 74.19 66 VAL C N 1
ATOM 5208 C CA . VAL D 1 66 ? -26.843 4.997 -13.368 1.00 74.63 66 VAL C CA 1
ATOM 5209 C C . VAL D 1 66 ? -27.559 5.173 -14.708 1.00 77.03 66 VAL C C 1
ATOM 5210 O O . VAL D 1 66 ? -27.231 4.507 -15.684 1.00 77.25 66 VAL C O 1
ATOM 5214 N N . TYR D 1 67 ? -28.529 6.083 -14.744 1.00 78.31 67 TYR C N 1
ATOM 5215 C CA . TYR D 1 67 ? -29.304 6.320 -15.952 1.00 80.57 67 TYR C CA 1
ATOM 5216 C C . TYR D 1 67 ? -28.567 7.108 -17.023 1.00 80.96 67 TYR C C 1
ATOM 5217 O O . TYR D 1 67 ? -28.480 6.673 -18.170 1.00 82.26 67 TYR C O 1
ATOM 5226 N N . GLY D 1 68 ? -28.038 8.267 -16.640 1.00 79.71 68 GLY C N 1
ATOM 5227 C CA . GLY D 1 68 ? -27.308 9.107 -17.579 1.00 79.90 68 GLY C CA 1
ATOM 5228 C C . GLY D 1 68 ? -25.884 8.641 -17.851 1.00 78.20 68 GLY C C 1
ATOM 5229 O O . GLY D 1 68 ? -24.937 9.431 -17.776 1.00 77.65 68 GLY C O 1
ATOM 5230 N N . ILE D 1 69 ? -25.727 7.363 -18.191 1.00 76.82 69 ILE C N 1
ATOM 5231 C CA . ILE D 1 69 ? -24.409 6.798 -18.455 1.00 74.59 69 ILE C CA 1
ATOM 5232 C C . ILE D 1 69 ? -23.813 7.235 -19.787 1.00 76.63 69 ILE C C 1
ATOM 5233 O O . ILE D 1 69 ? -22.730 7.818 -19.830 1.00 76.32 69 ILE C O 1
ATOM 5238 N N . ARG D 1 70 ? -24.525 6.957 -20.876 1.00 78.69 70 ARG C N 1
ATOM 5239 C CA . ARG D 1 70 ? -24.041 7.296 -22.211 1.00 80.27 70 ARG C CA 1
ATOM 5240 C C . ARG D 1 70 ? -23.859 8.789 -22.423 1.00 82.63 70 ARG C C 1
ATOM 5241 O O . ARG D 1 70 ? -23.285 9.212 -23.423 1.00 83.93 70 ARG C O 1
ATOM 5249 N N . LYS D 1 71 ? -24.370 9.592 -21.497 1.00 83.51 71 LYS C N 1
ATOM 5250 C CA . LYS D 1 71 ? -24.230 11.038 -21.608 1.00 85.06 71 LYS C CA 1
ATOM 5251 C C . LYS D 1 71 ? -22.907 11.485 -20.977 1.00 82.83 71 LYS C C 1
ATOM 5252 O O . LYS D 1 71 ? -22.381 12.553 -21.306 1.00 84.01 71 LYS C O 1
ATOM 5258 N N . ASP D 1 72 ? -22.364 10.645 -20.098 1.00 79.81 72 ASP C N 1
ATOM 5259 C CA . ASP D 1 72 ? -21.118 10.942 -19.401 1.00 77.37 72 ASP C CA 1
ATOM 5260 C C . ASP D 1 72 ? -19.971 10.014 -19.802 1.00 74.38 72 ASP C C 1
ATOM 5261 O O . ASP D 1 72 ? -18.983 10.453 -20.390 1.00 75.84 72 ASP C O 1
ATOM 5266 N N . LEU D 1 73 ? -20.112 8.727 -19.487 1.00 70.08 73 LEU C N 1
ATOM 5267 C CA . LEU D 1 73 ? -19.083 7.729 -19.788 1.00 65.69 73 LEU C CA 1
ATOM 5268 C C . LEU D 1 73 ? -19.120 7.287 -21.245 1.00 66.76 73 LEU C C 1
ATOM 5269 O O . LEU D 1 73 ? -18.840 6.131 -21.559 1.00 67.35 73 LEU C O 1
ATOM 5274 N N . ALA D 1 74 ? -19.452 8.214 -22.131 1.00 67.32 74 ALA C N 1
ATOM 5275 C CA . ALA D 1 74 ? -19.553 7.921 -23.552 1.00 67.96 74 ALA C CA 1
ATOM 5276 C C . ALA D 1 74 ? -18.196 7.782 -24.226 1.00 66.51 74 ALA C C 1
ATOM 5277 O O . ALA D 1 74 ? -18.102 7.251 -25.333 1.00 67.20 74 ALA C O 1
ATOM 5279 N N . ASP D 1 75 ? -17.143 8.235 -23.553 1.00 63.73 75 ASP C N 1
ATOM 5280 C CA . ASP D 1 75 ? -15.799 8.184 -24.127 1.00 62.12 75 ASP C CA 1
ATOM 5281 C C . ASP D 1 75 ? -15.077 6.872 -23.903 1.00 58.13 75 ASP C C 1
ATOM 5282 O O . ASP D 1 75 ? -14.088 6.588 -24.567 1.00 57.02 75 ASP C O 1
ATOM 5287 N N . TYR D 1 76 ? -15.579 6.061 -22.980 1.00 55.48 76 TYR C N 1
ATOM 5288 C CA . TYR D 1 76 ? -14.958 4.769 -22.699 1.00 52.73 76 TYR C CA 1
ATOM 5289 C C . TYR D 1 76 ? -15.434 3.673 -23.655 1.00 53.58 76 TYR C C 1
ATOM 5290 O O . TYR D 1 76 ? -16.573 3.702 -24.129 1.00 56.19 76 TYR C O 1
ATOM 5299 N N . ASP D 1 77 ? -14.549 2.728 -23.964 1.00 51.97 77 ASP C N 1
ATOM 5300 C CA . ASP D 1 77 ? -14.911 1.600 -24.813 1.00 52.60 77 ASP C CA 1
ATOM 5301 C C . ASP D 1 77 ? -15.892 0.708 -24.051 1.00 52.36 77 ASP C C 1
ATOM 5302 O O . ASP D 1 77 ? -16.602 -0.094 -24.654 1.00 53.64 77 ASP C O 1
ATOM 5307 N N . PHE D 1 78 ? -15.940 0.856 -22.733 1.00 51.11 78 PHE C N 1
ATOM 5308 C CA . PHE D 1 78 ? -16.847 0.061 -21.923 1.00 49.90 78 PHE C CA 1
ATOM 5309 C C . PHE D 1 78 ? -17.234 0.742 -20.622 1.00 49.30 78 PHE C C 1
ATOM 5310 O O . PHE D 1 78 ? -16.487 1.566 -20.087 1.00 49.95 78 PHE C O 1
ATOM 5318 N N . ALA D 1 79 ? -18.432 0.418 -20.147 1.00 48.72 79 ALA C N 1
ATOM 5319 C CA . ALA D 1 79 ? -18.944 0.936 -18.880 1.00 47.23 79 ALA C CA 1
ATOM 5320 C C . ALA D 1 79 ? -19.553 -0.268 -18.165 1.00 47.17 79 ALA C C 1
ATOM 5321 O O . ALA D 1 79 ? -20.455 -0.917 -18.684 1.00 48.77 79 ALA C O 1
ATOM 5323 N N . ILE D 1 80 ? -19.068 -0.552 -16.961 1.00 45.91 80 ILE C N 1
ATOM 5324 C CA . ILE D 1 80 ? -19.518 -1.725 -16.221 1.00 45.77 80 ILE C CA 1
ATOM 5325 C C . ILE D 1 80 ? -20.071 -1.360 -14.871 1.00 45.78 80 ILE C C 1
ATOM 5326 O O . ILE D 1 80 ? -19.477 -0.566 -14.148 1.00 45.83 80 ILE C O 1
ATOM 5331 N N . VAL D 1 81 ? -21.206 -1.954 -14.527 1.00 46.07 81 VAL C N 1
ATOM 5332 C CA . VAL D 1 81 ? -21.862 -1.644 -13.281 1.00 45.29 81 VAL C CA 1
ATOM 5333 C C . VAL D 1 81 ? -21.766 -2.744 -12.257 1.00 44.65 81 VAL C C 1
ATOM 5334 O O . VAL D 1 81 ? -22.164 -3.868 -12.521 1.00 45.65 81 VAL C O 1
ATOM 5338 N N . ASP D 1 82 ? -21.175 -2.427 -11.112 1.00 43.18 82 ASP C N 1
ATOM 5339 C CA . ASP D 1 82 ? -21.136 -3.380 -10.004 1.00 43.56 82 ASP C CA 1
ATOM 5340 C C . ASP D 1 82 ? -22.581 -3.385 -9.460 1.00 46.84 82 ASP C C 1
ATOM 5341 O O . ASP D 1 82 ? -23.077 -2.377 -8.955 1.00 47.55 82 ASP C O 1
ATOM 5346 N N . GLY D 1 83 ? -23.229 -4.541 -9.556 1.00 50.00 83 GLY C N 1
ATOM 5347 C CA . GLY D 1 83 ? -24.615 -4.644 -9.144 1.00 53.06 83 GLY C CA 1
ATOM 5348 C C . GLY D 1 83 ? -24.852 -4.269 -7.708 1.00 53.54 83 GLY C C 1
ATOM 5349 O O . GLY D 1 83 ? -23.908 -4.157 -6.929 1.00 51.63 83 GLY C O 1
ATOM 5350 N N . ALA D 1 84 ? -26.118 -4.044 -7.370 1.00 56.19 84 ALA C N 1
ATOM 5351 C CA . ALA D 1 84 ? -26.492 -3.735 -5.999 1.00 57.20 84 ALA C CA 1
ATOM 5352 C C . ALA D 1 84 ? -26.944 -5.050 -5.358 1.00 59.31 84 ALA C C 1
ATOM 5353 O O . ALA D 1 84 ? -27.811 -5.738 -5.892 1.00 59.62 84 ALA C O 1
ATOM 5355 N N . GLY D 1 85 ? -26.330 -5.393 -4.224 1.00 60.61 85 GLY C N 1
ATOM 5356 C CA . GLY D 1 85 ? -26.675 -6.625 -3.521 1.00 64.04 85 GLY C CA 1
ATOM 5357 C C . GLY D 1 85 ? -27.961 -6.504 -2.730 1.00 66.35 85 GLY C C 1
ATOM 5358 O O . GLY D 1 85 ? -28.065 -6.998 -1.607 1.00 65.71 85 GLY C O 1
ATOM 5359 N N . SER D 1 86 ? -28.939 -5.842 -3.332 1.00 69.62 86 SER C N 1
ATOM 5360 C CA . SER D 1 86 ? -30.229 -5.642 -2.707 1.00 74.09 86 SER C CA 1
ATOM 5361 C C . SER D 1 86 ? -31.305 -5.599 -3.786 1.00 77.05 86 SER C C 1
ATOM 5362 O O . SER D 1 86 ? -31.038 -5.169 -4.911 1.00 78.33 86 SER C O 1
ATOM 5365 N N . LEU D 1 87 ? -32.497 -6.097 -3.461 1.00 78.71 87 LEU C N 1
ATOM 5366 C CA . LEU D 1 87 ? -33.618 -5.976 -4.401 1.00 80.22 87 LEU C CA 1
ATOM 5367 C C . LEU D 1 87 ? -33.939 -4.470 -4.415 1.00 79.62 87 LEU C C 1
ATOM 5368 O O . LEU D 1 87 ? -34.349 -3.896 -3.404 1.00 79.89 87 LEU C O 1
ATOM 5373 N N . SER D 1 88 ? -33.774 -3.843 -5.573 1.00 79.05 88 SER C N 1
ATOM 5374 C CA . SER D 1 88 ? -33.986 -2.407 -5.665 1.00 77.59 88 SER C CA 1
ATOM 5375 C C . SER D 1 88 ? -34.232 -1.895 -7.073 1.00 78.75 88 SER C C 1
ATOM 5376 O O . SER D 1 88 ? -34.334 -2.664 -8.031 1.00 80.27 88 SER C O 1
ATOM 5379 N N . VAL D 1 89 ? -34.347 -0.576 -7.174 1.00 77.96 89 VAL C N 1
ATOM 5380 C CA . VAL D 1 89 ? -34.571 0.097 -8.444 1.00 78.76 89 VAL C CA 1
ATOM 5381 C C . VAL D 1 89 ? -33.352 -0.061 -9.339 1.00 78.08 89 VAL C C 1
ATOM 5382 O O . VAL D 1 89 ? -33.448 0.055 -10.560 1.00 78.69 89 VAL C O 1
ATOM 5386 N N . ILE D 1 90 ? -32.205 -0.333 -8.722 1.00 76.98 90 ILE C N 1
ATOM 5387 C CA . ILE D 1 90 ? -30.953 -0.489 -9.457 1.00 75.30 90 ILE C CA 1
ATOM 5388 C C . ILE D 1 90 ? -31.100 -1.451 -10.626 1.00 76.38 90 ILE C C 1
ATOM 5389 O O . ILE D 1 90 ? -30.918 -1.061 -11.778 1.00 77.44 90 ILE C O 1
ATOM 5394 N N . THR D 1 91 ? -31.422 -2.706 -10.326 1.00 75.40 91 THR C N 1
ATOM 5395 C CA . THR D 1 91 ? -31.590 -3.717 -11.365 1.00 73.90 91 THR C CA 1
ATOM 5396 C C . THR D 1 91 ? -32.458 -3.190 -12.506 1.00 73.66 91 THR C C 1
ATOM 5397 O O . THR D 1 91 ? -32.145 -3.391 -13.681 1.00 73.19 91 THR C O 1
ATOM 5401 N N . SER D 1 92 ? -33.545 -2.513 -12.149 1.00 72.64 92 SER C N 1
ATOM 5402 C CA . SER D 1 92 ? -34.465 -1.964 -13.136 1.00 72.56 92 SER C CA 1
ATOM 5403 C C . SER D 1 92 ? -33.799 -0.893 -13.997 1.00 69.86 92 SER C C 1
ATOM 5404 O O . SER D 1 92 ? -34.008 -0.831 -15.210 1.00 70.44 92 SER C O 1
ATOM 5407 N N . ALA D 1 93 ? -32.995 -0.054 -13.356 1.00 66.33 93 ALA C N 1
ATOM 5408 C CA . ALA D 1 93 ? -32.309 1.026 -14.040 1.00 65.47 93 ALA C CA 1
ATOM 5409 C C . ALA D 1 93 ? -31.244 0.517 -15.001 1.00 64.57 93 ALA C C 1
ATOM 5410 O O . ALA D 1 93 ? -31.131 0.985 -16.132 1.00 64.71 93 ALA C O 1
ATOM 5412 N N . ALA D 1 94 ? -30.482 -0.468 -14.546 1.00 64.55 94 ALA C N 1
ATOM 5413 C CA . ALA D 1 94 ? -29.380 -1.031 -15.322 1.00 63.80 94 ALA C CA 1
ATOM 5414 C C . ALA D 1 94 ? -29.789 -1.645 -16.643 1.00 65.29 94 ALA C C 1
ATOM 5415 O O . ALA D 1 94 ? -29.322 -1.224 -17.699 1.00 64.25 94 ALA C O 1
ATOM 5417 N N . VAL D 1 95 ? -30.666 -2.643 -16.578 1.00 66.33 95 VAL C N 1
ATOM 5418 C CA . VAL D 1 95 ? -31.114 -3.337 -17.777 1.00 67.87 95 VAL C CA 1
ATOM 5419 C C . VAL D 1 95 ? -31.624 -2.373 -18.836 1.00 70.72 95 VAL C C 1
ATOM 5420 O O . VAL D 1 95 ? -31.480 -2.620 -20.033 1.00 71.92 95 VAL C O 1
ATOM 5424 N N . MET D 1 96 ? -32.203 -1.265 -18.384 1.00 71.77 96 MET C N 1
ATOM 5425 C CA . MET D 1 96 ? -32.781 -0.270 -19.281 1.00 73.47 96 MET C CA 1
ATOM 5426 C C . MET D 1 96 ? -31.738 0.445 -20.131 1.00 71.83 96 MET C C 1
ATOM 5427 O O . MET D 1 96 ? -32.048 0.981 -21.197 1.00 73.27 96 MET C O 1
ATOM 5432 N N . VAL D 1 97 ? -30.498 0.438 -19.653 1.00 69.23 97 VAL C N 1
ATOM 5433 C CA . VAL D 1 97 ? -29.397 1.094 -20.342 1.00 69.05 97 VAL C CA 1
ATOM 5434 C C . VAL D 1 97 ? -28.192 0.177 -20.565 1.00 67.89 97 VAL C C 1
ATOM 5435 O O . VAL D 1 97 ? -27.046 0.620 -20.456 1.00 66.71 97 VAL C O 1
ATOM 5439 N N . SER D 1 98 ? -28.441 -1.089 -20.884 1.00 68.54 98 SER C N 1
ATOM 5440 C CA . SER D 1 98 ? -27.346 -2.022 -21.115 1.00 66.79 98 SER C CA 1
ATOM 5441 C C . SER D 1 98 ? -27.345 -2.606 -22.523 1.00 66.65 98 SER C C 1
ATOM 5442 O O . SER D 1 98 ? -28.291 -2.420 -23.289 1.00 68.88 98 SER C O 1
ATOM 5445 N N . ASP D 1 99 ? -26.238 -3.268 -22.861 1.00 62.57 99 ASP C N 1
ATOM 5446 C CA . ASP D 1 99 ? -26.104 -3.973 -24.127 1.00 60.94 99 ASP C CA 1
ATOM 5447 C C . ASP D 1 99 ? -25.811 -5.443 -23.790 1.00 58.68 99 ASP C C 1
ATOM 5448 O O . ASP D 1 99 ? -25.831 -6.315 -24.660 1.00 59.05 99 ASP C O 1
ATOM 5453 N N . LEU D 1 100 ? -25.534 -5.698 -22.515 1.00 56.39 100 LEU C N 1
ATOM 5454 C CA . LEU D 1 100 ? -25.244 -7.039 -22.031 1.00 54.32 100 LEU C CA 1
ATOM 5455 C C . LEU D 1 100 ? -25.466 -7.090 -20.528 1.00 53.70 100 LEU C C 1
ATOM 5456 O O . LEU D 1 100 ? -25.075 -6.169 -19.808 1.00 52.99 100 LEU C O 1
ATOM 5461 N N . VAL D 1 101 ? -26.110 -8.158 -20.064 1.00 53.43 101 VAL C N 1
ATOM 5462 C CA . VAL D 1 101 ? -26.362 -8.332 -18.645 1.00 53.44 101 VAL C CA 1
ATOM 5463 C C . VAL D 1 101 ? -25.858 -9.695 -18.190 1.00 52.88 101 VAL C C 1
ATOM 5464 O O . VAL D 1 101 ? -26.401 -10.726 -18.565 1.00 54.99 101 VAL C O 1
ATOM 5468 N N . ILE D 1 102 ? -24.795 -9.676 -17.391 1.00 51.47 102 ILE C N 1
ATOM 5469 C CA . ILE D 1 102 ? -24.187 -10.878 -16.836 1.00 51.20 102 ILE C CA 1
ATOM 5470 C C . ILE D 1 102 ? -24.770 -11.127 -15.440 1.00 53.01 102 ILE C C 1
ATOM 5471 O O . ILE D 1 102 ? -24.879 -10.207 -14.630 1.00 53.33 102 ILE C O 1
ATOM 5476 N N . ILE D 1 103 ? -25.116 -12.383 -15.168 1.00 54.13 103 ILE C N 1
ATOM 5477 C CA . ILE D 1 103 ? -25.731 -12.746 -13.910 1.00 54.58 103 ILE C CA 1
ATOM 5478 C C . ILE D 1 103 ? -24.973 -13.779 -13.123 1.00 53.15 103 ILE C C 1
ATOM 5479 O O . ILE D 1 103 ? -25.033 -14.960 -13.432 1.00 54.15 103 ILE C O 1
ATOM 5484 N N . PRO D 1 104 ? -24.211 -13.339 -12.113 1.00 52.10 104 PRO C N 1
ATOM 5485 C CA . PRO D 1 104 ? -23.434 -14.278 -11.301 1.00 52.36 104 PRO C CA 1
ATOM 5486 C C . PRO D 1 104 ? -24.333 -15.130 -10.388 1.00 54.38 104 PRO C C 1
ATOM 5487 O O . PRO D 1 104 ? -25.267 -14.625 -9.747 1.00 55.49 104 PRO C O 1
ATOM 5491 N N . VAL D 1 105 ? -24.018 -16.423 -10.326 1.00 54.31 105 VAL C N 1
ATOM 5492 C CA . VAL D 1 105 ? -24.733 -17.398 -9.516 1.00 55.24 105 VAL C CA 1
ATOM 5493 C C . VAL D 1 105 ? -23.707 -18.387 -8.973 1.00 55.55 105 VAL C C 1
ATOM 5494 O O . VAL D 1 105 ? -22.727 -18.689 -9.640 1.00 52.93 105 VAL C O 1
ATOM 5498 N N . THR D 1 106 ? -23.938 -18.899 -7.773 1.00 59.37 106 THR C N 1
ATOM 5499 C CA . THR D 1 106 ? -22.991 -19.826 -7.167 1.00 63.11 106 THR C CA 1
ATOM 5500 C C . THR D 1 106 ? -23.579 -21.224 -7.088 1.00 66.35 106 THR C C 1
ATOM 5501 O O . THR D 1 106 ? -24.784 -21.409 -7.277 1.00 68.98 106 THR C O 1
ATOM 5505 N N . PRO D 1 107 ? -22.736 -22.239 -6.820 1.00 67.32 107 PRO C N 1
ATOM 5506 C CA . PRO D 1 107 ? -23.223 -23.618 -6.729 1.00 71.34 107 PRO C CA 1
ATOM 5507 C C . PRO D 1 107 ? -24.373 -23.754 -5.736 1.00 75.61 107 PRO C C 1
ATOM 5508 O O . PRO D 1 107 ? -25.419 -24.321 -6.063 1.00 79.45 107 PRO C O 1
ATOM 5512 N N . SER D 1 108 ? -24.168 -23.260 -4.502 1.00 76.33 108 SER C N 1
ATOM 5513 C CA . SER D 1 108 ? -25.214 -23.310 -3.458 1.00 79.45 108 SER C CA 1
ATOM 5514 C C . SER D 1 108 ? -26.544 -22.936 -4.119 1.00 81.25 108 SER C C 1
ATOM 5515 O O . SER D 1 108 ? -26.688 -21.878 -4.719 1.00 78.82 108 SER C O 1
ATOM 5518 N N . PRO D 1 109 ? -27.544 -23.827 -3.959 1.00 94.23 109 PRO C N 1
ATOM 5519 C CA . PRO D 1 109 ? -28.906 -23.673 -4.480 1.00 99.36 109 PRO C CA 1
ATOM 5520 C C . PRO D 1 109 ? -29.676 -22.447 -4.127 1.00 101.41 109 PRO C C 1
ATOM 5521 O O . PRO D 1 109 ? -30.209 -21.753 -4.998 1.00 102.48 109 PRO C O 1
ATOM 5525 N N . LEU D 1 110 ? -29.749 -22.207 -2.831 1.00 103.19 110 LEU C N 1
ATOM 5526 C CA . LEU D 1 110 ? -30.466 -21.058 -2.289 1.00 104.53 110 LEU C CA 1
ATOM 5527 C C . LEU D 1 110 ? -29.810 -19.732 -2.689 1.00 103.08 110 LEU C C 1
ATOM 5528 O O . LEU D 1 110 ? -30.301 -18.655 -2.351 1.00 102.03 110 LEU C O 1
ATOM 5533 N N . ASP D 1 111 ? -28.697 -19.827 -3.413 1.00 102.86 111 ASP C N 1
ATOM 5534 C CA . ASP D 1 111 ? -28.004 -18.651 -3.914 1.00 101.25 111 ASP C CA 1
ATOM 5535 C C . ASP D 1 111 ? -28.536 -18.284 -5.318 1.00 102.35 111 ASP C C 1
ATOM 5536 O O . ASP D 1 111 ? -28.182 -17.248 -5.869 1.00 100.31 111 ASP C O 1
ATOM 5541 N N . PHE D 1 112 ? -29.411 -19.118 -5.869 1.00 105.68 112 PHE C N 1
ATOM 5542 C CA . PHE D 1 112 ? -29.966 -18.880 -7.198 1.00 107.18 112 PHE C CA 1
ATOM 5543 C C . PHE D 1 112 ? -31.319 -18.179 -7.128 1.00 107.51 112 PHE C C 1
ATOM 5544 O O . PHE D 1 112 ? -31.838 -17.721 -8.147 1.00 107.73 112 PHE C O 1
ATOM 5552 N N . SER D 1 113 ? -31.887 -18.096 -5.934 1.00 107.51 113 SER C N 1
ATOM 5553 C CA . SER D 1 113 ? -33.182 -17.477 -5.781 1.00 108.24 113 SER C CA 1
ATOM 5554 C C . SER D 1 113 ? -33.493 -16.253 -6.672 1.00 106.98 113 SER C C 1
ATOM 5555 O O . SER D 1 113 ? -34.357 -16.335 -7.551 1.00 108.17 113 SER C O 1
ATOM 5558 N N . ALA D 1 114 ? -32.724 -15.171 -6.489 1.00 104.11 114 ALA C N 1
ATOM 5559 C CA . ALA D 1 114 ? -32.974 -13.885 -7.149 1.00 101.90 114 ALA C CA 1
ATOM 5560 C C . ALA D 1 114 ? -32.526 -13.845 -8.564 1.00 100.96 114 ALA C C 1
ATOM 5561 O O . ALA D 1 114 ? -32.698 -12.852 -9.277 1.00 99.03 114 ALA C O 1
ATOM 5563 N N . ALA D 1 115 ? -31.893 -14.943 -8.951 1.00 101.02 115 ALA C N 1
ATOM 5564 C CA . ALA D 1 115 ? -31.485 -15.098 -10.330 1.00 100.28 115 ALA C CA 1
ATOM 5565 C C . ALA D 1 115 ? -32.779 -14.886 -11.135 1.00 101.04 115 ALA C C 1
ATOM 5566 O O . ALA D 1 115 ? -32.735 -14.398 -12.257 1.00 100.61 115 ALA C O 1
ATOM 5568 N N . GLY D 1 116 ? -33.918 -15.202 -10.523 1.00 101.13 116 GLY C N 1
ATOM 5569 C CA . GLY D 1 116 ? -35.191 -15.049 -11.192 1.00 101.01 116 GLY C CA 1
ATOM 5570 C C . GLY D 1 116 ? -35.677 -13.638 -11.429 1.00 97.56 116 GLY C C 1
ATOM 5571 O O . GLY D 1 116 ? -35.883 -13.239 -12.573 1.00 97.23 116 GLY C O 1
ATOM 5572 N N . SER D 1 117 ? -35.831 -12.873 -10.352 1.00 95.41 117 SER C N 1
ATOM 5573 C CA . SER D 1 117 ? -36.358 -11.513 -10.460 1.00 93.75 117 SER C CA 1
ATOM 5574 C C . SER D 1 117 ? -35.662 -10.703 -11.531 1.00 91.52 117 SER C C 1
ATOM 5575 O O . SER D 1 117 ? -36.260 -9.832 -12.159 1.00 90.75 117 SER C O 1
ATOM 5578 N N . VAL D 1 118 ? -34.390 -11.006 -11.749 1.00 89.75 118 VAL C N 1
ATOM 5579 C CA . VAL D 1 118 ? -33.582 -10.309 -12.748 1.00 86.98 118 VAL C CA 1
ATOM 5580 C C . VAL D 1 118 ? -33.948 -10.724 -14.165 1.00 87.26 118 VAL C C 1
ATOM 5581 O O . VAL D 1 118 ? -34.151 -9.884 -15.039 1.00 87.12 118 VAL C O 1
ATOM 5585 N N . VAL D 1 119 ? -34.002 -12.033 -14.385 1.00 52.20 119 VAL C N 1
ATOM 5586 C CA . VAL D 1 119 ? -34.324 -12.596 -15.692 1.00 52.31 119 VAL C CA 1
ATOM 5587 C C . VAL D 1 119 ? -35.686 -12.109 -16.193 1.00 52.67 119 VAL C C 1
ATOM 5588 O O . VAL D 1 119 ? -35.935 -12.088 -17.398 1.00 53.69 119 VAL C O 1
ATOM 5592 N N . THR D 1 120 ? -36.560 -11.712 -15.270 1.00 51.68 120 THR C N 1
ATOM 5593 C CA . THR D 1 120 ? -37.895 -11.238 -15.637 1.00 51.22 120 THR C CA 1
ATOM 5594 C C . THR D 1 120 ? -37.934 -9.731 -15.884 1.00 49.01 120 THR C C 1
ATOM 5595 O O . THR D 1 120 ? -38.949 -9.202 -16.346 1.00 49.73 120 THR C O 1
ATOM 5599 N N . VAL D 1 121 ? -36.843 -9.046 -15.535 1.00 45.24 121 VAL C N 1
ATOM 5600 C CA . VAL D 1 121 ? -36.733 -7.605 -15.808 1.00 43.33 121 VAL C CA 1
ATOM 5601 C C . VAL D 1 121 ? -36.255 -7.453 -17.265 1.00 44.14 121 VAL C C 1
ATOM 5602 O O . VAL D 1 121 ? -36.557 -6.450 -17.924 1.00 45.04 121 VAL C O 1
ATOM 5606 N N . LEU D 1 122 ? -35.481 -8.437 -17.737 1.00 44.05 122 LEU C N 1
ATOM 5607 C CA . LEU D 1 122 ? -34.994 -8.449 -19.118 1.00 44.81 122 LEU C CA 1
ATOM 5608 C C . LEU D 1 122 ? -36.173 -8.760 -20.030 1.00 47.38 122 LEU C C 1
ATOM 5609 O O . LEU D 1 122 ? -36.390 -8.089 -21.045 1.00 48.00 122 LEU C O 1
ATOM 5614 N N . GLU D 1 123 ? -36.918 -9.799 -19.665 1.00 49.32 123 GLU C N 1
ATOM 5615 C CA . GLU D 1 123 ? -38.094 -10.210 -20.426 1.00 52.06 123 GLU C CA 1
ATOM 5616 C C . GLU D 1 123 ? -39.011 -9.020 -20.673 1.00 51.81 123 GLU C C 1
ATOM 5617 O O . GLU D 1 123 ? -39.770 -9.008 -21.638 1.00 52.89 123 GLU C O 1
ATOM 5623 N N . ALA D 1 124 ? -38.928 -8.021 -19.799 1.00 50.99 124 ALA C N 1
ATOM 5624 C CA . ALA D 1 124 ? -39.724 -6.808 -19.941 1.00 52.51 124 ALA C CA 1
ATOM 5625 C C . ALA D 1 124 ? -39.120 -5.882 -21.004 1.00 53.75 124 ALA C C 1
ATOM 5626 O O . ALA D 1 124 ? -39.823 -5.391 -21.886 1.00 55.36 124 ALA C O 1
ATOM 5628 N N . GLN D 1 125 ? -37.812 -5.666 -20.912 1.00 53.89 125 GLN C N 1
ATOM 5629 C CA . GLN D 1 125 ? -37.067 -4.791 -21.817 1.00 54.83 125 GLN C CA 1
ATOM 5630 C C . GLN D 1 125 ? -37.101 -5.254 -23.269 1.00 57.37 125 GLN C C 1
ATOM 5631 O O . GLN D 1 125 ? -36.841 -4.473 -24.183 1.00 57.66 125 GLN C O 1
ATOM 5637 N N . ALA D 1 126 ? -37.412 -6.527 -23.482 1.00 59.73 126 ALA C N 1
ATOM 5638 C CA . ALA D 1 126 ? -37.476 -7.054 -24.841 1.00 62.97 126 ALA C CA 1
ATOM 5639 C C . ALA D 1 126 ? -38.503 -6.298 -25.685 1.00 64.63 126 ALA C C 1
ATOM 5640 O O . ALA D 1 126 ? -38.475 -6.348 -26.916 1.00 66.50 126 ALA C O 1
ATOM 5642 N N . TYR D 1 127 ? -39.384 -5.577 -25.007 1.00 64.23 127 TYR C N 1
ATOM 5643 C CA . TYR D 1 127 ? -40.480 -4.880 -25.665 1.00 65.32 127 TYR C CA 1
ATOM 5644 C C . TYR D 1 127 ? -40.075 -3.576 -26.318 1.00 64.34 127 TYR C C 1
ATOM 5645 O O . TYR D 1 127 ? -40.732 -3.085 -27.242 1.00 65.61 127 TYR C O 1
ATOM 5654 N N . SER D 1 128 ? -38.982 -3.022 -25.812 1.00 61.42 128 SER C N 1
ATOM 5655 C CA . SER D 1 128 ? -38.427 -1.778 -26.297 1.00 59.48 128 SER C CA 1
ATOM 5656 C C . SER D 1 128 ? -37.125 -2.073 -27.049 1.00 59.71 128 SER C C 1
ATOM 5657 O O . SER D 1 128 ? -36.968 -1.716 -28.221 1.00 61.04 128 SER C O 1
ATOM 5660 N N . ARG D 1 129 ? -36.220 -2.773 -26.365 1.00 57.85 129 ARG C N 1
ATOM 5661 C CA . ARG D 1 129 ? -34.893 -3.055 -26.906 1.00 55.70 129 ARG C CA 1
ATOM 5662 C C . ARG D 1 129 ? -34.322 -4.289 -26.215 1.00 54.09 129 ARG C C 1
ATOM 5663 O O . ARG D 1 129 ? -33.852 -4.211 -25.079 1.00 51.78 129 ARG C O 1
ATOM 5671 N N . LYS D 1 130 ? -34.346 -5.423 -26.906 1.00 55.65 130 LYS C N 1
ATOM 5672 C CA . LYS D 1 130 ? -33.857 -6.658 -26.308 1.00 57.19 130 LYS C CA 1
ATOM 5673 C C . LYS D 1 130 ? -32.411 -6.556 -25.861 1.00 56.43 130 LYS C C 1
ATOM 5674 O O . LYS D 1 130 ? -31.528 -6.234 -26.658 1.00 56.99 130 LYS C O 1
ATOM 5680 N N . VAL D 1 131 ? -32.174 -6.822 -24.579 1.00 54.52 131 VAL C N 1
ATOM 5681 C CA . VAL D 1 131 ? -30.828 -6.766 -24.029 1.00 52.27 131 VAL C CA 1
ATOM 5682 C C . VAL D 1 131 ? -30.248 -8.169 -23.885 1.00 51.11 131 VAL C C 1
ATOM 5683 O O . VAL D 1 131 ? -30.813 -9.021 -23.208 1.00 50.60 131 VAL C O 1
ATOM 5687 N N . GLU D 1 132 ? -29.114 -8.395 -24.539 1.00 51.01 132 GLU C N 1
ATOM 5688 C CA . GLU D 1 132 ? -28.424 -9.679 -24.501 1.00 50.25 132 GLU C CA 1
ATOM 5689 C C . GLU D 1 132 ? -28.223 -10.107 -23.043 1.00 48.13 132 GLU C C 1
ATOM 5690 O O . GLU D 1 132 ? -27.975 -9.272 -22.175 1.00 46.49 132 GLU C O 1
ATOM 5696 N N . ALA D 1 133 ? -28.331 -11.406 -22.776 1.00 47.70 133 ALA C N 1
ATOM 5697 C CA . ALA D 1 133 ? -28.178 -11.925 -21.416 1.00 45.50 133 ALA C CA 1
ATOM 5698 C C . ALA D 1 133 ? -27.405 -13.230 -21.365 1.00 45.43 133 ALA C C 1
ATOM 5699 O O . ALA D 1 133 ? -27.533 -14.069 -22.247 1.00 46.79 133 ALA C O 1
ATOM 5701 N N . ARG D 1 134 ? -26.624 -13.398 -20.307 1.00 44.19 134 ARG C N 1
ATOM 5702 C CA . ARG D 1 134 ? -25.816 -14.588 -20.119 1.00 46.07 134 ARG C CA 1
ATOM 5703 C C . ARG D 1 134 ? -25.611 -14.842 -18.627 1.00 46.05 134 ARG C C 1
ATOM 5704 O O . ARG D 1 134 ? -25.486 -13.905 -17.842 1.00 44.51 134 ARG C O 1
ATOM 5712 N N . PHE D 1 135 ? -25.605 -16.113 -18.237 1.00 47.81 135 PHE C N 1
ATOM 5713 C CA . PHE D 1 135 ? -25.393 -16.485 -16.845 1.00 49.00 135 PHE C CA 1
ATOM 5714 C C . PHE D 1 135 ? -23.921 -16.810 -16.625 1.00 50.12 135 PHE C C 1
ATOM 5715 O O . PHE D 1 135 ? -23.316 -17.558 -17.392 1.00 52.07 135 PHE C O 1
ATOM 5723 N N . LEU D 1 136 ? -23.354 -16.240 -15.568 1.00 49.33 136 LEU C N 1
ATOM 5724 C CA . LEU D 1 136 ? -21.951 -16.447 -15.237 1.00 49.13 136 LEU C CA 1
ATOM 5725 C C . LEU D 1 136 ? -21.792 -17.243 -13.949 1.00 48.75 136 LEU C C 1
ATOM 5726 O O . LEU D 1 136 ? -22.062 -16.744 -12.859 1.00 47.01 136 LEU C O 1
ATOM 5731 N N . ILE D 1 137 ? -21.367 -18.491 -14.086 1.00 49.73 137 ILE C N 1
ATOM 5732 C CA . ILE D 1 137 ? -21.161 -19.353 -12.930 1.00 50.12 137 ILE C CA 1
ATOM 5733 C C . ILE D 1 137 ? -19.879 -18.906 -12.242 1.00 50.77 137 ILE C C 1
ATOM 5734 O O . ILE D 1 137 ? -18.818 -18.864 -12.860 1.00 52.32 137 ILE C O 1
ATOM 5739 N N . THR D 1 138 ? -19.979 -18.571 -10.963 1.00 50.86 138 THR C N 1
ATOM 5740 C CA . THR D 1 138 ? -18.818 -18.121 -10.206 1.00 52.25 138 THR C CA 1
ATOM 5741 C C . THR D 1 138 ? -18.657 -18.905 -8.916 1.00 53.35 138 THR C C 1
ATOM 5742 O O . THR D 1 138 ? -19.612 -19.470 -8.397 1.00 53.45 138 THR C O 1
ATOM 5746 N N . ARG D 1 139 ? -17.435 -18.944 -8.411 1.00 54.82 139 ARG C N 1
ATOM 5747 C CA . ARG D 1 139 ? -17.125 -19.656 -7.177 1.00 56.95 139 ARG C CA 1
ATOM 5748 C C . ARG D 1 139 ? -17.336 -21.153 -7.357 1.00 59.99 139 ARG C C 1
ATOM 5749 O O . ARG D 1 139 ? -17.506 -21.894 -6.389 1.00 61.47 139 ARG C O 1
ATOM 5757 N N . LYS D 1 140 ? -17.329 -21.584 -8.610 1.00 61.25 140 LYS C N 1
ATOM 5758 C CA . LYS D 1 140 ? -17.524 -22.978 -8.933 1.00 64.28 140 LYS C CA 1
ATOM 5759 C C . LYS D 1 140 ? -16.663 -23.898 -8.081 1.00 68.13 140 LYS C C 1
ATOM 5760 O O . LYS D 1 140 ? -15.588 -23.524 -7.611 1.00 68.43 140 LYS C O 1
ATOM 5766 N N . ILE D 1 141 ? -17.181 -25.098 -7.860 1.00 71.98 141 ILE C N 1
ATOM 5767 C CA . ILE D 1 141 ? -16.475 -26.141 -7.131 1.00 76.28 141 ILE C CA 1
ATOM 5768 C C . ILE D 1 141 ? -16.852 -27.451 -7.824 1.00 79.95 141 ILE C C 1
ATOM 5769 O O . ILE D 1 141 ? -17.918 -27.543 -8.434 1.00 79.59 141 ILE C O 1
ATOM 5774 N N . GLU D 1 142 ? -15.988 -28.460 -7.737 1.00 84.29 142 GLU C N 1
ATOM 5775 C CA . GLU D 1 142 ? -16.277 -29.730 -8.379 1.00 87.62 142 GLU C CA 1
ATOM 5776 C C . GLU D 1 142 ? -17.276 -30.547 -7.571 1.00 89.40 142 GLU C C 1
ATOM 5777 O O . GLU D 1 142 ? -16.914 -31.538 -6.934 1.00 91.27 142 GLU C O 1
ATOM 5783 N N . MET D 1 143 ? -18.535 -30.110 -7.583 1.00 88.27 143 MET C N 1
ATOM 5784 C CA . MET D 1 143 ? -19.609 -30.816 -6.882 1.00 88.86 143 MET C CA 1
ATOM 5785 C C . MET D 1 143 ? -20.678 -31.225 -7.891 1.00 88.53 143 MET C C 1
ATOM 5786 O O . MET D 1 143 ? -21.699 -30.552 -8.023 1.00 87.44 143 MET C O 1
ATOM 5791 N N . ALA D 1 144 ? -20.440 -32.328 -8.596 1.00 88.98 144 ALA C N 1
ATOM 5792 C CA . ALA D 1 144 ? -21.371 -32.814 -9.607 1.00 88.80 144 ALA C CA 1
ATOM 5793 C C . ALA D 1 144 ? -22.824 -32.717 -9.173 1.00 88.53 144 ALA C C 1
ATOM 5794 O O . ALA D 1 144 ? -23.638 -32.077 -9.841 1.00 86.65 144 ALA C O 1
ATOM 5796 N N . THR D 1 145 ? -23.149 -33.358 -8.056 1.00 90.15 145 THR C N 1
ATOM 5797 C CA . THR D 1 145 ? -24.509 -33.341 -7.539 1.00 90.57 145 THR C CA 1
ATOM 5798 C C . THR D 1 145 ? -25.053 -31.923 -7.447 1.00 87.18 145 THR C C 1
ATOM 5799 O O . THR D 1 145 ? -26.199 -31.664 -7.817 1.00 86.16 145 THR C O 1
ATOM 5803 N N . MET D 1 146 ? -24.216 -31.008 -6.970 1.00 84.04 146 MET C N 1
ATOM 5804 C CA . MET D 1 146 ? -24.609 -29.618 -6.796 1.00 79.85 146 MET C CA 1
ATOM 5805 C C . MET D 1 146 ? -24.628 -28.800 -8.082 1.00 77.12 146 MET C C 1
ATOM 5806 O O . MET D 1 146 ? -25.412 -27.861 -8.210 1.00 74.72 146 MET C O 1
ATOM 5811 N N . LEU D 1 147 ? -23.779 -29.168 -9.039 1.00 76.75 147 LEU C N 1
ATOM 5812 C CA . LEU D 1 147 ? -23.669 -28.425 -10.298 1.00 74.81 147 LEU C CA 1
ATOM 5813 C C . LEU D 1 147 ? -24.719 -28.803 -11.313 1.00 76.32 147 LEU C C 1
ATOM 5814 O O . LEU D 1 147 ? -24.977 -28.053 -12.256 1.00 75.33 147 LEU C O 1
ATOM 5819 N N . ASN D 1 148 ? -25.297 -29.988 -11.147 1.00 78.87 148 ASN C N 1
ATOM 5820 C CA . ASN D 1 148 ? -26.364 -30.417 -12.043 1.00 79.83 148 ASN C CA 1
ATOM 5821 C C . ASN D 1 148 ? -27.618 -29.636 -11.648 1.00 78.62 148 ASN C C 1
ATOM 5822 O O . ASN D 1 148 ? -28.456 -29.305 -12.488 1.00 77.45 148 ASN C O 1
ATOM 5827 N N . VAL D 1 149 ? -27.731 -29.357 -10.356 1.00 78.84 149 VAL C N 1
ATOM 5828 C CA . VAL D 1 149 ? -28.842 -28.586 -9.816 1.00 78.86 149 VAL C CA 1
ATOM 5829 C C . VAL D 1 149 ? -28.764 -27.137 -10.323 1.00 76.72 149 VAL C C 1
ATOM 5830 O O . VAL D 1 149 ? -29.790 -26.520 -10.625 1.00 75.65 149 VAL C O 1
ATOM 5834 N N . LEU D 1 150 ? -27.545 -26.603 -10.404 1.00 74.89 150 LEU C N 1
ATOM 5835 C CA . LEU D 1 150 ? -27.327 -25.245 -10.887 1.00 71.70 150 LEU C CA 1
ATOM 5836 C C . LEU D 1 150 ? -27.375 -25.221 -12.415 1.00 72.82 150 LEU C C 1
ATOM 5837 O O . LEU D 1 150 ? -27.811 -24.235 -13.014 1.00 70.96 150 LEU C O 1
ATOM 5842 N N . LYS D 1 151 ? -26.922 -26.313 -13.034 1.00 76.38 151 LYS C N 1
ATOM 5843 C CA . LYS D 1 151 ? -26.931 -26.432 -14.486 1.00 78.67 151 LYS C CA 1
ATOM 5844 C C . LYS D 1 151 ? -28.375 -26.343 -14.982 1.00 79.74 151 LYS C C 1
ATOM 5845 O O . LYS D 1 151 ? -28.654 -25.765 -16.037 1.00 79.24 151 LYS C O 1
ATOM 5851 N N . GLU D 1 152 ? -29.289 -26.908 -14.197 1.00 81.73 152 GLU C N 1
ATOM 5852 C CA . GLU D 1 152 ? -30.702 -26.923 -14.537 1.00 82.61 152 GLU C CA 1
ATOM 5853 C C . GLU D 1 152 ? -31.390 -25.614 -14.178 1.00 79.70 152 GLU C C 1
ATOM 5854 O O . GLU D 1 152 ? -32.285 -25.166 -14.893 1.00 78.90 152 GLU C O 1
ATOM 5860 N N . SER D 1 153 ? -30.973 -25.004 -13.071 1.00 78.21 153 SER C N 1
ATOM 5861 C CA . SER D 1 153 ? -31.547 -23.730 -12.644 1.00 76.24 153 SER C CA 1
ATOM 5862 C C . SER D 1 153 ? -31.425 -22.713 -13.767 1.00 75.39 153 SER C C 1
ATOM 5863 O O . SER D 1 153 ? -32.249 -21.806 -13.896 1.00 73.69 153 SER C O 1
ATOM 5866 N N . ILE D 1 154 ? -30.408 -22.888 -14.601 1.00 76.31 154 ILE C N 1
ATOM 5867 C CA . ILE D 1 154 ? -30.180 -21.977 -15.713 1.00 74.22 154 ILE C CA 1
ATOM 5868 C C . ILE D 1 154 ? -31.062 -22.358 -16.906 1.00 76.09 154 ILE C C 1
ATOM 5869 O O . ILE D 1 154 ? -31.871 -21.558 -17.375 1.00 74.99 154 ILE C O 1
ATOM 5874 N N . LYS D 1 155 ? -30.912 -23.592 -17.375 1.00 78.87 155 LYS C N 1
ATOM 5875 C CA . LYS D 1 155 ? -31.674 -24.099 -18.508 1.00 79.46 155 LYS C CA 1
ATOM 5876 C C . LYS D 1 155 ? -33.096 -23.555 -18.624 1.00 77.84 155 LYS C C 1
ATOM 5877 O O . LYS D 1 155 ? -33.478 -23.001 -19.651 1.00 77.27 155 LYS C O 1
ATOM 5883 N N . ASP D 1 156 ? -33.878 -23.742 -17.565 1.00 77.30 156 ASP C N 1
ATOM 5884 C CA . ASP D 1 156 ? -35.270 -23.312 -17.546 1.00 76.84 156 ASP C CA 1
ATOM 5885 C C . ASP D 1 156 ? -35.476 -21.888 -18.042 1.00 73.50 156 ASP C C 1
ATOM 5886 O O . ASP D 1 156 ? -36.288 -21.645 -18.940 1.00 73.35 156 ASP C O 1
ATOM 5891 N N . THR D 1 157 ? -34.724 -20.952 -17.462 1.00 70.26 157 THR C N 1
ATOM 5892 C CA . THR D 1 157 ? -34.838 -19.533 -17.813 1.00 66.80 157 THR C CA 1
ATOM 5893 C C . THR D 1 157 ? -34.657 -19.316 -19.308 1.00 65.33 157 THR C C 1
ATOM 5894 O O . THR D 1 157 ? -35.093 -18.304 -19.856 1.00 64.29 157 THR C O 1
ATOM 5898 N N . GLY D 1 158 ? -33.988 -20.276 -19.943 1.00 65.76 158 GLY C N 1
ATOM 5899 C CA . GLY D 1 158 ? -33.784 -20.232 -21.377 1.00 65.03 158 GLY C CA 1
ATOM 5900 C C . GLY D 1 158 ? -32.815 -19.176 -21.828 1.00 62.91 158 GLY C C 1
ATOM 5901 O O . GLY D 1 158 ? -33.080 -18.434 -22.772 1.00 62.84 158 GLY C O 1
ATOM 5902 N N . VAL D 1 159 ? -31.695 -19.087 -21.128 1.00 61.92 159 VAL C N 1
ATOM 5903 C CA . VAL D 1 159 ? -30.650 -18.128 -21.468 1.00 59.74 159 VAL C CA 1
ATOM 5904 C C . VAL D 1 159 ? -29.306 -18.862 -21.480 1.00 60.58 159 VAL C C 1
ATOM 5905 O O . VAL D 1 159 ? -29.060 -19.742 -20.643 1.00 61.14 159 VAL C O 1
ATOM 5909 N N . LYS D 1 160 ? -28.437 -18.504 -22.426 1.00 59.66 160 LYS C N 1
ATOM 5910 C CA . LYS D 1 160 ? -27.131 -19.154 -22.523 1.00 59.96 160 LYS C CA 1
ATOM 5911 C C . LYS D 1 160 ? -26.272 -18.788 -21.324 1.00 59.05 160 LYS C C 1
ATOM 5912 O O . LYS D 1 160 ? -26.537 -17.807 -20.630 1.00 56.84 160 LYS C O 1
ATOM 5918 N N . ALA D 1 161 ? -25.242 -19.589 -21.079 1.00 59.85 161 ALA C N 1
ATOM 5919 C CA . ALA D 1 161 ? -24.330 -19.335 -19.970 1.00 58.24 161 ALA C CA 1
ATOM 5920 C C . ALA D 1 161 ? -22.922 -19.088 -20.505 1.00 57.68 161 ALA C C 1
ATOM 5921 O O . ALA D 1 161 ? -22.750 -18.555 -21.603 1.00 56.97 161 ALA C O 1
ATOM 5923 N N . PHE D 1 162 ? -21.923 -19.451 -19.710 1.00 57.57 162 PHE C N 1
ATOM 5924 C CA . PHE D 1 162 ? -20.533 -19.296 -20.110 1.00 58.39 162 PHE C CA 1
ATOM 5925 C C . PHE D 1 162 ? -19.784 -20.588 -19.830 1.00 61.38 162 PHE C C 1
ATOM 5926 O O . PHE D 1 162 ? -19.773 -21.073 -18.701 1.00 62.06 162 PHE C O 1
ATOM 5934 N N . ARG D 1 163 ? -19.163 -21.139 -20.865 1.00 63.76 163 ARG C N 1
ATOM 5935 C CA . ARG D 1 163 ? -18.416 -22.388 -20.740 1.00 66.75 163 ARG C CA 1
ATOM 5936 C C . ARG D 1 163 ? -17.195 -22.228 -19.833 1.00 66.24 163 ARG C C 1
ATOM 5937 O O . ARG D 1 163 ? -16.444 -23.184 -19.615 1.00 68.42 163 ARG C O 1
ATOM 5945 N N . THR D 1 164 ? -17.009 -21.023 -19.303 1.00 63.58 164 THR C N 1
ATOM 5946 C CA . THR D 1 164 ? -15.869 -20.731 -18.447 1.00 63.18 164 THR C CA 1
ATOM 5947 C C . THR D 1 164 ? -16.305 -20.173 -17.100 1.00 61.11 164 THR C C 1
ATOM 5948 O O . THR D 1 164 ? -16.375 -18.959 -16.911 1.00 60.94 164 THR C O 1
ATOM 5952 N N . ALA D 1 165 ? -16.602 -21.066 -16.169 1.00 59.87 165 ALA C N 1
ATOM 5953 C CA . ALA D 1 165 ? -17.015 -20.664 -14.841 1.00 57.08 165 ALA C CA 1
ATOM 5954 C C . ALA D 1 165 ? -15.824 -20.178 -14.025 1.00 55.40 165 ALA C C 1
ATOM 5955 O O . ALA D 1 165 ? -14.730 -20.735 -14.112 1.00 56.44 165 ALA C O 1
ATOM 5957 N N . ILE D 1 166 ? -16.033 -19.107 -13.269 1.00 52.85 166 ILE C N 1
ATOM 5958 C CA . ILE D 1 166 ? -14.998 -18.588 -12.375 1.00 52.21 166 ILE C CA 1
ATOM 5959 C C . ILE D 1 166 ? -14.921 -19.582 -11.203 1.00 53.90 166 ILE C C 1
ATOM 5960 O O . ILE D 1 166 ? -15.915 -19.833 -10.524 1.00 53.43 166 ILE C O 1
ATOM 5965 N N . THR D 1 167 ? -13.735 -20.129 -10.971 1.00 55.42 167 THR C N 1
ATOM 5966 C CA . THR D 1 167 ? -13.564 -21.104 -9.909 1.00 57.50 167 THR C CA 1
ATOM 5967 C C . THR D 1 167 ? -13.380 -20.415 -8.572 1.00 56.54 167 THR C C 1
ATOM 5968 O O . THR D 1 167 ? -13.157 -19.209 -8.514 1.00 54.15 167 THR C O 1
ATOM 5972 N N . GLN D 1 168 ? -13.513 -21.186 -7.502 1.00 58.21 168 GLN C N 1
ATOM 5973 C CA . GLN D 1 168 ? -13.295 -20.662 -6.170 1.00 58.88 168 GLN C CA 1
ATOM 5974 C C . GLN D 1 168 ? -11.820 -20.870 -5.790 1.00 60.41 168 GLN C C 1
ATOM 5975 O O . GLN D 1 168 ? -11.349 -22.011 -5.677 1.00 63.18 168 GLN C O 1
ATOM 5981 N N . ARG D 1 169 ? -11.104 -19.763 -5.616 1.00 59.15 169 ARG C N 1
ATOM 5982 C CA . ARG D 1 169 ? -9.712 -19.807 -5.214 1.00 60.80 169 ARG C CA 1
ATOM 5983 C C . ARG D 1 169 ? -9.480 -18.776 -4.118 1.00 59.21 169 ARG C C 1
ATOM 5984 O O . ARG D 1 169 ? -10.226 -17.811 -4.015 1.00 57.18 169 ARG C O 1
ATOM 5992 N N . GLN D 1 170 ? -8.455 -18.994 -3.296 1.00 59.30 170 GLN C N 1
ATOM 5993 C CA . GLN D 1 170 ? -8.139 -18.063 -2.228 1.00 57.58 170 GLN C CA 1
ATOM 5994 C C . GLN D 1 170 ? -7.551 -16.780 -2.790 1.00 55.44 170 GLN C C 1
ATOM 5995 O O . GLN D 1 170 ? -7.682 -15.719 -2.181 1.00 55.18 170 GLN C O 1
ATOM 6001 N N . VAL D 1 171 ? -6.913 -16.870 -3.957 1.00 54.02 171 VAL C N 1
ATOM 6002 C CA . VAL D 1 171 ? -6.293 -15.699 -4.580 1.00 50.53 171 VAL C CA 1
ATOM 6003 C C . VAL D 1 171 ? -7.311 -14.612 -4.892 1.00 47.55 171 VAL C C 1
ATOM 6004 O O . VAL D 1 171 ? -6.994 -13.429 -4.816 1.00 47.08 171 VAL C O 1
ATOM 6008 N N . TYR D 1 172 ? -8.532 -15.008 -5.244 1.00 43.95 172 TYR C N 1
ATOM 6009 C CA . TYR D 1 172 ? -9.572 -14.038 -5.548 1.00 39.18 172 TYR C CA 1
ATOM 6010 C C . TYR D 1 172 ? -9.965 -13.226 -4.318 1.00 39.13 172 TYR C C 1
ATOM 6011 O O . TYR D 1 172 ? -10.716 -12.266 -4.422 1.00 37.79 172 TYR C O 1
ATOM 6020 N N . VAL D 1 173 ? -9.448 -13.612 -3.160 1.00 42.08 173 VAL C N 1
ATOM 6021 C CA . VAL D 1 173 ? -9.771 -12.936 -1.912 1.00 44.35 173 VAL C CA 1
ATOM 6022 C C . VAL D 1 173 ? -8.589 -12.144 -1.371 1.00 45.63 173 VAL C C 1
ATOM 6023 O O . VAL D 1 173 ? -8.720 -10.955 -1.065 1.00 45.47 173 VAL C O 1
ATOM 6027 N N . LYS D 1 174 ? -7.438 -12.800 -1.255 1.00 48.50 174 LYS C N 1
ATOM 6028 C CA . LYS D 1 174 ? -6.238 -12.152 -0.744 1.00 51.03 174 LYS C CA 1
ATOM 6029 C C . LYS D 1 174 ? -5.875 -10.979 -1.636 1.00 51.52 174 LYS C C 1
ATOM 6030 O O . LYS D 1 174 ? -5.477 -9.910 -1.156 1.00 51.79 174 LYS C O 1
ATOM 6036 N N . SER D 1 175 ? -6.016 -11.183 -2.942 1.00 52.11 175 SER C N 1
ATOM 6037 C CA . SER D 1 175 ? -5.704 -10.128 -3.899 1.00 51.50 175 SER C CA 1
ATOM 6038 C C . SER D 1 175 ? -6.522 -8.873 -3.580 1.00 49.27 175 SER C C 1
ATOM 6039 O O . SER D 1 175 ? -5.999 -7.766 -3.633 1.00 48.52 175 SER C O 1
ATOM 6042 N N . ILE D 1 176 ? -7.793 -9.055 -3.232 1.00 47.39 176 ILE C N 1
ATOM 6043 C CA . ILE D 1 176 ? -8.658 -7.935 -2.914 1.00 45.71 176 ILE C CA 1
ATOM 6044 C C . ILE D 1 176 ? -8.361 -7.353 -1.538 1.00 48.75 176 ILE C C 1
ATOM 6045 O O . ILE D 1 176 ? -8.618 -6.172 -1.289 1.00 50.24 176 ILE C O 1
ATOM 6050 N N . LEU D 1 177 ? -7.804 -8.176 -0.655 1.00 51.25 177 LEU C N 1
ATOM 6051 C CA . LEU D 1 177 ? -7.478 -7.762 0.708 1.00 53.62 177 LEU C CA 1
ATOM 6052 C C . LEU D 1 177 ? -6.326 -6.767 0.746 1.00 54.07 177 LEU C C 1
ATOM 6053 O O . LEU D 1 177 ? -6.188 -5.995 1.694 1.00 54.93 177 LEU C O 1
ATOM 6058 N N . ASP D 1 178 ? -5.495 -6.795 -0.287 1.00 54.00 178 ASP C N 1
ATOM 6059 C CA . ASP D 1 178 ? -4.364 -5.869 -0.375 1.00 55.70 178 ASP C CA 1
ATOM 6060 C C . ASP D 1 178 ? -4.752 -4.657 -1.222 1.00 53.48 178 ASP C C 1
ATOM 6061 O O . ASP D 1 178 ? -4.296 -3.544 -0.971 1.00 54.88 178 ASP C O 1
ATOM 6066 N N . GLY D 1 179 ? -5.602 -4.898 -2.220 1.00 50.63 179 GLY C N 1
ATOM 6067 C CA . GLY D 1 179 ? -6.056 -3.836 -3.104 1.00 48.18 179 GLY C CA 1
ATOM 6068 C C . GLY D 1 179 ? -5.698 -4.109 -4.553 1.00 46.77 179 GLY C C 1
ATOM 6069 O O . GLY D 1 179 ? -5.520 -3.179 -5.343 1.00 45.87 179 GLY C O 1
ATOM 6070 N N . ASP D 1 180 ? -5.600 -5.388 -4.904 1.00 46.57 180 ASP C N 1
ATOM 6071 C CA . ASP D 1 180 ? -5.248 -5.775 -6.261 1.00 46.62 180 ASP C CA 1
ATOM 6072 C C . ASP D 1 180 ? -6.259 -6.739 -6.878 1.00 44.08 180 ASP C C 1
ATOM 6073 O O . ASP D 1 180 ? -7.156 -7.245 -6.203 1.00 42.63 180 ASP C O 1
ATOM 6078 N N . SER D 1 181 ? -6.110 -6.939 -8.184 1.00 42.51 181 SER C N 1
ATOM 6079 C CA . SER D 1 181 ? -6.905 -7.903 -8.926 1.00 41.23 181 SER C CA 1
ATOM 6080 C C . SER D 1 181 ? -6.138 -9.240 -8.775 1.00 43.41 181 SER C C 1
ATOM 6081 O O . SER D 1 181 ? -5.305 -9.383 -7.887 1.00 44.01 181 SER C O 1
ATOM 6084 N N . VAL D 1 182 ? -6.435 -10.215 -9.632 1.00 44.72 182 VAL C N 1
ATOM 6085 C CA . VAL D 1 182 ? -5.737 -11.496 -9.575 1.00 47.04 182 VAL C CA 1
ATOM 6086 C C . VAL D 1 182 ? -4.615 -11.502 -10.608 1.00 48.58 182 VAL C C 1
ATOM 6087 O O . VAL D 1 182 ? -3.886 -12.480 -10.731 1.00 51.54 182 VAL C O 1
ATOM 6091 N N . PHE D 1 183 ? -4.499 -10.408 -11.360 1.00 47.27 183 PHE C N 1
ATOM 6092 C CA . PHE D 1 183 ? -3.449 -10.269 -12.357 1.00 48.41 183 PHE C CA 1
ATOM 6093 C C . PHE D 1 183 ? -2.178 -9.738 -11.704 1.00 50.62 183 PHE C C 1
ATOM 6094 O O . PHE D 1 183 ? -1.143 -9.627 -12.348 1.00 52.73 183 PHE C O 1
ATOM 6102 N N . GLU D 1 184 ? -2.272 -9.397 -10.423 1.00 51.73 184 GLU C N 1
ATOM 6103 C CA . GLU D 1 184 ? -1.112 -8.946 -9.657 1.00 54.87 184 GLU C CA 1
ATOM 6104 C C . GLU D 1 184 ? -0.652 -10.091 -8.740 1.00 56.79 184 GLU C C 1
ATOM 6105 O O . GLU D 1 184 ? -0.184 -9.864 -7.624 1.00 57.65 184 GLU C O 1
ATOM 6111 N N . SER D 1 185 ? -0.785 -11.322 -9.229 1.00 57.77 185 SER C N 1
ATOM 6112 C CA . SER D 1 185 ? -0.406 -12.501 -8.468 1.00 58.30 185 SER C CA 1
ATOM 6113 C C . SER D 1 185 ? 0.294 -13.532 -9.340 1.00 61.22 185 SER C C 1
ATOM 6114 O O . SER D 1 185 ? 0.054 -13.617 -10.545 1.00 60.95 185 SER C O 1
ATOM 6117 N N . SER D 1 186 ? 1.179 -14.307 -8.727 1.00 64.58 186 SER C N 1
ATOM 6118 C CA . SER D 1 186 ? 1.898 -15.359 -9.436 1.00 66.99 186 SER C CA 1
ATOM 6119 C C . SER D 1 186 ? 0.905 -16.422 -9.891 1.00 65.89 186 SER C C 1
ATOM 6120 O O . SER D 1 186 ? 1.093 -17.049 -10.930 1.00 65.78 186 SER C O 1
ATOM 6123 N N . ASP D 1 187 ? -0.149 -16.607 -9.104 1.00 64.81 187 ASP C N 1
ATOM 6124 C CA . ASP D 1 187 ? -1.209 -17.572 -9.405 1.00 65.09 187 ASP C CA 1
ATOM 6125 C C . ASP D 1 187 ? -1.692 -17.414 -10.853 1.00 65.51 187 ASP C C 1
ATOM 6126 O O . ASP D 1 187 ? -2.277 -16.396 -11.215 1.00 64.34 187 ASP C O 1
ATOM 6131 N N . GLY D 1 188 ? -1.437 -18.440 -11.667 1.00 68.16 188 GLY C N 1
ATOM 6132 C CA . GLY D 1 188 ? -1.825 -18.421 -13.070 1.00 68.59 188 GLY C CA 1
ATOM 6133 C C . GLY D 1 188 ? -3.060 -19.255 -13.363 1.00 67.34 188 GLY C C 1
ATOM 6134 O O . GLY D 1 188 ? -3.555 -19.273 -14.493 1.00 66.93 188 GLY C O 1
ATOM 6135 N N . ALA D 1 189 ? -3.546 -19.964 -12.350 1.00 66.69 189 ALA C N 1
ATOM 6136 C CA . ALA D 1 189 ? -4.745 -20.777 -12.501 1.00 66.92 189 ALA C CA 1
ATOM 6137 C C . ALA D 1 189 ? -5.969 -19.869 -12.644 1.00 65.23 189 ALA C C 1
ATOM 6138 O O . ALA D 1 189 ? -6.899 -20.165 -13.400 1.00 63.73 189 ALA C O 1
ATOM 6140 N N . ALA D 1 190 ? -5.955 -18.757 -11.914 1.00 63.97 190 ALA C N 1
ATOM 6141 C CA . ALA D 1 190 ? -7.063 -17.809 -11.939 1.00 60.91 190 ALA C CA 1
ATOM 6142 C C . ALA D 1 190 ? -6.987 -16.900 -13.155 1.00 59.45 190 ALA C C 1
ATOM 6143 O O . ALA D 1 190 ? -7.974 -16.724 -13.863 1.00 58.91 190 ALA C O 1
ATOM 6145 N N . LYS D 1 191 ? -5.813 -16.324 -13.392 1.00 58.94 191 LYS C N 1
ATOM 6146 C CA . LYS D 1 191 ? -5.615 -15.439 -14.534 1.00 58.90 191 LYS C CA 1
ATOM 6147 C C . LYS D 1 191 ? -6.067 -16.131 -15.816 1.00 60.61 191 LYS C C 1
ATOM 6148 O O . LYS D 1 191 ? -6.572 -15.480 -16.735 1.00 60.76 191 LYS C O 1
ATOM 6154 N N . GLY D 1 192 ? -5.883 -17.450 -15.861 1.00 62.58 192 GLY C N 1
ATOM 6155 C CA . GLY D 1 192 ? -6.299 -18.222 -17.013 1.00 63.68 192 GLY C CA 1
ATOM 6156 C C . GLY D 1 192 ? -7.787 -18.079 -17.282 1.00 63.10 192 GLY C C 1
ATOM 6157 O O . GLY D 1 192 ? -8.196 -17.369 -18.201 1.00 62.30 192 GLY C O 1
ATOM 6158 N N . GLU D 1 193 ? -8.601 -18.737 -16.467 1.00 62.31 193 GLU C N 1
ATOM 6159 C CA . GLU D 1 193 ? -10.048 -18.701 -16.636 1.00 60.81 193 GLU C CA 1
ATOM 6160 C C . GLU D 1 193 ? -10.613 -17.342 -17.015 1.00 58.21 193 GLU C C 1
ATOM 6161 O O . GLU D 1 193 ? -11.427 -17.236 -17.931 1.00 57.56 193 GLU C O 1
ATOM 6167 N N . ILE D 1 194 ? -10.192 -16.302 -16.303 1.00 55.67 194 ILE C N 1
ATOM 6168 C CA . ILE D 1 194 ? -10.679 -14.955 -16.575 1.00 52.18 194 ILE C CA 1
ATOM 6169 C C . ILE D 1 194 ? -10.271 -14.468 -17.952 1.00 52.82 194 ILE C C 1
ATOM 6170 O O . ILE D 1 194 ? -11.073 -13.865 -18.658 1.00 52.41 194 ILE C O 1
ATOM 6175 N N . GLU D 1 195 ? -9.027 -14.716 -18.337 1.00 53.94 195 GLU C N 1
ATOM 6176 C CA . GLU D 1 195 ? -8.557 -14.304 -19.655 1.00 54.13 195 GLU C CA 1
ATOM 6177 C C . GLU D 1 195 ? -9.349 -14.988 -20.768 1.00 54.10 195 GLU C C 1
ATOM 6178 O O . GLU D 1 195 ? -9.435 -14.481 -21.885 1.00 52.94 195 GLU C O 1
ATOM 6184 N N . ILE D 1 196 ? -9.931 -16.143 -20.453 1.00 54.42 196 ILE C N 1
ATOM 6185 C CA . ILE D 1 196 ? -10.713 -16.900 -21.434 1.00 55.52 196 ILE C CA 1
ATOM 6186 C C . ILE D 1 196 ? -12.188 -16.501 -21.329 1.00 55.42 196 ILE C C 1
ATOM 6187 O O . ILE D 1 196 ? -12.924 -16.527 -22.319 1.00 55.30 196 ILE C O 1
ATOM 6192 N N . LEU D 1 197 ? -12.607 -16.143 -20.116 1.00 54.90 197 LEU C N 1
ATOM 6193 C CA . LEU D 1 197 ? -13.972 -15.711 -19.856 1.00 53.40 197 LEU C CA 1
ATOM 6194 C C . LEU D 1 197 ? -14.166 -14.348 -20.494 1.00 53.13 197 LEU C C 1
ATOM 6195 O O . LEU D 1 197 ? -15.180 -14.098 -21.145 1.00 53.70 197 LEU C O 1
ATOM 6200 N N . THR D 1 198 ? -13.183 -13.473 -20.298 1.00 53.22 198 THR C N 1
ATOM 6201 C CA . THR D 1 198 ? -13.219 -12.124 -20.861 1.00 52.97 198 THR C CA 1
ATOM 6202 C C . THR D 1 198 ? -13.327 -12.222 -22.378 1.00 54.39 198 THR C C 1
ATOM 6203 O O . THR D 1 198 ? -14.163 -11.560 -22.993 1.00 53.60 198 THR C O 1
ATOM 6207 N N . LYS D 1 199 ? -12.469 -13.044 -22.976 1.00 57.20 199 LYS C N 1
ATOM 6208 C CA . LYS D 1 199 ? -12.496 -13.248 -24.423 1.00 60.19 199 LYS C CA 1
ATOM 6209 C C . LYS D 1 199 ? -13.929 -13.511 -24.879 1.00 60.05 199 LYS C C 1
ATOM 6210 O O . LYS D 1 199 ? -14.397 -12.910 -25.844 1.00 59.68 199 LYS C O 1
ATOM 6216 N N . GLU D 1 200 ? -14.616 -14.410 -24.181 1.00 60.59 200 GLU C N 1
ATOM 6217 C CA . GLU D 1 200 ? -15.998 -14.718 -24.504 1.00 60.27 200 GLU C CA 1
ATOM 6218 C C . GLU D 1 200 ? -16.833 -13.440 -24.569 1.00 57.19 200 GLU C C 1
ATOM 6219 O O . GLU D 1 200 ? -17.506 -13.181 -25.564 1.00 57.63 200 GLU C O 1
ATOM 6225 N N . ILE D 1 201 ? -16.765 -12.647 -23.504 1.00 53.57 201 ILE C N 1
ATOM 6226 C CA . ILE D 1 201 ? -17.538 -11.424 -23.394 1.00 50.58 201 ILE C CA 1
ATOM 6227 C C . ILE D 1 201 ? -17.417 -10.523 -24.614 1.00 51.36 201 ILE C C 1
ATOM 6228 O O . ILE D 1 201 ? -18.390 -9.868 -25.018 1.00 50.43 201 ILE C O 1
ATOM 6233 N N . VAL D 1 202 ? -16.225 -10.490 -25.211 1.00 52.98 202 VAL C N 1
ATOM 6234 C CA . VAL D 1 202 ? -15.985 -9.650 -26.392 1.00 53.54 202 VAL C CA 1
ATOM 6235 C C . VAL D 1 202 ? -16.580 -10.269 -27.656 1.00 56.02 202 VAL C C 1
ATOM 6236 O O . VAL D 1 202 ? -17.026 -9.558 -28.556 1.00 55.39 202 VAL C O 1
ATOM 6240 N N . ARG D 1 203 ? -16.564 -11.595 -27.731 1.00 59.06 203 ARG C N 1
ATOM 6241 C CA . ARG D 1 203 ? -17.150 -12.303 -28.868 1.00 61.31 203 ARG C CA 1
ATOM 6242 C C . ARG D 1 203 ? -18.633 -11.936 -29.072 1.00 58.39 203 ARG C C 1
ATOM 6243 O O . ARG D 1 203 ? -19.129 -11.945 -30.197 1.00 58.18 203 ARG C O 1
ATOM 6251 N N . ILE D 1 204 ? -19.331 -11.623 -27.986 1.00 54.90 204 ILE C N 1
ATOM 6252 C CA . ILE D 1 204 ? -20.740 -11.271 -28.069 1.00 52.36 204 ILE C CA 1
ATOM 6253 C C . ILE D 1 204 ? -20.920 -9.983 -28.868 1.00 52.09 204 ILE C C 1
ATOM 6254 O O . ILE D 1 204 ? -21.973 -9.759 -29.475 1.00 52.38 204 ILE C O 1
ATOM 6259 N N . PHE D 1 205 ? -19.881 -9.152 -28.871 1.00 51.20 205 PHE C N 1
ATOM 6260 C CA . PHE D 1 205 ? -19.902 -7.873 -29.570 1.00 50.68 205 PHE C CA 1
ATOM 6261 C C . PHE D 1 205 ? -19.308 -7.941 -30.979 1.00 53.96 205 PHE C C 1
ATOM 6262 O O . PHE D 1 205 ? -19.480 -7.015 -31.774 1.00 54.40 205 PHE C O 1
ATOM 6270 N N . GLU D 1 206 ? -18.600 -9.027 -31.282 1.00 57.52 206 GLU C N 1
ATOM 6271 C CA . GLU D 1 206 ? -18.010 -9.200 -32.608 1.00 62.26 206 GLU C CA 1
ATOM 6272 C C . GLU D 1 206 ? -19.056 -9.612 -33.630 1.00 63.66 206 GLU C C 1
ATOM 6273 O O . GLU D 1 206 ? -19.083 -9.099 -34.749 1.00 64.33 206 GLU C O 1
ATOM 6279 N N . ALA D 1 207 ? -19.915 -10.549 -33.237 1.00 64.91 207 ALA C N 1
ATOM 6280 C CA . ALA D 1 207 ? -20.949 -11.050 -34.135 1.00 66.49 207 ALA C CA 1
ATOM 6281 C C . ALA D 1 207 ? -21.706 -9.921 -34.830 1.00 67.97 207 ALA C C 1
ATOM 6282 O O . ALA D 1 207 ? -22.297 -10.124 -35.893 1.00 69.71 207 ALA C O 1
ATOM 6284 N N . THR D 1 208 ? -21.647 -8.723 -34.251 1.00 67.44 208 THR C N 1
ATOM 6285 C CA . THR D 1 208 ? -22.410 -7.600 -34.777 1.00 68.53 208 THR C CA 1
ATOM 6286 C C . THR D 1 208 ? -21.640 -6.420 -35.369 1.00 69.18 208 THR C C 1
ATOM 6287 O O . THR D 1 208 ? -22.173 -5.730 -36.238 1.00 70.54 208 THR C O 1
ATOM 6291 N N . HIS D 1 209 ? -20.408 -6.186 -34.911 1.00 69.81 209 HIS C N 1
ATOM 6292 C CA . HIS D 1 209 ? -19.554 -5.098 -35.436 1.00 71.64 209 HIS C CA 1
ATOM 6293 C C . HIS D 1 209 ? -20.019 -4.497 -36.777 1.00 73.35 209 HIS C C 1
ATOM 6294 O O . HIS D 1 209 ? -19.262 -4.606 -37.749 1.00 57.01 209 HIS C O 1
ATOM 6296 N N . LYS E 2 7 ? -39.528 34.933 -2.643 1.00 63.11 148 LYS Y N 1
ATOM 6297 C CA . LYS E 2 7 ? -38.802 33.712 -3.072 1.00 60.78 148 LYS Y CA 1
ATOM 6298 C C . LYS E 2 7 ? -39.730 32.595 -3.594 1.00 62.15 148 LYS Y C 1
ATOM 6299 O O . LYS E 2 7 ? -39.317 31.439 -3.741 1.00 63.78 148 LYS Y O 1
ATOM 6301 N N . LYS E 2 8 ? -40.975 32.961 -3.872 1.00 61.35 149 LYS Y N 1
ATOM 6302 C CA . LYS E 2 8 ? -41.981 32.000 -4.348 1.00 61.77 149 LYS Y CA 1
ATOM 6303 C C . LYS E 2 8 ? -41.730 31.392 -5.727 1.00 63.78 149 LYS Y C 1
ATOM 6304 O O . LYS E 2 8 ? -41.773 30.163 -5.890 1.00 64.08 149 LYS Y O 1
ATOM 6310 N N . MET E 2 9 ? -41.487 32.254 -6.720 1.00 65.74 150 MET Y N 1
ATOM 6311 C CA . MET E 2 9 ? -41.221 31.834 -8.104 1.00 66.32 150 MET Y CA 1
ATOM 6312 C C . MET E 2 9 ? -39.881 31.114 -8.234 1.00 65.86 150 MET Y C 1
ATOM 6313 O O . MET E 2 9 ? -39.757 30.111 -8.951 1.00 65.95 150 MET Y O 1
ATOM 6318 N N . THR E 2 10 ? -38.871 31.634 -7.545 1.00 65.30 151 THR Y N 1
ATOM 6319 C CA . THR E 2 10 ? -37.556 31.029 -7.572 1.00 65.98 151 THR Y CA 1
ATOM 6320 C C . THR E 2 10 ? -37.694 29.519 -7.223 1.00 66.11 151 THR Y C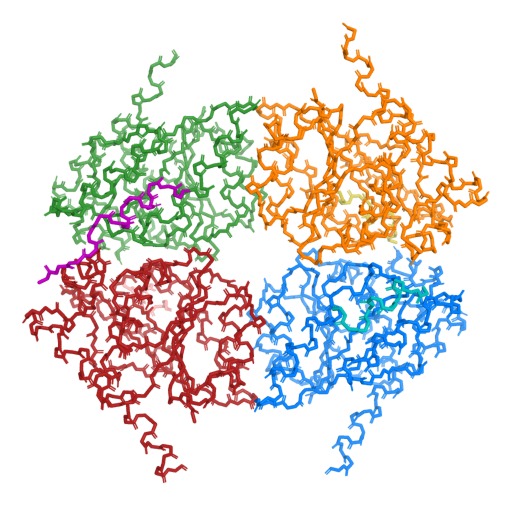 1
ATOM 6321 O O . THR E 2 10 ? -36.854 28.702 -7.628 1.00 65.04 151 THR Y O 1
ATOM 6325 N N . PHE E 2 11 ? -38.752 29.162 -6.499 1.00 67.07 152 PHE Y N 1
ATOM 6326 C CA . PHE E 2 11 ? -38.986 27.764 -6.136 1.00 67.65 152 PHE Y CA 1
ATOM 6327 C C . PHE E 2 11 ? -39.217 26.926 -7.430 1.00 67.06 152 PHE Y C 1
ATOM 6328 O O . PHE E 2 11 ? -38.948 25.713 -7.450 1.00 67.78 152 PHE Y O 1
ATOM 6336 N N . GLY E 2 12 ? -39.655 27.578 -8.512 1.00 65.34 153 GLY Y N 1
ATOM 6337 C CA . GLY E 2 12 ? -39.912 26.874 -9.771 1.00 63.21 153 GLY Y CA 1
ATOM 6338 C C . GLY E 2 12 ? -38.785 26.826 -10.782 1.00 61.97 153 GLY Y C 1
ATOM 6339 O O . GLY E 2 12 ? -38.876 26.088 -11.767 1.00 60.94 153 GLY Y O 1
ATOM 6340 N N . GLU E 2 13 ? -37.733 27.619 -10.580 1.00 61.64 154 GLU Y N 1
ATOM 6341 C CA . GLU E 2 13 ? -36.583 27.618 -11.501 1.00 62.15 154 GLU Y CA 1
ATOM 6342 C C . GLU E 2 13 ? -35.821 26.303 -11.424 1.00 62.74 154 GLU Y C 1
ATOM 6343 O O . GLU E 2 13 ? -35.445 25.712 -12.437 1.00 63.99 154 GLU Y O 1
ATOM 6349 N N . ASN E 2 14 ? -35.586 25.846 -10.195 1.00 62.24 155 ASN Y N 1
ATOM 6350 C CA . ASN E 2 14 ? -34.818 24.629 -10.011 1.00 60.44 155 ASN Y CA 1
ATOM 6351 C C . ASN E 2 14 ? -35.446 23.292 -10.473 1.00 60.29 155 ASN Y C 1
ATOM 6352 O O . ASN E 2 14 ? -34.721 22.442 -11.003 1.00 60.20 155 ASN Y O 1
ATOM 6357 N N . ARG E 2 15 ? -36.773 23.124 -10.271 1.00 59.96 156 ARG Y N 1
ATOM 6358 C CA . ARG E 2 15 ? -37.509 21.881 -10.582 1.00 59.25 156 ARG Y CA 1
ATOM 6359 C C . ARG E 2 15 ? -37.261 21.306 -11.989 1.00 59.29 156 ARG Y C 1
ATOM 6360 O O . ARG E 2 15 ? -36.159 20.709 -12.184 1.00 56.82 156 ARG Y O 1
ATOM 6368 N N . MET F 2 9 ? -4.878 -4.111 4.390 1.00 55.42 150 MET Z N 1
ATOM 6369 C CA . MET F 2 9 ? -4.913 -4.352 5.863 1.00 54.79 150 MET Z CA 1
ATOM 6370 C C . MET F 2 9 ? -5.319 -3.078 6.606 1.00 55.41 150 MET Z C 1
ATOM 6371 O O . MET F 2 9 ? -6.262 -3.101 7.416 1.00 55.56 150 MET Z O 1
ATOM 6376 N N . THR F 2 10 ? -4.589 -1.986 6.333 1.00 54.97 151 THR Z N 1
ATOM 6377 C CA . THR F 2 10 ? -4.839 -0.666 6.938 1.00 56.06 151 THR Z CA 1
ATOM 6378 C C . THR F 2 10 ? -6.334 -0.286 6.957 1.00 55.95 151 THR Z C 1
ATOM 6379 O O . THR F 2 10 ? -6.831 0.288 7.942 1.00 56.76 151 THR Z O 1
ATOM 6383 N N . PHE F 2 11 ? -7.027 -0.594 5.854 1.00 56.92 152 PHE Z N 1
ATOM 6384 C CA . PHE F 2 11 ? -8.466 -0.322 5.696 1.00 55.74 152 PHE Z CA 1
ATOM 6385 C C . PHE F 2 11 ? -9.280 -1.467 6.343 1.00 57.61 152 PHE Z C 1
ATOM 6386 O O . PHE F 2 11 ? -10.441 -1.262 6.757 1.00 58.51 152 PHE Z O 1
ATOM 6394 N N . GLY F 2 12 ? -8.672 -2.658 6.424 1.00 58.15 153 GLY Z N 1
ATOM 6395 C CA . GLY F 2 12 ? -9.339 -3.797 7.025 1.00 58.14 153 GLY Z CA 1
ATOM 6396 C C . GLY F 2 12 ? -9.597 -3.539 8.503 1.00 57.54 153 GLY Z C 1
ATOM 6397 O O . GLY F 2 12 ? -10.697 -3.854 8.998 1.00 57.65 153 GLY Z O 1
ATOM 6398 N N . GLU F 2 13 ? -8.595 -2.979 9.206 1.00 55.42 154 GLU Z N 1
ATOM 6399 C CA . GLU F 2 13 ? -8.743 -2.657 10.640 1.00 54.56 154 GLU Z CA 1
ATOM 6400 C C . GLU F 2 13 ? -9.924 -1.685 10.693 1.00 54.81 154 GLU Z C 1
ATOM 6401 O O . GLU F 2 13 ? -10.854 -1.876 11.480 1.00 53.54 154 GLU Z O 1
ATOM 6407 N N . ASN F 2 14 ? -9.887 -0.666 9.825 1.00 56.46 155 ASN Z N 1
ATOM 6408 C CA . ASN F 2 14 ? -10.932 0.374 9.756 1.00 56.37 155 ASN Z CA 1
ATOM 6409 C C . ASN F 2 14 ? -12.390 -0.098 9.732 1.00 57.50 155 ASN Z C 1
ATOM 6410 O O . ASN F 2 14 ? -13.210 0.399 10.512 1.00 56.34 155 ASN Z O 1
ATOM 6415 N N . ARG F 2 15 ? -12.715 -1.010 8.810 1.00 59.26 156 ARG Z N 1
ATOM 6416 C CA . ARG F 2 15 ? -14.071 -1.556 8.688 1.00 61.00 156 ARG Z CA 1
ATOM 6417 C C . ARG F 2 15 ? -14.635 -2.013 10.037 1.00 62.55 156 ARG Z C 1
ATOM 6418 O O . ARG F 2 15 ? -15.887 -1.970 10.196 1.00 56.86 156 ARG Z O 1
ATOM 6426 N N . THR G 2 4 ? -26.249 -39.393 4.379 1.00 9.91 142 THR K N 1
ATOM 6427 C CA . THR G 2 4 ? -26.676 -38.089 3.751 1.00 12.92 142 THR K CA 1
ATOM 6428 C C . THR G 2 4 ? -27.729 -38.372 2.660 1.00 12.53 142 THR K C 1
ATOM 6429 O O . THR G 2 4 ? -27.396 -38.982 1.660 1.00 14.75 142 THR K O 1
ATOM 6433 N N . SER G 2 5 ? -28.986 -37.923 2.805 1.00 12.39 143 SER K N 1
ATOM 6434 C CA . SER G 2 5 ? -29.984 -38.253 1.752 1.00 10.25 143 SER K CA 1
ATOM 6435 C C . SER G 2 5 ? -31.130 -37.229 1.649 1.00 11.39 143 SER K C 1
ATOM 6436 O O . SER G 2 5 ? -30.971 -36.043 1.995 1.00 11.54 143 SER K O 1
ATOM 6439 N N . VAL G 2 6 ? -32.262 -37.772 1.168 1.00 10.79 144 VAL K N 1
ATOM 6440 C CA . VAL G 2 6 ? -33.560 -37.096 1.035 1.00 13.77 144 VAL K CA 1
ATOM 6441 C C . VAL G 2 6 ? -33.967 -36.120 -0.080 1.00 18.18 144 VAL K C 1
ATOM 6442 O O . VAL G 2 6 ? -34.506 -36.563 -1.104 1.00 16.96 144 VAL K O 1
ATOM 6443 N N . LYS G 2 7 ? -33.651 -34.807 0.021 1.00 32.03 145 LYS K N 1
ATOM 6444 C CA . LYS G 2 7 ? -34.203 -33.849 -1.000 1.00 33.84 145 LYS K CA 1
ATOM 6445 C C . LYS G 2 7 ? -33.363 -33.152 -2.070 1.00 39.43 145 LYS K C 1
ATOM 6446 O O . LYS G 2 7 ? -33.780 -32.122 -2.577 1.00 40.10 145 LYS K O 1
ATOM 6452 N N . LYS G 2 8 ? -32.218 -33.686 -2.415 1.00 39.93 146 LYS K N 1
ATOM 6453 C CA . LYS G 2 8 ? -31.264 -33.104 -3.374 1.00 52.84 146 LYS K CA 1
ATOM 6454 C C . LYS G 2 8 ? -31.687 -32.504 -4.745 1.00 57.76 146 LYS K C 1
ATOM 6455 O O . LYS G 2 8 ? -30.950 -31.697 -5.325 1.00 64.71 146 LYS K O 1
ATOM 6461 N N . MET G 2 9 ? -32.842 -32.874 -5.263 1.00 65.35 147 MET K N 1
ATOM 6462 C CA . MET G 2 9 ? -33.317 -32.380 -6.573 1.00 66.09 147 MET K CA 1
ATOM 6463 C C . MET G 2 9 ? -34.459 -31.366 -6.505 1.00 65.25 147 MET K C 1
ATOM 6464 O O . MET G 2 9 ? -34.510 -30.419 -7.288 1.00 65.24 147 MET K O 1
ATOM 6469 N N . THR G 2 10 ? -35.360 -31.590 -5.545 1.00 54.95 148 THR K N 1
ATOM 6470 C CA . THR G 2 10 ? -36.528 -30.735 -5.343 1.00 56.47 148 THR K CA 1
ATOM 6471 C C . THR G 2 10 ? -36.199 -29.218 -5.251 1.00 54.40 148 THR K C 1
ATOM 6472 O O . THR G 2 10 ? -37.071 -28.387 -5.558 1.00 54.65 148 THR K O 1
ATOM 6476 N N . PHE G 2 11 ? -34.963 -28.883 -4.843 1.00 53.64 149 PHE K N 1
ATOM 6477 C CA . PHE G 2 11 ? -34.516 -27.460 -4.740 1.00 54.14 149 PHE K CA 1
ATOM 6478 C C . PHE G 2 11 ? -34.086 -26.967 -6.110 1.00 55.22 149 PHE K C 1
ATOM 6479 O O . PHE G 2 11 ? -34.520 -25.911 -6.580 1.00 55.39 149 PHE K O 1
ATOM 6487 N N . GLY G 2 12 ? -33.204 -27.744 -6.735 1.00 57.52 150 GLY K N 1
ATOM 6488 C CA . GLY G 2 12 ? -32.763 -27.381 -8.070 1.00 57.56 150 GLY K CA 1
ATOM 6489 C C . GLY G 2 12 ? -34.024 -27.240 -8.900 1.00 57.17 150 GLY K C 1
ATOM 6490 O O . GLY G 2 12 ? -34.244 -26.195 -9.511 1.00 55.82 150 GLY K O 1
ATOM 6491 N N . GLU G 2 13 ? -34.848 -28.287 -8.898 1.00 57.50 151 GLU K N 1
ATOM 6492 C CA . GLU G 2 13 ? -36.108 -28.300 -9.628 1.00 58.08 151 GLU K CA 1
ATOM 6493 C C . GLU G 2 13 ? -36.876 -26.995 -9.483 1.00 59.41 151 GLU K C 1
ATOM 6494 O O . GLU G 2 13 ? -37.442 -26.482 -10.450 1.00 59.43 151 GLU K O 1
ATOM 6500 N N . ASN G 2 14 ? -36.920 -26.453 -8.259 1.00 59.89 152 ASN K N 1
ATOM 6501 C CA . ASN G 2 14 ? -37.643 -25.200 -8.056 1.00 59.14 152 ASN K CA 1
ATOM 6502 C C . ASN G 2 14 ? -36.821 -23.939 -8.255 1.00 58.76 152 ASN K C 1
ATOM 6503 O O . ASN G 2 14 ? -37.368 -22.888 -8.627 1.00 57.94 152 ASN K O 1
ATOM 6508 N N . ARG G 2 15 ? -35.521 -24.019 -7.998 1.00 58.11 153 ARG K N 1
ATOM 6509 C CA . ARG G 2 15 ? -34.714 -22.842 -8.240 1.00 58.62 153 ARG K CA 1
ATOM 6510 C C . ARG G 2 15 ? -34.894 -22.556 -9.742 1.00 58.25 153 ARG K C 1
ATOM 6511 O O . ARG G 2 15 ? -34.874 -21.394 -10.189 1.00 58.76 153 ARG K O 1
ATOM 6519 N N . ASP G 2 16 ? -35.148 -23.627 -10.498 1.00 57.59 154 ASP K N 1
ATOM 6520 C CA . ASP G 2 16 ? -35.395 -23.535 -11.939 1.00 57.70 154 ASP K CA 1
ATOM 6521 C C . ASP G 2 16 ? -36.733 -22.821 -12.225 1.00 57.56 154 ASP K C 1
ATOM 6522 O O . ASP G 2 16 ? -36.807 -21.975 -13.131 1.00 57.55 154 ASP K O 1
ATOM 6527 N N . LEU G 2 17 ? -37.770 -23.162 -11.453 1.00 57.95 155 LEU K N 1
ATOM 6528 C CA . LEU G 2 17 ? -39.104 -22.571 -11.603 1.00 57.58 155 LEU K CA 1
ATOM 6529 C C . LEU G 2 17 ? -39.137 -21.082 -11.311 1.00 59.59 155 LEU K C 1
ATOM 6530 O O . LEU G 2 17 ? -39.786 -20.320 -12.034 1.00 58.70 155 LEU K O 1
ATOM 6535 N N . GLU G 2 18 ? -38.448 -20.672 -10.247 1.00 62.36 156 GLU K N 1
ATOM 6536 C CA . GLU G 2 18 ? -38.396 -19.256 -9.867 1.00 66.09 156 GLU K CA 1
ATOM 6537 C C . GLU G 2 18 ? -37.887 -18.357 -11.007 1.00 66.78 156 GLU K C 1
ATOM 6538 O O . GLU G 2 18 ? -38.282 -17.153 -11.030 1.00 56.93 156 GLU K O 1
ATOM 6540 N N . SER H 2 5 ? -69.878 6.275 4.993 1.00 65.42 146 SER R N 1
ATOM 6541 C CA . SER H 2 5 ? -70.986 5.859 5.899 1.00 65.00 146 SER R CA 1
ATOM 6542 C C . SER H 2 5 ? -70.742 4.401 6.277 1.00 65.78 146 SER R C 1
ATOM 6543 O O . SER H 2 5 ? -70.351 4.105 7.405 1.00 65.82 146 SER R O 1
ATOM 6545 N N . VAL H 2 6 ? -70.980 3.485 5.339 1.00 66.48 147 VAL R N 1
ATOM 6546 C CA . VAL H 2 6 ? -70.736 2.066 5.603 1.00 66.88 147 VAL R CA 1
ATOM 6547 C C . VAL H 2 6 ? -69.299 1.719 5.197 1.00 67.84 147 VAL R C 1
ATOM 6548 O O . VAL H 2 6 ? -68.711 0.796 5.776 1.00 67.67 147 VAL R O 1
ATOM 6550 N N . LYS H 2 7 ? -68.736 2.424 4.197 1.00 68.24 148 LYS R N 1
ATOM 6551 C CA . LYS H 2 7 ? -67.347 2.144 3.783 1.00 68.14 148 LYS R CA 1
ATOM 6552 C C . LYS H 2 7 ? -66.527 2.621 4.959 1.00 68.18 148 LYS R C 1
ATOM 6553 O O . LYS H 2 7 ? -65.456 2.078 5.276 1.00 67.76 148 LYS R O 1
ATOM 6555 N N . LYS H 2 8 ? -67.046 3.658 5.601 1.00 67.45 149 LYS R N 1
ATOM 6556 C CA . LYS H 2 8 ? -66.402 4.159 6.779 1.00 67.32 149 LYS R CA 1
ATOM 6557 C C . LYS H 2 8 ? -66.361 2.936 7.707 1.00 67.57 149 LYS R C 1
ATOM 6558 O O . LYS H 2 8 ? -65.391 2.699 8.432 1.00 66.18 149 LYS R O 1
ATOM 6564 N N . MET H 2 9 ? -67.452 2.166 7.677 1.00 68.20 150 MET R N 1
ATOM 6565 C CA . MET H 2 9 ? -67.592 0.976 8.517 1.00 68.41 150 MET R CA 1
ATOM 6566 C C . MET H 2 9 ? -66.544 -0.053 8.227 1.00 68.49 150 MET R C 1
ATOM 6567 O O . MET H 2 9 ? -65.986 -0.658 9.150 1.00 69.65 150 MET R O 1
ATOM 6572 N N . THR H 2 10 ? -66.283 -0.270 6.950 1.00 67.90 151 THR R N 1
ATOM 6573 C CA . THR H 2 10 ? -65.246 -1.218 6.624 1.00 67.17 151 THR R CA 1
ATOM 6574 C C . THR H 2 10 ? -63.929 -0.710 7.304 1.00 67.22 151 THR R C 1
ATOM 6575 O O . THR H 2 10 ? -62.970 -1.469 7.370 1.00 66.84 151 THR R O 1
ATOM 6579 N N . PHE H 2 11 ? -63.916 0.524 7.859 1.00 66.01 152 PHE R N 1
ATOM 6580 C CA . PHE H 2 11 ? -62.701 1.101 8.524 1.00 64.77 152 PHE R CA 1
ATOM 6581 C C . PHE H 2 11 ? -62.311 0.513 9.901 1.00 65.39 152 PHE R C 1
ATOM 6582 O O . PHE H 2 11 ? -61.122 0.369 10.185 1.00 64.92 152 PHE R O 1
ATOM 6590 N N . GLY H 2 12 ? -63.300 0.193 10.760 1.00 65.98 153 GLY R N 1
ATOM 6591 C CA . GLY H 2 12 ? -63.022 -0.359 12.086 1.00 66.28 153 GLY R CA 1
ATOM 6592 C C . GLY H 2 12 ? -62.424 -1.748 12.041 1.00 66.88 153 GLY R C 1
ATOM 6593 O O . GLY H 2 12 ? -61.207 -1.941 12.175 1.00 66.74 153 GLY R O 1
ATOM 6594 N N . GLU H 2 13 ? -63.271 -2.740 11.819 1.00 66.90 154 GLU R N 1
ATOM 6595 C CA . GLU H 2 13 ? -62.800 -4.108 11.718 1.00 66.95 154 GLU R CA 1
ATOM 6596 C C . GLU H 2 13 ? -61.582 -4.339 10.670 1.00 66.37 154 GLU R C 1
ATOM 6597 O O . GLU H 2 13 ? -60.762 -5.203 10.966 1.00 66.97 154 GLU R O 1
ATOM 6603 N N . ASN H 2 14 ? -61.481 -3.568 9.566 1.00 65.66 155 ASN R N 1
ATOM 6604 C CA . ASN H 2 14 ? -60.466 -3.634 8.425 1.00 66.00 155 ASN R CA 1
ATOM 6605 C C . ASN H 2 14 ? -58.927 -3.602 8.617 1.00 66.46 155 ASN R C 1
ATOM 6606 O O . ASN H 2 14 ? -58.254 -2.654 8.107 1.00 56.89 155 ASN R O 1
#

Foldseek 3Di:
DFEEEADALADPLCLLLLCQLLQLLVLVVPFAEEEEEEEPVCLNVVLCVADPGSHHYDYDPDLVVLLCCCPPVVVGDYYYYSAYNHPDCSLLSRLLGGQEYEYRAELDDVRCPCSLVSLVSQVVNCVVPRHAYAYAYAQDDDDPVSVVVVVVVRPVSPHHYQPFHHHRDVQSVVQSVNNHRNVVDDDPVRVPRSNVSSVVVVVVVVVVVVD/DAEEEEDFQFDVLCLLLLCQQLVLLVLVVPFAEEEEEAEPVRLSVVLCVPDPGSYHYHYDPHLVDLLQCCPPVVPGPYYYYRYYNPPCVNLLSRLLGHQEYEYGAELDPVRCPGSPPSLVSQVVSVVVPNRAYEYAYEQDDPDPVSVVVVVVVSVVSPHYYDPFHHHNDPQSVVQSVNRHHSVVDPDPVRCVRSNVSSVVVVVVVVVVVVD/DAEEEEEFLFDVLCQLLLCQLLVLLVLVPVWAEEEEEAAPVQLNNVLLVQVAGSYYYDYDDDLVCLQCCCPPVVVTPYYYYRYYNPPPVVLLSHLLPHQEYEYRFELDPVRCPRVVVSLVSQVVCVVPPRRAYEYAYACDDDDCVSCVVVVVVRVVRVHYYFPQHHHNDCLSVVQSVNSHGSVPDPDVVRSPSSNVRSVVVVVVVVVPVD/DFEEEEAFLFDVQCLLLLCQQLVQLVLVVPFAEEEEEEAPVQQNNVLCVLVAGSYHYHYDPDLVVVQCCCVPVVPGPYYYYRYYNHPDCRLLSNLLRHQEYEYGAELPPVRCVRVPVNLVSQVVCVVPPRHAYEYAYEQDDPDVVSVVSVVVSPVVSPHHYFPQHQHRDCLSPVQSVNRHRSVPDPDPVRNVSSNVRSVVVVVVVVVPD/DVCVVVVVD/DVVVVVD/DDDDPVVVVVVVVVD/DCVVVVVVVD

Secondary structure (DSSP, 8-state):
-EEEEE--S-TTS-HHHHHHHHHHHHHTTT--EEEEE--TT-HHHHHHTTS--SSEEEE-SSHHHHTTHHHHTTTSSEEEEE--SS-HHHHHHHHTT-SEEEEEE-S-GGG-TTHHHHHHHHHHHTTT---EEEEEE-SB---HHHHHHHHHHHHHH--B--S---B--HHHHHHHHHTS-GGGS--HHHHHHHHHHHHHHHHHHHHHTT-/-EEEEE--S-TTS-HHHHHHHHHHHHHTTT--EEEEE--TT-HHHHSSTTS--SSEEEE-SSHHHHHTHHHHTTSSSEEEEEPPSS-TTHHHHHHHT-SEEEEEE-SSHHHHHHHHHHHHHHHHHTTT----EEEEE-SB-S-HHHHHHHHHHTGGG--EE-SS--B--THHHHHHHHT--GGGSS-HHHHHHHHHHHHHHHHHHHHHH-/--EEEE--S-TTS-HHHHHHHHHHHHHTTT--EEEEE--TT-HHHHHGGGS--SSEEEE-SSTHHHHS-TTTGGGSSEEEEEPPSSSSHHHHHHHHT-SEEEEEE-SSGGGSTTHHHHHHHHHHHTTTSPPEEEEEE-SB-S-HHHHHHHHHHHHHH-----SSPPB--SHHHHHHHHT--STTSS-HHHHHHHHHHHHHHHHHHHTT-/-EEEEE--SSSSS-HHHHHHHHHHHHHTTT--EEEEE--TT-HHHHHHTTSPPSSEEEE-SSHHHHHTHHHHT-SSSEEEEE--SSSSHHHHHHHHT-SEEEEEE-SSTTTTTTHHHHHHHHHHHTTTS--EEEEEEEEE-S-HHHHHHHHTHHHHTT-EE-SS-EE--HHHHHHHHHS--SSSSS-TTHHHHHHHHHHHHHHHTTHHHH-/--S-TTHHHHHHHH-/--TTTHHHH-/-TTHHHHH-/-HHHHH-